Protein AF-0000000075642690 (afdb_homodimer)

Radius of gyration: 29.5 Å; Cα contacts (8 Å, |Δi|>4): 2219; chains: 2; bounding box: 66×82×66 Å

InterPro domains:
  IPR000994 Peptidase M24 [PF00557] (190-456)
  IPR001131 Peptidase M24B, X-Pro dipeptidase/aminopeptidase P, conserved site [PS00491] (362-374)
  IPR007865 Aminopeptidase P, N-terminal [PF05195] (18-132)
  IPR007865 Aminopeptidase P, N-terminal [SM01011] (13-151)
  IPR029149 Creatinase/Aminopeptidase P/Spt16, N-terminal [G3DSA:3.40.350.10] (2-181)
  IPR029149 Creatinase/Aminopeptidase P/Spt16, N-terminal [SSF53092] (13-183)
  IPR036005 Creatinase/aminopeptidase-like [G3DSA:3.90.230.10] (183-478)
  IPR036005 Creatinase/aminopeptidase-like [SSF55920] (184-476)
  IPR052433 Xaa-Pro dipeptidase-like [PTHR48480] (4-477)

Organism: Culex quinquefasciatus (NCBI:txid7176)

Solvent-accessible surface area (backbone atoms only — not comparable to full-atom values): 47580 Å² total; per-residue (Å²): 133,41,54,52,60,52,47,93,81,30,72,72,45,51,40,62,49,20,51,51,43,41,50,52,42,27,58,57,51,69,67,37,71,92,46,63,94,49,48,40,28,39,37,42,48,42,26,60,78,47,53,56,77,29,46,76,42,51,55,85,71,65,66,34,52,72,38,32,50,46,49,62,61,62,55,60,54,28,36,38,35,34,32,41,85,81,58,54,32,36,41,19,37,66,80,75,59,78,67,45,33,53,40,60,26,82,76,77,48,50,68,51,50,23,55,57,44,70,46,76,39,47,47,44,41,93,42,46,49,59,58,51,53,73,66,60,56,64,30,36,32,20,37,35,45,70,28,87,85,46,68,30,55,40,72,50,46,80,59,85,59,54,84,79,49,51,74,40,45,71,66,41,28,67,52,49,32,49,53,64,38,46,49,48,74,63,53,46,53,54,42,41,49,27,21,41,33,31,20,51,16,52,48,49,29,56,54,66,53,44,56,75,37,38,25,40,40,46,51,28,48,29,51,29,41,18,22,49,63,43,53,16,88,44,58,40,49,75,49,20,36,20,46,19,50,44,26,31,22,73,52,32,33,42,63,80,47,56,20,43,52,74,32,51,78,78,24,35,27,21,37,40,45,20,25,19,44,97,61,30,25,26,58,36,28,49,50,48,36,42,71,30,59,70,49,73,69,54,42,52,55,45,50,21,33,48,49,13,41,49,52,35,59,72,60,39,18,38,70,33,47,42,57,57,42,42,51,49,24,44,51,45,28,51,47,40,37,31,77,70,51,36,32,50,84,55,61,70,58,38,56,74,62,30,46,53,26,54,32,27,71,56,31,40,40,37,34,45,35,60,32,54,76,26,63,56,33,68,42,91,90,40,49,70,74,50,79,53,69,47,51,48,47,40,53,41,40,42,63,38,42,55,36,30,33,29,36,50,34,36,42,43,33,46,38,64,74,47,49,53,52,35,62,71,31,71,85,45,27,74,33,51,33,62,77,56,50,58,75,36,66,62,42,6,27,38,39,47,26,35,36,30,36,30,27,72,86,22,60,47,71,41,52,63,62,68,77,50,70,67,46,39,31,59,62,31,56,126,132,42,53,51,62,52,46,92,83,30,75,73,45,51,39,63,48,19,50,50,43,41,50,53,45,27,57,56,51,69,67,36,72,93,46,61,95,49,48,40,28,39,38,42,50,42,25,60,80,47,54,55,76,29,47,76,43,52,55,86,70,65,66,34,52,72,37,34,49,45,50,62,59,62,57,61,54,28,37,38,36,34,32,41,86,81,59,54,32,35,39,19,37,66,81,74,59,77,66,46,35,53,40,60,27,83,76,78,48,51,68,51,50,22,55,57,45,69,44,76,39,48,47,44,40,93,43,45,47,58,58,52,53,75,66,61,56,64,29,36,32,21,36,34,45,71,29,89,83,46,69,30,55,41,71,51,46,80,61,83,58,55,84,81,50,52,73,40,46,70,66,41,30,67,52,49,32,50,54,64,37,46,50,49,76,62,52,47,53,53,41,42,48,26,20,41,33,32,21,52,15,52,50,49,29,56,55,66,52,44,55,74,39,36,26,39,40,46,50,28,46,29,52,29,40,19,21,49,63,44,53,16,88,44,56,40,51,75,49,20,38,19,46,19,51,44,25,31,22,73,53,31,33,42,65,81,47,55,20,43,53,75,32,50,78,78,24,35,27,21,37,40,44,21,26,18,44,97,58,29,27,25,58,35,28,48,50,47,36,42,72,29,59,69,51,74,70,54,43,53,56,46,49,21,34,48,50,13,42,50,53,33,58,72,61,41,17,36,69,34,46,42,57,56,40,42,50,49,25,45,51,46,27,50,47,42,37,30,76,70,53,36,31,51,84,58,61,69,59,37,56,74,62,29,48,53,25,52,34,26,72,56,32,41,40,37,36,44,34,60,32,53,77,26,62,55,33,68,44,91,89,40,50,70,75,51,78,52,71,48,50,49,46,39,52,43,40,42,63,39,42,55,37,30,34,29,37,49,34,36,42,44,33,46,39,66,74,46,50,54,52,35,63,71,30,72,83,44,27,75,33,52,31,62,78,55,49,57,75,38,66,62,42,6,26,38,38,47,27,35,37,32,35,30,28,71,86,22,60,47,71,42,51,64,60,70,77,50,71,66,46,38,32,58,63,30,56,125

Foldseek 3Di:
DAWDDLDPQADTQDLVQLLVLLVQLLVLLCPDPVCVPFFEKEKEAKAAWAAPPPDPHTDDDDIDLLCCNNFLDPDHDKMKMATSVPRAIEIAAADDDPCCCVVPNDDADQVNSCVNRVGRGYHHQLCVLVVVVVVVGQEYEWEWDAFPVPRDIDDTDDDPNCVVHHYDHPRSHLSSQVSQQFADPSLVVVLLLQLVQQLVQLLQLLQPFAQFDQQVVSVVSSCCSCCVNHVQPDWQDQKQKDKWQSLQPPPACDPVHNSGDGHHQQIKIWIWTWTADSLFIDTWIDIAHRHLAHDPVRQLQLVLQLQLLVQLQFVFAFQDWQLVNQVSSLLSSLVSCVVVPFWDDDSVLCVVLLLSCLFFVATQKAFGTSHRRGGDQDDPVFDDQDPDRPSNRHSHRHRDHQRGKMKGKDKTFDDPVSVVVQCVDPSRVNTGDVVVSVVCNRRGMDMGMWIWGHYRNGIHTSNDHDRHSVRSSVSNPD/DAWDDLDPQADTQDLVQLLVLLVQLLVLLCPDPVCPPFFEKEKEAKAAWAAPPPDPHTDDDDIDLLCCNNFLDPDHDKMKMATSVPRAIEIAAADDDPCCCVVPNHDADQVNSCVNRVGDGYHHQLCVLVVVVVVVGQEYEWEWDAFPVPRDIDDTDDDPNCVVHHYDHPRSHLSSQVSQQFADPSQVVVLLLQLVQQLVQLLQLLQPFAQFDQQVVSVVSSCCSCCVNHVQPDWQDQKQKDKWQSLQVPRACDPVHNSGDGHHQQIKIWIWTWTADSLFIDTWIDIAGRHLAHDPVRQLQLVLQLQLLVQLQQVFAFQDWQLVNQVSSLLSSLVSCVVVPFWDDDSVLCVVLLLSCLFFVATQKAFGTSHRRGGDQDDPVFDDQDPDRPSNRHSHRHRDHARGKMKGKDKTFDDPVSVVVQCVDPSRVNTGDPVVSVVCNRRGMDMGMWIWGHYRNGIHTSNDHDRHSVRSSVSNPD

pLDDT: mean 97.57, std 2.31, range [71.88, 98.94]

Sequence (956 aa):
MACYQMGPNTHSIPMTLFRENRDRVMAELRKVPALEGKQALVVLQGGDNISLYDTDVDYVFRQESYFTYLFGVTEPGCYGTVDVTSGRATLYVPRLPAEYAVWMGPLLTPDDFKTKYEVDAVHYADEIDVKIGEENPSVLLTLCGPNSDSGLQAKPANFKGIEKFVVDSDILFPVIAECRVIKSPAEIEVLRYVARVSSDAHKQVMKKIRPGWHEYQGESEFLHHSYAVGGCRHVSYTCICGAGSNSAILHYGHAGSPNDRLIEDGDMCLFDMGANYGGYTSDITCSFPVNGKFSADQKLIYEAVLAARDAVCGSAKEGACWVEMHRLANRVMLEALKVGGLLQGEVEDMMAAGLNAIFQPHGLGHFLGLDVHDVGGYLAHCPERPAEPGVCRLRTARTLKAGMYLTIEPGCYFIAPLLEKAFADANLAKFLVREQIERFRNFGGVRIEDDVLITKTGIENFTLVPRTVDEIEAWMARMACYQMGPNTHSIPMTLFRENRDRVMAELRKVPALEGKQALVVLQGGDNISLYDTDVDYVFRQESYFTYLFGVTEPGCYGTVDVTSGRATLYVPRLPAEYAVWMGPLLTPDDFKTKYEVDAVHYADEIDVKIGEENPSVLLTLCGPNSDSGLQAKPANFKGIEKFVVDSDILFPVIAECRVIKSPAEIEVLRYVARVSSDAHKQVMKKIRPGWHEYQGESEFLHHSYAVGGCRHVSYTCICGAGSNSAILHYGHAGSPNDRLIEDGDMCLFDMGANYGGYTSDITCSFPVNGKFSADQKLIYEAVLAARDAVCGSAKEGACWVEMHRLANRVMLEALKVGGLLQGEVEDMMAAGLNAIFQPHGLGHFLGLDVHDVGGYLAHCPERPAEPGVCRLRTARTLKAGMYLTIEPGCYFIAPLLEKAFADANLAKFLVREQIERFRNFGGVRIEDDVLITKTGIENFTLVPRTVDEIEAWMAR

Structure (mmCIF, N/CA/C/O backbone):
data_AF-0000000075642690-model_v1
#
loop_
_entity.id
_entity.type
_entity.pdbx_description
1 polymer 'Xaa-Pro dipeptidase'
#
loop_
_atom_site.group_PDB
_atom_site.id
_atom_site.type_symbol
_atom_site.label_atom_id
_atom_site.label_alt_id
_atom_site.label_comp_id
_atom_site.label_asym_id
_atom_site.label_entity_id
_atom_site.label_seq_id
_atom_site.pdbx_PDB_ins_code
_atom_site.Cartn_x
_atom_site.Cartn_y
_atom_site.Cartn_z
_atom_site.occupancy
_atom_site.B_iso_or_equiv
_atom_site.auth_seq_id
_atom_site.auth_comp_id
_atom_site.auth_asym_id
_atom_site.auth_atom_id
_atom_site.pdbx_PDB_model_num
ATOM 1 N N . MET A 1 1 ? 30.781 6.75 -5.387 1 84.62 1 MET A N 1
ATOM 2 C CA . MET A 1 1 ? 29.969 6.922 -4.18 1 84.62 1 MET A CA 1
ATOM 3 C C . MET A 1 1 ? 28.609 6.258 -4.332 1 84.62 1 MET A C 1
ATOM 5 O O . MET A 1 1 ? 27.953 6.418 -5.363 1 84.62 1 MET A O 1
ATOM 9 N N . ALA A 1 2 ? 28.25 5.539 -3.258 1 93.62 2 ALA A N 1
ATOM 10 C CA . ALA A 1 2 ? 26.969 4.816 -3.291 1 93.62 2 ALA A CA 1
ATOM 11 C C . ALA A 1 2 ? 25.797 5.766 -3.111 1 93.62 2 ALA A C 1
ATOM 13 O O . ALA A 1 2 ? 25.922 6.805 -2.457 1 93.62 2 ALA A O 1
ATOM 14 N N . CYS A 1 3 ? 24.734 5.523 -3.797 1 96.38 3 CYS A N 1
ATOM 15 C CA . CYS A 1 3 ? 23.562 6.383 -3.697 1 96.38 3 CYS A CA 1
ATOM 16 C C . CYS A 1 3 ? 22.281 5.586 -3.9 1 96.38 3 CYS A C 1
ATOM 18 O O . CYS A 1 3 ? 22.312 4.453 -4.383 1 96.38 3 CYS A O 1
ATOM 20 N N . TYR A 1 4 ? 21.234 6.059 -3.4 1 96.25 4 TYR A N 1
ATOM 21 C CA . TYR A 1 4 ? 19.906 5.633 -3.811 1 96.25 4 TYR A CA 1
ATOM 22 C C . TYR A 1 4 ? 19.438 6.422 -5.027 1 96.25 4 TYR A C 1
ATOM 24 O O . TYR A 1 4 ? 19.531 7.648 -5.055 1 96.25 4 TYR A O 1
ATOM 32 N N . GLN A 1 5 ? 18.938 5.734 -5.988 1 96.75 5 GLN A N 1
ATOM 33 C CA . GLN A 1 5 ? 18.391 6.359 -7.188 1 96.75 5 GLN A CA 1
ATOM 34 C C . GLN A 1 5 ? 17.562 5.359 -7.996 1 96.75 5 GLN A C 1
ATOM 36 O O . GLN A 1 5 ? 17.953 4.203 -8.148 1 96.75 5 GLN A O 1
ATOM 41 N N . MET A 1 6 ? 16.406 5.738 -8.555 1 95.56 6 MET A N 1
ATOM 42 C CA . MET A 1 6 ? 15.531 4.852 -9.32 1 95.56 6 MET A CA 1
ATOM 43 C C . MET A 1 6 ? 15.93 4.832 -10.789 1 95.56 6 MET A C 1
ATOM 45 O O . MET A 1 6 ? 15.719 3.832 -11.484 1 95.56 6 MET A O 1
ATOM 49 N N . GLY A 1 7 ? 16.438 5.922 -11.32 1 92.94 7 GLY A N 1
ATOM 50 C CA . GLY A 1 7 ? 16.859 6.078 -12.703 1 92.94 7 GLY A CA 1
ATOM 51 C C . GLY A 1 7 ? 17.688 7.332 -12.93 1 92.94 7 GLY A C 1
ATOM 52 O O . GLY A 1 7 ? 17.797 8.18 -12.039 1 92.94 7 GLY A O 1
ATOM 53 N N . PRO A 1 8 ? 18.234 7.473 -14.086 1 88.56 8 PRO A N 1
ATOM 54 C CA . PRO A 1 8 ? 19.156 8.57 -14.328 1 88.56 8 PRO A CA 1
ATOM 55 C C . PRO A 1 8 ? 18.5 9.945 -14.258 1 88.56 8 PRO A C 1
ATOM 57 O O . PRO A 1 8 ? 19.156 10.945 -13.992 1 88.56 8 PRO A O 1
ATOM 60 N N . ASN A 1 9 ? 17.203 9.969 -14.43 1 92.12 9 ASN A N 1
ATOM 61 C CA . ASN A 1 9 ? 16.516 11.25 -14.422 1 92.12 9 ASN A CA 1
ATOM 62 C C . ASN A 1 9 ? 15.875 11.539 -13.07 1 92.12 9 ASN A C 1
ATOM 64 O O . ASN A 1 9 ? 15.156 12.523 -12.914 1 92.12 9 ASN A O 1
ATOM 68 N N . THR A 1 10 ? 16.078 10.734 -12.094 1 97.12 10 THR A N 1
ATOM 69 C CA . THR A 1 10 ? 15.578 10.969 -10.742 1 97.12 10 THR A CA 1
ATOM 70 C C . THR A 1 10 ? 16.703 11.445 -9.828 1 97.12 10 THR A C 1
ATOM 72 O O . THR A 1 10 ? 17.875 11.406 -10.211 1 97.12 10 THR A O 1
ATOM 75 N N . HIS A 1 11 ? 16.328 11.953 -8.703 1 98.06 11 HIS A N 1
ATOM 76 C CA . HIS A 1 11 ? 17.297 12.531 -7.781 1 98.06 11 HIS A CA 1
ATOM 77 C C . HIS A 1 11 ? 18.172 11.445 -7.164 1 98.06 11 HIS A C 1
ATOM 79 O O . HIS A 1 11 ? 17.672 10.398 -6.75 1 98.06 11 HIS A O 1
ATOM 85 N N . SER A 1 12 ? 19.484 11.688 -7.172 1 98.06 12 SER A N 1
ATOM 86 C CA . SER A 1 12 ? 20.422 10.797 -6.516 1 98.06 12 SER A CA 1
ATOM 87 C C . SER A 1 12 ? 20.625 11.18 -5.051 1 98.06 12 SER A C 1
ATOM 89 O O . SER A 1 12 ? 21.031 12.305 -4.75 1 98.06 12 SER A O 1
ATOM 91 N N . ILE A 1 13 ? 20.359 10.32 -4.129 1 98.5 13 ILE A N 1
ATOM 92 C CA . ILE A 1 13 ? 20.609 10.531 -2.707 1 98.5 13 ILE A CA 1
ATOM 93 C C . ILE A 1 13 ? 21.922 9.859 -2.307 1 98.5 13 ILE A C 1
ATOM 95 O O . ILE A 1 13 ? 21.969 8.633 -2.16 1 98.5 13 ILE A O 1
ATOM 99 N N . PRO A 1 14 ? 22.938 10.602 -2.102 1 98.31 14 PRO A N 1
ATOM 100 C CA . PRO A 1 14 ? 24.203 9.984 -1.726 1 98.31 14 PRO A CA 1
ATOM 101 C C . PRO A 1 14 ? 24.172 9.367 -0.33 1 98.31 14 PRO A C 1
ATOM 103 O O . PRO A 1 14 ? 23.547 9.922 0.579 1 98.31 14 PRO A O 1
ATOM 106 N N . MET A 1 15 ? 24.875 8.25 -0.11 1 98.44 15 MET A N 1
ATOM 107 C CA . MET A 1 15 ? 24.906 7.586 1.192 1 98.44 15 MET A CA 1
ATOM 108 C C . MET A 1 15 ? 25.578 8.469 2.236 1 98.44 15 MET A C 1
ATOM 110 O O . MET A 1 15 ? 25.391 8.266 3.438 1 98.44 15 MET A O 1
ATOM 114 N N . THR A 1 16 ? 26.344 9.484 1.804 1 98.25 16 THR A N 1
ATOM 115 C CA . THR A 1 16 ? 26.953 10.43 2.725 1 98.25 16 THR A CA 1
ATOM 116 C C . THR A 1 16 ? 25.891 11.188 3.52 1 98.25 16 THR A C 1
ATOM 118 O O . THR A 1 16 ? 26.156 11.641 4.633 1 98.25 16 THR A O 1
ATOM 121 N N . LEU A 1 17 ? 24.703 11.328 2.965 1 98.69 17 LEU A N 1
ATOM 122 C CA . LEU A 1 17 ? 23.609 11.945 3.705 1 98.69 17 LEU A CA 1
ATOM 123 C C . LEU A 1 17 ? 23.359 11.211 5.02 1 98.69 17 LEU A C 1
ATOM 125 O O . LEU A 1 17 ? 23.297 11.836 6.082 1 98.69 17 LEU A O 1
ATOM 129 N N . PHE A 1 18 ? 23.312 9.953 4.961 1 98.75 18 PHE A N 1
ATOM 130 C CA . PHE A 1 18 ? 23 9.148 6.133 1 98.75 18 PHE A CA 1
ATOM 131 C C . PHE A 1 18 ? 24.188 9.094 7.09 1 98.75 18 PHE A C 1
ATOM 133 O O . PHE A 1 18 ? 24 9.055 8.312 1 98.75 18 PHE A O 1
ATOM 140 N N . ARG A 1 19 ? 25.391 9.07 6.57 1 98.44 19 ARG A N 1
ATOM 141 C CA . ARG A 1 19 ? 26.594 9.18 7.406 1 98.44 19 ARG A CA 1
ATOM 142 C C . ARG A 1 19 ? 26.578 10.492 8.188 1 98.44 19 ARG A C 1
ATOM 144 O O . ARG A 1 19 ? 26.891 10.508 9.383 1 98.44 19 ARG A O 1
ATOM 151 N N . GLU A 1 20 ? 26.25 11.547 7.516 1 98.38 20 GLU A N 1
ATOM 152 C CA . GLU A 1 20 ? 26.188 12.852 8.172 1 98.38 20 GLU A CA 1
ATOM 153 C C . GLU A 1 20 ? 25.125 12.867 9.258 1 98.38 20 GLU A C 1
ATOM 155 O O . GLU A 1 20 ? 25.312 13.484 10.312 1 98.38 20 GLU A O 1
ATOM 160 N N . ASN A 1 21 ? 24.016 12.258 9 1 98.81 21 ASN A N 1
ATOM 161 C CA . ASN A 1 21 ? 22.984 12.133 10.023 1 98.81 21 ASN A CA 1
ATOM 162 C C . ASN A 1 21 ? 23.484 11.367 11.242 1 98.81 21 ASN A C 1
ATOM 164 O O . ASN A 1 21 ? 23.234 11.758 12.383 1 98.81 21 ASN A O 1
ATOM 168 N N . ARG A 1 22 ? 24.203 10.234 10.984 1 98.81 22 ARG A N 1
ATOM 169 C CA . ARG A 1 22 ? 24.797 9.492 12.086 1 98.81 22 ARG A CA 1
ATOM 170 C C . ARG A 1 22 ? 25.75 10.367 12.898 1 98.81 22 ARG A C 1
ATOM 172 O O . ARG A 1 22 ? 25.688 10.391 14.125 1 98.81 22 ARG A O 1
ATOM 179 N N . ASP A 1 23 ? 26.594 11.102 12.203 1 98.69 23 ASP A N 1
ATOM 180 C CA . ASP A 1 23 ? 27.562 11.969 12.859 1 98.69 23 ASP A CA 1
ATOM 181 C C . ASP A 1 23 ? 26.875 13 13.742 1 98.69 23 ASP A C 1
ATOM 183 O O . ASP A 1 23 ? 27.312 13.258 14.867 1 98.69 23 ASP A O 1
ATOM 187 N N . ARG A 1 24 ? 25.844 13.555 13.266 1 98.62 24 ARG A N 1
ATOM 188 C CA . ARG A 1 24 ? 25.094 14.57 14.008 1 98.62 24 ARG A CA 1
ATOM 189 C C . ARG A 1 24 ? 24.484 13.977 15.273 1 98.62 24 ARG A C 1
ATOM 191 O O . ARG A 1 24 ? 24.578 14.57 16.344 1 98.62 24 ARG A O 1
ATOM 198 N N . VAL A 1 25 ? 23.828 12.828 15.125 1 98.88 25 VAL A N 1
ATOM 199 C CA . VAL A 1 25 ? 23.188 12.188 16.266 1 98.88 25 VAL A CA 1
ATOM 200 C C . VAL A 1 25 ? 24.234 11.797 17.297 1 98.88 25 VAL A C 1
ATOM 202 O O . VAL A 1 25 ? 24.047 12.023 18.5 1 98.88 25 VAL A O 1
ATOM 205 N N . MET A 1 26 ? 25.375 11.227 16.859 1 98.81 26 MET A N 1
ATOM 206 C CA . MET A 1 26 ? 26.422 10.812 17.781 1 98.81 26 MET A CA 1
ATOM 207 C C . MET A 1 26 ? 27.031 12.016 18.5 1 98.81 26 MET A C 1
ATOM 209 O O . MET A 1 26 ? 27.359 11.945 19.688 1 98.81 26 MET A O 1
ATOM 213 N N . ALA A 1 27 ? 27.234 13.102 17.734 1 98.75 27 ALA A N 1
ATOM 214 C CA . ALA A 1 27 ? 27.766 14.312 18.344 1 98.75 27 ALA A CA 1
ATOM 215 C C . ALA A 1 27 ? 26.859 14.797 19.484 1 98.75 27 ALA A C 1
ATOM 217 O O . ALA A 1 27 ? 27.359 15.219 20.531 1 98.75 27 ALA A O 1
ATOM 218 N N . GLU A 1 28 ? 25.578 14.766 19.344 1 98.62 28 GLU A N 1
ATOM 219 C CA . GLU A 1 28 ? 24.641 15.18 20.375 1 98.62 28 GLU A CA 1
ATOM 220 C C . GLU A 1 28 ? 24.625 14.188 21.547 1 98.62 28 GLU A C 1
ATOM 222 O O . GLU A 1 28 ? 24.5 14.586 22.703 1 98.62 28 GLU A O 1
ATOM 227 N N . LEU A 1 29 ? 24.719 12.891 21.234 1 98.81 29 LEU A N 1
ATOM 228 C CA . LEU A 1 29 ? 24.734 11.875 22.281 1 98.81 29 LEU A CA 1
ATOM 229 C C . LEU A 1 29 ? 25.984 12.016 23.156 1 98.81 29 LEU A C 1
ATOM 231 O O . LEU A 1 29 ? 25.922 11.766 24.359 1 98.81 29 LEU A O 1
ATOM 235 N N . ARG A 1 30 ? 27.125 12.406 22.594 1 98.31 30 ARG A N 1
ATOM 236 C CA . ARG A 1 30 ? 28.359 12.57 23.328 1 98.31 30 ARG A CA 1
ATOM 237 C C . ARG A 1 30 ? 28.234 13.688 24.359 1 98.31 30 ARG A C 1
ATOM 239 O O . ARG A 1 30 ? 29 13.742 25.328 1 98.31 30 ARG A O 1
ATOM 246 N N . LYS A 1 31 ? 27.219 14.516 24.234 1 97.94 31 LYS A N 1
ATOM 247 C CA . LYS A 1 31 ? 27.016 15.625 25.156 1 97.94 31 LYS A CA 1
ATOM 248 C C . LYS A 1 31 ? 26.141 15.195 26.344 1 97.94 31 LYS A C 1
ATOM 250 O O . LYS A 1 31 ? 26.016 15.922 27.328 1 97.94 31 LYS A O 1
ATOM 255 N N . VAL A 1 32 ? 25.547 14.031 26.219 1 97.88 32 VAL A N 1
ATOM 256 C CA . VAL A 1 32 ? 24.656 13.555 27.281 1 97.88 32 VAL A CA 1
ATOM 257 C C . VAL A 1 32 ? 25.469 13.125 28.484 1 97.88 32 VAL A C 1
ATOM 259 O O . VAL A 1 32 ? 26.266 12.188 28.406 1 97.88 32 VAL A O 1
ATOM 262 N N . PRO A 1 33 ? 25.25 13.68 29.641 1 97.5 33 PRO A N 1
ATOM 263 C CA . PRO A 1 33 ? 26.062 13.391 30.828 1 97.5 33 PRO A CA 1
ATOM 264 C C . PRO A 1 33 ? 26 11.922 31.25 1 97.5 33 PRO A C 1
ATOM 266 O O . PRO A 1 33 ? 27.016 11.352 31.641 1 97.5 33 PRO A O 1
ATOM 269 N N . ALA A 1 34 ? 24.891 11.312 31.125 1 96.88 34 ALA A N 1
ATOM 270 C CA . ALA A 1 34 ? 24.703 9.93 31.562 1 96.88 34 ALA A CA 1
ATOM 271 C C . ALA A 1 34 ? 25.578 8.984 30.75 1 96.88 34 ALA A C 1
ATOM 273 O O . ALA A 1 34 ? 25.781 7.824 31.125 1 96.88 34 ALA A O 1
ATOM 274 N N . LEU A 1 35 ? 26.109 9.5 29.594 1 97.69 35 LEU A N 1
ATOM 275 C CA . LEU A 1 35 ? 26.891 8.633 28.719 1 97.69 35 LEU A CA 1
ATOM 276 C C . LEU A 1 35 ? 28.375 8.922 28.859 1 97.69 35 LEU A C 1
ATOM 278 O O . LEU A 1 35 ? 29.203 8.281 28.188 1 97.69 35 LEU A O 1
ATOM 282 N N . GLU A 1 36 ? 28.672 9.828 29.734 1 95.94 36 GLU A N 1
ATOM 283 C CA . GLU A 1 36 ? 30.094 10.156 29.938 1 95.94 36 GLU A CA 1
ATOM 284 C C . GLU A 1 36 ? 30.875 8.938 30.406 1 95.94 36 GLU A C 1
ATOM 286 O O . GLU A 1 36 ? 30.469 8.266 31.359 1 95.94 36 GLU A O 1
ATOM 291 N N . GLY A 1 37 ? 31.938 8.648 29.703 1 93.75 37 GLY A N 1
ATOM 292 C CA . GLY A 1 37 ? 32.812 7.559 30.094 1 93.75 37 GLY A CA 1
ATOM 293 C C . GLY A 1 37 ? 32.281 6.195 29.719 1 93.75 37 GLY A C 1
ATOM 294 O O . GLY A 1 37 ? 32.875 5.168 30.031 1 93.75 37 GLY A O 1
ATOM 295 N N . LYS A 1 38 ? 31.156 6.191 29.094 1 95.62 38 LYS A N 1
ATOM 296 C CA . LYS A 1 38 ? 30.531 4.922 28.734 1 95.62 38 LYS A CA 1
ATOM 297 C C . LYS A 1 38 ? 30.797 4.574 27.266 1 95.62 38 LYS A C 1
ATOM 299 O O . LYS A 1 38 ? 30.891 5.465 26.422 1 95.62 38 LYS A O 1
ATOM 304 N N . GLN A 1 39 ? 30.969 3.334 27.078 1 97.31 39 GLN A N 1
ATOM 305 C CA . GLN A 1 39 ? 30.969 2.814 25.703 1 97.31 39 GLN A CA 1
ATOM 306 C C . GLN A 1 39 ? 29.547 2.512 25.25 1 97.31 39 GLN A C 1
ATOM 308 O O . GLN A 1 39 ? 29.109 1.356 25.266 1 97.31 39 GLN A O 1
ATOM 313 N N . ALA A 1 40 ? 28.875 3.504 24.75 1 98.69 40 ALA A N 1
ATOM 314 C CA . ALA A 1 40 ? 27.469 3.387 24.375 1 98.69 40 ALA A CA 1
ATOM 315 C C . ALA A 1 40 ? 27.328 3.01 22.891 1 98.69 40 ALA A C 1
ATOM 317 O O . ALA A 1 40 ? 28.078 3.492 22.047 1 98.69 40 ALA A O 1
ATOM 318 N N . LEU A 1 41 ? 26.406 2.154 22.609 1 98.81 41 LEU A N 1
ATOM 319 C CA . LEU A 1 41 ? 26.109 1.695 21.266 1 98.81 41 LEU A CA 1
ATOM 320 C C . LEU A 1 41 ? 24.641 1.916 20.922 1 98.81 41 LEU A C 1
ATOM 322 O O . LEU A 1 41 ? 23.75 1.404 21.625 1 98.81 41 LEU A O 1
ATOM 326 N N . VAL A 1 42 ? 24.359 2.746 19.891 1 98.88 42 VAL A N 1
ATOM 327 C CA . VAL A 1 42 ? 22.984 2.867 19.375 1 98.88 42 VAL A CA 1
ATOM 328 C C . VAL A 1 42 ? 22.609 1.59 18.641 1 98.88 42 VAL A C 1
ATOM 330 O O . VAL A 1 42 ? 23.391 1.053 17.859 1 98.88 42 VAL A O 1
ATOM 333 N N . VAL A 1 43 ? 21.438 1.026 18.891 1 98.88 43 VAL A N 1
ATOM 334 C CA . VAL A 1 43 ? 20.906 -0.124 18.188 1 98.88 43 VAL A CA 1
ATOM 335 C C . VAL A 1 43 ? 19.516 0.207 17.641 1 98.88 43 VAL A C 1
ATOM 337 O O . VAL A 1 43 ? 18.594 0.495 18.422 1 98.88 43 VAL A O 1
ATOM 340 N N . LEU A 1 44 ? 19.344 0.214 16.344 1 98.88 44 LEU A N 1
ATOM 341 C CA . LEU A 1 44 ? 18.047 0.387 15.703 1 98.88 44 LEU A CA 1
ATOM 342 C C . LEU A 1 44 ? 17.641 -0.875 14.945 1 98.88 44 LEU A C 1
ATOM 344 O O . LEU A 1 44 ? 18.5 -1.596 14.43 1 98.88 44 LEU A O 1
ATOM 348 N N . GLN A 1 45 ? 16.391 -1.141 14.969 1 98.75 45 GLN A N 1
ATOM 349 C CA . GLN A 1 45 ? 15.789 -2.209 14.18 1 98.75 45 GLN A CA 1
ATOM 350 C C . GLN A 1 45 ? 14.969 -1.646 13.023 1 98.75 45 GLN A C 1
ATOM 352 O O . GLN A 1 45 ? 14.094 -0.796 13.227 1 98.75 45 GLN A O 1
ATOM 357 N N . GLY A 1 46 ? 15.266 -2.074 11.75 1 98.5 46 GLY A N 1
ATOM 358 C CA . GLY A 1 46 ? 14.477 -1.687 10.594 1 98.5 46 GLY A CA 1
ATOM 359 C C . GLY A 1 46 ? 13.125 -2.373 10.539 1 98.5 46 GLY A C 1
ATOM 360 O O . GLY A 1 46 ? 12.734 -3.072 11.477 1 98.5 46 GLY A O 1
ATOM 361 N N . GLY A 1 47 ? 12.406 -2.068 9.484 1 98.12 47 GLY A N 1
ATOM 362 C CA . GLY A 1 47 ? 11.094 -2.672 9.297 1 98.12 47 GLY A CA 1
ATOM 363 C C . GLY A 1 47 ? 11.156 -4.094 8.773 1 98.12 47 GLY A C 1
ATOM 364 O O . GLY A 1 47 ? 12.203 -4.531 8.281 1 98.12 47 GLY A O 1
ATOM 365 N N . ASP A 1 48 ? 10.023 -4.797 8.898 1 97.62 48 ASP A N 1
ATOM 366 C CA . ASP A 1 48 ? 9.828 -6.133 8.344 1 97.62 48 ASP A CA 1
ATOM 367 C C . ASP A 1 48 ? 8.688 -6.137 7.324 1 97.62 48 ASP A C 1
ATOM 369 O O . ASP A 1 48 ? 7.852 -5.23 7.316 1 97.62 48 ASP A O 1
ATOM 373 N N . ASN A 1 49 ? 8.719 -7.141 6.414 1 97.44 49 ASN A N 1
ATOM 374 C CA . ASN A 1 49 ? 7.559 -7.355 5.559 1 97.44 49 ASN A CA 1
ATOM 375 C C . ASN A 1 49 ? 6.301 -7.621 6.379 1 97.44 49 ASN A C 1
ATOM 377 O O . ASN A 1 49 ? 6.367 -8.242 7.445 1 97.44 49 ASN A O 1
ATOM 381 N N . ILE A 1 50 ? 5.168 -7.098 5.859 1 97.56 50 ILE A N 1
ATOM 382 C CA . ILE A 1 50 ? 3.861 -7.355 6.457 1 97.56 50 ILE A CA 1
ATOM 383 C C . ILE A 1 50 ? 2.971 -8.086 5.453 1 97.56 50 ILE A C 1
ATOM 385 O O . ILE A 1 50 ? 2.662 -7.555 4.383 1 97.56 50 ILE A O 1
ATOM 389 N N . SER A 1 51 ? 2.531 -9.273 5.781 1 97.56 51 SER A N 1
ATOM 390 C CA . SER A 1 51 ? 1.692 -10.078 4.895 1 97.56 51 SER A CA 1
ATOM 391 C C . SER A 1 51 ? 0.248 -9.586 4.91 1 97.56 51 SER A C 1
ATOM 393 O O . SER A 1 51 ? -0.238 -9.102 5.934 1 97.56 51 SER A O 1
ATOM 395 N N . LEU A 1 52 ? -0.417 -9.695 3.795 1 97.75 52 LEU A N 1
ATOM 396 C CA . LEU A 1 52 ? -1.865 -9.523 3.768 1 97.75 52 LEU A CA 1
ATOM 397 C C . LEU A 1 52 ? -2.566 -10.695 4.449 1 97.75 52 LEU A C 1
ATOM 399 O O . LEU A 1 52 ? -2.824 -11.719 3.814 1 97.75 52 LEU A O 1
ATOM 403 N N . TYR A 1 53 ? -2.785 -10.5 5.816 1 97.31 53 TYR A N 1
ATOM 404 C CA . TYR A 1 53 ? -3.432 -11.508 6.648 1 97.31 53 TYR A CA 1
ATOM 405 C C . TYR A 1 53 ? -2.703 -12.844 6.551 1 97.31 53 TYR A C 1
ATOM 407 O O . TYR A 1 53 ? -1.513 -12.938 6.859 1 97.31 53 TYR A O 1
ATOM 415 N N . ASP A 1 54 ? -3.379 -13.906 6.113 1 97.5 54 ASP A N 1
ATOM 416 C CA . ASP A 1 54 ? -2.766 -15.227 6.148 1 97.5 54 ASP A CA 1
ATOM 417 C C . ASP A 1 54 ? -2.189 -15.602 4.785 1 97.5 54 ASP A C 1
ATOM 419 O O . ASP A 1 54 ? -1.716 -16.719 4.594 1 97.5 54 ASP A O 1
ATOM 423 N N . THR A 1 55 ? -2.164 -14.719 3.826 1 97.38 55 THR A N 1
ATOM 424 C CA . THR A 1 55 ? -1.744 -15.039 2.469 1 97.38 55 THR A CA 1
ATOM 425 C C . THR A 1 55 ? -0.227 -14.953 2.336 1 97.38 55 THR A C 1
ATOM 427 O O . THR A 1 55 ? 0.47 -14.656 3.309 1 97.38 55 THR A O 1
ATOM 430 N N . ASP A 1 56 ? 0.318 -15.266 1.157 1 96.62 56 ASP A N 1
ATOM 431 C CA . ASP A 1 56 ? 1.746 -15.156 0.878 1 96.62 56 ASP A CA 1
ATOM 432 C C . ASP A 1 56 ? 2.059 -13.875 0.104 1 96.62 56 ASP A C 1
ATOM 434 O O . ASP A 1 56 ? 3.098 -13.781 -0.552 1 96.62 56 ASP A O 1
ATOM 438 N N . VAL A 1 57 ? 1.122 -12.945 0.038 1 97.06 57 VAL A N 1
ATOM 439 C CA . VAL A 1 57 ? 1.298 -11.617 -0.533 1 97.06 57 VAL A CA 1
ATOM 440 C C . VAL A 1 57 ? 1.562 -10.609 0.582 1 97.06 57 VAL A C 1
ATOM 442 O O . VAL A 1 57 ? 0.925 -10.656 1.636 1 97.06 57 VAL A O 1
ATOM 445 N N . ASP A 1 58 ? 2.5 -9.703 0.349 1 97.25 58 ASP A N 1
ATOM 446 C CA . ASP A 1 58 ? 2.832 -8.68 1.333 1 97.25 58 ASP A CA 1
ATOM 447 C C . ASP A 1 58 ? 2.42 -7.289 0.842 1 97.25 58 ASP A C 1
ATOM 449 O O . ASP A 1 58 ? 2.295 -7.066 -0.363 1 97.25 58 ASP A O 1
ATOM 453 N N . TYR A 1 59 ? 2.154 -6.359 1.796 1 97.44 59 TYR A N 1
ATOM 454 C CA . TYR A 1 59 ? 2.17 -4.941 1.452 1 97.44 59 TYR A CA 1
ATOM 455 C C . TYR A 1 59 ? 3.514 -4.539 0.858 1 97.44 59 TYR A C 1
ATOM 457 O O . TYR A 1 59 ? 4.547 -5.117 1.202 1 97.44 59 TYR A O 1
ATOM 465 N N . VAL A 1 60 ? 3.471 -3.574 -0.13 1 97.06 60 VAL A N 1
ATOM 466 C CA . VAL A 1 60 ? 4.746 -3.047 -0.602 1 97.06 60 VAL A CA 1
ATOM 467 C C . VAL A 1 60 ? 5.547 -2.5 0.577 1 97.06 60 VAL A C 1
ATOM 469 O O . VAL A 1 60 ? 5.047 -1.68 1.35 1 97.06 60 VAL A O 1
ATOM 472 N N . PHE A 1 61 ? 6.754 -2.918 0.763 1 98.06 61 PHE A N 1
ATOM 473 C CA . PHE A 1 61 ? 7.578 -2.662 1.94 1 98.06 61 PHE A CA 1
ATOM 474 C C . PHE A 1 61 ? 7.867 -1.173 2.086 1 98.06 61 PHE A C 1
ATOM 476 O O . PHE A 1 61 ? 8.148 -0.491 1.098 1 98.06 61 PHE A O 1
ATOM 483 N N . ARG A 1 62 ? 7.738 -0.705 3.258 1 97.5 62 ARG A N 1
ATOM 484 C CA . ARG A 1 62 ? 8.18 0.613 3.705 1 97.5 62 ARG A CA 1
ATOM 485 C C . ARG A 1 62 ? 9.156 0.497 4.867 1 97.5 62 ARG A C 1
ATOM 487 O O . ARG A 1 62 ? 8.883 -0.199 5.848 1 97.5 62 ARG A O 1
ATOM 494 N N . GLN A 1 63 ? 10.273 1.104 4.781 1 98.25 63 GLN A N 1
ATOM 495 C CA . GLN A 1 63 ? 11.266 1.034 5.848 1 98.25 63 GLN A CA 1
ATOM 496 C C . GLN A 1 63 ? 10.883 1.943 7.016 1 98.25 63 GLN A C 1
ATOM 498 O O . GLN A 1 63 ? 10.156 2.922 6.832 1 98.25 63 GLN A O 1
ATOM 503 N N . GLU A 1 64 ? 11.398 1.609 8.203 1 98.31 64 GLU A N 1
ATOM 504 C CA . GLU A 1 64 ? 11.203 2.408 9.406 1 98.31 64 GLU A CA 1
ATOM 505 C C . GLU A 1 64 ? 11.992 3.711 9.336 1 98.31 64 GLU A C 1
ATOM 507 O O . GLU A 1 64 ? 13.164 3.713 8.961 1 98.31 64 GLU A O 1
ATOM 512 N N . SER A 1 65 ? 11.367 4.824 9.672 1 98.5 65 SER A N 1
ATOM 513 C CA . SER A 1 65 ? 11.883 6.152 9.359 1 98.5 65 SER A CA 1
ATOM 514 C C . SER A 1 65 ? 13.172 6.438 10.117 1 98.5 65 SER A C 1
ATOM 516 O O . SER A 1 65 ? 14.086 7.066 9.578 1 98.5 65 SER A O 1
ATOM 518 N N . TYR A 1 66 ? 13.305 6.098 11.414 1 98.75 66 TYR A N 1
ATOM 519 C CA . TYR A 1 66 ? 14.539 6.336 12.156 1 98.75 66 TYR A CA 1
ATOM 520 C C . TYR A 1 66 ? 15.68 5.492 11.602 1 98.75 66 TYR A C 1
ATOM 522 O O . TYR A 1 66 ? 16.828 5.941 11.555 1 98.75 66 TYR A O 1
ATOM 530 N N . PHE A 1 67 ? 15.32 4.277 11.227 1 98.88 67 PHE A N 1
ATOM 531 C CA . PHE A 1 67 ? 16.312 3.412 10.594 1 98.88 67 PHE A CA 1
ATOM 532 C C . PHE A 1 67 ? 16.766 3.994 9.266 1 98.88 67 PHE A C 1
ATOM 534 O O . PHE A 1 67 ? 17.969 4.012 8.961 1 98.88 67 PHE A O 1
ATOM 541 N N . THR A 1 68 ? 15.844 4.461 8.453 1 98.81 68 THR A N 1
ATOM 542 C CA . THR A 1 68 ? 16.188 5.148 7.211 1 98.81 68 THR A CA 1
ATOM 543 C C . THR A 1 68 ? 17.094 6.348 7.488 1 98.81 68 THR A C 1
ATOM 545 O O . THR A 1 68 ? 18.078 6.57 6.777 1 98.81 68 THR A O 1
ATOM 548 N N . TYR A 1 69 ? 16.734 7.094 8.5 1 98.88 69 TYR A N 1
ATOM 549 C CA . TYR A 1 69 ? 17.469 8.312 8.836 1 98.88 69 TYR A CA 1
ATOM 550 C C . TYR A 1 69 ? 18.953 8.031 9.031 1 98.88 69 TYR A C 1
ATOM 552 O O . TYR A 1 69 ? 19.797 8.789 8.57 1 98.88 69 TYR A O 1
ATOM 560 N N . LEU A 1 70 ? 19.25 6.961 9.656 1 98.88 70 LEU A N 1
ATOM 561 C CA . LEU A 1 70 ? 20.641 6.703 10 1 98.88 70 LEU A CA 1
ATOM 562 C C . LEU A 1 70 ? 21.328 5.879 8.914 1 98.88 70 LEU A C 1
ATOM 564 O O . LEU A 1 70 ? 22.531 5.988 8.711 1 98.88 70 LEU A O 1
ATOM 568 N N . PHE A 1 71 ? 20.531 5.02 8.18 1 98.81 71 PHE A N 1
ATOM 569 C CA . PHE A 1 71 ? 21.25 4.012 7.418 1 98.81 71 PHE A CA 1
ATOM 570 C C . PHE A 1 71 ? 20.844 4.031 5.949 1 98.81 71 PHE A C 1
ATOM 572 O O . PHE A 1 71 ? 21.562 3.523 5.09 1 98.81 71 PHE A O 1
ATOM 579 N N . GLY A 1 72 ? 19.609 4.508 5.57 1 98.56 72 GLY A N 1
ATOM 580 C CA . GLY A 1 72 ? 19.141 4.594 4.195 1 98.56 72 GLY A CA 1
ATOM 581 C C . GLY A 1 72 ? 18.875 3.236 3.572 1 98.56 72 GLY A C 1
ATOM 582 O O . GLY A 1 72 ? 18.703 3.129 2.357 1 98.56 72 GLY A O 1
ATOM 583 N N . VAL A 1 73 ? 18.828 2.18 4.406 1 98.56 73 VAL A N 1
ATOM 584 C CA . VAL A 1 73 ? 18.688 0.803 3.943 1 98.56 73 VAL A CA 1
ATOM 585 C C . VAL A 1 73 ? 17.281 0.576 3.402 1 98.56 73 VAL A C 1
ATOM 587 O O . VAL A 1 73 ? 16.297 0.96 4.039 1 98.56 73 VAL A O 1
ATOM 590 N N . THR A 1 74 ? 17.172 -0.079 2.254 1 97.56 74 THR A N 1
ATOM 591 C CA . THR A 1 74 ? 15.875 -0.267 1.61 1 97.56 74 THR A CA 1
ATOM 592 C C . THR A 1 74 ? 15.344 -1.676 1.861 1 97.56 74 THR A C 1
ATOM 594 O O . THR A 1 74 ? 14.156 -1.945 1.657 1 97.56 74 THR A O 1
ATOM 597 N N . GLU A 1 75 ? 16.219 -2.646 2.283 1 97.69 75 GLU A N 1
ATOM 598 C CA . GLU A 1 75 ? 15.82 -4.035 2.496 1 97.69 75 GLU A CA 1
ATOM 599 C C . GLU A 1 75 ? 15.125 -4.207 3.842 1 97.69 75 GLU A C 1
ATOM 601 O O . GLU A 1 75 ? 15.484 -3.553 4.824 1 97.69 75 GLU A O 1
ATOM 606 N N . PRO A 1 76 ? 14.156 -5.094 3.959 1 98.06 76 PRO A N 1
ATOM 607 C CA . PRO A 1 76 ? 13.539 -5.426 5.242 1 98.06 76 PRO A CA 1
ATOM 608 C C . PRO A 1 76 ? 14.414 -6.332 6.105 1 98.06 76 PRO A C 1
ATOM 610 O O . PRO A 1 76 ? 15.344 -6.957 5.602 1 98.06 76 PRO A O 1
ATOM 613 N N . GLY A 1 77 ? 14.117 -6.383 7.402 1 98.06 77 GLY A N 1
ATOM 614 C CA . GLY A 1 77 ? 14.672 -7.383 8.305 1 98.06 77 GLY A CA 1
ATOM 615 C C . GLY A 1 77 ? 16.078 -7.051 8.758 1 98.06 77 GLY A C 1
ATOM 616 O O . GLY A 1 77 ? 16.844 -7.945 9.148 1 98.06 77 GLY A O 1
ATOM 617 N N . CYS A 1 78 ? 16.469 -5.781 8.688 1 98.75 78 CYS A N 1
ATOM 618 C CA . CYS A 1 78 ? 17.844 -5.395 9.031 1 98.75 78 CYS A CA 1
ATOM 619 C C . CYS A 1 78 ? 17.891 -4.73 10.398 1 98.75 78 CYS A C 1
ATOM 621 O O . CYS A 1 78 ? 16.875 -4.238 10.891 1 98.75 78 CYS A O 1
ATOM 623 N N . TYR A 1 79 ? 19.062 -4.758 11.039 1 98.88 79 TYR A N 1
ATOM 624 C CA . TYR A 1 79 ? 19.438 -3.973 12.211 1 98.88 79 TYR A CA 1
ATOM 625 C C . TYR A 1 79 ? 20.641 -3.096 11.922 1 98.88 79 TYR A C 1
ATOM 627 O O . TYR A 1 79 ? 21.359 -3.32 10.953 1 98.88 79 TYR A O 1
ATOM 635 N N . GLY A 1 80 ? 20.828 -2.117 12.656 1 98.88 80 GLY A N 1
ATOM 636 C CA . GLY A 1 80 ? 22.016 -1.269 12.57 1 98.88 80 GLY A CA 1
ATOM 637 C C . GLY A 1 80 ? 22.5 -0.79 13.922 1 98.88 80 GLY A C 1
ATOM 638 O O . GLY A 1 80 ? 21.703 -0.553 14.828 1 98.88 80 GLY A O 1
ATOM 639 N N . THR A 1 81 ? 23.797 -0.672 14.094 1 98.88 81 THR A N 1
ATOM 640 C CA . THR A 1 81 ? 24.391 -0.094 15.297 1 98.88 81 THR A CA 1
ATOM 641 C C . THR A 1 81 ? 25.359 1.029 14.93 1 98.88 81 THR A C 1
ATOM 643 O O . THR A 1 81 ? 25.953 1.026 13.844 1 98.88 81 THR A O 1
ATOM 646 N N . VAL A 1 82 ? 25.484 1.955 15.758 1 98.88 82 VAL A N 1
ATOM 647 C CA . VAL A 1 82 ? 26.469 3.025 15.648 1 98.88 82 VAL A CA 1
ATOM 648 C C . VAL A 1 82 ? 27.141 3.25 17 1 98.88 82 VAL A C 1
ATOM 650 O O . VAL A 1 82 ? 26.469 3.502 18 1 98.88 82 VAL A O 1
ATOM 653 N N . ASP A 1 83 ? 28.453 3.111 17.062 1 98.69 83 ASP A N 1
ATOM 654 C CA . ASP A 1 83 ? 29.219 3.418 18.266 1 98.69 83 ASP A CA 1
ATOM 655 C C . ASP A 1 83 ? 29.234 4.918 18.531 1 98.69 83 ASP A C 1
ATOM 657 O O . ASP A 1 83 ? 29.688 5.703 17.703 1 98.69 83 ASP A O 1
ATOM 661 N N . VAL A 1 84 ? 28.781 5.336 19.703 1 98.69 84 VAL A N 1
ATOM 662 C CA . VAL A 1 84 ? 28.594 6.75 20 1 98.69 84 VAL A CA 1
ATOM 663 C C . VAL A 1 84 ? 29.953 7.465 20 1 98.69 84 VAL A C 1
ATOM 665 O O . VAL A 1 84 ? 30.062 8.594 19.516 1 98.69 84 VAL A O 1
ATOM 668 N N . THR A 1 85 ? 31 6.867 20.469 1 97.5 85 THR A N 1
ATOM 669 C CA . THR A 1 85 ? 32.312 7.496 20.609 1 97.5 85 THR A CA 1
ATOM 670 C C . THR A 1 85 ? 33.031 7.578 19.266 1 97.5 85 THR A C 1
ATOM 672 O O . THR A 1 85 ? 33.406 8.664 18.828 1 97.5 85 THR A O 1
ATOM 675 N N . SER A 1 86 ? 33.125 6.492 18.531 1 97.38 86 SER A N 1
ATOM 676 C CA . SER A 1 86 ? 33.938 6.434 17.312 1 97.38 86 SER A CA 1
ATOM 677 C C . SER A 1 86 ? 33.094 6.801 16.094 1 97.38 86 SER A C 1
ATOM 679 O O . SER A 1 86 ? 33.656 7.18 15.047 1 97.38 86 SER A O 1
ATOM 681 N N . GLY A 1 87 ? 31.797 6.621 16.156 1 98.12 87 GLY A N 1
ATOM 682 C CA . GLY A 1 87 ? 30.938 6.82 14.992 1 98.12 87 GLY A CA 1
ATOM 683 C C . GLY A 1 87 ? 30.891 5.621 14.07 1 98.12 87 GLY A C 1
ATOM 684 O O . GLY A 1 87 ? 30.219 5.645 13.039 1 98.12 87 GLY A O 1
ATOM 685 N N . ARG A 1 88 ? 31.578 4.547 14.445 1 98.31 88 ARG A N 1
ATOM 686 C CA . ARG A 1 88 ? 31.609 3.359 13.594 1 98.31 88 ARG A CA 1
ATOM 687 C C . ARG A 1 88 ? 30.219 2.758 13.438 1 98.31 88 ARG A C 1
ATOM 689 O O . ARG A 1 88 ? 29.531 2.512 14.43 1 98.31 88 ARG A O 1
ATOM 696 N N . ALA A 1 89 ? 29.75 2.57 12.18 1 98.88 89 ALA A N 1
ATOM 697 C CA . ALA A 1 89 ? 28.422 2.061 11.859 1 98.88 89 ALA A CA 1
ATOM 698 C C . ALA A 1 89 ? 28.484 0.623 11.352 1 98.88 89 ALA A C 1
ATOM 700 O O . ALA A 1 89 ? 29.312 0.302 10.492 1 98.88 89 ALA A O 1
ATOM 701 N N . THR A 1 90 ? 27.641 -0.244 11.867 1 98.88 90 THR A N 1
ATOM 702 C CA . THR A 1 90 ? 27.562 -1.643 11.461 1 98.88 90 THR A CA 1
ATOM 703 C C . THR A 1 90 ? 26.125 -2.01 11.102 1 98.88 90 THR A C 1
ATOM 705 O O . THR A 1 90 ? 25.188 -1.648 11.812 1 98.88 90 THR A O 1
ATOM 708 N N . LEU A 1 91 ? 25.906 -2.715 9.961 1 98.88 91 LEU A N 1
ATOM 709 C CA . LEU A 1 91 ? 24.609 -3.26 9.57 1 98.88 91 LEU A CA 1
ATOM 710 C C . LEU A 1 91 ? 24.547 -4.758 9.852 1 98.88 91 LEU A C 1
ATOM 712 O O . LEU A 1 91 ? 25.562 -5.453 9.773 1 98.88 91 LEU A O 1
ATOM 716 N N . TYR A 1 92 ? 23.438 -5.195 10.25 1 98.88 92 TYR A N 1
ATOM 717 C CA . TYR A 1 92 ? 23.094 -6.609 10.367 1 98.88 92 TYR A CA 1
ATOM 718 C C . TYR A 1 92 ? 21.969 -6.988 9.414 1 98.88 92 TYR A C 1
ATOM 720 O O . TYR A 1 92 ? 20.828 -6.547 9.578 1 98.88 92 TYR A O 1
ATOM 728 N N . VAL A 1 93 ? 22.297 -7.832 8.438 1 98.69 93 VAL A N 1
ATOM 729 C CA . VAL A 1 93 ? 21.359 -8.148 7.363 1 98.69 93 VAL A CA 1
ATOM 730 C C . VAL A 1 93 ? 20.891 -9.602 7.492 1 98.69 93 VAL A C 1
ATOM 732 O O . VAL A 1 93 ? 21.594 -10.43 8.094 1 98.69 93 VAL A O 1
ATOM 735 N N . PRO A 1 94 ? 19.703 -9.938 6.988 1 97.81 94 PRO A N 1
ATOM 736 C CA . PRO A 1 94 ? 19.234 -11.32 7.09 1 97.81 94 PRO A CA 1
ATOM 737 C C . PRO A 1 94 ? 20.125 -12.305 6.332 1 97.81 94 PRO A C 1
ATOM 739 O O . PRO A 1 94 ? 20.625 -11.984 5.246 1 97.81 94 PRO A O 1
ATOM 742 N N . ARG A 1 95 ? 20.359 -13.43 6.988 1 97.25 95 ARG A N 1
ATOM 743 C CA . ARG A 1 95 ? 20.953 -14.555 6.27 1 97.25 95 ARG A CA 1
ATOM 744 C C . ARG A 1 95 ? 19.891 -15.297 5.461 1 97.25 95 ARG A C 1
ATOM 746 O O . ARG A 1 95 ? 19.016 -15.953 6.027 1 97.25 95 ARG A O 1
ATOM 753 N N . LEU A 1 96 ? 19.938 -15.203 4.152 1 96.12 96 LEU A N 1
ATOM 754 C CA . LEU A 1 96 ? 18.906 -15.773 3.287 1 96.12 96 LEU A CA 1
ATOM 755 C C . LEU A 1 96 ? 19.344 -17.141 2.752 1 96.12 96 LEU A C 1
ATOM 757 O O . LEU A 1 96 ? 20.531 -17.359 2.5 1 96.12 96 LEU A O 1
ATOM 761 N N . PRO A 1 97 ? 18.422 -18.031 2.576 1 95.19 97 PRO A N 1
ATOM 762 C CA . PRO A 1 97 ? 18.75 -19.344 2.027 1 95.19 97 PRO A CA 1
ATOM 763 C C . PRO A 1 97 ? 19.109 -19.297 0.544 1 95.19 97 PRO A C 1
ATOM 765 O O . PRO A 1 97 ? 18.75 -18.344 -0.151 1 95.19 97 PRO A O 1
ATOM 768 N N . ALA A 1 98 ? 19.781 -20.312 0.126 1 92.81 98 ALA A N 1
ATOM 769 C CA . ALA A 1 98 ? 20.25 -20.375 -1.255 1 92.81 98 ALA A CA 1
ATOM 770 C C . ALA A 1 98 ? 19.078 -20.281 -2.236 1 92.81 98 ALA A C 1
ATOM 772 O O . ALA A 1 98 ? 19.219 -19.688 -3.311 1 92.81 98 ALA A O 1
ATOM 773 N N . GLU A 1 99 ? 17.938 -20.828 -1.927 1 91.56 99 GLU A N 1
ATOM 774 C CA . GLU A 1 99 ? 16.781 -20.859 -2.809 1 91.56 99 GLU A CA 1
ATOM 775 C C . GLU A 1 99 ? 16.25 -19.453 -3.068 1 91.56 99 GLU A C 1
ATOM 777 O O . GLU A 1 99 ? 15.555 -19.219 -4.059 1 91.56 99 GLU A O 1
ATOM 782 N N . TYR A 1 100 ? 16.578 -18.578 -2.133 1 93.5 100 TYR A N 1
ATOM 783 C CA . TYR A 1 100 ? 16.156 -17.188 -2.277 1 93.5 100 TYR A CA 1
ATOM 784 C C . TYR A 1 100 ? 16.688 -16.594 -3.57 1 93.5 100 TYR A C 1
ATOM 786 O O . TYR A 1 100 ? 16.047 -15.734 -4.176 1 93.5 100 TYR A O 1
ATOM 794 N N . ALA A 1 101 ? 17.812 -17.062 -4.039 1 93.44 101 ALA A N 1
ATOM 795 C CA . ALA A 1 101 ? 18.438 -16.531 -5.246 1 93.44 101 ALA A CA 1
ATOM 796 C C . ALA A 1 101 ? 17.578 -16.797 -6.473 1 93.44 101 ALA A C 1
ATOM 798 O O . ALA A 1 101 ? 17.562 -15.984 -7.41 1 93.44 101 ALA A O 1
ATOM 799 N N . VAL A 1 102 ? 16.828 -17.875 -6.465 1 93 102 VAL A N 1
ATOM 800 C CA . VAL A 1 102 ? 15.961 -18.25 -7.574 1 93 102 VAL A CA 1
ATOM 801 C C . VAL A 1 102 ? 14.703 -17.375 -7.555 1 93 102 VAL A C 1
ATOM 803 O O . VAL A 1 102 ? 14.328 -16.797 -8.578 1 93 102 VAL A O 1
ATOM 806 N N . TRP A 1 103 ? 14.141 -17.203 -6.426 1 94.5 103 TRP A N 1
ATOM 807 C CA . TRP A 1 103 ? 12.82 -16.594 -6.289 1 94.5 103 TRP A CA 1
ATOM 808 C C . TRP A 1 103 ? 12.922 -15.078 -6.234 1 94.5 103 TRP A C 1
ATOM 810 O O . TRP A 1 103 ? 12.094 -14.367 -6.812 1 94.5 103 TRP A O 1
ATOM 820 N N . MET A 1 104 ? 13.984 -14.57 -5.582 1 95.44 104 MET A N 1
ATOM 821 C CA . MET A 1 104 ? 13.992 -13.148 -5.254 1 95.44 104 MET A CA 1
ATOM 822 C C . MET A 1 104 ? 15.18 -12.445 -5.906 1 95.44 104 MET A C 1
ATOM 824 O O . MET A 1 104 ? 15.312 -11.227 -5.812 1 95.44 104 MET A O 1
ATOM 828 N N . GLY A 1 105 ? 16.047 -13.203 -6.578 1 94.19 105 GLY A N 1
ATOM 829 C CA . GLY A 1 105 ? 17.203 -12.625 -7.266 1 94.19 105 GLY A CA 1
ATOM 830 C C . GLY A 1 105 ? 18.516 -12.898 -6.559 1 94.19 105 GLY A C 1
ATOM 831 O O . GLY A 1 105 ? 18.531 -13.531 -5.504 1 94.19 105 GLY A O 1
ATOM 832 N N . PRO A 1 106 ? 19.578 -12.461 -7.137 1 92.38 106 PRO A N 1
ATOM 833 C CA . PRO A 1 106 ? 20.906 -12.734 -6.582 1 92.38 106 PRO A CA 1
ATOM 834 C C . PRO A 1 106 ? 21.047 -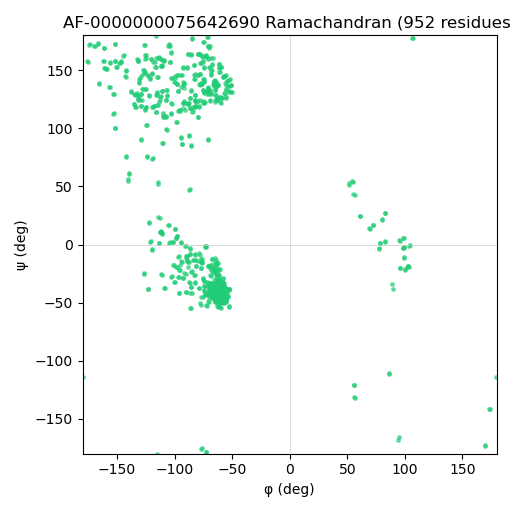12.297 -5.125 1 92.38 106 PRO A C 1
ATOM 836 O O . PRO A 1 106 ? 20.516 -11.25 -4.742 1 92.38 106 PRO A O 1
ATOM 839 N N . LEU A 1 107 ? 21.734 -13.117 -4.359 1 94.38 107 LEU A N 1
ATOM 840 C CA . LEU A 1 107 ? 21.953 -12.82 -2.947 1 94.38 107 LEU A CA 1
ATOM 841 C C . LEU A 1 107 ? 23.125 -11.859 -2.77 1 94.38 107 LEU A C 1
ATOM 843 O O . LEU A 1 107 ? 24.25 -12.148 -3.191 1 94.38 107 LEU A O 1
ATOM 847 N N . LEU A 1 108 ? 22.891 -10.828 -2.158 1 95.75 108 LEU A N 1
ATOM 848 C CA . LEU A 1 108 ? 23.953 -9.891 -1.812 1 95.75 108 LEU A CA 1
ATOM 849 C C . LEU A 1 108 ? 24.766 -10.406 -0.626 1 95.75 108 LEU A C 1
ATOM 851 O O . LEU A 1 108 ? 24.203 -10.977 0.312 1 95.75 108 LEU A O 1
ATOM 855 N N . THR A 1 109 ? 26.078 -10.266 -0.667 1 96.81 109 THR A N 1
ATOM 856 C CA . THR A 1 109 ? 26.969 -10.602 0.437 1 96.81 109 THR A CA 1
ATOM 857 C C . THR A 1 109 ? 27.094 -9.43 1.402 1 96.81 109 THR A C 1
ATOM 859 O O . THR A 1 109 ? 26.719 -8.305 1.078 1 96.81 109 THR A O 1
ATOM 862 N N . PRO A 1 110 ? 27.609 -9.734 2.611 1 98.06 110 PRO A N 1
ATOM 863 C CA . PRO A 1 110 ? 27.891 -8.617 3.516 1 98.06 110 PRO A CA 1
ATOM 864 C C . PRO A 1 110 ? 28.75 -7.539 2.869 1 98.06 110 PRO A C 1
ATOM 866 O O . PRO A 1 110 ? 28.531 -6.348 3.094 1 98.06 110 PRO A O 1
ATOM 869 N N . ASP A 1 111 ? 29.75 -7.926 2.059 1 98.25 111 ASP A N 1
ATOM 870 C CA . ASP A 1 111 ? 30.609 -6.957 1.371 1 98.25 111 ASP A CA 1
ATOM 871 C C . ASP A 1 111 ? 29.797 -6.129 0.375 1 98.25 111 ASP A C 1
ATOM 873 O O . ASP A 1 111 ? 30.047 -4.938 0.194 1 98.25 111 ASP A O 1
ATOM 877 N N . ASP A 1 112 ? 28.875 -6.785 -0.305 1 97.81 112 ASP A N 1
ATOM 878 C CA . ASP A 1 112 ? 27.984 -6.059 -1.205 1 97.81 112 ASP A CA 1
ATOM 879 C C . ASP A 1 112 ? 27.203 -4.984 -0.453 1 97.81 112 ASP A C 1
ATOM 881 O O . ASP A 1 112 ? 27.109 -3.844 -0.908 1 97.81 112 ASP A O 1
ATOM 885 N N . PHE A 1 113 ? 26.609 -5.348 0.694 1 98.38 113 PHE A N 1
ATOM 886 C CA . PHE A 1 113 ? 25.844 -4.406 1.501 1 98.38 113 PHE A CA 1
ATOM 887 C C . PHE A 1 113 ? 26.734 -3.285 2.021 1 98.38 113 PHE A C 1
ATOM 889 O O . PHE A 1 113 ? 26.312 -2.129 2.088 1 98.38 113 PHE A O 1
ATOM 896 N N . LYS A 1 114 ? 27.969 -3.68 2.494 1 98.5 114 LYS A N 1
ATOM 897 C CA . LYS A 1 114 ? 28.922 -2.684 2.977 1 98.5 114 LYS A CA 1
ATOM 898 C C . LYS A 1 114 ? 29.172 -1.607 1.924 1 98.5 114 LYS A C 1
ATOM 900 O O . LYS A 1 114 ? 29.156 -0.414 2.234 1 98.5 114 LYS A O 1
ATOM 905 N N . THR A 1 115 ? 29.328 -2.031 0.673 1 98.25 115 THR A N 1
ATOM 906 C CA . THR A 1 115 ? 29.562 -1.114 -0.436 1 98.25 115 THR A CA 1
ATOM 907 C C . THR A 1 115 ? 28.297 -0.328 -0.767 1 98.25 115 THR A C 1
ATOM 909 O O . THR A 1 115 ? 28.359 0.889 -0.954 1 98.25 115 THR A O 1
ATOM 912 N N . LYS A 1 116 ? 27.219 -0.945 -0.776 1 97.69 116 LYS A N 1
ATOM 913 C CA . LYS A 1 116 ? 25.922 -0.367 -1.152 1 97.69 116 LYS A CA 1
ATOM 914 C C . LYS A 1 116 ? 25.531 0.75 -0.194 1 97.69 116 LYS A C 1
ATOM 916 O O . LYS A 1 116 ? 24.969 1.764 -0.615 1 97.69 116 LYS A O 1
ATOM 921 N N . TYR A 1 117 ? 25.781 0.587 1.122 1 98.56 117 TYR A N 1
ATOM 922 C CA . TYR A 1 117 ? 25.266 1.527 2.111 1 98.56 117 TYR A CA 1
ATOM 923 C C . TYR A 1 117 ? 26.406 2.299 2.773 1 98.56 117 TYR A C 1
ATOM 925 O O . TYR A 1 117 ? 26.156 3.145 3.639 1 98.56 117 TYR A O 1
ATOM 933 N N . GLU A 1 118 ? 27.656 2.064 2.373 1 98.44 118 GLU A N 1
ATOM 934 C CA . GLU A 1 118 ? 28.844 2.771 2.848 1 98.44 118 GLU A CA 1
ATOM 935 C C . GLU A 1 118 ? 28.906 2.789 4.375 1 98.44 118 GLU A C 1
ATOM 937 O O . GLU A 1 118 ? 29.062 3.85 4.98 1 98.44 118 GLU A O 1
ATOM 942 N N . VAL A 1 119 ? 28.797 1.6 4.969 1 98.69 119 VAL A N 1
ATOM 943 C CA . VAL A 1 119 ? 28.969 1.44 6.41 1 98.69 119 VAL A CA 1
ATOM 944 C C . VAL A 1 119 ? 30.312 0.778 6.691 1 98.69 119 VAL A C 1
ATOM 946 O O . VAL A 1 119 ? 31.016 0.36 5.766 1 98.69 119 VAL A O 1
ATOM 949 N N . ASP A 1 120 ? 30.703 0.726 7.938 1 98.75 120 ASP A N 1
ATOM 950 C CA . ASP A 1 120 ? 32.031 0.271 8.297 1 98.75 120 ASP A CA 1
ATOM 951 C C . ASP A 1 120 ? 32.094 -1.254 8.344 1 98.75 120 ASP A C 1
ATOM 953 O O . ASP A 1 120 ? 33.156 -1.841 8.07 1 98.75 120 ASP A O 1
ATOM 957 N N . ALA A 1 121 ? 31.031 -1.891 8.719 1 98.75 121 ALA A N 1
ATOM 958 C CA . ALA A 1 121 ? 30.984 -3.348 8.797 1 98.75 121 ALA A CA 1
ATOM 959 C C . ALA A 1 121 ? 29.562 -3.859 8.539 1 98.75 121 ALA A C 1
ATOM 961 O O . ALA A 1 121 ? 28.594 -3.135 8.742 1 98.75 121 ALA A O 1
ATOM 962 N N . VAL A 1 122 ? 29.469 -5.086 8.039 1 98.88 122 VAL A N 1
ATOM 963 C CA . VAL A 1 122 ? 28.188 -5.777 7.852 1 98.88 122 VAL A CA 1
ATOM 964 C C . VAL A 1 122 ? 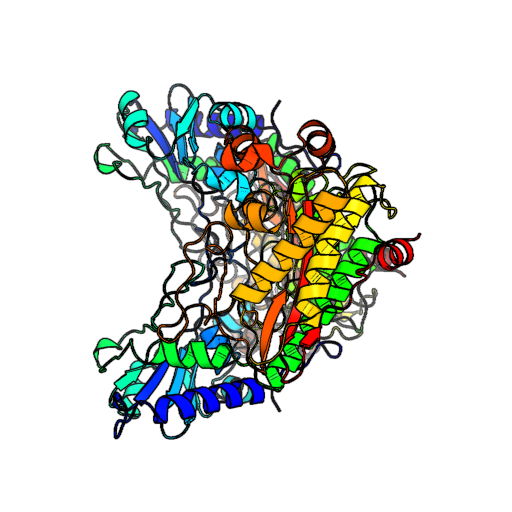28.312 -7.219 8.344 1 98.88 122 VAL A C 1
ATOM 966 O O . VAL A 1 122 ? 29.281 -7.906 8.039 1 98.88 122 VAL A O 1
ATOM 969 N N . HIS A 1 123 ? 27.375 -7.617 9.18 1 98.81 123 HIS A N 1
ATOM 970 C CA . HIS A 1 123 ? 27.25 -8.992 9.656 1 98.81 123 HIS A CA 1
ATOM 971 C C . HIS A 1 123 ? 25.828 -9.516 9.414 1 98.81 123 HIS A C 1
ATOM 973 O O . HIS A 1 123 ? 24.969 -8.789 8.906 1 98.81 123 HIS A O 1
ATOM 979 N N . TYR A 1 124 ? 25.641 -10.781 9.648 1 98.69 124 TYR A N 1
ATOM 980 C CA . TYR A 1 124 ? 24.297 -11.344 9.555 1 98.69 124 TYR A CA 1
ATOM 981 C C . TYR A 1 124 ? 23.516 -11.117 10.836 1 98.69 124 TYR A C 1
ATOM 983 O O . TYR A 1 124 ? 24.078 -11.18 11.938 1 98.69 124 TYR A O 1
ATOM 991 N N . ALA A 1 125 ? 22.25 -10.914 10.68 1 98.56 125 ALA A N 1
ATOM 992 C CA . ALA A 1 125 ? 21.359 -10.555 11.781 1 98.56 125 ALA A CA 1
ATOM 993 C C . ALA A 1 125 ? 21.328 -11.648 12.836 1 98.56 125 ALA A C 1
ATOM 995 O O . ALA A 1 125 ? 21.172 -11.367 14.031 1 98.56 125 ALA A O 1
ATOM 996 N N . ASP A 1 126 ? 21.484 -12.914 12.438 1 98.19 126 ASP A N 1
ATOM 997 C CA . ASP A 1 126 ? 21.422 -14.016 13.391 1 98.19 126 ASP A CA 1
ATOM 998 C C . ASP A 1 126 ? 22.672 -14.07 14.25 1 98.19 126 ASP A C 1
ATOM 1000 O O . ASP A 1 126 ? 22.766 -14.883 15.172 1 98.19 126 ASP A O 1
ATOM 1004 N N . GLU A 1 127 ? 23.656 -13.148 14.016 1 97.94 127 GLU A N 1
ATOM 1005 C CA . GLU A 1 127 ? 24.875 -13.055 14.797 1 97.94 127 GLU A CA 1
ATOM 1006 C C . GLU A 1 127 ? 24.922 -11.766 15.609 1 97.94 127 GLU A C 1
ATOM 1008 O O . GLU A 1 127 ? 25.969 -11.422 16.172 1 97.94 127 GLU A O 1
ATOM 1013 N N . ILE A 1 128 ? 23.891 -11.07 15.695 1 98.56 128 ILE A N 1
ATOM 1014 C CA . ILE A 1 128 ? 23.906 -9.703 16.203 1 98.56 128 ILE A CA 1
ATOM 1015 C C . ILE A 1 128 ? 24.344 -9.695 17.656 1 98.56 128 ILE A C 1
ATOM 1017 O O . ILE A 1 128 ? 25.141 -8.852 18.078 1 98.56 128 ILE A O 1
ATOM 1021 N N . ASP A 1 129 ? 23.828 -10.617 18.531 1 98.19 129 ASP A N 1
ATOM 1022 C CA . ASP A 1 129 ? 24.172 -10.633 19.953 1 98.19 129 ASP A CA 1
ATOM 1023 C C . ASP A 1 129 ? 25.656 -10.93 20.156 1 98.19 129 ASP A C 1
ATOM 1025 O O . ASP A 1 129 ? 26.297 -10.312 21 1 98.19 129 ASP A O 1
ATOM 1029 N N . VAL A 1 130 ? 26.203 -11.797 19.328 1 98.44 130 VAL A N 1
ATOM 1030 C CA . VAL A 1 130 ? 27.609 -12.172 19.422 1 98.44 130 VAL A CA 1
ATOM 1031 C C . VAL A 1 130 ? 28.484 -11 18.984 1 98.44 130 VAL A C 1
ATOM 1033 O O . VAL A 1 130 ? 29.453 -10.664 19.672 1 98.44 130 VAL A O 1
ATOM 1036 N N . LYS A 1 131 ? 28.156 -10.438 17.859 1 98.38 131 LYS A N 1
ATOM 1037 C CA . LYS A 1 131 ? 28.984 -9.367 17.297 1 98.38 131 LYS A CA 1
ATOM 1038 C C . LYS A 1 131 ? 28.953 -8.133 18.188 1 98.38 131 LYS A C 1
ATOM 1040 O O . LYS A 1 131 ? 29.969 -7.457 18.359 1 98.38 131 LYS A O 1
ATOM 1045 N N . ILE A 1 132 ? 27.766 -7.75 18.703 1 98.5 132 ILE A N 1
ATOM 1046 C CA . ILE A 1 132 ? 27.672 -6.652 19.656 1 98.5 132 ILE A CA 1
ATOM 1047 C C . ILE A 1 132 ? 28.5 -6.984 20.906 1 98.5 132 ILE A C 1
ATOM 1049 O O . ILE A 1 132 ? 29.188 -6.121 21.438 1 98.5 132 ILE A O 1
ATOM 1053 N N . GLY A 1 133 ? 28.406 -8.242 21.406 1 98.12 133 GLY A N 1
ATOM 1054 C CA . GLY A 1 133 ? 29.188 -8.688 22.562 1 98.12 133 GLY A CA 1
ATOM 1055 C C . GLY A 1 133 ? 30.672 -8.484 22.391 1 98.12 133 GLY A C 1
ATOM 1056 O O . GLY A 1 133 ? 31.375 -8.125 23.328 1 98.12 133 GLY A O 1
ATOM 1057 N N . GLU A 1 134 ? 31.125 -8.742 21.188 1 97.69 134 GLU A N 1
ATOM 1058 C CA . GLU A 1 134 ? 32.562 -8.57 20.891 1 97.69 134 GLU A CA 1
ATOM 1059 C C . GLU A 1 134 ? 33 -7.125 21.078 1 97.69 134 GLU A C 1
ATOM 1061 O O . GLU A 1 134 ? 34.156 -6.852 21.375 1 97.69 134 GLU A O 1
ATOM 1066 N N . GLU A 1 135 ? 32.062 -6.207 20.891 1 95.88 135 GLU A N 1
ATOM 1067 C CA . GLU A 1 135 ? 32.375 -4.789 21.062 1 95.88 135 GLU A CA 1
ATOM 1068 C C . GLU A 1 135 ? 32.344 -4.391 22.531 1 95.88 135 GLU A C 1
ATOM 1070 O O . GLU A 1 135 ? 32.844 -3.332 22.906 1 95.88 135 GLU A O 1
ATOM 1075 N N . ASN A 1 136 ? 31.734 -5.156 23.359 1 95.44 136 ASN A N 1
ATOM 1076 C CA . ASN A 1 136 ? 31.672 -5.008 24.812 1 95.44 136 ASN A CA 1
ATOM 1077 C C . ASN A 1 136 ? 31.141 -3.629 25.203 1 95.44 136 ASN A C 1
ATOM 1079 O O . ASN A 1 136 ? 31.797 -2.902 25.953 1 95.44 136 ASN A O 1
ATOM 1083 N N . PRO A 1 137 ? 30.016 -3.271 24.703 1 98 137 PRO A N 1
ATOM 1084 C CA . PRO A 1 137 ? 29.469 -1.97 25.094 1 98 137 PRO A CA 1
ATOM 1085 C C . PRO A 1 137 ? 29.047 -1.918 26.562 1 98 137 PRO A C 1
ATOM 1087 O O . PRO A 1 137 ? 28.641 -2.936 27.125 1 98 137 PRO A O 1
ATOM 1090 N N . SER A 1 138 ? 29.125 -0.718 27.172 1 98.25 138 SER A N 1
ATOM 1091 C CA . SER A 1 138 ? 28.609 -0.501 28.516 1 98.25 138 SER A CA 1
ATOM 1092 C C . SER A 1 138 ? 27.094 -0.433 28.531 1 98.25 138 SER A C 1
ATOM 1094 O O . SER A 1 138 ? 26.453 -0.778 29.531 1 98.25 138 SER A O 1
ATOM 1096 N N . VAL A 1 139 ? 26.516 0.059 27.453 1 98.69 139 VAL A N 1
ATOM 1097 C CA . VAL A 1 139 ? 25.078 0.253 27.391 1 98.69 139 VAL A CA 1
ATOM 1098 C C . VAL A 1 139 ? 24.625 0.27 25.938 1 98.69 139 VAL A C 1
ATOM 1100 O O . VAL A 1 139 ? 25.312 0.803 25.062 1 98.69 139 VAL A O 1
ATOM 1103 N N . LEU A 1 140 ? 23.547 -0.411 25.609 1 98.88 140 LEU A N 1
ATOM 1104 C CA . LEU A 1 140 ? 22.844 -0.287 24.344 1 98.88 140 LEU A CA 1
ATOM 1105 C C . LEU A 1 140 ? 21.75 0.77 24.422 1 98.88 140 LEU A C 1
ATOM 1107 O O . LEU A 1 140 ? 20.891 0.717 25.312 1 98.88 140 LEU A O 1
ATOM 1111 N N . LEU A 1 141 ? 21.828 1.781 23.547 1 98.88 141 LEU A N 1
ATOM 1112 C CA . LEU A 1 141 ? 20.781 2.777 23.438 1 98.88 141 LEU A CA 1
ATOM 1113 C C . LEU A 1 141 ? 19.75 2.365 22.391 1 98.88 141 LEU A C 1
ATOM 1115 O O . LEU A 1 141 ? 20.078 2.242 21.203 1 98.88 141 LEU A O 1
ATOM 1119 N N . THR A 1 142 ? 18.516 2.121 22.766 1 98.75 142 THR A N 1
ATOM 1120 C CA . THR A 1 142 ? 17.438 1.744 21.844 1 98.75 142 THR A CA 1
ATOM 1121 C C . THR A 1 142 ? 16.406 2.859 21.719 1 98.75 142 THR A C 1
ATOM 1123 O O . THR A 1 142 ? 16.359 3.756 22.578 1 98.75 142 THR A O 1
ATOM 1126 N N . LEU A 1 143 ? 15.695 2.807 20.656 1 98.19 143 LEU A N 1
ATOM 1127 C CA . LEU A 1 143 ? 14.68 3.809 20.344 1 98.19 143 LEU A CA 1
ATOM 1128 C C . LEU A 1 143 ? 13.375 3.51 21.062 1 98.19 143 LEU A C 1
ATOM 1130 O O . LEU A 1 143 ? 12.766 2.461 20.859 1 98.19 143 LEU A O 1
ATOM 1134 N N . CYS A 1 144 ? 12.922 4.398 21.906 1 97.44 144 CYS A N 1
ATOM 1135 C CA . CYS A 1 144 ? 11.633 4.285 22.578 1 97.44 144 CYS A CA 1
ATOM 1136 C C . CYS A 1 144 ? 11.086 5.66 22.953 1 97.44 144 CYS A C 1
ATOM 1138 O O . CYS A 1 144 ? 11.68 6.375 23.75 1 97.44 144 CYS A O 1
ATOM 1140 N N . GLY A 1 145 ? 10.047 6.094 22.375 1 96.81 145 GLY A N 1
ATOM 1141 C CA . GLY A 1 145 ? 9.406 7.367 22.656 1 96.81 145 GLY A CA 1
ATOM 1142 C C . GLY A 1 145 ? 8.109 7.562 21.891 1 96.81 145 GLY A C 1
ATOM 1143 O O . GLY A 1 145 ? 7.883 6.906 20.875 1 96.81 145 GLY A O 1
ATOM 1144 N N . PRO A 1 146 ? 7.246 8.383 22.344 1 96.19 146 PRO A N 1
ATOM 1145 C CA . PRO A 1 146 ? 5.926 8.57 21.75 1 96.19 146 PRO A CA 1
ATOM 1146 C C . PRO A 1 146 ? 5.961 9.43 20.484 1 96.19 146 PRO A C 1
ATOM 1148 O O . PRO A 1 146 ? 6.715 10.406 20.422 1 96.19 146 PRO A O 1
ATOM 1151 N N . ASN A 1 147 ? 5.227 9.008 19.484 1 96.75 147 ASN A N 1
ATOM 1152 C CA . ASN A 1 147 ? 4.84 9.906 18.406 1 96.75 147 ASN A CA 1
ATOM 1153 C C . ASN A 1 147 ? 3.674 10.805 18.828 1 96.75 147 ASN A C 1
ATOM 1155 O O . ASN A 1 147 ? 2.586 10.32 19.125 1 96.75 147 ASN A O 1
ATOM 1159 N N . SER A 1 148 ? 3.855 12.078 18.844 1 95.12 148 SER A N 1
ATOM 1160 C CA . SER A 1 148 ? 2.893 13.008 19.422 1 95.12 148 SER A CA 1
ATOM 1161 C C . SER A 1 148 ? 1.633 13.102 18.562 1 95.12 148 SER A C 1
ATOM 1163 O O . SER A 1 148 ? 0.606 13.617 19.016 1 95.12 148 SER A O 1
ATOM 1165 N N . ASP A 1 149 ? 1.691 12.703 17.359 1 94.88 149 ASP A N 1
ATOM 1166 C CA . ASP A 1 149 ? 0.541 12.797 16.469 1 94.88 149 ASP A CA 1
ATOM 1167 C C . ASP A 1 149 ? -0.319 11.539 16.547 1 94.88 149 ASP A C 1
ATOM 1169 O O . ASP A 1 149 ? -1.549 11.625 16.562 1 94.88 149 ASP A O 1
ATOM 1173 N N . SER A 1 150 ? 0.313 10.383 16.609 1 95.81 150 SER A N 1
ATOM 1174 C CA . SER A 1 150 ? -0.44 9.133 16.609 1 95.81 150 SER A CA 1
ATOM 1175 C C . SER A 1 150 ? -0.673 8.617 18.031 1 95.81 150 SER A C 1
ATOM 1177 O O . SER A 1 150 ? -1.563 7.797 18.25 1 95.81 150 SER A O 1
ATOM 1179 N N . GLY A 1 151 ? 0.145 9.047 18.953 1 96.12 151 GLY A N 1
ATOM 1180 C CA . GLY A 1 151 ? 0.119 8.492 20.297 1 96.12 151 GLY A CA 1
ATOM 1181 C C . GLY A 1 151 ? 0.794 7.141 20.406 1 96.12 151 GLY A C 1
ATOM 1182 O O . GLY A 1 151 ? 0.945 6.602 21.5 1 96.12 151 GLY A O 1
ATOM 1183 N N . LEU A 1 152 ? 1.256 6.594 19.281 1 97.31 152 LEU A N 1
ATOM 1184 C CA . LEU A 1 152 ? 1.958 5.312 19.281 1 97.31 152 LEU A CA 1
ATOM 1185 C C . LEU A 1 152 ? 3.412 5.492 19.703 1 97.31 152 LEU A C 1
ATOM 1187 O O . LEU A 1 152 ? 3.91 6.617 19.766 1 97.31 152 LEU A O 1
ATOM 1191 N N . GLN A 1 153 ? 4.031 4.367 20.047 1 96.81 153 GLN A N 1
ATOM 1192 C CA . GLN A 1 153 ? 5.41 4.387 20.516 1 96.81 153 GLN A CA 1
ATOM 1193 C C . GLN A 1 153 ? 6.367 3.842 19.469 1 96.81 153 GLN A C 1
ATOM 1195 O O . GLN A 1 153 ? 6.117 2.785 18.875 1 96.81 153 GLN A O 1
ATOM 1200 N N . ALA A 1 154 ? 7.438 4.652 19.188 1 96.62 154 ALA A N 1
ATOM 1201 C CA . ALA A 1 154 ? 8.516 4.059 18.391 1 96.62 154 ALA A CA 1
ATOM 1202 C C . ALA A 1 154 ? 9.039 2.789 19.047 1 96.62 154 ALA A C 1
ATOM 1204 O O . ALA A 1 154 ? 9.359 2.785 20.234 1 96.62 154 ALA A O 1
ATOM 1205 N N . LYS A 1 155 ? 9.211 1.794 18.359 1 93.38 155 LYS A N 1
ATOM 1206 C CA . LYS A 1 155 ? 9.492 0.474 18.906 1 93.38 155 LYS A CA 1
ATOM 1207 C C . LYS A 1 155 ? 10.992 0.284 19.141 1 93.38 155 LYS A C 1
ATOM 1209 O O . LYS A 1 155 ? 11.789 0.398 18.203 1 93.38 155 LYS A O 1
ATOM 1214 N N . PRO A 1 156 ? 11.359 -0.089 20.359 1 97.81 156 PRO A N 1
ATOM 1215 C CA . PRO A 1 156 ? 12.773 -0.387 20.594 1 97.81 156 PRO A CA 1
ATOM 1216 C C . PRO A 1 156 ? 13.258 -1.622 19.828 1 97.81 156 PRO A C 1
ATOM 1218 O O . PRO A 1 156 ? 12.508 -2.59 19.688 1 97.81 156 PRO A O 1
ATOM 1221 N N . ALA A 1 157 ? 14.492 -1.492 19.328 1 98.44 157 ALA A N 1
ATOM 1222 C CA . ALA A 1 157 ? 15.086 -2.676 18.719 1 98.44 157 ALA A CA 1
ATOM 1223 C C . ALA A 1 157 ? 15 -3.881 19.656 1 98.44 157 ALA A C 1
ATOM 1225 O O . ALA A 1 157 ? 15.164 -3.746 20.859 1 98.44 157 ALA A O 1
ATOM 1226 N N . ASN A 1 158 ? 14.672 -4.996 19.125 1 97.94 158 ASN A N 1
ATOM 1227 C CA . ASN A 1 158 ? 14.648 -6.258 19.859 1 97.94 158 ASN A CA 1
ATOM 1228 C C . ASN A 1 158 ? 15.242 -7.395 19.031 1 97.94 158 ASN A C 1
ATOM 1230 O O . ASN A 1 158 ? 15 -7.48 17.828 1 97.94 158 ASN A O 1
ATOM 1234 N N . PHE A 1 159 ? 16.078 -8.125 19.578 1 98.12 159 PHE A N 1
ATOM 1235 C CA . PHE A 1 159 ? 16.688 -9.297 18.969 1 98.12 159 PHE A CA 1
ATOM 1236 C C . PHE A 1 159 ? 16.969 -10.359 20.016 1 98.12 159 PHE A C 1
ATOM 1238 O O . PHE A 1 159 ? 17.047 -10.062 21.203 1 98.12 159 PHE A O 1
ATOM 1245 N N . LYS A 1 160 ? 17.078 -11.609 19.578 1 96.69 160 LYS A N 1
ATOM 1246 C CA . LYS A 1 160 ? 17.422 -12.703 20.5 1 96.69 160 LYS A CA 1
ATOM 1247 C C . LYS A 1 160 ? 18.781 -12.469 21.141 1 96.69 160 LYS A C 1
ATOM 1249 O O . LYS A 1 160 ? 19.781 -12.289 20.453 1 96.69 160 LYS A O 1
ATOM 1254 N N . GLY A 1 161 ? 18.844 -12.422 22.469 1 97.75 161 GLY A N 1
ATOM 1255 C CA . GLY A 1 161 ? 20.094 -12.234 23.188 1 97.75 161 GLY A CA 1
ATOM 1256 C C . GLY A 1 161 ? 20.266 -10.836 23.734 1 97.75 161 GLY A C 1
ATOM 1257 O O . GLY A 1 161 ? 21.25 -10.547 24.422 1 97.75 161 GLY A O 1
ATOM 1258 N N . ILE A 1 162 ? 19.328 -9.969 23.5 1 98.19 162 ILE A N 1
ATOM 1259 C CA . ILE A 1 162 ? 19.453 -8.578 23.922 1 98.19 162 ILE A CA 1
ATOM 1260 C C . ILE A 1 162 ? 19.531 -8.516 25.453 1 98.19 162 ILE A C 1
ATOM 1262 O O . ILE A 1 162 ? 20.094 -7.566 26.016 1 98.19 162 ILE A O 1
ATOM 1266 N N . GLU A 1 163 ? 18.953 -9.531 26.188 1 97.06 163 GLU A N 1
ATOM 1267 C CA . GLU A 1 163 ? 18.906 -9.555 27.656 1 97.06 163 GLU A CA 1
ATOM 1268 C C . GLU A 1 163 ? 20.312 -9.664 28.25 1 97.06 163 GLU A C 1
ATOM 1270 O O . GLU A 1 163 ? 20.5 -9.406 29.438 1 97.06 163 GLU A O 1
ATOM 1275 N N . LYS A 1 164 ? 21.297 -9.953 27.438 1 96.5 164 LYS A N 1
ATOM 1276 C CA . LYS A 1 164 ? 22.688 -10.07 27.875 1 96.5 164 LYS A CA 1
ATOM 1277 C C . LYS A 1 164 ? 23.312 -8.695 28.094 1 96.5 164 LYS A C 1
ATOM 1279 O O . LYS A 1 164 ? 24.359 -8.578 28.719 1 96.5 164 LYS A O 1
ATOM 1284 N N . PHE A 1 165 ? 22.656 -7.699 27.641 1 98.62 165 PHE A N 1
ATOM 1285 C CA . PHE A 1 165 ? 23.25 -6.367 27.625 1 98.62 165 PHE A CA 1
ATOM 1286 C C . PHE A 1 165 ? 22.469 -5.418 28.516 1 98.62 165 PHE A C 1
ATOM 1288 O O . PHE A 1 165 ? 21.297 -5.672 28.828 1 98.62 165 PHE A O 1
ATOM 1295 N N . VAL A 1 166 ? 23.156 -4.418 29.016 1 98.38 166 VAL A N 1
ATOM 1296 C CA . VAL A 1 166 ? 22.484 -3.301 29.656 1 98.38 166 VAL A CA 1
ATOM 1297 C C . VAL A 1 166 ? 21.844 -2.4 28.594 1 98.38 166 VAL A C 1
ATOM 1299 O O . VAL A 1 166 ? 22.531 -1.896 27.703 1 98.38 166 VAL A O 1
ATOM 1302 N N . VAL A 1 167 ? 20.531 -2.227 28.688 1 98.56 167 VAL A N 1
ATOM 1303 C CA . VAL A 1 167 ? 19.797 -1.481 27.656 1 98.56 167 VAL A CA 1
ATOM 1304 C C . VAL A 1 167 ? 19.203 -0.214 28.266 1 98.56 167 VAL A C 1
ATOM 1306 O O . VAL A 1 167 ? 18.672 -0.242 29.375 1 98.56 167 VAL A O 1
ATOM 1309 N N . ASP A 1 168 ? 19.391 0.895 27.641 1 98.5 168 ASP A N 1
ATOM 1310 C CA . ASP A 1 168 ? 18.734 2.158 27.953 1 98.5 168 ASP A CA 1
ATOM 1311 C C . ASP A 1 168 ? 17.812 2.586 26.828 1 98.5 168 ASP A C 1
ATOM 1313 O O . ASP A 1 168 ? 18.25 2.754 25.688 1 98.5 168 ASP A O 1
ATOM 1317 N N . SER A 1 169 ? 16.547 2.793 27.109 1 98 169 SER A N 1
ATOM 1318 C CA . SER A 1 169 ? 15.57 3.135 26.078 1 98 169 SER A CA 1
ATOM 1319 C C . SER A 1 169 ? 15.086 4.574 26.234 1 98 169 SER A C 1
ATOM 1321 O O . SER A 1 169 ? 14.133 4.988 25.578 1 98 169 SER A O 1
ATOM 1323 N N . ASP A 1 170 ? 15.734 5.379 27.125 1 97.38 170 ASP A N 1
ATOM 1324 C CA . ASP A 1 170 ? 15.219 6.707 27.453 1 97.38 170 ASP A CA 1
ATOM 1325 C C . ASP A 1 170 ? 16.016 7.797 26.734 1 97.38 170 ASP A C 1
ATOM 1327 O O . ASP A 1 170 ? 15.477 8.867 26.438 1 97.38 170 ASP A O 1
ATOM 1331 N N . ILE A 1 171 ? 17.234 7.52 26.453 1 98.25 171 ILE A N 1
ATOM 1332 C CA . ILE A 1 171 ? 18.156 8.578 26.078 1 98.25 171 ILE A CA 1
ATOM 1333 C C . ILE A 1 171 ? 18.047 8.867 24.578 1 98.25 171 ILE A C 1
ATOM 1335 O O . ILE A 1 171 ? 18.062 10.031 24.172 1 98.25 171 ILE A O 1
ATOM 1339 N N . LEU A 1 172 ? 17.938 7.855 23.75 1 98.75 172 LEU A N 1
ATOM 1340 C CA . LEU A 1 172 ? 18.156 7.977 22.312 1 98.75 172 LEU A CA 1
ATOM 1341 C C . LEU A 1 172 ? 17.031 8.773 21.656 1 98.75 172 LEU A C 1
ATOM 1343 O O . LEU A 1 172 ? 17.281 9.664 20.844 1 98.75 172 LEU A O 1
ATOM 1347 N N . PHE A 1 173 ? 15.766 8.539 22.016 1 98.38 173 PHE A N 1
ATOM 1348 C CA . PHE A 1 173 ? 14.602 9.039 21.297 1 98.38 173 PHE A CA 1
ATOM 1349 C C . PHE A 1 173 ? 14.594 10.562 21.266 1 98.38 173 PHE A C 1
ATOM 1351 O O . PHE A 1 173 ? 14.516 11.164 20.188 1 98.38 173 PHE A O 1
ATOM 1358 N N . PRO A 1 174 ? 14.68 11.297 22.391 1 97.88 174 PRO A N 1
ATOM 1359 C CA . PRO A 1 174 ? 14.617 12.758 22.312 1 97.88 174 PRO A CA 1
ATOM 1360 C C . PRO A 1 174 ? 15.773 13.344 21.5 1 97.88 174 PRO A C 1
ATOM 1362 O O . PRO A 1 174 ? 15.602 14.367 20.828 1 97.88 174 PRO A O 1
ATOM 1365 N N . VAL A 1 175 ? 16.953 12.68 21.5 1 98.62 175 VAL A N 1
ATOM 1366 C CA . VAL A 1 175 ? 18.125 13.195 20.812 1 98.62 175 VAL A CA 1
ATOM 1367 C C . VAL A 1 175 ? 17.938 13.039 19.312 1 98.62 175 VAL A C 1
ATOM 1369 O O . VAL A 1 175 ? 18.094 14.008 18.562 1 98.62 175 VAL A O 1
ATOM 1372 N N . ILE A 1 176 ? 17.609 11.844 18.891 1 98.75 176 ILE A N 1
ATOM 1373 C CA . ILE A 1 176 ? 17.516 11.578 17.469 1 98.75 176 ILE A CA 1
ATOM 1374 C C . ILE A 1 176 ? 16.297 12.312 16.891 1 98.75 176 ILE A C 1
ATOM 1376 O O . ILE A 1 176 ? 16.344 12.789 15.75 1 98.75 176 ILE A O 1
ATOM 1380 N N . ALA A 1 177 ? 15.18 12.438 17.578 1 98.38 177 ALA A N 1
ATOM 1381 C CA . ALA A 1 177 ? 14.016 13.195 17.141 1 98.38 177 ALA A CA 1
ATOM 1382 C C . ALA A 1 177 ? 14.367 14.664 16.906 1 98.38 177 ALA A C 1
ATOM 1384 O O . ALA A 1 177 ? 13.953 15.266 15.914 1 98.38 177 ALA A O 1
ATOM 1385 N N . GLU A 1 178 ? 15.117 15.227 17.844 1 98.19 178 GLU A N 1
ATOM 1386 C CA . GLU A 1 178 ? 15.516 16.625 17.703 1 98.19 178 GLU A CA 1
ATOM 1387 C C . GLU A 1 178 ? 16.406 16.812 16.484 1 98.19 178 GLU A C 1
ATOM 1389 O O . GLU A 1 178 ? 16.297 17.812 15.758 1 98.19 178 GLU A O 1
ATOM 1394 N N . CYS A 1 179 ? 17.312 15.859 16.266 1 98.62 179 CYS A N 1
ATOM 1395 C CA . CYS A 1 179 ? 18.188 15.938 15.109 1 98.62 179 CYS A CA 1
ATOM 1396 C C . CYS A 1 179 ? 17.391 15.914 13.812 1 98.62 179 CYS A C 1
ATOM 1398 O O . CYS A 1 179 ? 17.781 16.547 12.82 1 98.62 179 CYS A O 1
ATOM 1400 N N . ARG A 1 180 ? 16.25 15.242 13.797 1 98.62 180 ARG A N 1
ATOM 1401 C CA . ARG A 1 180 ? 15.406 15.133 12.602 1 98.62 180 ARG A CA 1
ATOM 1402 C C . ARG A 1 180 ? 14.625 16.422 12.367 1 98.62 180 ARG A C 1
ATOM 1404 O O . ARG A 1 180 ? 14.07 16.625 11.281 1 98.62 18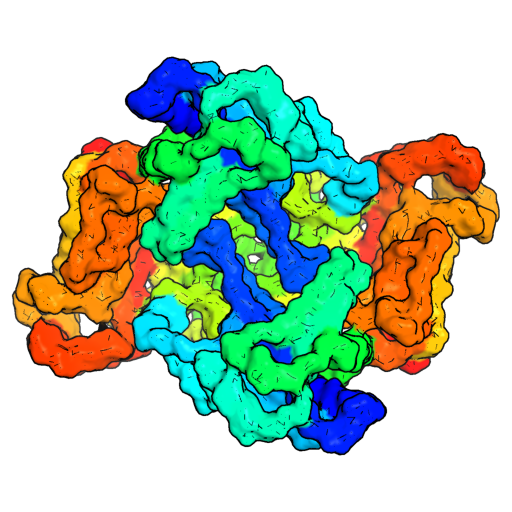0 ARG A O 1
ATOM 1411 N N . VAL A 1 181 ? 14.539 17.312 13.359 1 98.56 181 VAL A N 1
ATOM 1412 C CA . VAL A 1 181 ? 13.758 18.531 13.258 1 98.56 181 VAL A CA 1
ATOM 1413 C C . VAL A 1 181 ? 14.477 19.531 12.344 1 98.56 181 VAL A C 1
ATOM 1415 O O . VAL A 1 181 ? 13.844 20.203 11.523 1 98.56 181 VAL A O 1
ATOM 1418 N N . ILE A 1 182 ? 15.812 19.641 12.5 1 98.31 182 ILE A N 1
ATOM 1419 C CA . ILE A 1 182 ? 16.609 20.547 11.672 1 98.31 182 ILE A CA 1
ATOM 1420 C C . ILE A 1 182 ? 17.234 19.766 10.516 1 98.31 182 ILE A C 1
ATOM 1422 O O . ILE A 1 182 ? 18.094 18.906 10.727 1 98.31 182 ILE A O 1
ATOM 1426 N N . LYS A 1 183 ? 16.828 20.094 9.352 1 98.69 183 LYS A N 1
ATOM 1427 C CA . LYS A 1 183 ? 17.234 19.328 8.18 1 98.69 183 LYS A CA 1
ATOM 1428 C C . LYS A 1 183 ? 18.672 19.672 7.773 1 98.69 183 LYS A C 1
ATOM 1430 O O . LYS A 1 183 ? 19.062 20.844 7.82 1 98.69 183 LYS A O 1
ATOM 1435 N N . SER A 1 184 ? 19.438 18.703 7.41 1 97.81 184 SER A N 1
ATOM 1436 C CA . SER A 1 184 ? 20.766 18.922 6.82 1 97.81 184 SER A CA 1
ATOM 1437 C C . SER A 1 184 ? 20.641 19.422 5.383 1 97.81 184 SER A C 1
ATOM 1439 O O . SER A 1 184 ? 19.594 19.281 4.758 1 97.81 184 SER A O 1
ATOM 1441 N N . PRO A 1 185 ? 21.734 20.016 4.859 1 97.81 185 PRO A N 1
ATOM 1442 C CA . PRO A 1 185 ? 21.703 20.438 3.463 1 97.81 185 PRO A CA 1
ATOM 1443 C C . PRO A 1 185 ? 21.359 19.312 2.5 1 97.81 185 PRO A C 1
ATOM 1445 O O . PRO A 1 185 ? 20.609 19.516 1.543 1 97.81 185 PRO A O 1
ATOM 1448 N N . ALA A 1 186 ? 21.875 18.125 2.762 1 98 186 ALA A N 1
ATOM 1449 C CA . ALA A 1 186 ? 21.578 16.984 1.89 1 98 186 ALA A CA 1
ATOM 1450 C C . ALA A 1 186 ? 20.109 16.609 1.965 1 98 186 ALA A C 1
ATOM 1452 O O . ALA A 1 186 ? 19.5 16.266 0.949 1 98 186 ALA A O 1
ATOM 1453 N N . GLU A 1 187 ? 19.562 16.578 3.15 1 98.69 187 GLU A N 1
ATOM 1454 C CA . GLU A 1 187 ? 18.125 16.312 3.295 1 98.69 187 GLU A CA 1
ATOM 1455 C C . GLU A 1 187 ? 17.297 17.344 2.531 1 98.69 187 GLU A C 1
ATOM 1457 O O . GLU A 1 187 ? 16.312 17 1.882 1 98.69 187 GLU A O 1
ATOM 1462 N N . ILE A 1 188 ? 17.688 18.578 2.672 1 98.81 188 ILE A N 1
ATOM 1463 C CA . ILE A 1 188 ? 16.969 19.688 2.047 1 98.81 188 ILE A CA 1
ATOM 1464 C C . ILE A 1 188 ? 16.875 19.453 0.539 1 98.81 188 ILE A C 1
ATOM 1466 O O . ILE A 1 188 ? 15.836 19.703 -0.074 1 98.81 188 ILE A O 1
ATOM 1470 N N . GLU A 1 189 ? 17.906 18.953 -0.057 1 98.69 189 GLU A N 1
ATOM 1471 C CA . GLU A 1 189 ? 17.906 18.719 -1.498 1 98.69 189 GLU A CA 1
ATOM 1472 C C . GLU A 1 189 ? 16.922 17.609 -1.874 1 98.69 189 GLU A C 1
ATOM 1474 O O . GLU A 1 189 ? 16.281 17.672 -2.924 1 98.69 189 GLU A O 1
ATOM 1479 N N . VAL A 1 190 ? 16.875 16.547 -1.087 1 98.81 190 VAL A N 1
ATOM 1480 C CA . VAL A 1 190 ? 15.898 15.492 -1.343 1 98.81 190 VAL A CA 1
ATOM 1481 C C . VAL A 1 190 ? 14.484 16.047 -1.217 1 98.81 190 VAL A C 1
ATOM 1483 O O . VAL A 1 190 ? 13.617 15.766 -2.047 1 98.81 190 VAL A O 1
ATOM 1486 N N . LEU A 1 191 ? 14.258 16.828 -0.146 1 98.94 191 LEU A N 1
ATOM 1487 C CA . LEU A 1 191 ? 12.953 17.422 0.1 1 98.94 191 LEU A CA 1
ATOM 1488 C C . LEU A 1 191 ? 12.57 18.375 -1.028 1 98.94 191 LEU A C 1
ATOM 1490 O O . LEU A 1 191 ? 11.406 18.422 -1.443 1 98.94 191 LEU A O 1
ATOM 1494 N N . ARG A 1 192 ? 13.516 19.141 -1.515 1 98.81 192 ARG A N 1
ATOM 1495 C CA . ARG A 1 192 ? 13.289 20.016 -2.664 1 98.81 192 ARG A CA 1
ATOM 1496 C C . ARG A 1 192 ? 12.844 19.203 -3.881 1 98.81 192 ARG A C 1
ATOM 1498 O O . ARG A 1 192 ? 11.922 19.609 -4.59 1 98.81 192 ARG A O 1
ATOM 1505 N N . TYR A 1 193 ? 13.516 18.125 -4.105 1 98.81 193 TYR A N 1
ATOM 1506 C CA . TYR A 1 193 ? 13.211 17.266 -5.25 1 98.81 193 TYR A CA 1
ATOM 1507 C C . TYR A 1 193 ? 11.797 16.703 -5.148 1 98.81 193 TYR A C 1
ATOM 1509 O O . TYR A 1 193 ? 11.016 16.797 -6.098 1 98.81 193 TYR A O 1
ATOM 1517 N N . VAL A 1 194 ? 11.453 16.062 -4.023 1 98.88 194 VAL A N 1
ATOM 1518 C CA . VAL A 1 194 ? 10.172 15.391 -3.908 1 98.88 194 VAL A CA 1
ATOM 1519 C C . VAL A 1 194 ? 9.039 16.422 -3.947 1 98.88 194 VAL A C 1
ATOM 1521 O O . VAL A 1 194 ? 7.961 16.141 -4.48 1 98.88 194 VAL A O 1
ATOM 1524 N N . ALA A 1 195 ? 9.227 17.609 -3.396 1 98.88 195 ALA A N 1
ATOM 1525 C CA . ALA A 1 195 ? 8.242 18.688 -3.508 1 98.88 195 ALA A CA 1
ATOM 1526 C C . ALA A 1 195 ? 8.031 19.078 -4.965 1 98.88 195 ALA A C 1
ATOM 1528 O O . ALA A 1 195 ? 6.902 19.344 -5.387 1 98.88 195 ALA A O 1
ATOM 1529 N N . ARG A 1 196 ? 9.117 19.172 -5.688 1 98.81 196 ARG A N 1
ATOM 1530 C CA . ARG A 1 196 ? 9.016 19.516 -7.102 1 98.81 196 ARG A CA 1
ATOM 1531 C C . ARG A 1 196 ? 8.234 18.453 -7.863 1 98.81 196 ARG A C 1
ATOM 1533 O O . ARG A 1 196 ? 7.375 18.781 -8.688 1 98.81 196 ARG A O 1
ATOM 1540 N N . VAL A 1 197 ? 8.562 17.172 -7.645 1 98.81 197 VAL A N 1
ATOM 1541 C CA . VAL A 1 197 ? 7.848 16.078 -8.281 1 98.81 197 VAL A CA 1
ATOM 1542 C C . VAL A 1 197 ? 6.355 16.172 -7.965 1 98.81 197 VAL A C 1
ATOM 1544 O O . VAL A 1 197 ? 5.516 16.047 -8.859 1 98.81 197 VAL A O 1
ATOM 1547 N N . SER A 1 198 ? 6.016 16.375 -6.711 1 98.94 198 SER A N 1
ATOM 1548 C CA . SER A 1 198 ? 4.629 16.5 -6.277 1 98.94 198 SER A CA 1
ATOM 1549 C C . SER A 1 198 ? 3.949 17.703 -6.926 1 98.94 198 SER A C 1
ATOM 1551 O O . SER A 1 198 ? 2.791 17.625 -7.336 1 98.94 198 SER A O 1
ATOM 1553 N N . SER A 1 199 ? 4.668 18.797 -6.922 1 98.94 199 SER A N 1
ATOM 1554 C CA . SER A 1 199 ? 4.137 20 -7.566 1 98.94 199 SER A CA 1
ATOM 1555 C C . SER A 1 199 ? 3.773 19.719 -9.023 1 98.94 199 SER A C 1
ATOM 1557 O O . SER A 1 199 ? 2.676 20.062 -9.469 1 98.94 199 SER A O 1
ATOM 1559 N N . ASP A 1 200 ? 4.699 19.125 -9.711 1 98.88 200 ASP A N 1
ATOM 1560 C CA . ASP A 1 200 ? 4.473 18.812 -11.117 1 98.88 200 ASP A CA 1
ATOM 1561 C C . ASP A 1 200 ? 3.27 17.875 -11.281 1 98.88 200 ASP A C 1
ATOM 1563 O O . ASP A 1 200 ? 2.496 18.031 -12.234 1 98.88 200 ASP A O 1
ATOM 1567 N N . ALA A 1 201 ? 3.17 16.922 -10.422 1 98.94 201 ALA A N 1
ATOM 1568 C CA . ALA A 1 201 ? 2.047 15.992 -10.477 1 98.94 201 ALA A CA 1
ATOM 1569 C C . ALA A 1 201 ? 0.722 16.719 -10.25 1 98.94 201 ALA A C 1
ATOM 1571 O O . ALA A 1 201 ? -0.262 16.453 -10.945 1 98.94 201 ALA A O 1
ATOM 1572 N N . HIS A 1 202 ? 0.623 17.594 -9.258 1 98.94 202 HIS A N 1
ATOM 1573 C CA . HIS A 1 202 ? -0.575 18.391 -9.031 1 98.94 202 HIS A CA 1
ATOM 1574 C C . HIS A 1 202 ? -0.926 19.219 -10.266 1 98.94 202 HIS A C 1
ATOM 1576 O O . HIS A 1 202 ? -2.098 19.312 -10.641 1 98.94 202 HIS A O 1
ATOM 1582 N N . LYS A 1 203 ? 0.1 19.859 -10.82 1 98.81 203 LYS A N 1
ATOM 1583 C CA . LYS A 1 203 ? -0.118 20.656 -12.023 1 98.81 203 LYS A CA 1
ATOM 1584 C C . LYS A 1 203 ? -0.681 19.812 -13.156 1 98.81 203 LYS A C 1
ATOM 1586 O O . LYS A 1 203 ? -1.564 20.266 -13.891 1 98.81 203 LYS A O 1
ATOM 1591 N N . GLN A 1 204 ? -0.16 18.625 -13.281 1 98.56 204 GLN A N 1
ATOM 1592 C CA . GLN A 1 204 ? -0.662 17.719 -14.305 1 98.56 204 GLN A CA 1
ATOM 1593 C C . GLN A 1 204 ? -2.133 17.391 -14.07 1 98.56 204 GLN A C 1
ATOM 1595 O O . GLN A 1 204 ? -2.924 17.344 -15.016 1 98.56 204 GLN A O 1
ATOM 1600 N N . VAL A 1 205 ? -2.506 17.094 -12.867 1 98.81 205 VAL A N 1
ATOM 1601 C CA . VAL A 1 205 ? -3.895 16.812 -12.516 1 98.81 205 VAL A CA 1
ATOM 1602 C C . VAL A 1 205 ? -4.773 18 -12.898 1 98.81 205 VAL A C 1
ATOM 1604 O O . VAL A 1 205 ? -5.809 17.828 -13.547 1 98.81 205 VAL A O 1
ATOM 1607 N N . MET A 1 206 ? -4.359 19.188 -12.492 1 98.62 206 MET A N 1
ATOM 1608 C CA . MET A 1 206 ? -5.137 20.391 -12.766 1 98.62 206 MET A CA 1
ATOM 1609 C C . MET A 1 206 ? -5.336 20.594 -14.266 1 98.62 206 MET A C 1
ATOM 1611 O O . MET A 1 206 ? -6.379 21.062 -14.703 1 98.62 206 MET A O 1
ATOM 1615 N N . LYS A 1 207 ? -4.348 20.234 -15.016 1 97.94 207 LYS A N 1
ATOM 1616 C CA . LYS A 1 207 ? -4.398 20.406 -16.469 1 97.94 207 LYS A CA 1
ATOM 1617 C C . LYS A 1 207 ? -5.371 19.406 -17.109 1 97.94 207 LYS A C 1
ATOM 1619 O O . LYS A 1 207 ? -5.988 19.703 -18.125 1 97.94 207 LYS A O 1
ATOM 1624 N N . LYS A 1 208 ? -5.516 18.234 -16.578 1 97.69 208 LYS A N 1
ATOM 1625 C CA . LYS A 1 208 ? -6.227 17.156 -17.25 1 97.69 208 LYS A CA 1
ATOM 1626 C C . LYS A 1 208 ? -7.645 17.016 -16.703 1 97.69 208 LYS A C 1
ATOM 1628 O O . LYS A 1 208 ? -8.555 16.578 -17.406 1 97.69 208 LYS A O 1
ATOM 1633 N N . ILE A 1 209 ? -7.859 17.297 -15.484 1 98.12 209 ILE A N 1
ATOM 1634 C CA . ILE A 1 209 ? -9.117 17.016 -14.812 1 98.12 209 ILE A CA 1
ATOM 1635 C C . ILE A 1 209 ? -10.25 17.781 -15.492 1 98.12 209 ILE A C 1
ATOM 1637 O O . ILE A 1 209 ? -10.023 18.844 -16.078 1 98.12 209 ILE A O 1
ATOM 1641 N N . ARG A 1 210 ? -11.461 17.25 -15.422 1 97.88 210 ARG A N 1
ATOM 1642 C CA . ARG A 1 210 ? -12.648 17.859 -16.016 1 97.88 210 ARG A CA 1
ATOM 1643 C C . ARG A 1 210 ? -13.922 17.297 -15.398 1 97.88 210 ARG A C 1
ATOM 1645 O O . ARG A 1 210 ? -13.914 16.203 -14.836 1 97.88 210 ARG A O 1
ATOM 1652 N N . PRO A 1 211 ? -15.008 18.156 -15.562 1 98.06 211 PRO A N 1
ATOM 1653 C CA . PRO A 1 211 ? -16.281 17.578 -15.141 1 98.06 211 PRO A CA 1
ATOM 1654 C C . PRO A 1 211 ? -16.562 16.219 -15.789 1 98.06 211 PRO A C 1
ATOM 1656 O O . PRO A 1 211 ? -16.266 16.031 -16.969 1 98.06 211 PRO A O 1
ATOM 1659 N N . GLY A 1 212 ? -17.125 15.312 -15.055 1 97.62 212 GLY A N 1
ATOM 1660 C CA . GLY A 1 212 ? -17.422 13.984 -15.57 1 97.62 212 GLY A CA 1
ATOM 1661 C C . GLY A 1 212 ? -16.422 12.938 -15.102 1 97.62 212 GLY A C 1
ATOM 1662 O O . GLY A 1 212 ? -16.719 11.742 -15.117 1 97.62 212 GLY A O 1
ATOM 1663 N N . TRP A 1 213 ? -15.258 13.352 -14.648 1 97.75 213 TRP A N 1
ATOM 1664 C CA . TRP A 1 213 ? -14.312 12.438 -14.008 1 97.75 213 TRP A CA 1
ATOM 1665 C C . TRP A 1 213 ? -14.836 11.992 -12.648 1 97.75 213 TRP A C 1
ATOM 1667 O O . TRP A 1 213 ? -15.68 12.656 -12.047 1 97.75 213 TRP A O 1
ATOM 1677 N N . HIS A 1 214 ? -14.438 10.859 -12.258 1 98.19 214 HIS A N 1
ATOM 1678 C CA . HIS A 1 214 ? -14.492 10.531 -10.836 1 98.19 214 HIS A CA 1
ATOM 1679 C C . HIS A 1 214 ? -13.211 10.945 -10.125 1 98.19 214 HIS A C 1
ATOM 1681 O O . HIS A 1 214 ? -12.141 10.984 -10.742 1 98.19 214 HIS A O 1
ATOM 1687 N N . GLU A 1 215 ? -13.312 11.242 -8.812 1 98.69 215 GLU A N 1
ATOM 1688 C CA . GLU A 1 215 ? -12.211 11.75 -8.008 1 98.69 215 GLU A CA 1
ATOM 1689 C C . GLU A 1 215 ? -10.977 10.859 -8.133 1 98.69 215 GLU A C 1
ATOM 1691 O O . GLU A 1 215 ? -9.852 11.352 -8.227 1 98.69 215 GLU A O 1
ATOM 1696 N N . TYR A 1 216 ? -11.172 9.492 -8.195 1 98.5 216 TYR A N 1
ATOM 1697 C CA . TYR A 1 216 ? -10.062 8.555 -8.203 1 98.5 216 TYR A CA 1
ATOM 1698 C C . TYR A 1 216 ? -9.25 8.68 -9.484 1 98.5 216 TYR A C 1
ATOM 1700 O O . TYR A 1 216 ? -8.078 8.281 -9.523 1 98.5 216 TYR A O 1
ATOM 1708 N N . GLN A 1 217 ? -9.844 9.172 -10.547 1 98.62 217 GLN A N 1
ATOM 1709 C CA . GLN A 1 217 ? -9.094 9.367 -11.781 1 98.62 217 GLN A CA 1
ATOM 1710 C C . GLN A 1 217 ? -8.047 10.469 -11.625 1 98.62 217 GLN A C 1
ATOM 1712 O O . GLN A 1 217 ? -6.965 10.391 -12.211 1 98.62 217 GLN A O 1
ATOM 1717 N N . GLY A 1 218 ? -8.391 11.562 -10.828 1 98.75 218 GLY A N 1
ATOM 1718 C CA . GLY A 1 218 ? -7.379 12.547 -10.461 1 98.75 218 GLY A CA 1
ATOM 1719 C C . GLY A 1 218 ? -6.273 11.969 -9.594 1 98.75 218 GLY A C 1
ATOM 1720 O O . GLY A 1 218 ? -5.098 12.273 -9.797 1 98.75 218 GLY A O 1
ATOM 1721 N N . GLU A 1 219 ? -6.688 11.141 -8.602 1 98.81 219 GLU A N 1
ATOM 1722 C CA . GLU A 1 219 ? -5.707 10.445 -7.777 1 98.81 219 GLU A CA 1
ATOM 1723 C C . GLU A 1 219 ? -4.746 9.625 -8.633 1 98.81 219 GLU A C 1
ATOM 1725 O O . GLU A 1 219 ? -3.527 9.688 -8.445 1 98.81 219 GLU A O 1
ATOM 1730 N N . SER A 1 220 ? -5.273 8.852 -9.57 1 98.81 220 SER A N 1
ATOM 1731 C CA . SER A 1 220 ? -4.48 7.988 -10.438 1 98.81 220 SER A CA 1
ATOM 1732 C C . SER A 1 220 ? -3.48 8.797 -11.258 1 98.81 220 SER A C 1
ATOM 1734 O O . SER A 1 220 ? -2.336 8.383 -11.438 1 98.81 220 SER A O 1
ATOM 1736 N N . GLU A 1 221 ? -3.918 9.93 -11.797 1 98.81 221 GLU A N 1
ATOM 1737 C CA . GLU A 1 221 ? -3.041 10.805 -12.57 1 98.81 221 GLU A CA 1
ATOM 1738 C C . GLU A 1 221 ? -1.854 11.273 -11.734 1 98.81 221 GLU A C 1
ATOM 1740 O O . GLU A 1 221 ? -0.716 11.273 -12.211 1 98.81 221 GLU A O 1
ATOM 1745 N N . PHE A 1 222 ? -2.125 11.742 -10.555 1 98.94 222 PHE A N 1
ATOM 1746 C CA . PHE A 1 222 ? -1.072 12.18 -9.648 1 98.94 222 PHE A CA 1
ATOM 1747 C C . PHE A 1 222 ? -0.079 11.055 -9.383 1 98.94 222 PHE A C 1
ATOM 1749 O O . PHE A 1 222 ? 1.134 11.25 -9.469 1 98.94 222 PHE A O 1
ATOM 1756 N N . LEU A 1 223 ? -0.591 9.859 -9.039 1 98.88 223 LEU A N 1
ATOM 1757 C CA . LEU A 1 223 ? 0.247 8.703 -8.734 1 98.88 223 LEU A CA 1
ATOM 1758 C C . LEU A 1 223 ? 1.123 8.336 -9.93 1 98.88 223 LEU A C 1
ATOM 1760 O O . LEU A 1 223 ? 2.314 8.055 -9.766 1 98.88 223 LEU A O 1
ATOM 1764 N N . HIS A 1 224 ? 0.545 8.359 -11.062 1 98.81 224 HIS A N 1
ATOM 1765 C CA . HIS A 1 224 ? 1.253 7.98 -12.281 1 98.81 224 HIS A CA 1
ATOM 1766 C C . HIS A 1 224 ? 2.416 8.93 -12.555 1 98.81 224 HIS A C 1
ATOM 1768 O O . HIS A 1 224 ? 3.535 8.484 -12.812 1 98.81 224 HIS A O 1
ATOM 1774 N N . HIS A 1 225 ? 2.17 10.211 -12.469 1 98.75 225 HIS A N 1
ATOM 1775 C CA . HIS A 1 225 ? 3.221 11.188 -12.734 1 98.75 225 HIS A CA 1
ATOM 1776 C C . HIS A 1 225 ? 4.34 11.078 -11.703 1 98.75 225 HIS A C 1
ATOM 1778 O O . HIS A 1 225 ? 5.52 11.094 -12.055 1 98.75 225 HIS A O 1
ATOM 1784 N N . SER A 1 226 ? 3.973 11.023 -10.43 1 98.81 226 SER A N 1
ATOM 1785 C CA . SER A 1 226 ? 4.953 10.945 -9.352 1 98.81 226 SER A CA 1
ATOM 1786 C C . SER A 1 226 ? 5.871 9.742 -9.531 1 98.81 226 SER A C 1
ATOM 1788 O O . SER A 1 226 ? 7.07 9.82 -9.266 1 98.81 226 SER A O 1
ATOM 1790 N N . TYR A 1 227 ? 5.293 8.641 -10.016 1 98.62 227 TYR A N 1
ATOM 1791 C CA . TYR A 1 227 ? 6.047 7.395 -10.125 1 98.62 227 TYR A CA 1
ATOM 1792 C C . TYR A 1 227 ? 6.82 7.34 -11.438 1 98.62 227 TYR A C 1
ATOM 1794 O O . TYR A 1 227 ? 8.055 7.254 -11.438 1 98.62 227 TYR A O 1
ATOM 1802 N N . ALA A 1 228 ? 6.164 7.504 -12.555 1 98.38 228 ALA A N 1
ATOM 1803 C CA . ALA A 1 228 ? 6.762 7.344 -13.883 1 98.38 228 ALA A CA 1
ATOM 1804 C C . ALA A 1 228 ? 7.836 8.406 -14.125 1 98.38 228 ALA A C 1
ATOM 1806 O O . ALA A 1 228 ? 8.875 8.117 -14.719 1 98.38 228 ALA A O 1
ATOM 1807 N N . VAL A 1 229 ? 7.562 9.617 -13.664 1 98.06 229 VAL A N 1
ATOM 1808 C CA . VAL A 1 229 ? 8.477 10.727 -13.93 1 98.06 229 VAL A CA 1
ATOM 1809 C C . VAL A 1 229 ? 9.422 10.914 -12.742 1 98.06 229 VAL A C 1
ATOM 1811 O O . VAL A 1 229 ? 10.633 11.047 -12.922 1 98.06 229 VAL A O 1
ATOM 1814 N N . GLY A 1 230 ? 8.922 10.82 -11.539 1 98.38 230 GLY A N 1
ATOM 1815 C CA . GLY A 1 230 ? 9.68 11.203 -10.367 1 98.38 230 GLY A CA 1
ATOM 1816 C C . GLY A 1 230 ? 10.359 10.031 -9.68 1 98.38 230 GLY A C 1
ATOM 1817 O O . GLY A 1 230 ? 11.18 10.219 -8.789 1 98.38 230 GLY A O 1
ATOM 1818 N N . GLY A 1 231 ? 10 8.797 -10.094 1 98.25 231 GLY A N 1
ATOM 1819 C CA . GLY A 1 231 ? 10.555 7.617 -9.445 1 98.25 231 GLY A CA 1
ATOM 1820 C C . GLY A 1 231 ? 9.992 7.391 -8.055 1 98.25 231 GLY A C 1
ATOM 1821 O O . GLY A 1 231 ? 10.609 6.715 -7.23 1 98.25 231 GLY A O 1
ATOM 1822 N N . CYS A 1 232 ? 8.875 8.031 -7.738 1 98.56 232 CYS A N 1
ATOM 1823 C CA . CYS A 1 232 ? 8.25 7.895 -6.43 1 98.56 232 CYS A CA 1
ATOM 1824 C C . CYS A 1 232 ? 7.289 6.711 -6.402 1 98.56 232 CYS A C 1
ATOM 1826 O O . CYS A 1 232 ? 6.094 6.871 -6.664 1 98.56 232 CYS A O 1
ATOM 1828 N N . ARG A 1 233 ? 7.73 5.578 -5.992 1 97 233 ARG A N 1
ATOM 1829 C CA . ARG A 1 233 ? 6.93 4.359 -5.938 1 97 233 ARG A CA 1
ATOM 1830 C C . ARG A 1 233 ? 5.84 4.469 -4.879 1 97 233 ARG A C 1
ATOM 1832 O O . ARG A 1 233 ? 4.812 3.793 -4.965 1 97 233 ARG A O 1
ATOM 1839 N N . HIS A 1 234 ? 6.098 5.297 -3.863 1 97.62 234 HIS A N 1
ATOM 1840 C CA . HIS A 1 234 ? 5.184 5.5 -2.746 1 97.62 234 HIS A CA 1
ATOM 1841 C C . HIS A 1 234 ? 4.652 6.93 -2.721 1 97.62 234 HIS A C 1
ATOM 1843 O O . HIS A 1 234 ? 5.211 7.812 -3.375 1 97.62 234 HIS A O 1
ATOM 1849 N N . VAL A 1 235 ? 3.543 7.062 -2.01 1 98.19 235 VAL A N 1
ATOM 1850 C CA . VAL A 1 235 ? 3.062 8.383 -1.626 1 98.19 235 VAL A CA 1
ATOM 1851 C C . VAL A 1 235 ? 3.15 8.547 -0.11 1 98.19 235 VAL A C 1
ATOM 1853 O O . VAL A 1 235 ? 3.275 7.562 0.62 1 98.19 235 VAL A O 1
ATOM 1856 N N . SER A 1 236 ? 3.129 9.727 0.335 1 98.44 236 SER A N 1
ATOM 1857 C CA . SER A 1 236 ? 3.43 10.055 1.723 1 98.44 236 SER A CA 1
ATOM 1858 C C . SER A 1 236 ? 2.273 9.688 2.645 1 98.44 236 SER A C 1
ATOM 1860 O O . SER A 1 236 ? 2.477 9.438 3.834 1 98.44 236 SER A O 1
ATOM 1862 N N . TYR A 1 237 ? 1.109 9.695 2.223 1 98.19 237 TYR A N 1
ATOM 1863 C CA . TYR A 1 237 ? -0.147 9.398 2.902 1 98.19 237 TYR A CA 1
ATOM 1864 C C . TYR A 1 237 ? -1.254 9.102 1.897 1 98.19 237 TYR A C 1
ATOM 1866 O O . TYR A 1 237 ? -1.057 9.242 0.688 1 98.19 237 TYR A O 1
ATOM 1874 N N . THR A 1 238 ? -2.398 8.594 2.393 1 97.75 238 THR A N 1
ATOM 1875 C CA . THR A 1 238 ? -3.529 8.352 1.506 1 97.75 238 THR A CA 1
ATOM 1876 C C . THR A 1 238 ? -3.971 9.641 0.824 1 97.75 238 THR A C 1
ATOM 1878 O O . THR A 1 238 ? -4.238 10.641 1.491 1 97.75 238 THR A O 1
ATOM 1881 N N . CYS A 1 239 ? -4.047 9.625 -0.482 1 98.69 239 CYS A N 1
ATOM 1882 C CA . CYS A 1 239 ? -4.406 10.805 -1.254 1 98.69 239 CYS A CA 1
ATOM 1883 C C . CYS A 1 239 ? -5.836 11.242 -0.951 1 98.69 239 CYS A C 1
ATOM 1885 O O . CYS A 1 239 ? -6.734 10.406 -0.841 1 98.69 239 CYS A O 1
ATOM 1887 N N . ILE A 1 240 ? -6.004 12.461 -0.732 1 98.75 240 ILE A N 1
ATOM 1888 C CA . ILE A 1 240 ? -7.316 13.07 -0.546 1 98.75 240 ILE A CA 1
ATOM 1889 C C . ILE A 1 240 ? -7.723 13.82 -1.815 1 98.75 240 ILE A C 1
ATOM 1891 O O . ILE A 1 240 ? -7.086 14.805 -2.193 1 98.75 240 ILE A O 1
ATOM 1895 N N . CYS A 1 241 ? -8.703 13.352 -2.439 1 98.75 241 CYS A N 1
ATOM 1896 C CA . CYS A 1 241 ? -9.211 13.961 -3.668 1 98.75 241 CYS A CA 1
ATOM 1897 C C . CYS A 1 241 ? -10.688 14.297 -3.543 1 98.75 241 CYS A C 1
ATOM 1899 O O . CYS A 1 241 ? -11.531 13.664 -4.18 1 98.75 241 CYS A O 1
ATOM 1901 N N . GLY A 1 242 ? -10.922 15.352 -2.82 1 98.5 242 GLY A N 1
ATOM 1902 C CA . GLY A 1 242 ? -12.312 15.727 -2.578 1 98.5 242 GLY A CA 1
ATOM 1903 C C . GLY A 1 242 ? -12.852 16.703 -3.604 1 98.5 242 GLY A C 1
ATOM 1904 O O . GLY A 1 242 ? -12.148 17.641 -4.012 1 98.5 242 GLY A O 1
ATOM 1905 N N . ALA A 1 243 ? -14.047 16.531 -4.066 1 98.25 243 ALA A N 1
ATOM 1906 C CA . ALA A 1 243 ? -14.805 17.453 -4.895 1 98.25 243 ALA A CA 1
ATOM 1907 C C . ALA A 1 243 ? -16.141 17.812 -4.246 1 98.25 243 ALA A C 1
ATOM 1909 O O . ALA A 1 243 ? -16.781 16.953 -3.635 1 98.25 243 ALA A O 1
ATOM 1910 N N . GLY A 1 244 ? -16.562 19.031 -4.445 1 97.44 244 GLY A N 1
ATOM 1911 C CA . GLY A 1 244 ? -17.797 19.453 -3.801 1 97.44 244 GLY A CA 1
ATOM 1912 C C . GLY A 1 244 ? -17.781 19.266 -2.295 1 97.44 244 GLY A C 1
ATOM 1913 O O . GLY A 1 244 ? -16.828 19.672 -1.628 1 97.44 244 GLY A O 1
ATOM 1914 N N . SER A 1 245 ? -18.812 18.672 -1.753 1 96.44 245 SER A N 1
ATOM 1915 C CA . SER A 1 245 ? -18.969 18.547 -0.307 1 96.44 245 SER A CA 1
ATOM 1916 C C . SER A 1 245 ? -17.859 17.703 0.302 1 96.44 245 SER A C 1
ATOM 1918 O O . SER A 1 245 ? -17.516 17.875 1.475 1 96.44 245 SER A O 1
ATOM 1920 N N . ASN A 1 246 ? -17.234 16.812 -0.478 1 97.5 246 ASN A N 1
ATOM 1921 C CA . ASN A 1 246 ? -16.188 15.938 0.044 1 97.5 246 ASN A CA 1
ATOM 1922 C C . ASN A 1 246 ? -14.922 16.719 0.389 1 97.5 246 ASN A C 1
ATOM 1924 O O . ASN A 1 246 ? -14.07 16.234 1.138 1 97.5 246 ASN A O 1
ATOM 1928 N N . SER A 1 247 ? -14.797 17.922 -0.146 1 97.88 247 SER A N 1
ATOM 1929 C CA . SER A 1 247 ? -13.641 18.766 0.135 1 97.88 247 SER A CA 1
ATOM 1930 C C . SER A 1 247 ? -13.625 19.219 1.591 1 97.88 247 SER A C 1
ATOM 1932 O O . SER A 1 247 ? -12.609 19.719 2.084 1 97.88 247 SER A O 1
ATOM 1934 N N . ALA A 1 248 ? -14.75 19.016 2.268 1 97.19 248 ALA A N 1
ATOM 1935 C CA . ALA A 1 248 ? -14.836 19.391 3.676 1 97.19 248 ALA A CA 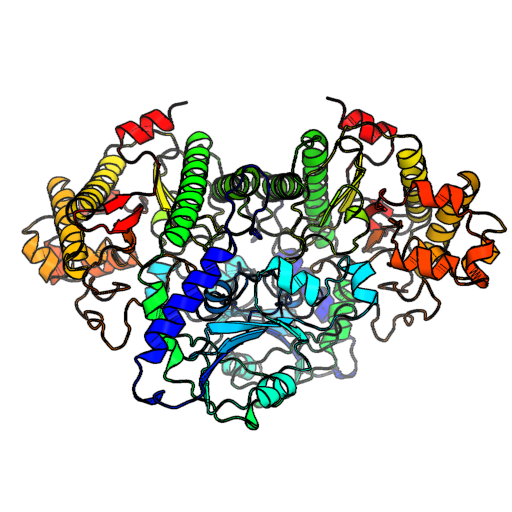1
ATOM 1936 C C . ALA A 1 248 ? -14.391 18.25 4.582 1 97.19 248 ALA A C 1
ATOM 1938 O O . ALA A 1 248 ? -14.234 18.438 5.793 1 97.19 248 ALA A O 1
ATOM 1939 N N . ILE A 1 249 ? -14.203 17.094 4.035 1 97.12 249 ILE A N 1
ATOM 1940 C CA . ILE A 1 249 ? -13.742 15.945 4.812 1 97.12 249 ILE A CA 1
ATOM 1941 C C . ILE A 1 249 ? -12.219 15.969 4.918 1 97.12 249 ILE A C 1
ATOM 1943 O O . ILE A 1 249 ? -11.516 15.773 3.924 1 97.12 249 ILE A O 1
ATOM 1947 N N . LEU A 1 250 ? -11.672 16.141 6.07 1 96.88 250 LEU A N 1
ATOM 1948 C CA . LEU A 1 250 ? -10.266 16.469 6.27 1 96.88 250 LEU A CA 1
ATOM 1949 C C . LEU A 1 250 ? -9.367 15.297 5.906 1 96.88 250 LEU A C 1
ATOM 1951 O O . LEU A 1 250 ? -8.273 15.484 5.367 1 96.88 250 LEU A O 1
ATOM 1955 N N . HIS A 1 251 ? -9.797 14.102 6.262 1 96.69 251 HIS A N 1
ATOM 1956 C CA . HIS A 1 251 ? -9.07 12.883 5.922 1 96.69 251 HIS A CA 1
ATOM 1957 C C . HIS A 1 251 ? -9.875 12.008 4.965 1 96.69 251 HIS A C 1
ATOM 1959 O O . HIS A 1 251 ? -10.055 10.82 5.215 1 96.69 251 HIS A O 1
ATOM 1965 N N . TYR A 1 252 ? -10.305 12.602 3.852 1 97.38 252 TYR A N 1
ATOM 1966 C CA . TYR A 1 252 ? -11.047 11.938 2.789 1 97.38 252 TYR A CA 1
ATOM 1967 C C . TYR A 1 252 ? -10.156 10.938 2.051 1 97.38 252 TYR A C 1
ATOM 1969 O O . TYR A 1 252 ? -8.938 10.953 2.201 1 97.38 252 TYR A O 1
ATOM 1977 N N . GLY A 1 253 ? -10.773 9.945 1.314 1 97.38 253 GLY A N 1
ATOM 1978 C CA . GLY A 1 253 ? -10.047 9.023 0.465 1 97.38 253 GLY A CA 1
ATOM 1979 C C . GLY A 1 253 ? -9.805 7.676 1.122 1 97.38 253 GLY A C 1
ATOM 1980 O O . GLY A 1 253 ? -9.234 6.773 0.506 1 97.38 253 GLY A O 1
ATOM 1981 N N . HIS A 1 254 ? -10.211 7.477 2.357 1 95.69 254 HIS A N 1
ATOM 1982 C CA . HIS A 1 254 ? -10.062 6.207 3.053 1 95.69 254 HIS A CA 1
ATOM 1983 C C . HIS A 1 254 ? -11.008 5.152 2.482 1 95.69 254 HIS A C 1
ATOM 1985 O O . HIS A 1 254 ? -11.758 5.43 1.545 1 95.69 254 HIS A O 1
ATOM 1991 N N . ALA A 1 255 ? -10.977 3.957 2.973 1 93.88 255 ALA A N 1
ATOM 1992 C CA . ALA A 1 255 ? -11.625 2.797 2.371 1 93.88 255 ALA A CA 1
ATOM 1993 C C . ALA A 1 255 ? -13.141 2.975 2.33 1 93.88 255 ALA A C 1
ATOM 1995 O O . ALA A 1 255 ? -13.805 2.486 1.413 1 93.88 255 ALA A O 1
ATOM 1996 N N . GLY A 1 256 ? -13.734 3.684 3.297 1 92.69 256 GLY A N 1
ATOM 1997 C CA . GLY A 1 256 ? -15.164 3.918 3.332 1 92.69 256 GLY A CA 1
ATOM 1998 C C . GLY A 1 256 ? -15.617 4.984 2.352 1 92.69 256 GLY A C 1
ATOM 1999 O O . GLY A 1 256 ? -16.812 5.082 2.043 1 92.69 256 GLY A O 1
ATOM 2000 N N . SER A 1 257 ? -14.695 5.836 1.906 1 94.94 257 SER A N 1
ATOM 2001 C CA . SER A 1 257 ? -14.906 6.887 0.916 1 94.94 257 SER A CA 1
ATOM 2002 C C . SER A 1 257 ? -13.695 7.031 -0.001 1 94.94 257 SER A C 1
ATOM 2004 O O . SER A 1 257 ? -12.961 8.016 0.082 1 94.94 257 SER A O 1
ATOM 2006 N N . PRO A 1 258 ? -13.57 6.156 -0.887 1 96.69 258 PRO A N 1
ATOM 2007 C CA . PRO A 1 258 ? -12.305 5.934 -1.592 1 96.69 258 PRO A CA 1
ATOM 2008 C C . PRO A 1 258 ? -12.148 6.832 -2.818 1 96.69 258 PRO A C 1
ATOM 2010 O O . PRO A 1 258 ? -11.758 6.355 -3.887 1 96.69 258 PRO A O 1
ATOM 2013 N N . ASN A 1 259 ? -12.422 8.172 -2.709 1 98.12 259 ASN A N 1
ATOM 2014 C CA . ASN A 1 259 ? -12.273 9.117 -3.809 1 98.12 259 ASN A CA 1
ATOM 2015 C C . ASN A 1 259 ? -13.094 8.695 -5.023 1 98.12 259 ASN A C 1
ATOM 2017 O O . ASN A 1 259 ? -12.617 8.766 -6.156 1 98.12 259 ASN A O 1
ATOM 2021 N N . ASP A 1 260 ? -14.312 8.258 -4.793 1 97 260 ASP A N 1
ATOM 2022 C CA . ASP A 1 260 ? -15.039 7.652 -5.906 1 97 260 ASP A CA 1
ATOM 2023 C C . ASP A 1 260 ? -16.219 8.531 -6.336 1 97 260 ASP A C 1
ATOM 2025 O O . ASP A 1 260 ? -17.031 8.117 -7.16 1 97 260 ASP A O 1
ATOM 2029 N N . ARG A 1 261 ? -16.281 9.742 -5.848 1 97.19 261 ARG A N 1
ATOM 2030 C CA . ARG A 1 261 ? -17.406 10.602 -6.203 1 97.19 261 ARG A CA 1
ATOM 2031 C C . ARG A 1 261 ? -17.266 11.117 -7.633 1 97.19 261 ARG A C 1
ATOM 2033 O O . ARG A 1 261 ? -16.172 11.469 -8.07 1 97.19 261 ARG A O 1
ATOM 2040 N N . LEU A 1 262 ? -18.391 11.172 -8.352 1 97.88 262 LEU A N 1
ATOM 2041 C CA . LEU A 1 262 ? -18.453 11.867 -9.633 1 97.88 262 LEU A CA 1
ATOM 2042 C C . LEU A 1 262 ? -18.234 13.367 -9.445 1 97.88 262 LEU A C 1
ATOM 2044 O O . LEU A 1 262 ? -18.844 13.984 -8.578 1 97.88 262 LEU A O 1
ATOM 2048 N N . ILE A 1 263 ? -17.328 13.93 -10.195 1 98.19 263 ILE A N 1
ATOM 2049 C CA . ILE A 1 263 ? -17.047 15.359 -10.133 1 98.19 263 ILE A CA 1
ATOM 2050 C C . ILE A 1 263 ? -18 16.109 -11.07 1 98.19 263 ILE A C 1
ATOM 2052 O O . ILE A 1 263 ? -17.938 15.93 -12.289 1 98.19 263 ILE A O 1
ATOM 2056 N N . GLU A 1 264 ? -18.797 16.938 -10.531 1 97.75 264 GLU A N 1
ATOM 2057 C CA . GLU A 1 264 ? -19.781 17.672 -11.328 1 97.75 264 GLU A CA 1
ATOM 2058 C C . GLU A 1 264 ? -19.203 19.031 -11.773 1 97.75 264 GLU A C 1
ATOM 2060 O O . GLU A 1 264 ? -18.344 19.594 -11.102 1 97.75 264 GLU A O 1
ATOM 2065 N N . ASP A 1 265 ? -19.75 19.484 -12.93 1 97.94 265 ASP A N 1
ATOM 2066 C CA . ASP A 1 265 ? -19.375 20.828 -13.367 1 97.94 265 ASP A CA 1
ATOM 2067 C C . ASP A 1 265 ? -19.703 21.875 -12.297 1 97.94 265 ASP A C 1
ATOM 2069 O O . ASP A 1 265 ? -20.812 21.875 -11.75 1 97.94 265 ASP A O 1
ATOM 2073 N N . GLY A 1 266 ? -18.734 22.719 -11.969 1 96.38 266 GLY A N 1
ATOM 2074 C CA . GLY A 1 266 ? -18.953 23.75 -10.961 1 96.38 266 GLY A CA 1
ATOM 2075 C C . GLY A 1 266 ? -18.406 23.375 -9.594 1 96.38 266 GLY A C 1
ATOM 2076 O O . GLY A 1 266 ? -18.297 24.219 -8.711 1 96.38 266 GLY A O 1
ATOM 2077 N N . ASP A 1 267 ? -18.016 22.094 -9.43 1 97.81 267 ASP A N 1
ATOM 2078 C CA . ASP A 1 267 ? -17.453 21.656 -8.156 1 97.81 267 ASP A CA 1
ATOM 2079 C C . ASP A 1 267 ? -16.125 22.359 -7.879 1 97.81 267 ASP A C 1
ATOM 2081 O O . ASP A 1 267 ? -15.328 22.594 -8.797 1 97.81 267 ASP A O 1
ATOM 2085 N N . MET A 1 268 ? -15.922 22.734 -6.621 1 97.94 268 MET A N 1
ATOM 2086 C CA . MET A 1 268 ? -14.586 23.031 -6.109 1 97.94 268 MET A CA 1
ATOM 2087 C C . MET A 1 268 ? -13.852 21.766 -5.719 1 97.94 268 MET A C 1
ATOM 2089 O O . MET A 1 268 ? -14.422 20.891 -5.059 1 97.94 268 MET A O 1
ATOM 2093 N N . CYS A 1 269 ? -12.672 21.609 -6.207 1 98.69 269 CYS A N 1
ATOM 2094 C CA . CYS A 1 269 ? -11.852 20.453 -5.852 1 98.69 269 CYS A CA 1
ATOM 2095 C C . CYS A 1 269 ? -10.82 20.828 -4.797 1 98.69 269 CYS A C 1
ATOM 2097 O O . CYS A 1 269 ? -10.297 21.938 -4.801 1 98.69 269 CYS A O 1
ATOM 2099 N N . LEU A 1 270 ? -10.578 20 -3.857 1 98.88 270 LEU A N 1
ATOM 2100 C CA . LEU A 1 270 ? -9.477 20.047 -2.898 1 98.88 270 LEU A CA 1
ATOM 2101 C C . LEU A 1 270 ? -8.68 18.75 -2.926 1 98.88 270 LEU A C 1
ATOM 2103 O O . LEU A 1 270 ? -9.148 17.719 -2.445 1 98.88 270 LEU A O 1
ATOM 2107 N N . PHE A 1 271 ? -7.535 18.781 -3.555 1 98.94 271 PHE A N 1
ATOM 2108 C CA . PHE A 1 271 ? -6.66 17.625 -3.68 1 98.94 271 PHE A CA 1
ATOM 2109 C C . PHE A 1 271 ? -5.426 17.766 -2.797 1 98.94 271 PHE A C 1
ATOM 2111 O O . PHE A 1 271 ? -4.637 18.703 -2.979 1 98.94 271 PHE A O 1
ATOM 2118 N N . ASP A 1 272 ? -5.34 16.984 -1.753 1 98.88 272 ASP A N 1
ATOM 2119 C CA . ASP A 1 272 ? -4.234 16.891 -0.804 1 98.88 272 ASP A CA 1
ATOM 2120 C C . ASP A 1 272 ? -3.439 15.602 -1.001 1 98.88 272 ASP A C 1
ATOM 2122 O O . ASP A 1 272 ? -3.863 14.531 -0.561 1 98.88 272 ASP A O 1
ATOM 2126 N N . MET A 1 273 ? -2.336 15.672 -1.691 1 98.88 273 MET A N 1
ATOM 2127 C CA . MET A 1 273 ? -1.527 14.531 -2.109 1 98.88 273 MET A CA 1
ATOM 2128 C C . MET A 1 273 ? -0.04 14.859 -2.035 1 98.88 273 MET A C 1
ATOM 2130 O O . MET A 1 273 ? 0.351 16.016 -2.193 1 98.88 273 MET A O 1
ATOM 2134 N N . GLY A 1 274 ? 0.759 13.906 -1.782 1 98.94 274 GLY A N 1
ATOM 2135 C CA . GLY A 1 274 ? 2.199 14.086 -1.703 1 98.94 274 GLY A CA 1
ATOM 2136 C C . GLY A 1 274 ? 2.98 12.836 -2.055 1 98.94 274 GLY A C 1
ATOM 2137 O O . GLY A 1 274 ? 2.732 11.766 -1.494 1 98.94 274 GLY A O 1
ATOM 2138 N N . ALA A 1 275 ? 3.967 12.984 -2.977 1 98.88 275 ALA A N 1
ATOM 2139 C CA . ALA A 1 275 ? 4.859 11.891 -3.361 1 98.88 275 ALA A CA 1
ATOM 2140 C C . ALA A 1 275 ? 5.859 11.578 -2.25 1 98.88 275 ALA A C 1
ATOM 2142 O O . ALA A 1 275 ? 6.004 12.359 -1.302 1 98.88 275 ALA A O 1
ATOM 2143 N N . ASN A 1 276 ? 6.473 10.492 -2.275 1 98.81 276 ASN A N 1
ATOM 2144 C CA . ASN A 1 276 ? 7.527 10.031 -1.381 1 98.81 276 ASN A CA 1
ATOM 2145 C C . ASN A 1 276 ? 8.734 9.516 -2.158 1 98.81 276 ASN A C 1
ATOM 2147 O O . ASN A 1 276 ? 8.586 8.68 -3.053 1 98.81 276 ASN A O 1
ATOM 2151 N N . TYR A 1 277 ? 9.891 10.039 -1.914 1 98.62 277 TYR A N 1
ATOM 2152 C CA . TYR A 1 277 ? 11.109 9.633 -2.602 1 98.62 277 TYR A CA 1
ATOM 2153 C C . TYR A 1 277 ? 12.219 9.312 -1.604 1 98.62 277 TYR A C 1
ATOM 2155 O O . TYR A 1 277 ? 12.625 10.172 -0.822 1 98.62 277 TYR A O 1
ATOM 2163 N N . GLY A 1 278 ? 12.68 8.062 -1.634 1 97.38 278 GLY A N 1
ATOM 2164 C CA . GLY A 1 278 ? 13.727 7.66 -0.712 1 97.38 278 GLY A CA 1
ATOM 2165 C C . GLY A 1 278 ? 13.328 7.789 0.745 1 97.38 278 GLY A C 1
ATOM 2166 O O . GLY A 1 278 ? 14.172 8.055 1.605 1 97.38 278 GLY A O 1
ATOM 2167 N N . GLY A 1 279 ? 12.086 7.746 1.016 1 98.19 279 GLY A N 1
ATOM 2168 C CA . GLY A 1 279 ? 11.57 7.879 2.369 1 98.19 279 GLY A CA 1
ATOM 2169 C C . GLY A 1 279 ? 11.141 9.297 2.707 1 98.19 279 GLY A C 1
ATOM 2170 O O . GLY A 1 279 ? 10.375 9.508 3.654 1 98.19 279 GLY A O 1
ATOM 2171 N N . TYR A 1 280 ? 11.602 10.266 2.02 1 98.81 280 TYR A N 1
ATOM 2172 C CA . TYR A 1 280 ? 11.281 11.664 2.299 1 98.81 280 TYR A CA 1
ATOM 2173 C C . TYR A 1 280 ? 9.945 12.055 1.679 1 98.81 280 TYR A C 1
ATOM 2175 O O . TYR A 1 280 ? 9.633 11.648 0.558 1 98.81 280 TYR A O 1
ATOM 2183 N N . THR A 1 281 ? 9.188 12.883 2.396 1 98.81 281 THR A N 1
ATOM 2184 C CA . THR A 1 281 ? 7.781 13.117 2.074 1 98.81 281 THR A CA 1
ATOM 2185 C C . THR A 1 281 ? 7.582 14.523 1.515 1 98.81 281 THR A C 1
ATOM 2187 O O . THR A 1 281 ? 8.453 15.383 1.664 1 98.81 281 THR A O 1
ATOM 2190 N N . SER A 1 282 ? 6.555 14.711 0.812 1 98.88 282 SER A N 1
ATOM 2191 C CA . SER A 1 282 ? 5.938 15.992 0.481 1 98.88 282 SER A CA 1
ATOM 2192 C C . SER A 1 282 ? 4.465 16.016 0.879 1 98.88 282 SER A C 1
ATOM 2194 O O . SER A 1 282 ? 3.875 14.969 1.157 1 98.88 282 SER A O 1
ATOM 2196 N N . ASP A 1 283 ? 3.924 17.125 1.009 1 98.88 283 ASP A N 1
ATOM 2197 C CA . ASP A 1 283 ? 2.531 17.344 1.397 1 98.88 283 ASP A CA 1
ATOM 2198 C C . ASP A 1 283 ? 1.989 18.641 0.824 1 98.88 283 ASP A C 1
ATOM 2200 O O . ASP A 1 283 ? 2.254 19.719 1.363 1 98.88 283 ASP A O 1
ATOM 2204 N N . ILE A 1 284 ? 1.25 18.531 -0.245 1 98.94 284 ILE A N 1
ATOM 2205 C CA . ILE A 1 284 ? 0.776 19.703 -0.963 1 98.94 284 ILE A CA 1
ATOM 2206 C C . ILE A 1 284 ? -0.732 19.609 -1.179 1 98.94 284 ILE A C 1
ATOM 2208 O O . ILE A 1 284 ? -1.245 18.547 -1.544 1 98.94 284 ILE A O 1
ATOM 2212 N N . THR A 1 285 ? -1.438 20.625 -0.842 1 98.94 285 THR A N 1
ATOM 2213 C CA . THR A 1 285 ? -2.863 20.703 -1.143 1 98.94 285 THR A CA 1
ATOM 2214 C C . THR A 1 285 ? -3.145 21.781 -2.18 1 98.94 285 THR A C 1
ATOM 2216 O O . THR A 1 285 ? -2.666 22.906 -2.049 1 98.94 285 THR A O 1
ATOM 2219 N N . CYS A 1 286 ? -3.816 21.453 -3.189 1 98.94 286 CYS A N 1
ATOM 2220 C CA . CYS A 1 286 ? -4.336 22.391 -4.188 1 98.94 286 CYS A CA 1
ATOM 2221 C C . CYS A 1 286 ? -5.859 22.391 -4.195 1 98.94 286 CYS A C 1
ATOM 2223 O O . CYS A 1 286 ? -6.484 21.328 -4.203 1 98.94 286 CYS A O 1
ATOM 2225 N N . SER A 1 287 ? -6.414 23.531 -4.113 1 98.88 287 SER A N 1
ATOM 2226 C CA . SER A 1 287 ? -7.844 23.734 -4.336 1 98.88 287 SER A CA 1
ATOM 2227 C C . SER A 1 287 ? -8.094 24.516 -5.625 1 98.88 287 SER A C 1
ATOM 2229 O O . SER A 1 287 ? -7.426 25.5 -5.898 1 98.88 287 SER A O 1
ATOM 2231 N N . PHE A 1 288 ? -8.992 24.062 -6.457 1 98.88 288 PHE A N 1
ATOM 2232 C CA . PHE A 1 288 ? -9.234 24.656 -7.766 1 98.88 288 PHE A CA 1
ATOM 2233 C C . PHE A 1 288 ? -10.617 24.281 -8.281 1 98.88 288 PHE A C 1
ATOM 2235 O O . PHE A 1 288 ? -11.172 23.25 -7.891 1 98.88 288 PHE A O 1
ATOM 2242 N N . PRO A 1 289 ? -11.227 25.172 -9.117 1 98.44 289 PRO A N 1
ATOM 2243 C CA . PRO A 1 289 ? -12.492 24.812 -9.758 1 98.44 289 PRO A CA 1
ATOM 2244 C C . PRO A 1 289 ? -12.305 23.766 -10.859 1 98.44 289 PRO A C 1
ATOM 2246 O O . PRO A 1 289 ? -11.469 23.938 -11.75 1 98.44 289 PRO A O 1
ATOM 2249 N N . VAL A 1 290 ? -13.094 22.734 -10.844 1 98.12 290 VAL A N 1
ATOM 2250 C CA . VAL A 1 290 ? -12.883 21.594 -11.727 1 98.12 290 VAL A CA 1
ATOM 2251 C C . VAL A 1 290 ? -12.891 22.047 -13.18 1 98.12 290 VAL A C 1
ATOM 2253 O O . VAL A 1 290 ? -12.195 21.484 -14.023 1 98.12 290 VAL A O 1
ATOM 2256 N N . ASN A 1 291 ? -13.742 23.062 -13.492 1 97.56 291 ASN A N 1
ATOM 2257 C CA . ASN A 1 291 ? -13.883 23.469 -14.891 1 97.56 291 ASN A CA 1
ATOM 2258 C C . ASN A 1 291 ? -12.883 24.578 -15.25 1 97.56 291 ASN A C 1
ATOM 2260 O O . ASN A 1 291 ? -12.93 25.109 -16.359 1 97.56 291 ASN A O 1
ATOM 2264 N N . GLY A 1 292 ? -12.039 25.078 -14.305 1 98.06 292 GLY A N 1
ATOM 2265 C CA . GLY A 1 292 ? -10.93 25.969 -14.609 1 98.06 292 GLY A CA 1
ATOM 2266 C C . GLY A 1 292 ? -11.266 27.438 -14.367 1 98.06 292 GLY A C 1
ATOM 2267 O O . GLY A 1 292 ? -10.406 28.297 -14.508 1 98.06 292 GLY A O 1
ATOM 2268 N N . LYS A 1 293 ? -12.5 27.703 -13.977 1 98.12 293 LYS A N 1
ATOM 2269 C CA . LYS A 1 293 ? -12.914 29.078 -13.711 1 98.12 293 LYS A CA 1
ATOM 2270 C C . LYS A 1 293 ? -13.633 29.188 -12.375 1 98.12 293 LYS A C 1
ATOM 2272 O O . LYS A 1 293 ? -14.648 28.516 -12.148 1 98.12 293 LYS A O 1
ATOM 2277 N N . PHE A 1 294 ? -13.164 30.078 -11.586 1 98.5 294 PHE A N 1
ATOM 2278 C CA . PHE A 1 294 ? -13.758 30.266 -10.273 1 98.5 294 PHE A CA 1
ATOM 2279 C C . PHE A 1 294 ? -15.094 31 -10.383 1 98.5 294 PHE A C 1
ATOM 2281 O O . PHE A 1 294 ? -15.211 31.984 -11.109 1 98.5 294 PHE A O 1
ATOM 2288 N N . SER A 1 295 ? -16.109 30.484 -9.703 1 97.94 295 SER A N 1
ATOM 2289 C CA . SER A 1 295 ? -17.281 31.328 -9.43 1 97.94 295 SER A CA 1
ATOM 2290 C C . SER A 1 295 ? -16.953 32.406 -8.398 1 97.94 295 SER A C 1
ATOM 2292 O O . SER A 1 295 ? -15.898 32.375 -7.762 1 97.94 295 SER A O 1
ATOM 2294 N N . ALA A 1 296 ? -17.859 33.344 -8.195 1 98 296 ALA A N 1
ATOM 2295 C CA . ALA A 1 296 ? -17.641 34.438 -7.223 1 98 296 ALA A CA 1
ATOM 2296 C C . ALA A 1 296 ? -17.5 33.875 -5.809 1 98 296 ALA A C 1
ATOM 2298 O O . ALA A 1 296 ? -16.641 34.312 -5.043 1 98 296 ALA A O 1
ATOM 2299 N N . ASP A 1 297 ? -18.359 32.906 -5.484 1 98 297 ASP A N 1
ATOM 2300 C CA . ASP A 1 297 ? -18.312 32.281 -4.16 1 98 297 ASP A CA 1
ATOM 2301 C C . ASP A 1 297 ? -17.031 31.484 -3.959 1 98 297 ASP A C 1
ATOM 2303 O O . ASP A 1 297 ? -16.406 31.562 -2.891 1 98 297 ASP A O 1
ATOM 2307 N N . GLN A 1 298 ? -16.688 30.719 -4.938 1 98.31 298 GLN A N 1
ATOM 2308 C CA . GLN A 1 298 ? -15.438 29.969 -4.867 1 98.31 298 GLN A CA 1
ATOM 2309 C C . GLN A 1 298 ? -14.234 30.891 -4.695 1 98.31 298 GLN A C 1
ATOM 2311 O O . GLN A 1 298 ? -13.352 30.625 -3.881 1 98.31 298 GLN A O 1
ATOM 2316 N N . LYS A 1 299 ? -14.211 31.938 -5.473 1 98.62 299 LYS A N 1
ATOM 2317 C CA . LYS A 1 299 ? -13.141 32.938 -5.414 1 98.62 299 LYS A CA 1
ATOM 2318 C C . LYS A 1 299 ? -13.055 33.562 -4.031 1 98.62 299 LYS A C 1
ATOM 2320 O O . LYS A 1 299 ? -11.961 33.75 -3.498 1 98.62 299 LYS A O 1
ATOM 2325 N N . LEU A 1 300 ? -14.18 33.938 -3.514 1 98.62 300 LEU A N 1
ATOM 2326 C CA . LEU A 1 300 ? -14.234 34.562 -2.195 1 98.62 300 LEU A CA 1
ATOM 2327 C C . LEU A 1 300 ? -13.516 33.688 -1.16 1 98.62 300 LEU A C 1
ATOM 2329 O O . LEU A 1 300 ? -12.633 34.188 -0.452 1 98.62 300 LEU A O 1
ATOM 2333 N N . ILE A 1 301 ? -13.867 32.438 -1.075 1 98.75 301 ILE A N 1
ATOM 2334 C CA . ILE A 1 301 ? -13.312 31.531 -0.068 1 98.75 301 ILE A CA 1
ATOM 2335 C C . ILE A 1 301 ? -11.844 31.234 -0.396 1 98.75 301 ILE A C 1
ATOM 2337 O O . ILE A 1 301 ? -10.992 31.234 0.495 1 98.75 301 ILE A O 1
ATOM 2341 N N . TYR A 1 302 ? -11.547 30.953 -1.67 1 98.88 302 TYR A N 1
ATOM 2342 C CA . TYR A 1 302 ? -10.172 30.688 -2.068 1 98.88 302 TYR A CA 1
ATOM 2343 C C . TYR A 1 302 ? -9.25 31.828 -1.683 1 98.88 302 TYR A C 1
ATOM 2345 O O . TYR A 1 302 ? -8.18 31.609 -1.109 1 98.88 302 TYR A O 1
ATOM 2353 N N . GLU A 1 303 ? -9.648 33.031 -1.971 1 98.88 303 GLU A N 1
ATOM 2354 C CA . GLU A 1 303 ? -8.812 34.188 -1.716 1 98.88 303 GLU A CA 1
ATOM 2355 C C . GLU A 1 303 ? -8.664 34.438 -0.219 1 98.88 303 GLU A C 1
ATOM 2357 O O . GLU A 1 303 ? -7.621 34.938 0.231 1 98.88 303 GLU A O 1
ATOM 2362 N N . ALA A 1 304 ? -9.719 34.156 0.569 1 98.88 304 ALA A N 1
ATOM 2363 C CA . ALA A 1 304 ? -9.586 34.25 2.02 1 98.88 304 ALA A CA 1
ATOM 2364 C C . ALA A 1 304 ? -8.477 33.344 2.529 1 98.88 304 ALA A C 1
ATOM 2366 O O . ALA A 1 304 ? -7.641 33.75 3.332 1 98.88 304 ALA A O 1
ATOM 2367 N N . VAL A 1 305 ? -8.445 32.062 2.049 1 98.94 305 VAL A N 1
ATOM 2368 C CA . VAL A 1 305 ? -7.438 31.094 2.463 1 98.94 305 VAL A CA 1
ATOM 2369 C C . VAL A 1 305 ? -6.07 31.5 1.921 1 98.94 305 VAL A C 1
ATOM 2371 O O . VAL A 1 305 ? -5.062 31.391 2.621 1 98.94 305 VAL A O 1
ATOM 2374 N N . LEU A 1 306 ? -6.039 31.938 0.666 1 98.94 306 LEU A N 1
ATOM 2375 C CA . LEU A 1 306 ? -4.789 32.375 0.063 1 98.94 306 LEU A CA 1
ATOM 2376 C C . LEU A 1 306 ? -4.191 33.531 0.853 1 98.94 306 LEU A C 1
ATOM 2378 O O . LEU A 1 306 ? -2.979 33.594 1.077 1 98.94 306 LEU A O 1
ATOM 2382 N N . ALA A 1 307 ? -5.008 34.531 1.262 1 98.88 307 ALA A N 1
ATOM 2383 C CA . ALA A 1 307 ? -4.535 35.656 2.051 1 98.88 307 ALA A CA 1
ATOM 2384 C C . ALA A 1 307 ? -3.91 35.188 3.363 1 98.88 307 ALA A C 1
ATOM 2386 O O . ALA A 1 307 ? -2.893 35.719 3.801 1 98.88 307 ALA A O 1
ATOM 2387 N N . ALA A 1 308 ? -4.578 34.25 4.004 1 98.88 308 ALA A N 1
ATOM 2388 C CA . ALA A 1 308 ? -4.035 33.688 5.234 1 98.88 308 ALA A CA 1
ATOM 2389 C C . ALA A 1 308 ? -2.676 33.031 4.984 1 98.88 308 ALA A C 1
ATOM 2391 O O . ALA A 1 308 ? -1.726 33.281 5.738 1 98.88 308 ALA A O 1
ATOM 2392 N N . ARG A 1 309 ? -2.6 32.188 3.969 1 98.88 309 ARG A N 1
ATOM 2393 C CA . ARG A 1 309 ? -1.347 31.547 3.596 1 98.88 309 ARG A CA 1
ATOM 2394 C C . ARG A 1 309 ? -0.254 32.562 3.332 1 98.88 309 ARG A C 1
ATOM 2396 O O . ARG A 1 309 ? 0.867 32.438 3.83 1 98.88 309 ARG A O 1
ATOM 2403 N N . ASP A 1 310 ? -0.562 33.594 2.553 1 98.88 310 ASP A N 1
ATOM 2404 C CA . ASP A 1 310 ? 0.403 34.625 2.199 1 98.88 310 ASP A CA 1
ATOM 2405 C C . ASP A 1 310 ? 0.888 35.375 3.439 1 98.88 310 ASP A C 1
ATOM 2407 O O . ASP A 1 310 ? 2.066 35.719 3.541 1 98.88 310 ASP A O 1
ATOM 2411 N N . ALA A 1 311 ? -0 35.688 4.328 1 98.88 311 ALA A N 1
ATOM 2412 C CA . ALA A 1 311 ? 0.368 36.375 5.559 1 98.88 311 ALA A CA 1
ATOM 2413 C C . ALA A 1 311 ? 1.394 35.562 6.355 1 98.88 311 ALA A C 1
ATOM 2415 O O . ALA A 1 311 ? 2.383 36.125 6.84 1 98.88 311 ALA A O 1
ATOM 2416 N N . VAL A 1 312 ? 1.15 34.281 6.496 1 98.94 312 VAL A N 1
ATOM 2417 C CA . VAL A 1 312 ? 2.059 33.438 7.254 1 98.94 312 VAL A CA 1
ATOM 2418 C C . VAL A 1 312 ? 3.387 33.312 6.512 1 98.94 312 VAL A C 1
ATOM 2420 O O . VAL A 1 312 ? 4.457 33.438 7.113 1 98.94 312 VAL A O 1
ATOM 2423 N N . CYS A 1 313 ? 3.326 33.062 5.203 1 98.75 313 CYS A N 1
ATOM 2424 C CA . CYS A 1 313 ? 4.543 32.938 4.41 1 98.75 313 CYS A CA 1
ATOM 2425 C C . CYS A 1 313 ? 5.383 34.219 4.504 1 98.75 313 CYS A C 1
ATOM 2427 O O . CYS A 1 313 ? 6.613 34.156 4.496 1 98.75 313 CYS A O 1
ATOM 2429 N N . GLY A 1 314 ? 4.73 35.312 4.574 1 98.69 314 GLY A N 1
ATOM 2430 C CA . GLY A 1 314 ? 5.422 36.594 4.645 1 98.69 314 GLY A CA 1
ATOM 2431 C C . GLY A 1 314 ? 6 36.906 6.016 1 98.69 314 GLY A C 1
ATOM 2432 O O . GLY A 1 314 ? 6.879 37.75 6.156 1 98.69 314 GLY A O 1
ATOM 2433 N N . SER A 1 315 ? 5.574 36.188 7.043 1 98.75 315 SER A N 1
ATOM 2434 C CA . SER A 1 315 ? 5.957 36.5 8.414 1 98.75 315 SER A CA 1
ATOM 2435 C C . SER A 1 315 ? 6.875 35.438 8.992 1 98.75 315 SER A C 1
ATOM 2437 O O . SER A 1 315 ? 7.621 35.688 9.938 1 98.75 315 SER A O 1
ATOM 2439 N N . ALA A 1 316 ? 6.793 34.219 8.492 1 98.75 316 ALA A N 1
ATOM 2440 C CA . ALA A 1 316 ? 7.543 33.094 9.039 1 98.75 316 ALA A CA 1
ATOM 2441 C C . ALA A 1 316 ? 9.039 33.25 8.781 1 98.75 316 ALA A C 1
ATOM 2443 O O . ALA A 1 316 ? 9.453 33.594 7.668 1 98.75 316 ALA A O 1
ATOM 2444 N N . LYS A 1 317 ? 9.789 33.125 9.719 1 98.75 317 LYS A N 1
ATOM 2445 C CA . LYS A 1 317 ? 11.25 33.156 9.75 1 98.75 317 LYS A CA 1
ATOM 2446 C C . LYS A 1 317 ? 11.789 32.688 11.086 1 98.75 317 LYS A C 1
ATOM 2448 O O . LYS A 1 317 ? 11.016 32.375 12 1 98.75 317 LYS A O 1
ATOM 2453 N N . GLU A 1 318 ? 13.102 32.5 11.148 1 98.75 318 GLU A N 1
ATOM 2454 C CA . GLU A 1 318 ? 13.688 32.156 12.445 1 98.75 318 GLU A CA 1
ATOM 2455 C C . GLU A 1 318 ? 13.227 33.125 13.531 1 98.75 318 GLU A C 1
ATOM 2457 O O . GLU A 1 318 ? 13.219 34.344 13.328 1 98.75 318 GLU A O 1
ATOM 2462 N N . GLY A 1 319 ? 12.781 32.562 14.641 1 98.69 319 GLY A N 1
ATOM 2463 C CA . GLY A 1 319 ? 12.367 33.375 15.773 1 98.69 319 GLY A CA 1
ATOM 2464 C C . GLY A 1 319 ? 10.859 33.531 15.859 1 98.69 319 GLY A C 1
ATOM 2465 O O . GLY A 1 319 ? 10.336 33.938 16.906 1 98.69 319 GLY A O 1
ATOM 2466 N N . ALA A 1 320 ? 10.172 33.344 14.797 1 98.62 320 ALA A N 1
ATOM 2467 C CA . ALA A 1 320 ? 8.719 33.469 14.797 1 98.62 320 ALA A CA 1
ATOM 2468 C C . ALA A 1 320 ? 8.062 32.406 15.648 1 98.62 320 ALA A C 1
ATOM 2470 O O . ALA A 1 320 ? 8.492 31.234 15.641 1 98.62 320 ALA A O 1
ATOM 2471 N N . CYS A 1 321 ? 7.098 32.75 16.391 1 98.12 321 CYS A N 1
ATOM 2472 C CA . CYS A 1 321 ? 6.301 31.828 17.188 1 98.12 321 CYS A CA 1
ATOM 2473 C C . CYS A 1 321 ? 5.223 31.156 16.344 1 98.12 321 CYS A C 1
ATOM 2475 O O . CYS A 1 321 ? 4.355 31.828 15.789 1 98.12 321 CYS A O 1
ATOM 2477 N N . TRP A 1 322 ? 5.223 29.828 16.297 1 98.5 322 TRP A N 1
ATOM 2478 C CA . TRP A 1 322 ? 4.301 29.109 15.43 1 98.5 322 TRP A CA 1
ATOM 2479 C C . TRP A 1 322 ? 2.854 29.344 15.859 1 98.5 322 TRP A C 1
ATOM 2481 O O . TRP A 1 322 ? 1.96 29.438 15.016 1 98.5 322 TRP A O 1
ATOM 2491 N N . VAL A 1 323 ? 2.564 29.422 17.156 1 98.12 323 VAL A N 1
ATOM 2492 C CA . VAL A 1 323 ? 1.229 29.688 17.672 1 98.12 323 VAL A CA 1
ATOM 2493 C C . VAL A 1 323 ? 0.723 31.031 17.156 1 98.12 323 VAL A C 1
ATOM 2495 O O . VAL A 1 323 ? -0.43 31.141 16.719 1 98.12 323 VAL A O 1
ATOM 2498 N N . GLU A 1 324 ? 1.614 32 17.172 1 97.94 324 GLU A N 1
ATOM 2499 C CA . GLU A 1 324 ? 1.235 33.312 16.672 1 97.94 324 GLU A CA 1
ATOM 2500 C C . GLU A 1 324 ? 1.023 33.312 15.164 1 97.94 324 GLU A C 1
ATOM 2502 O O . GLU A 1 324 ? 0.192 34.062 14.648 1 97.94 324 GLU A O 1
ATOM 2507 N N . MET A 1 325 ? 1.815 32.469 14.453 1 98.69 325 MET A N 1
ATOM 2508 C CA . MET A 1 325 ? 1.579 32.312 13.023 1 98.69 325 MET A CA 1
ATOM 2509 C C . MET A 1 325 ? 0.183 31.766 12.758 1 98.69 325 MET A C 1
ATOM 2511 O O . MET A 1 325 ? -0.485 32.156 11.805 1 98.69 325 MET A O 1
ATOM 2515 N N . HIS A 1 326 ? -0.254 30.797 13.57 1 98.44 326 HIS A N 1
ATOM 2516 C CA . HIS A 1 326 ? -1.602 30.25 13.461 1 98.44 326 HIS A CA 1
ATOM 2517 C C . HIS A 1 326 ? -2.654 31.328 13.703 1 98.44 326 HIS A C 1
ATOM 2519 O O . HIS A 1 326 ? -3.633 31.422 12.953 1 98.44 326 HIS A O 1
ATOM 2525 N N . ARG A 1 327 ? -2.463 32.156 14.727 1 97.81 327 ARG A N 1
ATOM 2526 C CA . ARG A 1 327 ? -3.393 33.25 15.031 1 97.81 327 ARG A CA 1
ATOM 2527 C C . ARG A 1 327 ? -3.434 34.281 13.898 1 97.81 327 ARG A C 1
ATOM 2529 O O . ARG A 1 327 ? -4.5 34.781 13.57 1 97.81 327 ARG A O 1
ATOM 2536 N N . LEU A 1 328 ? -2.248 34.5 13.367 1 98.62 328 LEU A N 1
ATOM 2537 C CA . LEU A 1 328 ? -2.168 35.406 12.242 1 98.62 328 LEU A CA 1
ATOM 2538 C C . LEU A 1 328 ? -3.01 34.906 11.07 1 98.62 328 LEU A C 1
ATOM 2540 O O . LEU A 1 328 ? -3.803 35.688 10.508 1 98.62 328 LEU A O 1
ATOM 2544 N N . ALA A 1 329 ? -2.85 33.656 10.703 1 98.69 329 ALA A N 1
ATOM 2545 C CA . ALA A 1 329 ? -3.619 33.062 9.609 1 98.69 329 ALA A CA 1
ATOM 2546 C C . ALA A 1 329 ? -5.117 33.156 9.883 1 98.69 329 ALA A C 1
ATOM 2548 O O . ALA A 1 329 ? -5.895 33.531 9 1 98.69 329 ALA A O 1
ATOM 2549 N N . ASN A 1 330 ? -5.531 32.844 11.07 1 98.06 330 ASN A N 1
ATOM 2550 C CA . ASN A 1 330 ? -6.938 32.844 11.453 1 98.06 330 ASN A CA 1
ATOM 2551 C C . ASN A 1 330 ? -7.516 34.281 11.398 1 98.06 330 ASN A C 1
ATOM 2553 O O . ASN A 1 330 ? -8.633 34.469 10.914 1 98.06 330 ASN A O 1
ATOM 2557 N N . ARG A 1 331 ? -6.742 35.219 11.914 1 98.25 331 ARG A N 1
ATOM 2558 C CA . ARG A 1 331 ? -7.184 36.625 11.898 1 98.25 331 ARG A CA 1
ATOM 2559 C C . ARG A 1 331 ? -7.426 37.094 10.469 1 98.25 331 ARG A C 1
ATOM 2561 O O . ARG A 1 331 ? -8.461 37.688 10.18 1 98.25 331 ARG A O 1
ATOM 2568 N N . VAL A 1 332 ? -6.477 36.812 9.617 1 98.75 332 VAL A N 1
ATOM 2569 C CA . VAL A 1 332 ? -6.559 37.25 8.227 1 98.75 332 VAL A CA 1
ATOM 2570 C C . VAL A 1 332 ? -7.754 36.594 7.551 1 98.75 332 VAL A C 1
ATOM 2572 O O . VAL A 1 332 ? -8.5 37.25 6.809 1 98.75 332 VAL A O 1
ATOM 2575 N N . MET A 1 333 ? -7.98 35.344 7.785 1 98.38 333 MET A N 1
ATOM 2576 C CA . MET A 1 333 ? -9.086 34.594 7.18 1 98.38 333 MET A CA 1
ATOM 2577 C C . MET A 1 333 ? -10.43 35.125 7.668 1 98.38 333 MET A C 1
ATOM 2579 O O . MET A 1 333 ? -11.352 35.312 6.875 1 98.38 333 MET A O 1
ATOM 2583 N N . LEU A 1 334 ? -10.586 35.344 8.984 1 98.38 334 LEU A N 1
ATOM 2584 C CA . LEU A 1 334 ? -11.828 35.844 9.555 1 98.38 334 LEU A CA 1
ATOM 2585 C C . LEU A 1 334 ? -12.148 37.25 9 1 98.38 334 LEU A C 1
ATOM 2587 O O . LEU A 1 334 ? -13.305 37.562 8.742 1 98.38 334 LEU A O 1
ATOM 2591 N N . GLU A 1 335 ? -11.125 38.062 8.883 1 98.75 335 GLU A N 1
ATOM 2592 C CA . GLU A 1 335 ? -11.32 39.375 8.289 1 98.75 335 GLU A CA 1
ATOM 2593 C C . GLU A 1 335 ? -11.859 39.281 6.863 1 98.75 335 GLU A C 1
ATOM 2595 O O . GLU A 1 335 ? -12.781 40 6.484 1 98.75 335 GLU A O 1
ATOM 2600 N N . ALA A 1 336 ? -11.25 38.406 6.094 1 98.62 336 ALA A N 1
ATOM 2601 C CA . ALA A 1 336 ? -11.688 38.188 4.711 1 98.62 336 ALA A CA 1
ATOM 2602 C C . ALA A 1 336 ? -13.133 37.719 4.656 1 98.62 336 ALA A C 1
ATOM 2604 O O . ALA A 1 336 ? -13.906 38.156 3.799 1 98.62 336 ALA A O 1
ATOM 2605 N N . LEU A 1 337 ? -13.516 36.812 5.512 1 98.69 337 LEU A N 1
ATOM 2606 C CA . LEU A 1 337 ? -14.875 36.281 5.547 1 98.69 337 LEU A CA 1
ATOM 2607 C C . LEU A 1 337 ? -15.867 37.344 5.973 1 98.69 337 LEU A C 1
ATOM 2609 O O . LEU A 1 337 ? -17.016 37.375 5.508 1 98.69 337 LEU A O 1
ATOM 2613 N N . LYS A 1 338 ? -15.414 38.219 6.863 1 98.69 338 LYS A N 1
ATOM 2614 C CA . LYS A 1 338 ? -16.234 39.344 7.262 1 98.69 338 LYS A CA 1
ATOM 2615 C C . LYS A 1 338 ? -16.469 40.281 6.09 1 98.69 338 LYS A C 1
ATOM 2617 O O . LYS A 1 338 ? -17.609 40.688 5.824 1 98.69 338 LYS A O 1
ATOM 2622 N N . VAL A 1 339 ? -15.422 40.656 5.398 1 98.56 339 VAL A N 1
ATOM 2623 C CA . VAL A 1 339 ? -15.516 41.531 4.234 1 98.56 339 VAL A CA 1
ATOM 2624 C C . VAL A 1 339 ? -16.422 40.906 3.188 1 98.56 339 VAL A C 1
ATOM 2626 O O . VAL A 1 339 ? -17.188 41.594 2.504 1 98.56 339 VAL A O 1
ATOM 2629 N N . GLY A 1 340 ? -16.391 39.594 3.109 1 98.12 340 GLY A N 1
ATOM 2630 C CA . GLY A 1 340 ? -17.203 38.875 2.152 1 98.12 340 GLY A CA 1
ATOM 2631 C C . GLY A 1 340 ? -18.656 38.719 2.58 1 98.12 340 GLY A C 1
ATOM 2632 O O . GLY A 1 340 ? -19.5 38.25 1.811 1 98.12 340 GLY A O 1
ATOM 2633 N N . GLY A 1 341 ? -18.984 39.094 3.768 1 98.44 341 GLY A N 1
ATOM 2634 C CA . GLY A 1 341 ? -20.375 39.156 4.215 1 98.44 341 GLY A CA 1
ATOM 2635 C C . GLY A 1 341 ? -20.828 37.906 4.945 1 98.44 341 GLY A C 1
ATOM 2636 O O . GLY A 1 341 ? -21.984 37.812 5.348 1 98.44 341 GLY A O 1
ATOM 2637 N N . LEU A 1 342 ? -19.969 36.969 5.18 1 98.56 342 LEU A N 1
ATOM 2638 C CA . LEU A 1 342 ? -20.344 35.719 5.859 1 98.56 342 LEU A CA 1
ATOM 2639 C C . LEU A 1 342 ? -20.344 35.906 7.375 1 98.56 342 LEU A C 1
ATOM 2641 O O . LEU A 1 342 ? -21.031 35.188 8.094 1 98.56 342 LEU A O 1
ATOM 2645 N N . LEU A 1 343 ? -19.547 36.844 7.84 1 98.75 343 LEU A N 1
ATOM 2646 C CA . LEU A 1 343 ? -19.391 37.125 9.266 1 98.75 343 LEU A CA 1
ATOM 2647 C C . LEU A 1 343 ? -19.672 38.562 9.578 1 98.75 343 LEU A C 1
ATOM 2649 O O . LEU A 1 343 ? -19.656 39.438 8.68 1 98.75 343 LEU A O 1
ATOM 2653 N N . GLN A 1 344 ? -19.906 38.844 10.836 1 98.75 344 GLN A N 1
ATOM 2654 C CA . GLN A 1 344 ? -20.109 40.188 11.336 1 98.75 344 GLN A CA 1
ATOM 2655 C C . GLN A 1 344 ? -19.5 40.344 12.734 1 98.75 344 GLN A C 1
ATOM 2657 O O . GLN A 1 344 ? -19.188 39.375 13.406 1 98.75 344 GLN A O 1
ATOM 2662 N N . GLY A 1 345 ? -19.312 41.625 13.125 1 98.31 345 GLY A N 1
ATOM 2663 C CA . GLY A 1 345 ? -18.703 41.906 14.414 1 98.31 345 GLY A CA 1
ATOM 2664 C C . GLY A 1 345 ? -17.203 42.125 14.32 1 98.31 345 GLY A C 1
ATOM 2665 O O . GLY A 1 345 ? -16.656 42.312 13.227 1 98.31 345 GLY A O 1
ATOM 2666 N N . GLU A 1 346 ? -16.5 42.094 15.5 1 98.25 346 GLU A N 1
ATOM 2667 C CA . GLU A 1 346 ? -15.078 42.375 15.555 1 98.25 346 GLU A CA 1
ATOM 2668 C C . GLU A 1 346 ? -14.258 41.094 15.492 1 98.25 346 GLU A C 1
ATOM 2670 O O . GLU A 1 346 ? -14.539 40.125 16.203 1 98.25 346 GLU A O 1
ATOM 2675 N N . VAL A 1 347 ? -13.234 41.125 14.703 1 98.12 347 VAL A N 1
ATOM 2676 C CA . VAL A 1 347 ? -12.422 39.938 14.445 1 98.12 347 VAL A CA 1
ATOM 2677 C C . VAL A 1 347 ? -11.766 39.5 15.75 1 98.12 347 VAL A C 1
ATOM 2679 O O . VAL A 1 347 ? -11.68 38.281 16.016 1 98.12 347 VAL A O 1
ATOM 2682 N N . GLU A 1 348 ? -11.305 40.406 16.547 1 96.94 348 GLU A N 1
ATOM 2683 C CA . GLU A 1 348 ? -10.664 40 17.797 1 96.94 348 GLU A CA 1
ATOM 2684 C C . GLU A 1 348 ? -11.641 39.281 18.719 1 96.94 348 GLU A C 1
ATOM 2686 O O . GLU A 1 348 ? -11.242 38.375 19.469 1 96.94 348 GLU A O 1
ATOM 2691 N N . ASP A 1 349 ? -12.891 39.719 18.703 1 97.5 349 ASP A N 1
ATOM 2692 C CA . ASP A 1 349 ? -13.914 39.031 19.484 1 97.5 349 ASP A CA 1
ATOM 2693 C C . ASP A 1 349 ? -14.172 37.625 18.938 1 97.5 349 ASP A C 1
ATOM 2695 O O . ASP A 1 349 ? -14.414 36.719 19.703 1 97.5 349 ASP A O 1
ATOM 2699 N N . MET A 1 350 ? -14.188 37.531 17.609 1 97.31 350 MET A N 1
ATOM 2700 C CA . MET A 1 350 ? -14.328 36.219 16.984 1 97.31 350 MET A CA 1
ATOM 2701 C C . MET A 1 350 ? -13.219 35.281 17.453 1 97.31 350 MET A C 1
ATOM 2703 O O . MET A 1 350 ? -13.477 34.125 17.797 1 97.31 350 MET A O 1
ATOM 2707 N N . MET A 1 351 ? -11.969 35.781 17.391 1 95.88 351 MET A N 1
ATOM 2708 C CA . MET A 1 351 ? -10.805 35 17.797 1 95.88 351 MET A CA 1
ATOM 2709 C C . MET A 1 351 ? -10.93 34.562 19.25 1 95.88 351 MET A C 1
ATOM 2711 O O . MET A 1 351 ? -10.664 33.406 19.562 1 95.88 351 MET A O 1
ATOM 2715 N N . ALA A 1 352 ? -11.336 35.469 20.109 1 94.56 352 ALA A N 1
ATOM 2716 C CA . ALA A 1 352 ? -11.484 35.188 21.531 1 94.56 352 ALA A CA 1
ATOM 2717 C C . ALA A 1 352 ? -12.539 34.094 21.766 1 94.56 352 ALA A C 1
ATOM 2719 O O . ALA A 1 352 ? -12.414 33.281 22.672 1 94.56 352 ALA A O 1
ATOM 2720 N N . ALA A 1 353 ? -13.547 34.125 20.938 1 95.31 353 ALA A N 1
ATOM 2721 C CA . ALA A 1 353 ? -14.648 33.188 21.078 1 95.31 353 ALA A CA 1
ATOM 2722 C C . ALA A 1 353 ? -14.281 31.828 20.453 1 95.31 353 ALA A C 1
ATOM 2724 O O . ALA A 1 353 ? -14.961 30.828 20.688 1 95.31 353 ALA A O 1
ATOM 2725 N N . GLY A 1 354 ? -13.211 31.766 19.672 1 94.81 354 GLY A N 1
ATOM 2726 C CA . GLY A 1 354 ? -12.773 30.531 19.047 1 94.81 354 GLY A CA 1
ATOM 2727 C C . GLY A 1 354 ? -13.531 30.219 17.766 1 94.81 354 GLY A C 1
ATOM 2728 O O . GLY A 1 354 ? -13.68 29.062 17.391 1 94.81 354 GLY A O 1
ATOM 2729 N N . LEU A 1 355 ? -14.039 31.281 17.094 1 96.38 355 LEU A N 1
ATOM 2730 C CA . LEU A 1 355 ? -14.867 31.094 15.906 1 96.38 355 LEU A CA 1
ATOM 2731 C C . LEU A 1 355 ? -14.07 30.453 14.773 1 96.38 355 LEU A C 1
ATOM 2733 O O . LEU A 1 355 ? -14.625 29.719 13.961 1 96.38 355 LEU A O 1
ATOM 2737 N N . ASN A 1 356 ? -12.781 30.781 14.734 1 93.75 356 ASN A N 1
ATOM 2738 C CA . ASN A 1 356 ? -11.953 30.281 13.648 1 93.75 356 ASN A CA 1
ATOM 2739 C C . ASN A 1 356 ? -11.977 28.766 13.562 1 93.75 356 ASN A C 1
ATOM 2741 O O . ASN A 1 356 ? -11.922 28.188 12.477 1 93.75 356 ASN A O 1
ATOM 2745 N N . ALA A 1 357 ? -12.094 28.047 14.656 1 95.44 357 ALA A N 1
ATOM 2746 C CA . ALA A 1 357 ? -12.047 26.594 14.727 1 95.44 357 ALA A CA 1
ATOM 2747 C C . ALA A 1 357 ? -13.25 25.969 14.023 1 95.44 357 ALA A C 1
ATOM 2749 O O . ALA A 1 357 ? -13.211 24.812 13.625 1 95.44 357 ALA A O 1
ATOM 2750 N N . ILE A 1 358 ? -14.297 26.75 13.844 1 96.44 358 ILE A N 1
ATOM 2751 C CA . ILE A 1 358 ? -15.492 26.266 13.156 1 96.44 358 ILE A CA 1
ATOM 2752 C C . ILE A 1 358 ? -15.195 26.109 11.664 1 96.44 358 ILE A C 1
ATOM 2754 O O . ILE A 1 358 ? -15.641 25.141 11.039 1 96.44 358 ILE A O 1
ATOM 2758 N N . PHE A 1 359 ? -14.367 27.031 11.133 1 97.25 359 PHE A N 1
ATOM 2759 C CA . PHE A 1 359 ? -14.078 27.031 9.703 1 97.25 359 PHE A CA 1
ATOM 2760 C C . PHE A 1 359 ? -12.766 26.297 9.422 1 97.25 359 PHE A C 1
ATOM 2762 O O . PHE A 1 359 ? -12.57 25.781 8.328 1 97.25 359 PHE A O 1
ATOM 2769 N N . GLN A 1 360 ? -11.867 26.281 10.328 1 97 360 GLN A N 1
ATOM 2770 C CA . GLN A 1 360 ? -10.609 25.547 10.227 1 97 360 GLN A CA 1
ATOM 2771 C C . GLN A 1 360 ? -10.383 24.688 11.461 1 97 360 GLN A C 1
ATOM 2773 O O . GLN A 1 360 ? -9.656 25.078 12.383 1 97 360 GLN A O 1
ATOM 2778 N N . PRO A 1 361 ? -10.82 23.516 11.422 1 95.69 361 PRO A N 1
ATOM 2779 C CA . PRO A 1 361 ? -10.742 22.672 12.625 1 95.69 361 PRO A CA 1
ATOM 2780 C C . PRO A 1 361 ? -9.375 22.031 12.805 1 95.69 361 PRO A C 1
ATOM 2782 O O . PRO A 1 361 ? -9.148 21.328 13.789 1 95.69 361 PRO A O 1
ATOM 2785 N N . HIS A 1 362 ? -8.5 22.109 11.867 1 96.06 362 HIS A N 1
ATOM 2786 C CA . HIS A 1 362 ? -7.152 21.562 11.977 1 96.06 362 HIS A CA 1
ATOM 2787 C C . HIS A 1 362 ? -6.129 22.656 12.219 1 96.06 362 HIS A C 1
ATOM 2789 O O . HIS A 1 362 ? -6.465 23.844 12.188 1 96.06 362 HIS A O 1
ATOM 2795 N N . GLY A 1 363 ? -4.891 22.328 12.516 1 97 363 GLY A N 1
ATOM 2796 C CA . GLY A 1 363 ? -3.818 23.281 12.766 1 97 363 GLY A CA 1
ATOM 2797 C C . GLY A 1 363 ? -3.275 23.922 11.508 1 97 363 GLY A C 1
ATOM 2798 O O . GLY A 1 363 ? -3.848 23.766 10.422 1 97 363 GLY A O 1
ATOM 2799 N N . LEU A 1 364 ? -2.229 24.719 11.664 1 98.38 364 LEU A N 1
ATOM 2800 C CA . LEU A 1 364 ? -1.691 25.516 10.57 1 98.38 364 LEU A CA 1
ATOM 2801 C C . LEU A 1 364 ? -0.7 24.703 9.734 1 98.38 364 LEU A C 1
ATOM 2803 O O . LEU A 1 364 ? -0.402 25.062 8.594 1 98.38 364 LEU A O 1
ATOM 2807 N N . GLY A 1 365 ? -0.152 23.672 10.391 1 98.19 365 GLY A N 1
ATOM 2808 C CA . GLY A 1 365 ? 0.829 22.859 9.695 1 98.19 365 GLY A CA 1
ATOM 2809 C C . GLY A 1 365 ? 1.549 21.891 10.609 1 98.19 365 GLY A C 1
ATOM 2810 O O . GLY A 1 365 ? 1.11 21.641 11.734 1 98.19 365 GLY A O 1
ATOM 2811 N N . HIS A 1 366 ? 2.541 21.234 10.062 1 98.56 366 HIS A N 1
ATOM 2812 C CA . HIS A 1 366 ? 3.311 20.203 10.758 1 98.56 366 HIS A CA 1
ATOM 2813 C C . HIS A 1 366 ? 4.699 20.047 10.148 1 98.56 366 HIS A C 1
ATOM 2815 O O . HIS A 1 366 ? 4.914 20.406 8.984 1 98.56 366 HIS A O 1
ATOM 2821 N N . PHE A 1 367 ? 5.629 19.516 10.984 1 98.69 367 PHE A N 1
ATOM 2822 C CA . PHE A 1 367 ? 6.941 19.172 10.453 1 98.69 367 PHE A CA 1
ATOM 2823 C C . PHE A 1 367 ? 6.828 18.125 9.359 1 98.69 367 PHE A C 1
ATOM 2825 O O . PHE A 1 367 ? 5.906 17.297 9.375 1 98.69 367 PHE A O 1
ATOM 2832 N N . LEU A 1 368 ? 7.707 18.219 8.477 1 98.44 368 LEU A N 1
ATOM 2833 C CA . LEU A 1 368 ? 7.797 17.312 7.34 1 98.44 368 LEU A CA 1
ATOM 2834 C C . LEU A 1 368 ? 9.219 16.781 7.176 1 98.44 368 LEU A C 1
ATOM 2836 O O . LEU A 1 368 ? 10.188 17.516 7.402 1 98.44 368 LEU A O 1
ATOM 2840 N N . GLY A 1 369 ? 9.406 15.586 6.816 1 98.5 369 GLY A N 1
ATOM 2841 C CA . GLY A 1 369 ? 10.68 14.914 6.586 1 98.5 369 GLY A CA 1
ATOM 2842 C C . GLY A 1 369 ? 10.523 13.477 6.152 1 98.5 369 GLY A C 1
ATOM 2843 O O . GLY A 1 369 ? 9.914 13.195 5.113 1 98.5 369 GLY A O 1
ATOM 2844 N N . LEU A 1 370 ? 10.953 12.555 6.988 1 98.69 370 LEU A N 1
ATOM 2845 C CA . LEU A 1 370 ? 10.836 11.133 6.672 1 98.69 370 LEU A CA 1
ATOM 2846 C C . LEU A 1 370 ? 9.453 10.602 7.035 1 98.69 370 LEU A C 1
ATOM 2848 O O . LEU A 1 370 ? 9.086 9.5 6.629 1 98.69 370 LEU A O 1
ATOM 2852 N N . ASP A 1 371 ? 8.727 11.352 7.773 1 98.44 371 ASP A N 1
ATOM 2853 C CA . ASP A 1 371 ? 7.293 11.164 7.992 1 98.44 371 ASP A CA 1
ATOM 2854 C C . ASP A 1 371 ? 6.5 12.375 7.52 1 98.44 371 ASP A C 1
ATOM 2856 O O . ASP A 1 371 ? 7 13.508 7.555 1 98.44 371 ASP A O 1
ATOM 2860 N N . VAL A 1 372 ? 5.277 12.156 7.027 1 98.31 372 VAL A N 1
ATOM 2861 C CA . VAL A 1 372 ? 4.48 13.305 6.594 1 98.31 372 VAL A CA 1
ATOM 2862 C C . VAL A 1 372 ? 4.207 14.219 7.781 1 98.31 372 VAL A C 1
ATOM 2864 O O . VAL A 1 372 ? 4.348 15.445 7.672 1 98.31 372 VAL A O 1
ATOM 2867 N N . HIS A 1 373 ? 3.723 13.633 8.836 1 98.19 373 HIS A N 1
ATOM 2868 C CA . HIS A 1 373 ? 3.764 14.32 10.125 1 98.19 373 HIS A CA 1
ATOM 2869 C C . HIS A 1 373 ? 5.008 13.938 10.914 1 98.19 373 HIS A C 1
ATOM 2871 O O . HIS A 1 373 ? 4.965 13.031 11.75 1 98.19 373 HIS A O 1
ATOM 2877 N N . ASP A 1 374 ? 6.035 14.672 10.617 1 98.06 374 ASP A N 1
ATOM 2878 C CA . ASP A 1 374 ? 7.359 14.297 11.102 1 98.06 374 ASP A CA 1
ATOM 2879 C C . ASP A 1 374 ? 7.504 14.594 12.594 1 98.06 374 ASP A C 1
ATOM 2881 O O . ASP A 1 374 ? 6.648 15.25 13.188 1 98.06 374 ASP A O 1
ATOM 2885 N N . VAL A 1 375 ? 8.555 14.25 13.258 1 96.94 375 VAL A N 1
ATOM 2886 C CA . VAL A 1 375 ? 8.75 14.156 14.703 1 96.94 375 VAL A CA 1
ATOM 2887 C C . VAL A 1 375 ? 9.219 15.508 15.25 1 96.94 375 VAL A C 1
ATOM 2889 O O . VAL A 1 375 ? 9.562 16.406 14.477 1 96.94 375 VAL A O 1
ATOM 2892 N N . GLY A 1 376 ? 9.117 15.648 16.562 1 97.31 376 GLY A N 1
ATOM 2893 C CA . GLY A 1 376 ? 9.789 16.734 17.266 1 97.31 376 GLY A CA 1
ATOM 2894 C C . GLY A 1 376 ? 8.875 17.906 17.562 1 97.31 376 GLY A C 1
ATOM 2895 O O . GLY A 1 376 ? 9.32 18.953 18.047 1 97.31 376 GLY A O 1
ATOM 2896 N N . GLY A 1 377 ? 7.562 17.766 17.266 1 97.69 377 GLY A N 1
ATOM 2897 C CA . GLY A 1 377 ? 6.641 18.859 17.516 1 97.69 377 GLY A CA 1
ATOM 2898 C C . GLY A 1 377 ? 6.465 19.156 18.984 1 97.69 377 GLY A C 1
ATOM 2899 O O . GLY A 1 377 ? 6.297 20.312 19.375 1 97.69 377 GLY A O 1
ATOM 2900 N N . TYR A 1 378 ? 6.512 18.156 19.828 1 97.62 378 TYR A N 1
ATOM 2901 C CA . TYR A 1 378 ? 6.25 18.312 21.25 1 97.62 378 TYR A CA 1
ATOM 2902 C C . TYR A 1 378 ? 7.199 17.469 22.078 1 97.62 378 TYR A C 1
ATOM 2904 O O . TYR A 1 378 ? 6.77 16.719 22.953 1 97.62 378 TYR A O 1
ATOM 2912 N N . LEU A 1 379 ? 8.508 17.625 21.891 1 96.62 379 LEU A N 1
ATOM 2913 C CA . LEU A 1 379 ? 9.492 17.016 22.797 1 96.62 379 LEU A CA 1
ATOM 2914 C C . LEU A 1 379 ? 9.461 17.688 24.156 1 96.62 379 LEU A C 1
ATOM 2916 O O . LEU A 1 379 ? 8.844 18.734 24.328 1 96.62 379 LEU A O 1
ATOM 2920 N N . ALA A 1 380 ? 10.133 17.141 25.109 1 94.94 380 ALA A N 1
ATOM 2921 C CA . ALA A 1 380 ? 10.047 17.562 26.516 1 94.94 380 ALA A CA 1
ATOM 2922 C C . ALA A 1 380 ? 10.461 19.031 26.656 1 94.94 380 ALA A C 1
ATOM 2924 O O . ALA A 1 380 ? 9.922 19.75 27.516 1 94.94 380 ALA A O 1
ATOM 2925 N N . HIS A 1 381 ? 11.375 19.453 25.875 1 95 381 HIS A N 1
ATOM 2926 C CA . HIS A 1 381 ? 11.898 20.812 26.016 1 95 381 HIS A CA 1
ATOM 2927 C C . HIS A 1 381 ? 11.062 21.812 25.234 1 95 381 HIS A C 1
ATOM 2929 O O . HIS A 1 381 ? 11.289 23.016 25.312 1 95 381 HIS A O 1
ATOM 2935 N N . CYS A 1 382 ? 10.125 21.359 24.438 1 96.62 382 CYS A N 1
ATOM 2936 C CA . CYS A 1 382 ? 9.289 22.203 23.594 1 96.62 382 CYS A CA 1
ATOM 2937 C C . CYS A 1 382 ? 8.109 22.766 24.375 1 96.62 382 CYS A C 1
ATOM 2939 O O . CYS A 1 382 ? 7.703 22.203 25.391 1 96.62 382 CYS A O 1
ATOM 2941 N N . PRO A 1 383 ? 7.598 23.938 23.891 1 96.94 383 PRO A N 1
ATOM 2942 C CA . PRO A 1 383 ? 6.359 24.406 24.531 1 96.94 383 PRO A CA 1
ATOM 2943 C C . PRO A 1 383 ? 5.242 23.375 24.469 1 96.94 383 PRO A C 1
ATOM 2945 O O . PRO A 1 383 ? 5.113 22.656 23.469 1 96.94 383 PRO A O 1
ATOM 2948 N N . GLU A 1 384 ? 4.48 23.359 25.484 1 96.12 384 GLU A N 1
ATOM 2949 C CA . GLU A 1 384 ? 3.35 22.438 25.516 1 96.12 384 GLU A CA 1
ATOM 2950 C C . GLU A 1 384 ? 2.291 22.812 24.484 1 96.12 384 GLU A C 1
ATOM 2952 O O . GLU A 1 384 ? 2.193 23.984 24.094 1 96.12 384 GLU A O 1
ATOM 2957 N N . ARG A 1 385 ? 1.531 21.875 24.078 1 96 385 ARG A N 1
ATOM 2958 C CA . ARG A 1 385 ? 0.414 22.156 23.188 1 96 385 ARG A CA 1
ATOM 2959 C C . ARG A 1 385 ? -0.61 23.062 23.844 1 96 385 ARG A C 1
ATOM 2961 O O . ARG A 1 385 ? -1.097 22.766 24.938 1 96 385 ARG A O 1
ATOM 2968 N N . PRO A 1 386 ? -0.888 24.172 23.172 1 95.5 386 PRO A N 1
ATOM 2969 C CA . PRO A 1 386 ? -1.91 25.047 23.75 1 95.5 386 PRO A CA 1
ATOM 2970 C C . PRO A 1 386 ? -3.26 24.359 23.906 1 95.5 386 PRO A C 1
ATOM 2972 O O . PRO A 1 386 ? -3.596 23.469 23.125 1 95.5 386 PRO A O 1
ATOM 2975 N N . ALA A 1 387 ? -4.109 24.797 24.906 1 93.38 387 ALA A N 1
ATOM 2976 C CA . ALA A 1 387 ? -5.402 24.188 25.188 1 93.38 387 ALA A CA 1
ATOM 2977 C C . ALA A 1 387 ? -6.535 24.969 24.531 1 93.38 387 ALA A C 1
ATOM 2979 O O . ALA A 1 387 ? -7.656 24.469 24.406 1 93.38 387 ALA A O 1
ATOM 2980 N N . GLU A 1 388 ? -6.281 26.203 24.188 1 89.56 388 GLU A N 1
ATOM 2981 C CA . GLU A 1 388 ? -7.293 27.078 23.625 1 89.56 388 GLU A CA 1
ATOM 2982 C C . GLU A 1 388 ? -7.926 26.469 22.375 1 89.56 388 GLU A C 1
ATOM 2984 O O . GLU A 1 388 ? -7.23 25.891 21.531 1 89.56 388 GLU A O 1
ATOM 2989 N N . PRO A 1 389 ? -9.305 26.641 22.297 1 82.31 389 PRO A N 1
ATOM 2990 C CA . PRO A 1 389 ? -9.977 26.109 21.109 1 82.31 389 PRO A CA 1
ATOM 2991 C C . PRO A 1 389 ? -9.352 26.625 19.812 1 82.31 389 PRO A C 1
ATOM 2993 O O . PRO A 1 389 ? -9.016 27.812 19.703 1 82.31 389 PRO A O 1
ATOM 2996 N N . GLY A 1 390 ? -9.18 25.734 18.906 1 81.62 390 GLY A N 1
ATOM 2997 C CA . GLY A 1 390 ? -8.602 26.078 17.609 1 81.62 390 GLY A CA 1
ATOM 2998 C C . GLY A 1 390 ? -7.09 25.969 17.594 1 81.62 390 GLY A C 1
ATOM 2999 O O . GLY A 1 390 ? -6.5 25.594 16.578 1 81.62 390 GLY A O 1
ATOM 3000 N N . VAL A 1 391 ? -6.461 26.375 18.703 1 92.75 391 VAL A N 1
ATOM 3001 C CA . VAL A 1 391 ? -5.004 26.359 18.781 1 92.75 391 VAL A CA 1
ATOM 3002 C C . VAL A 1 391 ? -4.523 25 19.281 1 92.75 391 VAL A C 1
ATOM 3004 O O . VAL A 1 391 ? -3.377 24.609 19.031 1 92.75 391 VAL A O 1
ATOM 3007 N N . CYS A 1 392 ? -5.438 24.266 19.906 1 93.94 392 CYS A N 1
ATOM 3008 C CA . CYS A 1 392 ? -5.117 22.984 20.516 1 93.94 392 CYS A CA 1
ATOM 3009 C C . CYS A 1 392 ? -4.895 21.906 19.453 1 93.94 392 CYS A C 1
ATOM 3011 O O . CYS A 1 392 ? -4.566 20.766 19.781 1 93.94 392 CYS A O 1
ATOM 3013 N N . ARG A 1 393 ? -5.047 22.234 18.203 1 93.88 393 ARG A N 1
ATOM 3014 C CA . ARG A 1 393 ? -4.871 21.266 17.125 1 93.88 393 ARG A CA 1
ATOM 3015 C C . ARG A 1 393 ? -3.504 21.438 16.453 1 93.88 393 ARG A C 1
ATOM 3017 O O . ARG A 1 393 ? -3.178 20.719 15.508 1 93.88 393 ARG A O 1
ATOM 3024 N N . LEU A 1 394 ? -2.721 22.375 16.969 1 97.81 394 LEU A N 1
ATOM 3025 C CA . LEU A 1 394 ? -1.384 22.594 16.438 1 97.81 394 LEU A CA 1
ATOM 3026 C C . LEU A 1 394 ? -0.51 21.359 16.656 1 97.81 394 LEU A C 1
ATOM 3028 O O . LEU A 1 394 ? -0.541 20.766 17.734 1 97.81 394 LEU A O 1
ATOM 3032 N N . ARG A 1 395 ? 0.277 21 15.641 1 97.62 395 ARG A N 1
ATOM 3033 C CA . ARG A 1 395 ? 1.144 19.828 15.742 1 97.62 395 ARG A CA 1
ATOM 3034 C C . ARG A 1 395 ? 2.547 20.219 16.188 1 97.62 395 ARG A C 1
ATOM 3036 O O . ARG A 1 395 ? 3.443 19.375 16.266 1 97.62 395 ARG A O 1
ATOM 3043 N N . THR A 1 396 ? 2.75 21.438 16.438 1 98.31 396 THR A N 1
ATOM 3044 C CA . THR A 1 396 ? 3.92 21.984 17.125 1 98.31 396 THR A CA 1
ATOM 3045 C C . THR A 1 396 ? 3.625 23.391 17.656 1 98.31 396 THR A C 1
ATOM 3047 O O . THR A 1 396 ? 2.748 24.094 17.141 1 98.31 396 THR A O 1
ATOM 3050 N N . ALA A 1 397 ? 4.25 23.797 18.688 1 98 397 ALA A N 1
ATOM 3051 C CA . ALA A 1 397 ? 4.16 25.141 19.25 1 98 397 ALA A CA 1
ATOM 3052 C C . ALA A 1 397 ? 5.535 25.797 19.312 1 98 397 ALA A C 1
ATOM 3054 O O . ALA A 1 397 ? 5.719 26.797 20.031 1 98 397 ALA A O 1
ATOM 3055 N N . ARG A 1 398 ? 6.426 25.266 18.562 1 98.19 398 ARG A N 1
ATOM 3056 C CA . ARG A 1 398 ? 7.824 25.672 18.656 1 98.19 398 ARG A CA 1
ATOM 3057 C C . ARG A 1 398 ? 8.047 27.047 18.031 1 98.19 398 ARG A C 1
ATOM 3059 O O . ARG A 1 398 ? 7.277 27.469 17.156 1 98.19 398 ARG A O 1
ATOM 3066 N N . THR A 1 399 ? 9.102 27.734 18.594 1 98.5 399 THR A N 1
ATOM 3067 C CA . THR A 1 399 ? 9.672 28.844 17.844 1 98.5 399 THR A CA 1
ATOM 3068 C C . THR A 1 399 ? 10.438 28.359 16.625 1 98.5 399 THR A C 1
ATOM 3070 O O . THR A 1 399 ? 11.25 27.438 16.719 1 98.5 399 THR A O 1
ATOM 3073 N N . LEU A 1 400 ? 10.125 28.938 15.492 1 98.69 400 LEU A N 1
ATOM 3074 C CA . LEU A 1 400 ? 10.727 28.5 14.242 1 98.69 400 LEU A CA 1
ATOM 3075 C C . LEU A 1 400 ? 12.227 28.75 14.234 1 98.69 400 LEU A C 1
ATOM 3077 O O . LEU A 1 400 ? 12.695 29.766 14.773 1 98.69 400 LEU A O 1
ATOM 3081 N N . LYS A 1 401 ? 12.945 27.875 13.703 1 98.69 401 LYS A N 1
ATOM 3082 C CA . LYS A 1 401 ? 14.391 27.969 13.516 1 98.69 401 LYS A CA 1
ATOM 3083 C C . LYS A 1 401 ? 14.789 27.672 12.078 1 98.69 401 LYS A C 1
ATOM 3085 O O . LYS A 1 401 ? 14.148 26.844 11.406 1 98.69 401 LYS A O 1
ATOM 3090 N N . ALA A 1 402 ? 15.867 28.422 11.617 1 98.75 402 ALA A N 1
ATOM 3091 C CA . ALA A 1 402 ? 16.406 28.094 10.297 1 98.75 402 ALA A CA 1
ATOM 3092 C C . ALA A 1 402 ? 16.734 26.609 10.188 1 98.75 402 ALA A C 1
ATOM 3094 O O . ALA A 1 402 ? 17.297 26.016 11.109 1 98.75 402 ALA A O 1
ATOM 3095 N N . GLY A 1 403 ? 16.281 25.984 9.086 1 98.62 403 GLY A N 1
ATOM 3096 C CA . GLY A 1 403 ? 16.516 24.578 8.867 1 98.62 403 GLY A CA 1
ATOM 3097 C C . GLY A 1 403 ? 15.289 23.719 9.148 1 98.62 403 GLY A C 1
ATOM 3098 O O . GLY A 1 403 ? 15.234 22.562 8.734 1 98.62 403 GLY A O 1
ATOM 3099 N N . MET A 1 404 ? 14.344 24.297 9.906 1 98.88 404 MET A N 1
ATOM 3100 C CA . MET A 1 404 ? 13.062 23.609 10.055 1 98.88 404 MET A CA 1
ATOM 3101 C C . MET A 1 404 ? 12.32 23.547 8.727 1 98.88 404 MET A C 1
ATOM 3103 O O . MET A 1 404 ? 12.383 24.484 7.93 1 98.88 404 MET A O 1
ATOM 3107 N N . TYR A 1 405 ? 11.758 22.453 8.391 1 98.88 405 TYR A N 1
ATOM 3108 C CA . TYR A 1 405 ? 10.93 22.203 7.219 1 98.88 405 TYR A CA 1
ATOM 3109 C C . TYR A 1 405 ? 9.531 21.781 7.621 1 98.88 405 TYR A C 1
ATOM 3111 O O . TYR A 1 405 ? 9.359 20.812 8.367 1 98.88 405 TYR A O 1
ATOM 3119 N N . LEU A 1 406 ? 8.508 22.547 7.254 1 98.62 406 LEU A N 1
ATOM 3120 C CA . LEU A 1 406 ? 7.145 22.234 7.68 1 98.62 406 LEU A CA 1
ATOM 3121 C C . LEU A 1 406 ? 6.129 22.75 6.66 1 98.62 406 LEU A C 1
ATOM 3123 O O . LEU A 1 406 ? 6.504 23.391 5.68 1 98.62 406 LEU A O 1
ATOM 3127 N N . THR A 1 407 ? 4.871 22.422 6.809 1 98.88 407 THR A N 1
ATOM 3128 C CA . THR A 1 407 ? 3.803 22.875 5.926 1 98.88 407 THR A CA 1
ATOM 3129 C C . THR A 1 407 ? 3.148 24.141 6.473 1 98.88 407 THR A C 1
ATOM 3131 O O . THR A 1 407 ? 3.104 24.344 7.688 1 98.88 407 THR A O 1
ATOM 3134 N N . ILE A 1 408 ? 2.738 25 5.676 1 98.88 408 ILE A N 1
ATOM 3135 C CA . ILE A 1 408 ? 1.777 26.062 5.941 1 98.88 408 ILE A CA 1
ATOM 3136 C C . ILE A 1 408 ? 0.468 25.766 5.215 1 98.88 408 ILE A C 1
ATOM 3138 O O . ILE A 1 408 ? 0.404 25.844 3.984 1 98.88 408 ILE A O 1
ATOM 3142 N N . GLU A 1 409 ? -0.575 25.422 6.004 1 98.75 409 GLU A N 1
ATOM 3143 C CA . GLU A 1 409 ? -1.737 24.844 5.332 1 98.75 409 GLU A CA 1
ATOM 3144 C C . GLU A 1 409 ? -3.037 25.375 5.93 1 98.75 409 GLU A C 1
ATOM 3146 O O . GLU A 1 409 ? -3.91 24.594 6.32 1 98.75 409 GLU A O 1
ATOM 3151 N N . PRO A 1 410 ? -3.271 26.703 5.863 1 98.75 410 PRO A N 1
ATOM 3152 C CA . PRO A 1 410 ? -4.602 27.172 6.266 1 98.75 410 PRO A CA 1
ATOM 3153 C C . PRO A 1 410 ? -5.719 26.594 5.402 1 98.75 410 PRO A C 1
ATOM 3155 O O . PRO A 1 410 ? -5.469 26.156 4.277 1 98.75 410 PRO A O 1
ATOM 3158 N N . GLY A 1 411 ? -6.895 26.547 5.98 1 98.5 411 GLY A N 1
ATOM 3159 C CA . GLY A 1 411 ? -8.078 26.078 5.273 1 98.5 411 GLY A CA 1
ATOM 3160 C C . GLY A 1 411 ? -9.367 26.688 5.793 1 98.5 411 GLY A C 1
ATOM 3161 O O . GLY A 1 411 ? -9.398 27.234 6.891 1 98.5 411 GLY A O 1
ATOM 3162 N N . CYS A 1 412 ? -10.352 26.688 5 1 98.62 412 CYS A N 1
ATOM 3163 C CA . CYS A 1 412 ? -11.703 27.125 5.32 1 98.62 412 CYS A CA 1
ATOM 3164 C C . CYS A 1 412 ? -12.734 26.109 4.828 1 98.62 412 CYS A C 1
ATOM 3166 O O . CYS A 1 412 ? -12.852 25.875 3.627 1 98.62 412 CYS A O 1
ATOM 3168 N N . TYR A 1 413 ? -13.453 25.578 5.762 1 98.12 413 TYR A N 1
ATOM 3169 C CA . TYR A 1 413 ? -14.383 24.5 5.441 1 98.12 413 TYR A CA 1
ATOM 3170 C C . TYR A 1 413 ? -15.789 24.828 5.91 1 98.12 413 TYR A C 1
ATOM 3172 O O . TYR A 1 413 ? -15.969 25.578 6.879 1 98.12 413 TYR A O 1
ATOM 3180 N N . PHE A 1 414 ? -16.688 24.344 5.203 1 97.94 414 PHE A N 1
ATOM 3181 C CA . PHE A 1 414 ? -18.094 24.406 5.602 1 97.94 414 PHE A CA 1
ATOM 3182 C C . PHE A 1 414 ? -18.609 23.016 5.961 1 97.94 414 PHE A C 1
ATOM 3184 O O . PHE A 1 414 ? -19.141 22.297 5.105 1 97.94 414 PHE A O 1
ATOM 3191 N N . ILE A 1 415 ? -18.406 22.688 7.203 1 97.06 415 ILE A N 1
ATOM 3192 C CA . ILE A 1 415 ? -18.734 21.359 7.727 1 97.06 415 ILE A CA 1
ATOM 3193 C C . ILE A 1 415 ? -20.031 21.438 8.523 1 97.06 415 ILE A C 1
ATOM 3195 O O . ILE A 1 415 ? -20.109 22.109 9.547 1 97.06 415 ILE A O 1
ATOM 3199 N N . ALA A 1 416 ? -20.984 20.688 8.148 1 94.5 416 ALA A N 1
ATOM 3200 C CA . ALA A 1 416 ? -22.359 20.812 8.648 1 94.5 416 ALA A CA 1
ATOM 3201 C C . ALA A 1 416 ? -22.406 20.625 10.164 1 94.5 416 ALA A C 1
ATOM 3203 O O . ALA A 1 416 ? -22.969 21.453 10.875 1 94.5 416 ALA A O 1
ATOM 3204 N N . PRO A 1 417 ? -21.797 19.609 10.727 1 94.31 417 PRO A N 1
ATOM 3205 C CA . PRO A 1 417 ? -21.891 19.422 12.18 1 94.31 417 PRO A CA 1
ATOM 3206 C C . PRO A 1 417 ? -21.266 20.578 12.953 1 94.31 417 PRO A C 1
ATOM 3208 O O . PRO A 1 417 ? -21.75 20.953 14.023 1 94.31 417 PRO A O 1
ATOM 3211 N N . LEU A 1 418 ? -20.203 21.141 12.484 1 95.75 418 LEU A N 1
ATOM 3212 C CA . LEU A 1 418 ? -19.547 22.25 13.156 1 95.75 418 LEU A CA 1
ATOM 3213 C C . LEU A 1 418 ? -20.375 23.531 13.016 1 95.75 418 LEU A C 1
ATOM 3215 O O . LEU A 1 418 ? -20.516 24.297 13.977 1 95.75 418 LEU A O 1
ATOM 3219 N N . LEU A 1 419 ? -20.906 23.766 11.828 1 96.69 419 LEU A N 1
ATOM 3220 C CA . LEU A 1 419 ? -21.703 24.953 11.586 1 96.69 419 LEU A CA 1
ATOM 3221 C C . LEU A 1 419 ? -22.984 24.922 12.422 1 96.69 419 LEU A C 1
ATOM 3223 O O . LEU A 1 419 ? -23.375 25.938 13 1 96.69 419 LEU A O 1
ATOM 3227 N N . GLU A 1 420 ? -23.609 23.766 12.438 1 96.06 420 GLU A N 1
ATOM 3228 C CA . GLU A 1 420 ? -24.828 23.641 13.234 1 96.06 420 GLU A CA 1
ATOM 3229 C C . GLU A 1 420 ? -24.547 23.906 14.711 1 96.06 420 GLU A C 1
ATOM 3231 O O . GLU A 1 420 ? -25.344 24.562 15.391 1 96.06 420 GLU A O 1
ATOM 3236 N N . LYS A 1 421 ? -23.484 23.344 15.203 1 95.56 421 LYS A N 1
ATOM 3237 C CA . LYS A 1 421 ? -23.062 23.594 16.578 1 95.56 421 LYS A CA 1
ATOM 3238 C C . LYS A 1 421 ? -22.828 25.078 16.812 1 95.56 421 LYS A C 1
ATOM 3240 O O . LYS A 1 421 ? -23.219 25.625 17.844 1 95.56 421 LYS A O 1
ATOM 3245 N N . ALA A 1 422 ? -22.219 25.766 15.906 1 97.19 422 ALA A N 1
ATOM 3246 C CA . ALA A 1 422 ? -21.891 27.188 16.031 1 97.19 422 ALA A CA 1
ATOM 3247 C C . ALA A 1 422 ? -23.172 28.031 15.992 1 97.19 422 ALA A C 1
ATOM 3249 O O . ALA A 1 422 ? -23.281 29 16.734 1 97.19 422 ALA A O 1
ATOM 3250 N N . PHE A 1 423 ? -24.141 27.672 15.133 1 97.75 423 PHE A N 1
ATOM 3251 C CA . PHE A 1 423 ? -25.391 28.391 15.039 1 97.75 423 PHE A CA 1
ATOM 3252 C C . PHE A 1 423 ? -26.172 28.281 16.344 1 97.75 423 PHE A C 1
ATOM 3254 O O . PHE A 1 423 ? -26.922 29.203 16.719 1 97.75 423 PHE A O 1
ATOM 3261 N N . ALA A 1 424 ? -25.953 27.203 17.031 1 97.88 424 ALA A N 1
ATOM 3262 C CA . ALA A 1 424 ? -26.719 26.938 18.25 1 97.88 424 ALA A CA 1
ATOM 3263 C C . ALA A 1 424 ? -26.016 27.547 19.469 1 97.88 424 ALA A C 1
ATOM 3265 O O . ALA A 1 424 ? -26.609 27.594 20.547 1 97.88 424 ALA A O 1
ATOM 3266 N N . ASP A 1 425 ? -24.828 27.938 19.406 1 97.56 425 ASP A N 1
ATOM 3267 C CA . ASP A 1 425 ? -24.062 28.547 20.484 1 97.56 425 ASP A CA 1
ATOM 3268 C C . ASP A 1 425 ? -24.109 30.078 20.391 1 97.56 425 ASP A C 1
ATOM 3270 O O . ASP A 1 425 ? -23.469 30.672 19.531 1 97.56 425 ASP A O 1
ATOM 3274 N N . ALA A 1 426 ? -24.688 30.672 21.328 1 97.44 426 ALA A N 1
ATOM 3275 C CA . ALA A 1 426 ? -24.906 32.125 21.297 1 97.44 426 ALA A CA 1
ATOM 3276 C C . ALA A 1 426 ? -23.578 32.875 21.234 1 97.44 426 ALA A C 1
ATOM 3278 O O . ALA A 1 426 ? -23.5 33.938 20.625 1 97.44 426 ALA A O 1
ATOM 3279 N N . ASN A 1 427 ? -22.578 32.312 21.828 1 96.56 427 ASN A N 1
ATOM 3280 C CA . ASN A 1 427 ? -21.266 32.938 21.859 1 96.56 427 ASN A CA 1
ATOM 3281 C C . ASN A 1 427 ? -20.641 32.969 20.469 1 96.56 427 ASN A C 1
ATOM 3283 O O . ASN A 1 427 ? -19.766 33.812 20.203 1 96.56 427 ASN A O 1
ATOM 3287 N N . LEU A 1 428 ? -21.078 32.125 19.594 1 97.94 428 LEU A N 1
ATOM 3288 C CA . LEU A 1 428 ? -20.531 32.062 18.234 1 97.94 428 LEU A CA 1
ATOM 3289 C C . LEU A 1 428 ? -21.531 32.594 17.219 1 97.94 428 LEU A C 1
ATOM 3291 O O . LEU A 1 428 ? -21.141 33.281 16.25 1 97.94 428 LEU A O 1
ATOM 3295 N N . ALA A 1 429 ? -22.766 32.344 17.406 1 98.25 429 ALA A N 1
ATOM 3296 C CA . ALA A 1 429 ? -23.844 32.625 16.469 1 98.25 429 ALA A CA 1
ATOM 3297 C C . ALA A 1 429 ? -23.906 34.125 16.156 1 98.25 429 ALA A C 1
ATOM 3299 O O . ALA A 1 429 ? -24.234 34.5 15.031 1 98.25 429 ALA A O 1
ATOM 3300 N N . LYS A 1 430 ? -23.578 34.906 17.109 1 98.31 430 LYS A N 1
ATOM 3301 C CA . LYS A 1 430 ? -23.688 36.375 16.969 1 98.31 430 LYS A CA 1
ATOM 3302 C C . LYS A 1 430 ? -22.75 36.875 15.875 1 98.31 430 LYS A C 1
ATOM 3304 O O . LYS A 1 430 ? -22.953 37.969 15.344 1 98.31 430 LYS A O 1
ATOM 3309 N N . PHE A 1 431 ? -21.734 36.094 15.539 1 98.69 431 PHE A N 1
ATOM 3310 C CA . PHE A 1 431 ? -20.75 36.531 14.539 1 98.69 431 PHE A CA 1
ATOM 3311 C C . PHE A 1 431 ? -21.141 36.031 13.156 1 98.69 431 PHE A C 1
ATOM 3313 O O . PHE A 1 431 ? -20.578 36.469 12.148 1 98.69 431 PHE A O 1
ATOM 3320 N N . LEU A 1 432 ? -22.062 35.062 13.078 1 98.69 432 LEU A N 1
ATOM 3321 C CA . LEU A 1 432 ? -22.344 34.344 11.844 1 98.69 432 LEU A CA 1
ATOM 3322 C C . LEU A 1 432 ? -23.547 34.938 11.117 1 98.69 432 LEU A C 1
ATOM 3324 O O . LEU A 1 432 ? -24.562 35.25 11.742 1 98.69 432 LEU A O 1
ATOM 3328 N N . VAL A 1 433 ? -23.438 35.188 9.836 1 98.62 433 VAL A N 1
ATOM 3329 C CA . VAL A 1 433 ? -24.562 35.562 8.992 1 98.62 433 VAL A CA 1
ATOM 3330 C C . VAL A 1 433 ? -25.125 34.312 8.312 1 98.62 433 VAL A C 1
ATOM 3332 O O . VAL A 1 433 ? -24.75 34 7.18 1 98.62 433 VAL A O 1
ATOM 3335 N N . ARG A 1 434 ? -26.047 33.75 8.898 1 97 434 ARG A N 1
ATOM 3336 C CA . ARG A 1 434 ? -26.531 32.406 8.555 1 97 434 ARG A CA 1
ATOM 3337 C C . ARG A 1 434 ? -26.969 32.344 7.094 1 97 434 ARG A C 1
ATOM 3339 O O . ARG A 1 434 ? -26.625 31.391 6.387 1 97 434 ARG A O 1
ATOM 3346 N N . GLU A 1 435 ? -27.703 33.312 6.617 1 96.94 435 GLU A N 1
ATOM 3347 C CA . GLU A 1 435 ? -28.234 33.312 5.254 1 96.94 435 GLU A CA 1
ATOM 3348 C C . GLU A 1 435 ? -27.094 33.25 4.23 1 96.94 435 GLU A C 1
ATOM 3350 O O . GLU A 1 435 ? -27.219 32.594 3.207 1 96.94 435 GLU A O 1
ATOM 3355 N N . GLN A 1 436 ? -26.047 33.938 4.5 1 97.94 436 GLN A N 1
ATOM 3356 C CA . GLN A 1 436 ? -24.906 33.969 3.598 1 97.94 436 GLN A CA 1
ATOM 3357 C C . GLN A 1 436 ? -24.125 32.656 3.672 1 97.94 436 GLN A C 1
ATOM 3359 O O . GLN A 1 436 ? -23.672 32.156 2.648 1 97.94 436 GLN A O 1
ATOM 3364 N N . ILE A 1 437 ? -23.969 32.125 4.879 1 98.12 437 ILE A N 1
ATOM 3365 C CA . ILE A 1 437 ? -23.203 30.906 5.098 1 98.12 437 ILE A CA 1
ATOM 3366 C C . ILE A 1 437 ? -23.922 29.734 4.449 1 98.12 437 ILE A C 1
ATOM 3368 O O . ILE A 1 437 ? -23.266 28.828 3.904 1 98.12 437 ILE A O 1
ATOM 3372 N N . GLU A 1 438 ? -25.203 29.719 4.418 1 95.88 438 GLU A N 1
ATOM 3373 C CA . GLU A 1 438 ? -26 28.625 3.879 1 95.88 438 GLU A CA 1
ATOM 3374 C C . GLU A 1 438 ? -25.797 28.469 2.377 1 95.88 438 GLU A C 1
ATOM 3376 O O . GLU A 1 438 ? -26 27.391 1.821 1 95.88 438 GLU A O 1
ATOM 3381 N N . ARG A 1 439 ? -25.328 29.531 1.712 1 94.38 439 ARG A N 1
ATOM 3382 C CA . ARG A 1 439 ? -24.969 29.453 0.297 1 94.38 439 ARG A CA 1
ATOM 3383 C C . ARG A 1 439 ? -23.859 28.438 0.061 1 94.38 439 ARG A C 1
ATOM 3385 O O . ARG A 1 439 ? -23.703 27.938 -1.053 1 94.38 439 ARG A O 1
ATOM 3392 N N . PHE A 1 440 ? -23.125 28.141 1.115 1 96.5 440 PHE A N 1
ATOM 3393 C CA . PHE A 1 440 ? -21.922 27.328 0.971 1 96.5 440 PHE A CA 1
ATOM 3394 C C . PHE A 1 440 ? -22.156 25.906 1.5 1 96.5 440 PHE A C 1
ATOM 3396 O O . PHE A 1 440 ? -21.219 25.156 1.733 1 96.5 440 PHE A O 1
ATOM 3403 N N . ARG A 1 441 ? -23.375 25.469 1.684 1 90.06 441 ARG A N 1
ATOM 3404 C CA . ARG A 1 441 ? -23.734 24.172 2.246 1 90.06 441 ARG A CA 1
ATOM 3405 C C . ARG A 1 441 ? -23.125 23.047 1.435 1 90.06 441 ARG A C 1
ATOM 3407 O O . ARG A 1 441 ? -22.797 21.984 1.981 1 90.06 441 ARG A O 1
ATOM 3414 N N . ASN A 1 442 ? -23 23.062 0.175 1 89.62 442 ASN A N 1
ATOM 3415 C CA . ASN A 1 442 ? -22.438 22.016 -0.661 1 89.62 442 ASN A CA 1
ATOM 3416 C C . ASN A 1 442 ? -21.125 22.438 -1.316 1 89.62 442 ASN A C 1
ATOM 3418 O O . ASN A 1 442 ? -20.734 21.906 -2.352 1 89.62 442 ASN A O 1
ATOM 3422 N N . PHE A 1 443 ? -20.547 23.406 -0.638 1 95.75 443 PHE A N 1
ATOM 3423 C CA . PHE A 1 443 ? -19.312 23.984 -1.178 1 95.75 443 PHE A CA 1
ATOM 3424 C C . PHE A 1 443 ? -18.125 23.078 -0.894 1 95.75 443 PHE A C 1
ATOM 3426 O O . PHE A 1 443 ? -17.234 22.922 -1.74 1 95.75 443 PHE A O 1
ATOM 3433 N N . GLY A 1 444 ? -18.109 22.469 0.252 1 97.06 444 GLY A N 1
ATOM 3434 C CA . GLY A 1 444 ? -16.953 21.75 0.743 1 97.06 444 GLY A CA 1
ATOM 3435 C C . GLY A 1 444 ? -15.969 22.656 1.481 1 97.06 444 GLY A C 1
ATOM 3436 O O . GLY A 1 444 ? -16.312 23.25 2.502 1 97.06 444 GLY A O 1
ATOM 3437 N N . GLY A 1 445 ? -14.82 22.844 0.873 1 98.19 445 GLY A N 1
ATOM 3438 C CA . GLY A 1 445 ? -13.805 23.672 1.503 1 98.19 445 GLY A CA 1
ATOM 3439 C C . GLY A 1 445 ? -12.602 23.922 0.61 1 98.19 445 GLY A C 1
ATOM 3440 O O . GLY A 1 445 ? -12.57 23.469 -0.535 1 98.19 445 GLY A O 1
ATOM 3441 N N . VAL A 1 446 ? -11.766 24.781 1.087 1 98.81 446 VAL A N 1
ATOM 3442 C CA . VAL A 1 446 ? -10.492 25.125 0.455 1 98.81 446 VAL A CA 1
ATOM 3443 C C . VAL A 1 446 ? -9.352 24.938 1.449 1 98.81 446 VAL A C 1
ATOM 3445 O O . VAL A 1 446 ? -9.492 25.25 2.633 1 98.81 446 VAL A O 1
ATOM 3448 N N . ARG A 1 447 ? -8.344 24.344 1.052 1 98.81 447 ARG A N 1
ATOM 3449 C CA . ARG A 1 447 ? -7.062 24.266 1.745 1 98.81 447 ARG A CA 1
ATOM 3450 C C . ARG A 1 447 ? -5.906 24.562 0.795 1 98.81 447 ARG A C 1
ATOM 3452 O O . ARG A 1 447 ? -5.906 24.109 -0.35 1 98.81 447 ARG A O 1
ATOM 3459 N N . ILE A 1 448 ? -5.094 25.375 1.156 1 98.94 448 ILE A N 1
ATOM 3460 C CA . ILE A 1 448 ? -3.85 25.656 0.45 1 98.94 448 ILE A CA 1
ATOM 3461 C C . ILE A 1 448 ? -2.66 25.266 1.323 1 98.94 448 ILE A C 1
ATOM 3463 O O . ILE A 1 448 ? -2.523 25.75 2.451 1 98.94 448 ILE A O 1
ATOM 3467 N N . GLU A 1 449 ? -1.875 24.359 0.819 1 98.88 449 GLU A N 1
ATOM 3468 C CA . GLU A 1 449 ? -0.792 23.828 1.641 1 98.88 449 GLU A CA 1
ATOM 3469 C C . GLU A 1 449 ? 0.529 23.812 0.875 1 98.88 449 GLU A C 1
ATOM 3471 O O . GLU A 1 449 ? 0.628 23.219 -0.196 1 98.88 449 GLU A O 1
ATOM 3476 N N . ASP A 1 450 ? 1.524 24.438 1.441 1 98.88 450 ASP A N 1
ATOM 3477 C CA . ASP A 1 450 ? 2.867 24.516 0.876 1 98.88 450 ASP A CA 1
ATOM 3478 C C . ASP A 1 450 ? 3.9 23.922 1.831 1 98.88 450 ASP A C 1
ATOM 3480 O O . ASP A 1 450 ? 3.744 24 3.051 1 98.88 450 ASP A O 1
ATOM 3484 N N . ASP A 1 451 ? 4.852 23.266 1.231 1 98.94 451 ASP A N 1
ATOM 3485 C CA . ASP A 1 451 ? 6.027 22.812 1.963 1 98.94 451 ASP A CA 1
ATOM 3486 C C . ASP A 1 451 ? 7.105 23.891 2.006 1 98.94 451 ASP A C 1
ATOM 3488 O O . ASP A 1 451 ? 7.652 24.266 0.968 1 98.94 451 ASP A O 1
ATOM 3492 N N . VAL A 1 452 ? 7.535 24.328 3.234 1 98.94 452 VAL A N 1
ATOM 3493 C CA . VAL A 1 452 ? 8.422 25.484 3.293 1 98.94 452 VAL A CA 1
ATOM 3494 C C . VAL A 1 452 ? 9.617 25.172 4.188 1 98.94 452 VAL A C 1
ATOM 3496 O O . VAL A 1 452 ? 9.477 24.5 5.211 1 98.94 452 VAL A O 1
ATOM 3499 N N . LEU A 1 453 ? 10.766 25.609 3.783 1 98.94 453 LEU A N 1
ATOM 3500 C CA . LEU A 1 453 ? 11.977 25.641 4.594 1 98.94 453 LEU A CA 1
ATOM 3501 C C . LEU A 1 453 ? 12.133 26.984 5.301 1 98.94 453 LEU A C 1
ATOM 3503 O O . LEU A 1 453 ? 12.125 28.031 4.656 1 98.94 453 LEU A O 1
ATOM 3507 N N . ILE A 1 454 ? 12.211 26.984 6.609 1 98.94 454 ILE A N 1
ATOM 3508 C CA . ILE A 1 454 ? 12.43 28.203 7.375 1 98.94 454 ILE A CA 1
ATOM 3509 C C . ILE A 1 454 ? 13.891 28.641 7.238 1 98.94 454 ILE A C 1
ATOM 3511 O O . ILE A 1 454 ? 14.805 27.828 7.34 1 98.94 454 ILE A O 1
ATOM 3515 N N . THR A 1 455 ? 14.086 29.859 6.938 1 98.75 455 THR A N 1
ATOM 3516 C CA . THR A 1 455 ? 15.414 30.453 6.898 1 98.75 455 THR A CA 1
ATOM 3517 C C . THR A 1 455 ? 15.555 31.547 7.965 1 98.75 455 THR A C 1
ATOM 3519 O O . THR A 1 455 ? 14.617 31.797 8.719 1 98.75 455 THR A O 1
ATOM 3522 N N . LYS A 1 456 ? 16.719 32.156 8.047 1 98.56 456 LYS A N 1
ATOM 3523 C CA . LYS A 1 456 ? 16.984 33.188 9.047 1 98.56 456 LYS A CA 1
ATOM 3524 C C . LYS A 1 456 ? 16.078 34.406 8.836 1 98.56 456 LYS A C 1
ATOM 3526 O O . LYS A 1 456 ? 15.656 35.062 9.797 1 98.56 456 LYS A O 1
ATOM 3531 N N . THR A 1 457 ? 15.758 34.688 7.582 1 98.5 457 THR A N 1
ATOM 3532 C CA . THR A 1 457 ? 15.094 35.969 7.301 1 98.5 457 THR A CA 1
ATOM 3533 C C . THR A 1 457 ? 13.742 35.75 6.633 1 98.5 457 THR A C 1
ATOM 3535 O O . THR A 1 457 ? 13.078 36.688 6.223 1 98.5 457 THR A O 1
ATOM 3538 N N . GLY A 1 458 ? 13.367 34.562 6.465 1 98.69 458 GLY A N 1
ATOM 3539 C CA . GLY A 1 458 ? 12.109 34.25 5.816 1 98.69 458 GLY A CA 1
ATOM 3540 C C . GLY A 1 458 ? 11.922 32.75 5.586 1 98.69 458 GLY A C 1
ATOM 3541 O O . GLY A 1 458 ? 12.219 31.953 6.461 1 98.69 458 GLY A O 1
ATOM 3542 N N . ILE A 1 459 ? 11.367 32.469 4.457 1 98.75 459 ILE A N 1
ATOM 3543 C CA . ILE A 1 459 ?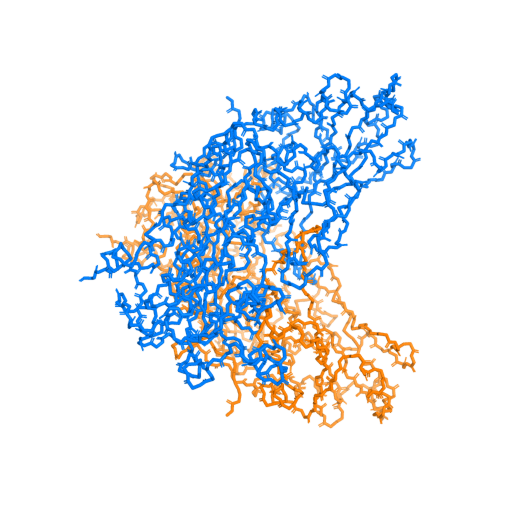 11.148 31.078 4.098 1 98.75 459 ILE A CA 1
ATOM 3544 C C . ILE A 1 459 ? 11.633 30.828 2.67 1 98.75 459 ILE A C 1
ATOM 3546 O O . ILE A 1 459 ? 11.859 31.766 1.911 1 98.75 459 ILE A O 1
ATOM 3550 N N . GLU A 1 460 ? 11.922 29.609 2.334 1 98.81 460 GLU A N 1
ATOM 3551 C CA . GLU A 1 460 ? 11.969 29.109 0.966 1 98.81 460 GLU A CA 1
ATOM 3552 C C . GLU A 1 460 ? 10.812 28.156 0.69 1 98.81 460 GLU A C 1
ATOM 3554 O O . GLU A 1 460 ? 10.711 27.094 1.326 1 98.81 460 GLU A O 1
ATOM 3559 N N . ASN A 1 461 ? 9.93 28.562 -0.165 1 98.88 461 ASN A N 1
ATOM 3560 C CA . ASN A 1 461 ? 8.797 27.719 -0.53 1 98.88 461 ASN A CA 1
ATOM 3561 C C . ASN A 1 461 ? 9.18 26.703 -1.592 1 98.88 461 ASN A C 1
ATOM 3563 O O . ASN A 1 461 ? 9.586 27.062 -2.697 1 98.88 461 ASN A O 1
ATOM 3567 N N . PHE A 1 462 ? 9.07 25.406 -1.266 1 98.88 462 PHE A N 1
ATOM 3568 C CA . PHE A 1 462 ? 9.469 24.344 -2.18 1 98.88 462 PHE A CA 1
ATOM 3569 C C . PHE A 1 462 ? 8.32 23.969 -3.109 1 98.88 462 PHE A C 1
ATOM 3571 O O . PHE A 1 462 ? 8.531 23.281 -4.105 1 98.88 462 PHE A O 1
ATOM 3578 N N . THR A 1 463 ? 7.121 24.375 -2.785 1 98.81 463 THR A N 1
ATOM 3579 C CA . THR A 1 463 ? 5.945 24.062 -3.59 1 98.81 463 THR A CA 1
ATOM 3580 C C . THR A 1 463 ? 5.871 24.969 -4.816 1 98.81 463 THR A C 1
ATOM 3582 O O . THR A 1 463 ? 5.871 26.188 -4.695 1 98.81 463 THR A O 1
ATOM 3585 N N . LEU A 1 464 ? 5.805 24.375 -5.957 1 98.62 464 LEU A N 1
ATOM 3586 C CA . LEU A 1 464 ? 5.793 25.094 -7.227 1 98.62 464 LEU A CA 1
ATOM 3587 C C . LEU A 1 464 ? 4.512 24.812 -8 1 98.62 464 LEU A C 1
ATOM 3589 O O . LEU A 1 464 ? 4.543 24.156 -9.039 1 98.62 464 LEU A O 1
ATOM 3593 N N . VAL A 1 465 ? 3.428 25.344 -7.59 1 98.88 465 VAL A N 1
ATOM 3594 C CA . VAL A 1 465 ? 2.125 25.203 -8.234 1 98.88 465 VAL A CA 1
ATOM 3595 C C . VAL A 1 465 ? 1.474 26.578 -8.383 1 98.88 465 VAL A C 1
ATOM 3597 O O . VAL A 1 465 ? 1.836 27.516 -7.676 1 98.88 465 VAL A O 1
ATOM 3600 N N . PRO A 1 466 ? 0.501 26.75 -9.305 1 98.69 466 PRO A N 1
ATOM 3601 C CA . PRO A 1 466 ? -0.245 28 -9.328 1 98.69 466 PRO A CA 1
ATOM 3602 C C . PRO A 1 466 ? -1.023 28.25 -8.039 1 98.69 466 PRO A C 1
ATOM 3604 O O . PRO A 1 466 ? -1.646 27.344 -7.504 1 98.69 466 PRO A O 1
ATOM 3607 N N . ARG A 1 467 ? -0.992 29.484 -7.539 1 98.75 467 ARG A N 1
ATOM 3608 C CA . ARG A 1 467 ? -1.659 29.75 -6.27 1 98.75 467 ARG A CA 1
ATOM 3609 C C . ARG A 1 467 ? -2.701 30.859 -6.418 1 98.75 467 ARG A C 1
ATOM 3611 O O . ARG A 1 467 ? -3.781 30.781 -5.828 1 98.75 467 ARG A O 1
ATOM 3618 N N . THR A 1 468 ? -2.422 31.859 -7.188 1 98.81 468 THR A N 1
ATOM 3619 C CA . THR A 1 468 ? -3.439 32.906 -7.324 1 98.81 468 THR A CA 1
ATOM 3620 C C . THR A 1 468 ? -4.574 32.438 -8.227 1 98.81 468 THR A C 1
ATOM 3622 O O . THR A 1 468 ? -4.391 31.516 -9.039 1 98.81 468 THR A O 1
ATOM 3625 N N . VAL A 1 469 ? -5.715 33.062 -8.062 1 98.75 469 VAL A N 1
ATOM 3626 C CA . VAL A 1 469 ? -6.863 32.75 -8.914 1 98.75 469 VAL A CA 1
ATOM 3627 C C . VAL A 1 469 ? -6.469 32.875 -10.383 1 98.75 469 VAL A C 1
ATOM 3629 O O . VAL A 1 469 ? -6.738 31.984 -11.18 1 98.75 469 VAL A O 1
ATOM 3632 N N . ASP A 1 470 ? -5.766 33.969 -10.711 1 98.56 470 ASP A N 1
ATOM 3633 C CA . ASP A 1 470 ? -5.363 34.219 -12.086 1 98.56 470 ASP A CA 1
ATOM 3634 C C . ASP A 1 470 ? -4.422 33.125 -12.586 1 98.56 470 ASP A C 1
ATOM 3636 O O . ASP A 1 470 ? -4.555 32.656 -13.719 1 98.56 470 ASP A O 1
ATOM 3640 N N . GLU A 1 471 ? -3.477 32.75 -11.797 1 98.69 471 GLU A N 1
ATOM 3641 C CA . GLU A 1 471 ? -2.516 31.719 -12.18 1 98.69 471 GLU A CA 1
ATOM 3642 C C . GLU A 1 471 ? -3.207 30.375 -12.398 1 98.69 471 GLU A C 1
ATOM 3644 O O . GLU A 1 471 ? -2.879 29.641 -13.336 1 98.69 471 GLU A O 1
ATOM 3649 N N . ILE A 1 472 ? -4.105 30.031 -11.516 1 98.88 472 ILE A N 1
ATOM 3650 C CA . ILE A 1 472 ? -4.809 28.766 -11.602 1 98.88 472 ILE A CA 1
ATOM 3651 C C . ILE A 1 472 ? -5.664 28.734 -12.859 1 98.88 472 ILE A C 1
ATOM 3653 O O . ILE A 1 472 ? -5.625 27.766 -13.625 1 98.88 472 ILE A O 1
ATOM 3657 N N . GLU A 1 473 ? -6.445 29.812 -13.086 1 98.69 473 GLU A N 1
ATOM 3658 C CA . GLU A 1 473 ? -7.285 29.875 -14.281 1 98.69 473 GLU A CA 1
ATOM 3659 C C . GLU A 1 473 ? -6.441 29.828 -15.547 1 98.69 473 GLU A C 1
ATOM 3661 O O . GLU A 1 473 ? -6.816 29.156 -16.516 1 98.69 473 GLU A O 1
ATOM 3666 N N . ALA A 1 474 ? -5.32 30.5 -15.523 1 98.62 474 ALA A N 1
ATOM 3667 C CA . ALA A 1 474 ? -4.43 30.484 -16.672 1 98.62 474 ALA A CA 1
ATOM 3668 C C . ALA A 1 474 ? -3.863 29.094 -16.922 1 98.62 474 ALA A C 1
ATOM 3670 O O . ALA A 1 474 ? -3.785 28.641 -18.062 1 98.62 474 ALA A O 1
ATOM 3671 N N . TRP A 1 475 ? -3.434 28.406 -15.875 1 98.5 475 TRP A N 1
ATOM 3672 C CA . TRP A 1 475 ? -2.842 27.078 -16 1 98.5 475 TRP A CA 1
ATOM 3673 C C . TRP A 1 475 ? -3.865 26.078 -16.516 1 98.5 475 TRP A C 1
ATOM 3675 O O . TRP A 1 475 ? -3.533 25.203 -17.312 1 98.5 475 TRP A O 1
ATOM 3685 N N . MET A 1 476 ? -5.086 26.219 -16.031 1 98.12 476 MET A N 1
ATOM 3686 C CA . MET A 1 476 ? -6.109 25.234 -16.344 1 98.12 476 MET A CA 1
ATOM 3687 C C . MET A 1 476 ? -6.812 25.578 -17.656 1 98.12 476 MET A C 1
ATOM 3689 O O . MET A 1 476 ? -7.691 24.828 -18.109 1 98.12 476 MET A O 1
ATOM 3693 N N . ALA A 1 477 ? -6.391 26.719 -18.172 1 92.81 477 ALA A N 1
ATOM 3694 C CA . ALA A 1 477 ? -7.043 27.125 -19.406 1 92.81 477 ALA A CA 1
ATOM 3695 C C . ALA A 1 477 ? -6.742 26.141 -20.531 1 92.81 477 ALA A C 1
ATOM 3697 O O . ALA A 1 477 ? -5.613 25.672 -20.672 1 92.81 477 ALA A O 1
ATOM 3698 N N . ARG A 1 478 ? -7.809 25.656 -21.078 1 72 478 ARG A N 1
ATOM 3699 C CA . ARG A 1 478 ? -7.754 24.641 -22.125 1 72 478 ARG A CA 1
ATOM 3700 C C . ARG A 1 478 ? -7.797 25.281 -23.5 1 72 478 ARG A C 1
ATOM 3702 O O . ARG A 1 478 ? -8.492 26.266 -23.719 1 72 478 ARG A O 1
ATOM 3709 N N . MET B 1 1 ? -31.078 -2.09 -5.633 1 85 1 MET B N 1
ATOM 3710 C CA . MET B 1 1 ? -30.172 -3.086 -5.078 1 85 1 MET B CA 1
ATOM 3711 C C . MET B 1 1 ? -28.797 -2.477 -4.805 1 85 1 MET B C 1
ATOM 3713 O O . MET B 1 1 ? -28.266 -1.745 -5.641 1 85 1 MET B O 1
ATOM 3717 N N . ALA B 1 2 ? -28.297 -2.824 -3.6 1 93.69 2 ALA B N 1
ATOM 3718 C CA . ALA B 1 2 ? -27 -2.273 -3.193 1 93.69 2 ALA B CA 1
ATOM 3719 C C . ALA B 1 2 ? -25.859 -2.953 -3.939 1 93.69 2 ALA B C 1
ATOM 3721 O O . ALA B 1 2 ? -25.969 -4.121 -4.316 1 93.69 2 ALA B O 1
ATOM 3722 N N . CYS B 1 3 ? -24.859 -2.213 -4.301 1 96.44 3 CYS B N 1
ATOM 3723 C CA . CYS B 1 3 ? -23.719 -2.775 -5.023 1 96.44 3 CYS B CA 1
ATOM 3724 C C . CYS B 1 3 ? -22.438 -2.045 -4.668 1 96.44 3 CYS B C 1
ATOM 3726 O O . CYS B 1 3 ? -22.469 -0.961 -4.082 1 96.44 3 CYS B O 1
ATOM 3728 N N . TYR B 1 4 ? -21.375 -2.676 -4.824 1 96.25 4 TYR B N 1
ATOM 3729 C CA . TYR B 1 4 ? -20.078 -2.021 -4.887 1 96.25 4 TYR B CA 1
ATOM 3730 C C . TYR B 1 4 ? -19.766 -1.565 -6.309 1 96.25 4 TYR B C 1
ATOM 3732 O O . TYR B 1 4 ? -19.922 -2.334 -7.262 1 96.25 4 TYR B O 1
ATOM 3740 N N . GLN B 1 5 ? -19.344 -0.368 -6.445 1 96.75 5 GLN B N 1
ATOM 3741 C CA . GLN B 1 5 ? -18.953 0.186 -7.738 1 96.75 5 GLN B CA 1
ATOM 3742 C C . GLN B 1 5 ? -18.172 1.486 -7.562 1 96.75 5 GLN B C 1
ATOM 3744 O O . GLN B 1 5 ? -18.516 2.322 -6.73 1 96.75 5 GLN B O 1
ATOM 3749 N N . MET B 1 6 ? -17.078 1.728 -8.32 1 95.56 6 MET B N 1
ATOM 3750 C CA . MET B 1 6 ? -16.25 2.924 -8.203 1 95.56 6 MET B CA 1
ATOM 3751 C C . MET B 1 6 ? -16.812 4.055 -9.062 1 95.56 6 MET B C 1
ATOM 3753 O O . MET B 1 6 ? -16.625 5.23 -8.742 1 95.56 6 MET B O 1
ATOM 3757 N N . GLY B 1 7 ? -17.406 3.744 -10.18 1 92.94 7 GLY B N 1
ATOM 3758 C CA . GLY B 1 7 ? -18 4.688 -11.125 1 92.94 7 GLY B CA 1
ATOM 3759 C C . GLY B 1 7 ? -18.891 4.023 -12.148 1 92.94 7 GLY B C 1
ATOM 3760 O O . GLY B 1 7 ? -18.953 2.795 -12.234 1 92.94 7 GLY B O 1
ATOM 3761 N N . PRO B 1 8 ? -19.562 4.805 -12.93 1 88.88 8 PRO B N 1
ATOM 3762 C CA . PRO B 1 8 ? -20.562 4.25 -13.844 1 88.88 8 PRO B CA 1
ATOM 3763 C C . PRO B 1 8 ? -19.953 3.354 -14.914 1 88.88 8 PRO B C 1
ATOM 3765 O O . PRO B 1 8 ? -20.625 2.475 -15.453 1 88.88 8 PRO B O 1
ATOM 3768 N N . ASN B 1 9 ? -18.688 3.533 -15.18 1 92.19 9 ASN B N 1
ATOM 3769 C CA . ASN B 1 9 ? -18.062 2.748 -16.234 1 92.19 9 ASN B CA 1
ATOM 3770 C C . ASN B 1 9 ? -17.297 1.559 -15.664 1 92.19 9 ASN B C 1
ATOM 3772 O O . ASN B 1 9 ? -16.609 0.848 -16.406 1 92.19 9 ASN B O 1
ATOM 3776 N N . THR B 1 10 ? -17.359 1.312 -14.414 1 97.06 10 THR B N 1
ATOM 3777 C CA . THR B 1 10 ? -16.734 0.146 -13.789 1 97.06 10 THR B CA 1
ATOM 3778 C C . THR B 1 10 ? -17.781 -0.917 -13.469 1 97.06 10 THR B C 1
ATOM 3780 O O . THR B 1 10 ? -18.984 -0.659 -13.562 1 97.06 10 THR B O 1
ATOM 3783 N N . HIS B 1 11 ? -17.312 -2.084 -13.203 1 98.06 11 HIS B N 1
ATOM 3784 C CA . HIS B 1 11 ? -18.219 -3.207 -12.969 1 98.06 11 HIS B CA 1
ATOM 3785 C C . HIS B 1 11 ? -18.969 -3.045 -11.656 1 98.06 11 HIS B C 1
ATOM 3787 O O . HIS B 1 11 ? -18.375 -2.682 -10.633 1 98.06 11 HIS B O 1
ATOM 3793 N N . SER B 1 12 ? -20.281 -3.258 -11.719 1 98.06 12 SER B N 1
ATOM 3794 C CA . SER B 1 12 ? -21.109 -3.244 -10.516 1 98.06 12 SER B CA 1
ATOM 3795 C C . SER B 1 12 ? -21.172 -4.629 -9.875 1 98.06 12 SER B C 1
ATOM 3797 O O . SER B 1 12 ? -21.594 -5.594 -10.508 1 98.06 12 SER B O 1
ATOM 3799 N N . ILE B 1 13 ? -20.781 -4.781 -8.664 1 98.5 13 ILE B N 1
ATOM 3800 C CA . ILE B 1 13 ? -20.891 -6.023 -7.906 1 98.5 13 ILE B CA 1
ATOM 3801 C C . ILE B 1 13 ? -22.125 -5.969 -7 1 98.5 13 ILE B C 1
ATOM 3803 O O . ILE B 1 13 ? -22.094 -5.316 -5.953 1 98.5 13 ILE B O 1
ATOM 3807 N N . PRO B 1 14 ? -23.141 -6.645 -7.34 1 98.31 14 PRO B N 1
ATOM 3808 C CA . PRO B 1 14 ? -24.344 -6.602 -6.492 1 98.31 14 PRO B CA 1
ATOM 3809 C C . PRO B 1 14 ? -24.125 -7.289 -5.145 1 98.31 14 PRO B C 1
ATOM 3811 O O . PRO B 1 14 ? -23.438 -8.312 -5.07 1 98.31 14 PRO B O 1
ATOM 3814 N N . MET B 1 15 ? -24.766 -6.789 -4.074 1 98.44 15 MET B N 1
ATOM 3815 C CA . MET B 1 15 ? -24.609 -7.379 -2.744 1 98.44 15 MET B CA 1
ATOM 3816 C C . MET B 1 15 ? -25.219 -8.781 -2.703 1 98.44 15 MET B C 1
ATOM 3818 O O . MET B 1 15 ? -24.906 -9.57 -1.812 1 98.44 15 MET B O 1
ATOM 3822 N N . THR B 1 16 ? -26.062 -9.125 -3.678 1 98.25 16 THR B N 1
ATOM 3823 C CA . THR B 1 16 ? -26.625 -10.469 -3.766 1 98.25 16 THR B CA 1
ATOM 3824 C C . THR B 1 16 ? -25.516 -11.508 -3.965 1 98.25 16 THR B C 1
ATOM 3826 O O . THR B 1 16 ? -25.688 -12.672 -3.592 1 98.25 16 THR B O 1
ATOM 3829 N N . LEU B 1 17 ? -24.391 -11.117 -4.543 1 98.69 17 LEU B N 1
ATOM 3830 C CA . LEU B 1 17 ? -23.266 -12.023 -4.668 1 98.69 17 LEU B CA 1
ATOM 3831 C C . LEU B 1 17 ? -22.844 -12.562 -3.303 1 98.69 17 LEU B C 1
ATOM 3833 O O . LEU B 1 17 ? -22.688 -13.773 -3.131 1 98.69 17 LEU B O 1
ATOM 3837 N N . PHE B 1 18 ? -22.734 -11.711 -2.373 1 98.75 18 PHE B N 1
ATOM 3838 C CA . PHE B 1 18 ? -22.266 -12.094 -1.048 1 98.75 18 PHE B CA 1
ATOM 3839 C C . PHE B 1 18 ? -23.344 -12.859 -0.284 1 98.75 18 PHE B C 1
ATOM 3841 O O . PHE B 1 18 ? -23.031 -13.766 0.489 1 98.75 18 PHE B O 1
ATOM 3848 N N . ARG B 1 19 ? -24.594 -12.492 -0.474 1 98.44 19 ARG B N 1
ATOM 3849 C CA . ARG B 1 19 ? -25.703 -13.273 0.09 1 98.44 19 ARG B CA 1
ATOM 3850 C C . ARG B 1 19 ? -25.688 -14.703 -0.427 1 98.44 19 ARG B C 1
ATOM 3852 O O . ARG B 1 19 ? -25.859 -15.648 0.343 1 98.44 19 ARG B O 1
ATOM 3859 N N . GLU B 1 20 ? -25.484 -14.836 -1.7 1 98.38 20 GLU B N 1
ATOM 3860 C CA . GLU B 1 20 ? -25.422 -16.156 -2.303 1 98.38 20 GLU B CA 1
ATOM 3861 C C . GLU B 1 20 ? -24.234 -16.969 -1.75 1 98.38 20 GLU B C 1
ATOM 3863 O O . GLU B 1 20 ? -24.344 -18.172 -1.542 1 98.38 20 GLU B O 1
ATOM 3868 N N . ASN B 1 21 ? -23.141 -16.328 -1.554 1 98.81 21 ASN B N 1
ATOM 3869 C CA . ASN B 1 21 ? -22 -16.984 -0.928 1 98.81 21 ASN B CA 1
ATOM 3870 C C . ASN B 1 21 ? -22.328 -17.469 0.482 1 98.81 21 ASN B C 1
ATOM 3872 O O . ASN B 1 21 ? -21.969 -18.578 0.863 1 98.81 21 ASN B O 1
ATOM 3876 N N . ARG B 1 22 ? -23 -16.578 1.264 1 98.81 22 ARG B N 1
ATOM 3877 C CA . ARG B 1 22 ? -23.438 -16.984 2.594 1 98.81 22 ARG B CA 1
ATOM 3878 C C . ARG B 1 22 ? -24.344 -18.219 2.52 1 98.81 22 ARG B C 1
ATOM 3880 O O . ARG B 1 22 ? -24.156 -19.188 3.266 1 98.81 22 ARG B O 1
ATOM 3887 N N . ASP B 1 23 ? -25.297 -18.188 1.614 1 98.69 23 ASP B N 1
ATOM 3888 C CA . ASP B 1 23 ? -26.234 -19.297 1.465 1 98.69 23 ASP B CA 1
ATOM 3889 C C . ASP B 1 23 ? -25.516 -20.594 1.144 1 98.69 23 ASP B C 1
ATOM 3891 O O . ASP B 1 23 ? -25.844 -21.641 1.692 1 98.69 23 ASP B O 1
ATOM 3895 N N . ARG B 1 24 ? -24.562 -20.531 0.302 1 98.56 24 ARG B N 1
ATOM 3896 C CA . ARG B 1 24 ? -23.797 -21.703 -0.096 1 98.56 24 ARG B CA 1
ATOM 3897 C C . ARG B 1 24 ? -23.031 -22.281 1.087 1 98.56 24 ARG B C 1
ATOM 3899 O O . ARG B 1 24 ? -23.047 -23.484 1.314 1 98.56 24 ARG B O 1
ATOM 3906 N N . VAL B 1 25 ? -22.328 -21.406 1.817 1 98.88 25 VAL B N 1
ATOM 3907 C CA . VAL B 1 25 ? -21.531 -21.859 2.957 1 98.88 25 VAL B CA 1
ATOM 3908 C C . VAL B 1 25 ? -22.453 -22.453 4.02 1 98.88 25 VAL B C 1
ATOM 3910 O O . VAL B 1 25 ? -22.156 -23.516 4.578 1 98.88 25 VAL B O 1
ATOM 3913 N N . MET B 1 26 ? -23.609 -21.797 4.312 1 98.81 26 MET B N 1
ATOM 3914 C CA . MET B 1 26 ? -24.531 -22.312 5.324 1 98.81 26 MET B CA 1
ATOM 3915 C C . MET B 1 26 ? -25.109 -23.656 4.902 1 98.81 26 MET B C 1
ATOM 3917 O O . MET B 1 26 ? -25.312 -24.531 5.734 1 98.81 26 MET B O 1
ATOM 3921 N N . ALA B 1 27 ? -25.438 -23.766 3.609 1 98.69 27 ALA B N 1
ATOM 3922 C CA . ALA B 1 27 ? -25.969 -25.031 3.107 1 98.69 27 ALA B CA 1
ATOM 3923 C C . ALA B 1 27 ? -24.984 -26.172 3.355 1 98.69 27 ALA B C 1
ATOM 3925 O O . ALA B 1 27 ? -25.375 -27.266 3.736 1 98.69 27 ALA B O 1
ATOM 3926 N N . GLU B 1 28 ? -23.719 -25.969 3.148 1 98.62 28 GLU B N 1
ATOM 3927 C CA . GLU B 1 28 ? -22.703 -26.984 3.377 1 98.62 28 GLU B CA 1
ATOM 3928 C C . GLU B 1 28 ? -22.516 -27.266 4.867 1 98.62 28 GLU B C 1
ATOM 3930 O O . GLU B 1 28 ? -22.281 -28.406 5.27 1 98.62 28 GLU B O 1
ATOM 3935 N N . LEU B 1 29 ? -22.578 -26.203 5.691 1 98.81 29 LEU B N 1
ATOM 3936 C CA . LEU B 1 29 ? -22.422 -26.375 7.133 1 98.81 29 LEU B CA 1
ATOM 3937 C C . LEU B 1 29 ? -23.578 -27.203 7.699 1 98.81 29 LEU B C 1
ATOM 3939 O O . LEU B 1 29 ? -23.391 -27.969 8.648 1 98.81 29 LEU B O 1
ATOM 3943 N N . ARG B 1 30 ? -24.797 -27.062 7.164 1 98.31 30 ARG B N 1
ATOM 3944 C CA . ARG B 1 30 ? -25.969 -27.812 7.629 1 98.31 30 ARG B CA 1
ATOM 3945 C C . ARG B 1 30 ? -25.781 -29.312 7.402 1 98.31 30 ARG B C 1
ATOM 3947 O O . ARG B 1 30 ? -26.453 -30.125 8.039 1 98.31 30 ARG B O 1
ATOM 3954 N N . LYS B 1 31 ? -24.828 -29.672 6.551 1 97.94 31 LYS B N 1
ATOM 3955 C CA . LYS B 1 31 ? -24.578 -31.078 6.258 1 97.94 31 LYS B CA 1
ATOM 3956 C C . LYS B 1 31 ? -23.562 -31.672 7.238 1 97.94 31 LYS B C 1
ATOM 3958 O O . LYS B 1 31 ? -23.375 -32.906 7.277 1 97.94 31 LYS B O 1
ATOM 3963 N N . VAL B 1 32 ? -22.938 -30.844 8.016 1 97.81 32 VAL B N 1
ATOM 3964 C CA . VAL B 1 32 ? -21.906 -31.312 8.945 1 97.81 32 VAL B CA 1
ATOM 3965 C C . VAL B 1 32 ? -22.578 -32 10.125 1 97.81 32 VAL B C 1
ATOM 3967 O O . VAL B 1 32 ? -23.328 -31.406 10.883 1 97.81 32 VAL B O 1
ATOM 3970 N N . PRO B 1 33 ? -22.25 -33.219 10.391 1 97.44 33 PRO B N 1
ATOM 3971 C CA . PRO B 1 33 ? -22.922 -34 11.438 1 97.44 33 PRO B CA 1
ATOM 3972 C C . PRO B 1 33 ? -22.75 -33.406 12.828 1 97.44 33 PRO B C 1
ATOM 3974 O O . PRO B 1 33 ? -23.688 -33.375 13.625 1 97.44 33 PRO B O 1
ATOM 3977 N N . ALA B 1 34 ? -21.609 -32.875 13.109 1 96.81 34 ALA B N 1
ATOM 3978 C CA . ALA B 1 34 ? -21.312 -32.312 14.43 1 96.81 34 ALA B CA 1
ATOM 3979 C C . ALA B 1 34 ? -22.234 -31.141 14.742 1 96.81 34 ALA B C 1
ATOM 3981 O O . ALA B 1 34 ? -22.328 -30.719 15.898 1 96.81 34 ALA B O 1
ATOM 3982 N N . LEU B 1 35 ? -22.906 -30.609 13.695 1 97.62 35 LEU B N 1
ATOM 3983 C CA . LEU B 1 35 ? -23.719 -29.422 13.891 1 97.62 35 LEU B CA 1
ATOM 3984 C C . LEU B 1 35 ? -25.203 -29.781 13.906 1 97.62 35 LEU B C 1
ATOM 3986 O O . LEU B 1 35 ? -26.062 -28.906 14.062 1 97.62 35 LEU B O 1
ATOM 3990 N N . GLU B 1 36 ? -25.453 -31.047 13.773 1 95.88 36 GLU B N 1
ATOM 3991 C CA . GLU B 1 36 ? -26.844 -31.469 13.789 1 95.88 36 GLU B CA 1
ATOM 3992 C C . GLU B 1 36 ? -27.531 -31.109 15.109 1 95.88 36 GLU B C 1
ATOM 3994 O O . GLU B 1 36 ? -27 -31.406 16.188 1 95.88 36 GLU B O 1
ATOM 3999 N N . GLY B 1 37 ? -28.641 -30.438 15 1 93.69 37 GLY B N 1
ATOM 4000 C CA . GLY B 1 37 ? -29.438 -30.094 16.172 1 93.69 37 GLY B CA 1
ATOM 4001 C C . GLY B 1 37 ? -28.859 -28.906 16.938 1 93.69 37 GLY B C 1
ATOM 4002 O O . GLY B 1 37 ? -29.391 -28.531 17.984 1 93.69 37 GLY B O 1
ATOM 4003 N N . LYS B 1 38 ? -27.812 -28.375 16.453 1 95.5 38 LYS B N 1
ATOM 4004 C CA . LYS B 1 38 ? -27.188 -27.266 17.156 1 95.5 38 LYS B CA 1
ATOM 4005 C C . LYS B 1 38 ? -27.578 -25.922 16.531 1 95.5 38 LYS B C 1
ATOM 4007 O O . LYS B 1 38 ? -27.797 -25.828 15.32 1 95.5 38 LYS B O 1
ATOM 4012 N N . GLN B 1 39 ? -27.703 -24.984 17.391 1 97.25 39 GLN B N 1
ATOM 4013 C CA . GLN B 1 39 ? -27.812 -23.609 16.938 1 97.25 39 GLN B CA 1
ATOM 4014 C C . GLN B 1 39 ? -26.438 -22.984 16.734 1 97.25 39 GLN B C 1
ATOM 4016 O O . GLN B 1 39 ? -25.953 -22.25 17.594 1 97.25 39 GLN B O 1
ATOM 4021 N N . ALA B 1 40 ? -25.875 -23.203 15.586 1 98.69 40 ALA B N 1
ATOM 4022 C CA . ALA B 1 40 ? -24.516 -22.766 15.289 1 98.69 40 ALA B CA 1
ATOM 4023 C C . ALA B 1 40 ? -24.5 -21.391 14.648 1 98.69 40 ALA B C 1
ATOM 4025 O O . ALA B 1 40 ? -25.359 -21.078 13.82 1 98.69 40 ALA B O 1
ATOM 4026 N N . LEU B 1 41 ? -23.578 -20.578 15.031 1 98.81 41 LEU B N 1
ATOM 4027 C CA . LEU B 1 41 ? -23.406 -19.234 14.508 1 98.81 41 LEU B CA 1
ATOM 4028 C C . LEU B 1 41 ? -21.984 -19.031 13.969 1 98.81 41 LEU B C 1
ATOM 4030 O O . LEU B 1 41 ? -21.016 -19.203 14.711 1 98.81 41 LEU B O 1
ATOM 4034 N N . VAL B 1 42 ? -21.844 -18.75 12.656 1 98.88 42 VAL B N 1
ATOM 4035 C CA . VAL B 1 42 ? -20.562 -18.359 12.094 1 98.88 42 VAL B CA 1
ATOM 4036 C C . VAL B 1 42 ? -20.188 -16.969 12.578 1 98.88 42 VAL B C 1
ATOM 4038 O O . VAL B 1 42 ? -21.016 -16.062 12.578 1 98.88 42 VAL B O 1
ATOM 4041 N N . VAL B 1 43 ? -18.969 -16.75 13.055 1 98.88 43 VAL B N 1
ATOM 4042 C CA . VAL B 1 43 ? -18.453 -15.445 13.438 1 98.88 43 VAL B CA 1
ATOM 4043 C C . VAL B 1 43 ? -17.141 -15.164 12.695 1 98.88 43 VAL B C 1
ATOM 4045 O O . VAL B 1 43 ? -16.172 -15.898 12.852 1 98.88 43 VAL B O 1
ATOM 4048 N N . LEU B 1 44 ? -17.109 -14.156 11.867 1 98.81 44 LEU B N 1
ATOM 4049 C CA . LEU B 1 44 ? -15.906 -13.703 11.188 1 98.81 44 LEU B CA 1
ATOM 4050 C C . LEU B 1 44 ? -15.531 -12.297 11.641 1 98.81 44 LEU B C 1
ATOM 4052 O O . LEU B 1 44 ? -16.406 -11.484 11.969 1 98.81 44 LEU B O 1
ATOM 4056 N N . GLN B 1 45 ? -14.266 -12.086 11.727 1 98.75 45 GLN B N 1
ATOM 4057 C CA . GLN B 1 45 ? -13.695 -10.773 12 1 98.75 45 GLN B CA 1
ATOM 4058 C C . GLN B 1 45 ? -13.031 -10.195 10.75 1 98.75 45 GLN B C 1
ATOM 4060 O O . GLN B 1 45 ? -12.188 -10.844 10.133 1 98.75 45 GLN B O 1
ATOM 4065 N N . GLY B 1 46 ? -13.445 -8.961 10.32 1 98.5 46 GLY B N 1
ATOM 4066 C CA . GLY B 1 46 ? -12.797 -8.266 9.219 1 98.5 46 GLY B CA 1
ATOM 4067 C C . GLY B 1 46 ? -11.43 -7.723 9.578 1 98.5 46 GLY B C 1
ATOM 4068 O O . GLY B 1 46 ? -10.914 -7.988 10.664 1 98.5 46 GLY B O 1
ATOM 4069 N N . GLY B 1 47 ? -10.836 -7.059 8.602 1 98.12 47 GLY B N 1
ATOM 4070 C CA . GLY B 1 47 ? -9.523 -6.473 8.82 1 98.12 47 GLY B CA 1
ATOM 4071 C C . GLY B 1 47 ? -9.57 -5.168 9.586 1 98.12 47 GLY B C 1
ATOM 4072 O O . GLY B 1 47 ? -10.633 -4.559 9.719 1 98.12 47 GLY B O 1
ATOM 4073 N N . ASP B 1 48 ? -8.398 -4.766 10.102 1 97.56 48 ASP B N 1
ATOM 4074 C CA . ASP B 1 48 ? -8.188 -3.48 10.758 1 97.56 48 ASP B CA 1
ATOM 4075 C C . ASP B 1 48 ? -7.168 -2.637 10 1 97.56 48 ASP B C 1
ATOM 4077 O O . ASP B 1 48 ? -6.383 -3.166 9.211 1 97.56 48 ASP B O 1
ATOM 4081 N N . ASN B 1 49 ? -7.246 -1.3 10.203 1 97.44 49 ASN B N 1
ATOM 4082 C CA . ASN B 1 49 ? -6.172 -0.447 9.711 1 97.44 49 ASN B CA 1
ATOM 4083 C C . ASN B 1 49 ? -4.824 -0.847 10.297 1 97.44 49 ASN B C 1
ATOM 4085 O O . ASN B 1 49 ? -4.746 -1.276 11.453 1 97.44 49 ASN B O 1
ATOM 4089 N N . ILE B 1 50 ? -3.779 -0.723 9.461 1 97.56 50 ILE B N 1
ATOM 4090 C CA . ILE B 1 50 ? -2.406 -0.958 9.891 1 97.56 50 ILE B CA 1
ATOM 4091 C C . ILE B 1 50 ? -1.59 0.323 9.742 1 97.56 50 ILE B C 1
ATOM 4093 O O . ILE B 1 50 ? -1.419 0.831 8.633 1 97.56 50 ILE B O 1
ATOM 4097 N N . SER B 1 51 ? -1.059 0.845 10.82 1 97.62 51 SER B N 1
ATOM 4098 C CA . SER B 1 51 ? -0.282 2.08 10.805 1 97.62 51 SER B CA 1
ATOM 4099 C C . SER B 1 51 ? 1.131 1.837 10.281 1 97.62 51 SER B C 1
ATOM 4101 O O . SER B 1 51 ? 1.702 0.766 10.5 1 97.62 51 SER B O 1
ATOM 4103 N N . LEU B 1 52 ? 1.681 2.793 9.602 1 97.75 52 LEU B N 1
ATOM 4104 C CA . LEU B 1 52 ? 3.107 2.779 9.297 1 97.75 52 LEU B CA 1
ATOM 4105 C C . LEU B 1 52 ? 3.934 3.035 10.555 1 97.75 52 LEU B C 1
ATOM 4107 O O . LEU B 1 52 ? 4.176 4.188 10.922 1 97.75 52 LEU B O 1
ATOM 4111 N N . TYR B 1 53 ? 4.285 1.887 11.25 1 97.31 53 TYR B N 1
ATOM 4112 C CA . TYR B 1 53 ? 5.062 1.917 12.484 1 97.31 53 TYR B CA 1
ATOM 4113 C C . TYR B 1 53 ? 4.398 2.807 13.531 1 97.31 53 TYR B C 1
ATOM 4115 O O . TYR B 1 53 ? 3.25 2.57 13.914 1 97.31 53 TYR B O 1
ATOM 4123 N N . ASP B 1 54 ? 5.086 3.842 14.008 1 97.56 54 ASP B N 1
ATOM 4124 C CA . ASP B 1 54 ? 4.547 4.629 15.117 1 97.56 54 ASP B CA 1
ATOM 4125 C C . ASP B 1 54 ? 3.85 5.887 14.602 1 97.56 54 ASP B C 1
ATOM 4127 O O . ASP B 1 54 ? 3.416 6.727 15.391 1 97.56 54 ASP B O 1
ATOM 4131 N N . THR B 1 55 ? 3.682 6.055 13.312 1 97.44 55 THR B N 1
ATOM 4132 C CA . THR B 1 55 ? 3.137 7.289 12.75 1 97.44 55 THR B CA 1
ATOM 4133 C C . THR B 1 55 ? 1.611 7.258 12.758 1 97.44 55 THR B C 1
ATOM 4135 O O . THR B 1 55 ? 1.007 6.281 13.211 1 97.44 55 THR B O 1
ATOM 4138 N N . ASP B 1 56 ? 0.97 8.336 12.328 1 96.62 56 ASP B N 1
ATOM 4139 C CA . ASP B 1 56 ? -0.484 8.406 12.219 1 96.62 56 ASP B CA 1
ATOM 4140 C C . ASP B 1 56 ? -0.938 8.172 10.781 1 96.62 56 ASP B C 1
ATOM 4142 O O . ASP B 1 56 ? -2.047 8.555 10.398 1 96.62 56 ASP B O 1
ATOM 4146 N N . VAL B 1 57 ? -0.069 7.684 9.914 1 97.06 57 VAL B N 1
ATOM 4147 C CA . VAL B 1 57 ? -0.373 7.273 8.555 1 97.06 57 VAL B CA 1
ATOM 4148 C C . VAL B 1 57 ? -0.572 5.758 8.5 1 97.06 57 VAL B C 1
ATOM 4150 O O . VAL B 1 57 ? 0.173 5.008 9.133 1 97.06 57 VAL B O 1
ATOM 4153 N N . ASP B 1 58 ? -1.575 5.32 7.762 1 97.31 58 ASP B N 1
ATOM 4154 C CA . ASP B 1 58 ? -1.854 3.895 7.617 1 97.31 58 ASP B CA 1
ATOM 4155 C C . ASP B 1 58 ? -1.567 3.424 6.191 1 97.31 58 ASP B C 1
ATOM 4157 O O . ASP B 1 58 ? -1.583 4.223 5.254 1 97.31 58 ASP B O 1
ATOM 4161 N N . TYR B 1 59 ? -1.253 2.107 6.039 1 97.44 59 TYR B N 1
ATOM 4162 C CA . TYR B 1 59 ? -1.371 1.481 4.73 1 97.44 59 TYR B CA 1
ATOM 4163 C C . TYR B 1 59 ? -2.787 1.619 4.184 1 97.44 59 TYR B C 1
ATOM 4165 O O . TYR B 1 59 ? -3.752 1.672 4.953 1 97.44 59 TYR B O 1
ATOM 4173 N N . VAL B 1 60 ? -2.889 1.78 2.803 1 97.12 60 VAL B N 1
ATOM 4174 C CA . VAL B 1 60 ? -4.23 1.744 2.23 1 97.12 60 VAL B CA 1
ATOM 4175 C C . VAL B 1 60 ? -4.926 0.445 2.627 1 97.12 60 VAL B C 1
ATOM 4177 O O . VAL B 1 60 ? -4.387 -0.645 2.424 1 97.12 60 VAL B O 1
ATOM 4180 N N . PHE B 1 61 ? -6.086 0.504 3.201 1 98 61 PHE B N 1
ATOM 4181 C CA . PHE B 1 61 ? -6.785 -0.611 3.828 1 98 61 PHE B CA 1
ATOM 4182 C C . PHE B 1 61 ? -7.133 -1.679 2.799 1 98 61 PHE B C 1
ATOM 4184 O O . PHE B 1 61 ? -7.555 -1.361 1.686 1 98 61 PHE B O 1
ATOM 4191 N N . ARG B 1 62 ? -6.918 -2.875 3.156 1 97.44 62 ARG B N 1
ATOM 4192 C CA . ARG B 1 62 ? -7.375 -4.078 2.467 1 97.44 62 ARG B CA 1
ATOM 4193 C C . ARG B 1 62 ? -8.219 -4.949 3.391 1 97.44 62 ARG B C 1
ATOM 4195 O O . ARG B 1 62 ? -7.82 -5.238 4.52 1 97.44 62 ARG B O 1
ATOM 4202 N N . GLN B 1 63 ? -9.359 -5.332 2.98 1 98.19 63 GLN B N 1
ATOM 4203 C CA . GLN B 1 63 ? -10.227 -6.16 3.807 1 98.19 63 GLN B CA 1
ATOM 4204 C C . GLN B 1 63 ? -9.773 -7.617 3.795 1 98.19 63 GLN B C 1
ATOM 4206 O O . GLN B 1 63 ? -9.125 -8.062 2.848 1 98.19 63 GLN B O 1
ATOM 4211 N N . GLU B 1 64 ? -10.141 -8.344 4.855 1 98.31 64 GLU B N 1
ATOM 4212 C CA . GLU B 1 64 ? -9.867 -9.773 4.973 1 98.31 64 GLU B CA 1
ATOM 4213 C C . GLU B 1 64 ? -10.727 -10.586 4 1 98.31 64 GLU B C 1
ATOM 4215 O O . GLU B 1 64 ? -11.93 -10.344 3.883 1 98.31 64 GLU B O 1
ATOM 4220 N N . SER B 1 65 ? -10.125 -11.516 3.287 1 98.5 65 SER B N 1
ATOM 4221 C CA . SER B 1 65 ? -10.734 -12.141 2.117 1 98.5 65 SER B CA 1
ATOM 4222 C C . SER B 1 65 ? -11.953 -12.969 2.506 1 98.5 65 SER B C 1
ATOM 4224 O O . SER B 1 65 ? -12.953 -12.992 1.781 1 98.5 65 SER B O 1
ATOM 4226 N N . TYR B 1 66 ? -11.922 -13.773 3.594 1 98.75 66 TYR B N 1
ATOM 4227 C CA . TYR B 1 66 ? -13.086 -14.555 4 1 98.75 66 TYR B CA 1
ATOM 4228 C C . TYR B 1 66 ? -14.234 -13.648 4.426 1 98.75 66 TYR B C 1
ATOM 4230 O O . TYR B 1 66 ? -15.398 -13.953 4.172 1 98.75 66 TYR B O 1
ATOM 4238 N N . PHE B 1 67 ? -13.859 -12.57 5.102 1 98.88 67 PHE B N 1
ATOM 4239 C CA . PHE B 1 67 ? -14.859 -11.586 5.477 1 98.88 67 PHE B CA 1
ATOM 4240 C C . PHE B 1 67 ? -15.484 -10.945 4.238 1 98.88 67 PHE B C 1
ATOM 4242 O O . PHE B 1 67 ? -16.703 -10.789 4.164 1 98.88 67 PHE B O 1
ATOM 4249 N N . THR B 1 68 ? -14.68 -10.57 3.275 1 98.81 68 THR B N 1
ATOM 4250 C CA . THR B 1 68 ? -15.188 -10.055 2.006 1 98.81 68 THR B CA 1
ATOM 4251 C C . THR B 1 68 ? -16.109 -11.07 1.342 1 98.81 68 THR B C 1
ATOM 4253 O O . THR B 1 68 ? -17.172 -10.711 0.83 1 98.81 68 THR B O 1
ATOM 4256 N N . TYR B 1 69 ? -15.695 -12.312 1.36 1 98.88 69 TYR B N 1
ATOM 4257 C CA . TYR B 1 69 ? -16.438 -13.375 0.7 1 98.88 69 TYR B CA 1
ATOM 4258 C C . TYR B 1 69 ? -17.875 -13.422 1.195 1 98.88 69 TYR B C 1
ATOM 4260 O O . TYR B 1 69 ? -18.812 -13.594 0.403 1 98.88 69 TYR B O 1
ATOM 4268 N N . LEU B 1 70 ? -18.062 -13.25 2.443 1 98.88 70 LEU B N 1
ATOM 4269 C CA . LEU B 1 70 ? -19.406 -13.414 2.998 1 98.88 70 LEU B CA 1
ATOM 4270 C C . LEU B 1 70 ? -20.141 -12.086 3.029 1 98.88 70 LEU B C 1
ATOM 4272 O O . LEU B 1 70 ? -21.375 -12.062 2.945 1 98.88 70 LEU B O 1
ATOM 4276 N N . PHE B 1 71 ? -19.391 -10.938 3.156 1 98.81 71 PHE B N 1
ATOM 4277 C CA . PHE B 1 71 ? -20.141 -9.742 3.537 1 98.81 71 PHE B CA 1
ATOM 4278 C C . PHE B 1 71 ? -19.875 -8.609 2.559 1 98.81 71 PHE B C 1
ATOM 4280 O O . PHE B 1 71 ? -20.656 -7.652 2.488 1 98.81 71 PHE B O 1
ATOM 4287 N N . GLY B 1 72 ? -18.734 -8.555 1.823 1 98.56 72 GLY B N 1
ATOM 4288 C CA . GLY B 1 72 ? -18.406 -7.523 0.851 1 98.56 72 GLY B CA 1
ATOM 4289 C C . GLY B 1 72 ? -18.141 -6.168 1.482 1 98.56 72 GLY B C 1
ATOM 4290 O O . GLY B 1 72 ? -18.094 -5.152 0.787 1 98.56 72 GLY B O 1
ATOM 4291 N N . VAL B 1 73 ? -17.953 -6.141 2.818 1 98.56 73 VAL B N 1
ATOM 4292 C CA . VAL B 1 73 ? -17.797 -4.906 3.578 1 98.56 73 VAL B CA 1
ATOM 4293 C C . VAL B 1 73 ? -16.453 -4.277 3.271 1 98.56 73 VAL B C 1
ATOM 4295 O O . VAL B 1 73 ? -15.422 -4.965 3.271 1 98.56 73 VAL B O 1
ATOM 4298 N N . THR B 1 74 ? -16.422 -2.975 3.035 1 97.5 74 THR B N 1
ATOM 4299 C CA . THR B 1 74 ? -15.195 -2.295 2.643 1 97.5 74 THR B CA 1
ATOM 4300 C C . THR B 1 74 ? -14.57 -1.573 3.834 1 97.5 74 THR B C 1
ATOM 4302 O O . THR B 1 74 ? -13.398 -1.187 3.791 1 97.5 74 THR B O 1
ATOM 4305 N N . GLU B 1 75 ? -15.352 -1.319 4.941 1 97.69 75 GLU B N 1
ATOM 4306 C CA . GLU B 1 75 ? -14.867 -0.585 6.105 1 97.69 75 GLU B CA 1
ATOM 4307 C C . GLU B 1 75 ? -14.023 -1.481 7.012 1 97.69 75 GLU B C 1
ATOM 4309 O O . GLU B 1 75 ? -14.312 -2.67 7.16 1 97.69 75 GLU B O 1
ATOM 4314 N N . PRO B 1 76 ? -13.008 -0.963 7.668 1 98.06 76 PRO B N 1
ATOM 4315 C CA . PRO B 1 76 ? -12.234 -1.714 8.664 1 98.06 76 PRO B CA 1
ATOM 4316 C C . PRO B 1 76 ? -12.969 -1.848 9.992 1 98.06 76 PRO B C 1
ATOM 4318 O O . PRO B 1 76 ? -13.922 -1.105 10.258 1 98.06 76 PRO B O 1
ATOM 4321 N N . GLY B 1 77 ? -12.539 -2.799 10.812 1 98.06 77 GLY B N 1
ATOM 4322 C CA . GLY B 1 77 ? -12.945 -2.887 12.203 1 98.06 77 GLY B CA 1
ATOM 4323 C C . GLY B 1 77 ? -14.312 -3.5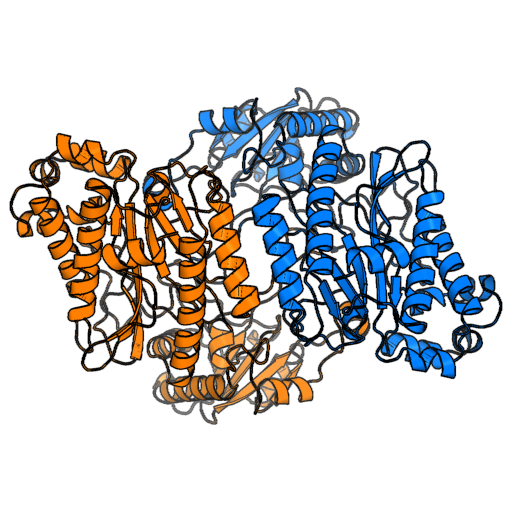2 12.383 1 98.06 77 GLY B C 1
ATOM 4324 O O . GLY B 1 77 ? -14.984 -3.293 13.398 1 98.06 77 GLY B O 1
ATOM 4325 N N . CYS B 1 78 ? -14.781 -4.289 11.406 1 98.69 78 CYS B N 1
ATOM 4326 C CA . CYS B 1 78 ? -16.109 -4.871 11.461 1 98.69 78 CYS B CA 1
ATOM 4327 C C . CYS B 1 78 ? -16.047 -6.352 11.805 1 98.69 78 CYS B C 1
ATOM 4329 O O . CYS B 1 78 ? -15.016 -6.992 11.617 1 98.69 78 CYS B O 1
ATOM 4331 N N . TYR B 1 79 ? -17.156 -6.883 12.352 1 98.88 79 TYR B N 1
ATOM 4332 C CA . TYR B 1 79 ? -17.438 -8.305 12.516 1 98.88 79 TYR B CA 1
ATOM 4333 C C . TYR B 1 79 ? -18.719 -8.703 11.789 1 98.88 79 TYR B C 1
ATOM 4335 O O . TYR B 1 79 ? -19.516 -7.844 11.43 1 98.88 79 TYR B O 1
ATOM 4343 N N . GLY B 1 80 ? -18.875 -9.898 11.508 1 98.88 80 GLY B N 1
ATOM 4344 C CA . GLY B 1 80 ? -20.094 -10.43 10.922 1 98.88 80 GLY B CA 1
ATOM 4345 C C . GLY B 1 80 ? -20.453 -11.805 11.453 1 98.88 80 GLY B C 1
ATOM 4346 O O . GLY B 1 80 ? -19.578 -12.617 11.75 1 98.88 80 GLY B O 1
ATOM 4347 N N . THR B 1 81 ? -21.75 -12.07 11.602 1 98.88 81 THR B N 1
ATOM 4348 C CA . THR B 1 81 ? -22.234 -13.398 11.969 1 98.88 81 THR B CA 1
ATOM 4349 C C . THR B 1 81 ? -23.297 -13.875 10.977 1 98.88 81 THR B C 1
ATOM 4351 O O . THR B 1 81 ? -23.984 -13.062 10.359 1 98.88 81 THR B O 1
ATOM 4354 N N . VAL B 1 82 ? -23.375 -15.102 10.797 1 98.88 82 VAL B N 1
ATOM 4355 C CA . VAL B 1 82 ? -24.406 -15.742 10 1 98.88 82 VAL B CA 1
ATOM 4356 C C . VAL B 1 82 ? -24.953 -16.969 10.742 1 98.88 82 VAL B C 1
ATOM 4358 O O . VAL B 1 82 ? -24.188 -17.859 11.102 1 98.88 82 VAL B O 1
ATOM 4361 N N . ASP B 1 83 ? -26.234 -16.984 11.023 1 98.69 83 ASP B N 1
ATOM 4362 C CA . ASP B 1 83 ? -26.875 -18.156 11.625 1 98.69 83 ASP B CA 1
ATOM 4363 C C . ASP B 1 83 ? -26.938 -19.312 10.633 1 98.69 83 ASP B C 1
ATOM 4365 O O . ASP B 1 83 ? -27.516 -19.188 9.555 1 98.69 83 ASP B O 1
ATOM 4369 N N . VAL B 1 84 ? -26.406 -20.453 11.008 1 98.69 84 VAL B N 1
ATOM 4370 C CA . VAL B 1 84 ? -26.25 -21.578 10.086 1 98.69 84 VAL B CA 1
ATOM 4371 C C . VAL B 1 84 ? -27.625 -22.094 9.664 1 98.69 84 VAL B C 1
ATOM 4373 O O . VAL B 1 84 ? -27.844 -22.438 8.5 1 98.69 84 VAL B O 1
ATOM 4376 N N . THR B 1 85 ? -28.578 -22.125 10.531 1 97.44 85 THR B N 1
ATOM 4377 C CA . THR B 1 85 ? -29.906 -22.703 10.273 1 97.44 85 THR B CA 1
ATOM 4378 C C . THR B 1 85 ? -30.75 -21.75 9.438 1 97.44 85 THR B C 1
ATOM 4380 O O . THR B 1 85 ? -31.234 -22.125 8.367 1 97.44 85 THR B O 1
ATOM 4383 N N . SER B 1 86 ? -30.891 -20.5 9.828 1 97.38 86 SER B N 1
ATOM 4384 C CA . SER B 1 86 ? -31.812 -19.562 9.195 1 97.38 86 SER B CA 1
ATOM 4385 C C . SER B 1 86 ? -31.141 -18.812 8.062 1 97.38 86 SER B C 1
ATOM 4387 O O . SER B 1 86 ? -31.812 -18.266 7.18 1 97.38 86 SER B O 1
ATOM 4389 N N . GLY B 1 87 ? -29.828 -18.672 8.102 1 98.12 87 GLY B N 1
ATOM 4390 C CA . GLY B 1 87 ? -29.109 -17.875 7.133 1 98.12 87 GLY B CA 1
ATOM 4391 C C . GLY B 1 87 ? -29.109 -16.391 7.477 1 98.12 87 GLY B C 1
ATOM 4392 O O . GLY B 1 87 ? -28.531 -15.578 6.742 1 98.12 87 GLY B O 1
ATOM 4393 N N . ARG B 1 88 ? -29.688 -16.031 8.609 1 98.31 88 ARG B N 1
ATOM 4394 C CA . ARG B 1 88 ? -29.75 -14.625 9 1 98.31 88 ARG B CA 1
ATOM 4395 C C . ARG B 1 88 ? -28.344 -14.055 9.219 1 98.31 88 ARG B C 1
ATOM 4397 O O . ARG B 1 88 ? -27.547 -14.625 9.961 1 98.31 88 ARG B O 1
ATOM 4404 N N . ALA B 1 89 ? -28.016 -12.938 8.531 1 98.88 89 ALA B N 1
ATOM 4405 C CA . ALA B 1 89 ? -26.703 -12.305 8.586 1 98.88 89 ALA B CA 1
ATOM 4406 C C . ALA B 1 89 ? -26.75 -11.008 9.383 1 98.88 89 ALA B C 1
ATOM 4408 O O . ALA B 1 89 ? -27.641 -10.18 9.18 1 98.88 89 ALA B O 1
ATOM 4409 N N . THR B 1 90 ? -25.812 -10.812 10.281 1 98.88 90 THR B N 1
ATOM 4410 C CA . THR B 1 90 ? -25.703 -9.609 11.102 1 98.88 90 THR B CA 1
ATOM 4411 C C . THR B 1 90 ? -24.297 -9.023 11.008 1 98.88 90 THR B C 1
ATOM 4413 O O . THR B 1 90 ? -23.297 -9.758 11.078 1 98.88 90 THR B O 1
ATOM 4416 N N . LEU B 1 91 ? -24.172 -7.684 10.82 1 98.88 91 LEU B N 1
ATOM 4417 C CA . LEU B 1 91 ? -22.891 -6.977 10.859 1 98.88 91 LEU B CA 1
ATOM 4418 C C . LEU B 1 91 ? -22.734 -6.238 12.188 1 98.88 91 LEU B C 1
ATOM 4420 O O . LEU B 1 91 ? -23.703 -5.785 12.773 1 98.88 91 LEU B O 1
ATOM 4424 N N . TYR B 1 92 ? -21.547 -6.219 12.656 1 98.88 92 TYR B N 1
ATOM 4425 C CA . TYR B 1 92 ? -21.141 -5.402 13.789 1 98.88 92 TYR B CA 1
ATOM 4426 C C . TYR B 1 92 ? -20.094 -4.367 13.367 1 98.88 92 TYR B C 1
ATOM 4428 O O . TYR B 1 92 ? -18.969 -4.715 13.008 1 98.88 92 TYR B O 1
ATOM 4436 N N . VAL B 1 93 ? -20.484 -3.098 13.438 1 98.69 93 VAL B N 1
ATOM 4437 C CA . VAL B 1 93 ? -19.656 -2.021 12.906 1 98.69 93 VAL B CA 1
ATOM 4438 C C . VAL B 1 93 ? -19.109 -1.18 14.062 1 98.69 93 VAL B C 1
ATOM 4440 O O . VAL B 1 93 ? -19.688 -1.151 15.148 1 98.69 93 VAL B O 1
ATOM 4443 N N . PRO B 1 94 ? -17.969 -0.51 13.891 1 97.81 94 PRO B N 1
ATOM 4444 C CA . PRO B 1 94 ? -17.422 0.312 14.969 1 97.81 94 PRO B CA 1
ATOM 4445 C C . PRO B 1 94 ? -18.328 1.47 15.359 1 97.81 94 PRO B C 1
ATOM 4447 O O . PRO B 1 94 ? -18.953 2.084 14.484 1 97.81 94 PRO B O 1
ATOM 4450 N N . ARG B 1 95 ? -18.438 1.661 16.656 1 97.25 95 ARG B N 1
ATOM 4451 C CA . ARG B 1 95 ? -19.031 2.896 17.141 1 97.25 95 ARG B CA 1
ATOM 4452 C C . ARG B 1 95 ? -18.031 4.047 17.109 1 97.25 95 ARG B C 1
ATOM 4454 O O . ARG B 1 95 ? -17.078 4.07 17.891 1 97.25 95 ARG B O 1
ATOM 4461 N N . LEU B 1 96 ? -18.219 4.988 16.219 1 96.12 96 LEU B N 1
ATOM 4462 C CA . LEU B 1 96 ? -17.266 6.074 16.016 1 96.12 96 LEU B CA 1
ATOM 4463 C C . LEU B 1 96 ? -17.688 7.324 16.766 1 96.12 96 LEU B C 1
ATOM 4465 O O . LEU B 1 96 ? -18.875 7.598 16.906 1 96.12 96 LEU B O 1
ATOM 4469 N N . PRO B 1 97 ? -16.734 8.086 17.266 1 95.19 97 PRO B N 1
ATOM 4470 C CA . PRO B 1 97 ? -17.062 9.328 17.969 1 95.19 97 PRO B CA 1
ATOM 4471 C C . PRO B 1 97 ? -17.578 10.422 17.031 1 95.19 97 PRO B C 1
ATOM 4473 O O . PRO B 1 97 ? -17.328 10.375 15.828 1 95.19 97 PRO B O 1
ATOM 4476 N N . ALA B 1 98 ? -18.234 11.344 17.625 1 92.88 98 ALA B N 1
ATOM 4477 C CA . ALA B 1 98 ? -18.859 12.422 16.859 1 92.88 98 ALA B CA 1
ATOM 4478 C C . ALA B 1 98 ? -17.812 13.188 16.062 1 92.88 98 ALA B C 1
ATOM 4480 O O . ALA B 1 98 ? -18.078 13.633 14.938 1 92.88 98 ALA B O 1
ATOM 4481 N N . GLU B 1 99 ? -16.609 13.367 16.562 1 91.62 99 GLU B N 1
ATOM 4482 C CA . GLU B 1 99 ? -15.555 14.125 15.906 1 91.62 99 GLU B CA 1
ATOM 4483 C C . GLU B 1 99 ? -15.117 13.469 14.602 1 91.62 99 GLU B C 1
ATOM 4485 O O . GLU B 1 99 ? -14.547 14.125 13.727 1 91.62 99 GLU B O 1
ATOM 4490 N N . TYR B 1 100 ? -15.375 12.18 14.547 1 93.56 100 TYR B N 1
ATOM 4491 C CA . TYR B 1 100 ? -15.031 11.43 13.344 1 93.56 100 TYR B CA 1
ATOM 4492 C C . TYR B 1 100 ? -15.734 12.016 12.117 1 93.56 100 TYR B C 1
ATOM 4494 O O . TYR B 1 100 ? -15.195 11.961 11.008 1 93.56 100 TYR B O 1
ATOM 4502 N N . ALA B 1 101 ? -16.875 12.609 12.305 1 93.5 101 ALA B N 1
ATOM 4503 C CA . ALA B 1 101 ? -17.656 13.18 11.211 1 93.5 101 ALA B CA 1
ATOM 4504 C C . ALA B 1 101 ? -16.906 14.328 10.539 1 93.5 101 ALA B C 1
ATOM 4506 O O . ALA B 1 101 ? -17.031 14.547 9.336 1 93.5 101 ALA B O 1
ATOM 4507 N N . VAL B 1 102 ? -16.125 15.047 11.312 1 93.19 102 VAL B N 1
ATOM 4508 C CA . VAL B 1 102 ? -15.352 16.188 10.812 1 93.19 102 VAL B CA 1
ATOM 4509 C C . VAL B 1 102 ? -14.148 15.688 10.016 1 93.19 102 VAL B C 1
ATOM 4511 O O . VAL B 1 102 ? -13.906 16.125 8.891 1 93.19 102 VAL B O 1
ATOM 4514 N N . TRP B 1 103 ? -13.469 14.727 10.531 1 94.62 103 TRP B N 1
ATOM 4515 C CA . TRP B 1 103 ? -12.172 14.305 10.008 1 94.62 103 TRP B CA 1
ATOM 4516 C C . TRP B 1 103 ? -12.352 13.297 8.875 1 94.62 103 TRP B C 1
ATOM 4518 O O . TRP B 1 103 ? -11.625 13.344 7.879 1 94.62 103 TRP B O 1
ATOM 4528 N N . MET B 1 104 ? -13.359 12.422 9 1 95.5 104 MET B N 1
ATOM 4529 C CA . MET B 1 104 ? -13.414 11.266 8.109 1 95.5 104 MET B CA 1
ATOM 4530 C C . MET B 1 104 ? -14.688 11.273 7.277 1 95.5 104 MET B C 1
ATOM 4532 O O . MET B 1 104 ? -14.875 10.422 6.406 1 95.5 104 MET B O 1
ATOM 4536 N N . GLY B 1 105 ? -15.586 12.227 7.523 1 94.25 105 GLY B N 1
ATOM 4537 C CA . GLY B 1 105 ? -16.828 12.336 6.77 1 94.25 105 GLY B CA 1
ATOM 4538 C C . GLY B 1 105 ? -18.047 11.891 7.559 1 94.25 105 GLY B C 1
ATOM 4539 O O . GLY B 1 105 ? -17.922 11.477 8.711 1 94.25 105 GLY B O 1
ATOM 4540 N N . PRO B 1 106 ? -19.188 12.008 6.98 1 92.38 106 PRO B N 1
ATOM 4541 C CA . PRO B 1 106 ? -20.438 11.68 7.676 1 92.38 106 PRO B CA 1
ATOM 4542 C C . PRO B 1 106 ? -20.438 10.266 8.258 1 92.38 106 PRO B C 1
ATOM 4544 O O . PRO B 1 106 ? -19.922 9.336 7.629 1 92.38 106 PRO B O 1
ATOM 4547 N N . LEU B 1 107 ? -21 10.156 9.438 1 94.44 107 LEU B N 1
ATOM 4548 C CA . LEU B 1 107 ? -21.078 8.867 10.117 1 94.44 107 LEU B CA 1
ATOM 4549 C C . LEU B 1 107 ? -22.266 8.055 9.609 1 94.44 107 LEU B C 1
ATOM 4551 O O . LEU B 1 107 ? -23.406 8.516 9.688 1 94.44 107 LEU B O 1
ATOM 4555 N N . LEU B 1 108 ? -22.016 6.941 9.172 1 95.75 108 LEU B N 1
ATOM 4556 C CA . LEU B 1 108 ? -23.094 6.027 8.781 1 95.75 108 LEU B CA 1
ATOM 4557 C C . LEU B 1 108 ? -23.75 5.402 10.008 1 95.75 108 LEU B C 1
ATOM 4559 O O . LEU B 1 108 ? -23.062 5.062 10.977 1 95.75 108 LEU B O 1
ATOM 4563 N N . THR B 1 109 ? -25.062 5.293 10.008 1 96.81 109 THR B N 1
ATOM 4564 C CA . THR B 1 109 ? -25.828 4.613 11.055 1 96.81 109 THR B CA 1
ATOM 4565 C C . THR B 1 109 ? -25.922 3.117 10.766 1 96.81 109 THR B C 1
ATOM 4567 O O . THR B 1 109 ? -25.625 2.674 9.656 1 96.81 109 THR B O 1
ATOM 4570 N N . PRO B 1 110 ? -26.281 2.354 11.812 1 98.06 110 PRO B N 1
ATOM 4571 C CA . PRO B 1 110 ? -26.516 0.935 11.547 1 98.06 110 PRO B CA 1
ATOM 4572 C C . PRO B 1 110 ? -27.5 0.709 10.406 1 98.06 110 PRO B C 1
ATOM 4574 O O . PRO B 1 110 ? -27.312 -0.207 9.602 1 98.06 110 PRO B O 1
ATOM 4577 N N . ASP B 1 111 ? -28.562 1.535 10.297 1 98.25 111 ASP B N 1
ATOM 4578 C CA . ASP B 1 111 ? -29.516 1.411 9.203 1 98.25 111 ASP B CA 1
ATOM 4579 C C . ASP B 1 111 ? -28.859 1.695 7.855 1 98.25 111 ASP B C 1
ATOM 4581 O O . ASP B 1 111 ? -29.188 1.067 6.852 1 98.25 111 ASP B O 1
ATOM 4585 N N . ASP B 1 112 ? -27.984 2.678 7.84 1 97.81 112 ASP B N 1
ATOM 4586 C CA . ASP B 1 112 ? -27.234 2.957 6.621 1 97.81 112 ASP B CA 1
ATOM 4587 C C . ASP B 1 112 ? -26.422 1.733 6.184 1 97.81 112 ASP B C 1
ATOM 4589 O O . ASP B 1 112 ? -26.438 1.366 5.008 1 97.81 112 ASP B O 1
ATOM 4593 N N . PHE B 1 113 ? -25.703 1.105 7.121 1 98.38 113 PHE B N 1
ATOM 4594 C CA . PHE B 1 113 ? -24.906 -0.076 6.82 1 98.38 113 PHE B CA 1
ATOM 4595 C C . PHE B 1 113 ? -25.797 -1.231 6.371 1 98.38 113 PHE B C 1
ATOM 4597 O O . PHE B 1 113 ? -25.422 -1.99 5.473 1 98.38 113 PHE B O 1
ATOM 4604 N N . LYS B 1 114 ? -26.938 -1.415 7.098 1 98.5 114 LYS B N 1
ATOM 4605 C CA . LYS B 1 114 ? -27.891 -2.463 6.73 1 98.5 114 LYS B CA 1
ATOM 4606 C C . LYS B 1 114 ? -28.297 -2.344 5.266 1 98.5 114 LYS B C 1
ATOM 4608 O O . LYS B 1 114 ? -28.312 -3.338 4.539 1 98.5 114 LYS B O 1
ATOM 4613 N N . THR B 1 115 ? -28.578 -1.112 4.832 1 98.25 115 THR B N 1
ATOM 4614 C CA . THR B 1 115 ? -28.984 -0.85 3.453 1 98.25 115 THR B CA 1
ATOM 4615 C C . THR B 1 115 ? -27.797 -1.032 2.506 1 98.25 115 THR B C 1
ATOM 4617 O O . THR B 1 115 ? -27.922 -1.661 1.453 1 98.25 115 THR B O 1
ATOM 4620 N N . LYS B 1 116 ? -26.688 -0.58 2.863 1 97.75 116 LYS B N 1
ATOM 4621 C CA . LYS B 1 116 ? -25.469 -0.594 2.045 1 97.75 116 LYS B CA 1
ATOM 4622 C C . LYS B 1 116 ? -25.031 -2.021 1.738 1 97.75 116 LYS B C 1
ATOM 4624 O O . LYS B 1 116 ? -24.578 -2.312 0.633 1 97.75 116 LYS B O 1
ATOM 4629 N N . TYR B 1 117 ? -25.141 -2.947 2.719 1 98.56 117 TYR B N 1
ATOM 4630 C CA . TYR B 1 117 ? -24.578 -4.281 2.557 1 98.56 117 TYR B CA 1
ATOM 4631 C C . TYR B 1 117 ? -25.672 -5.336 2.494 1 98.56 117 TYR B C 1
ATOM 4633 O O . TYR B 1 117 ? -25.391 -6.527 2.359 1 98.56 117 TYR B O 1
ATOM 4641 N N . GLU B 1 118 ? -26.953 -4.941 2.561 1 98.44 118 GLU B N 1
ATOM 4642 C CA . GLU B 1 118 ? -28.109 -5.812 2.439 1 98.44 118 GLU B CA 1
ATOM 4643 C C . GLU B 1 118 ? -28.016 -7.004 3.387 1 98.44 118 GLU B C 1
ATOM 4645 O O . GLU B 1 118 ? -28.172 -8.156 2.969 1 98.44 118 GLU B O 1
ATOM 4650 N N . VAL B 1 119 ? -27.766 -6.703 4.664 1 98.75 119 VAL B N 1
ATOM 4651 C CA . VAL B 1 119 ? -27.797 -7.723 5.707 1 98.75 119 VAL B CA 1
ATOM 4652 C C . VAL B 1 119 ? -29.078 -7.586 6.535 1 98.75 119 VAL B C 1
ATOM 4654 O O . VAL B 1 119 ? -29.844 -6.645 6.348 1 98.75 119 VAL B O 1
ATOM 4657 N N . ASP B 1 120 ? -29.312 -8.547 7.391 1 98.75 120 ASP B N 1
ATOM 4658 C CA . ASP B 1 120 ? -30.594 -8.602 8.109 1 98.75 120 ASP B CA 1
ATOM 4659 C C . ASP B 1 120 ? -30.578 -7.672 9.32 1 98.75 120 ASP B C 1
ATOM 4661 O O . ASP B 1 120 ? -31.609 -7.141 9.711 1 98.75 120 ASP B O 1
ATOM 4665 N N . ALA B 1 121 ? -29.438 -7.504 9.938 1 98.75 121 ALA B N 1
ATOM 4666 C CA . ALA B 1 121 ? -29.297 -6.637 11.109 1 98.75 121 ALA B CA 1
ATOM 4667 C C . ALA B 1 121 ? -27.891 -6.047 11.195 1 98.75 121 ALA B C 1
ATOM 4669 O O . ALA B 1 121 ? -26.938 -6.617 10.664 1 98.75 121 ALA B O 1
ATOM 4670 N N . VAL B 1 122 ? -27.781 -4.887 11.812 1 98.88 122 VAL B N 1
ATOM 4671 C CA . VAL B 1 122 ? -26.516 -4.238 12.094 1 98.88 122 VAL B CA 1
ATOM 4672 C C . VAL B 1 122 ? -26.5 -3.721 13.531 1 98.88 122 VAL B C 1
ATOM 4674 O O . VAL B 1 122 ? -27.469 -3.102 13.984 1 98.88 122 VAL B O 1
ATOM 4677 N N . HIS B 1 123 ? -25.469 -4.066 14.266 1 98.81 123 HIS B N 1
ATOM 4678 C CA . HIS B 1 123 ? -25.203 -3.557 15.609 1 98.81 123 HIS B CA 1
ATOM 4679 C C . HIS B 1 123 ? -23.812 -2.967 15.719 1 98.81 123 HIS B C 1
ATOM 4681 O O . HIS B 1 123 ? -23.047 -2.994 14.75 1 98.81 123 HIS B O 1
ATOM 4687 N N . TYR B 1 124 ? -23.547 -2.342 16.828 1 98.69 124 TYR B N 1
ATOM 4688 C CA . TYR B 1 124 ? -22.188 -1.836 17.062 1 98.69 124 TYR B CA 1
ATOM 4689 C C . TYR B 1 124 ? -21.281 -2.934 17.594 1 98.69 124 TYR B C 1
ATOM 4691 O O . TYR B 1 124 ? -21.719 -3.766 18.406 1 98.69 124 TYR B O 1
ATOM 4699 N N . ALA B 1 125 ? -20.047 -2.867 17.219 1 98.56 125 ALA B N 1
ATOM 4700 C CA . ALA B 1 125 ? -19.062 -3.9 17.531 1 98.56 125 ALA B CA 1
ATOM 4701 C C . ALA B 1 125 ? -18.859 -4.02 19.031 1 98.56 125 ALA B C 1
ATOM 4703 O O . ALA B 1 125 ? -18.594 -5.109 19.547 1 98.56 125 ALA B O 1
ATOM 4704 N N . ASP B 1 126 ? -18.984 -2.91 19.766 1 98.19 126 ASP B N 1
ATOM 4705 C CA . ASP B 1 126 ? -18.766 -2.945 21.219 1 98.19 126 ASP B CA 1
ATOM 4706 C C . ASP B 1 126 ? -19.906 -3.639 21.938 1 98.19 126 ASP B C 1
ATOM 4708 O O . ASP B 1 126 ? -19.859 -3.846 23.156 1 98.19 126 ASP B O 1
ATOM 4712 N N . GLU B 1 127 ? -20.969 -4.094 21.172 1 97.94 127 GLU B N 1
ATOM 4713 C CA . GLU B 1 127 ? -22.109 -4.816 21.734 1 97.94 127 GLU B CA 1
ATOM 4714 C C . GLU B 1 127 ? -22.125 -6.262 21.25 1 97.94 127 GLU B C 1
ATOM 4716 O O . GLU B 1 127 ? -23.125 -6.973 21.438 1 97.94 127 GLU B O 1
ATOM 4721 N N . ILE B 1 128 ? -21.141 -6.723 20.656 1 98.56 128 ILE B N 1
ATOM 4722 C CA . ILE B 1 128 ? -21.172 -7.973 19.906 1 98.56 128 ILE B CA 1
ATOM 4723 C C . ILE B 1 128 ? -21.438 -9.133 20.859 1 98.56 128 ILE B C 1
ATOM 4725 O O . ILE B 1 128 ? -22.234 -10.031 20.562 1 98.56 128 ILE B O 1
ATOM 4729 N N . ASP B 1 129 ? -20.797 -9.203 22.062 1 98.25 129 ASP B N 1
ATOM 4730 C CA . ASP B 1 129 ? -20.984 -10.305 23 1 98.25 129 ASP B CA 1
ATOM 4731 C C . ASP B 1 129 ? -22.422 -10.352 23.516 1 98.25 129 ASP B C 1
ATOM 4733 O O . ASP B 1 129 ? -23.016 -11.43 23.625 1 98.25 129 ASP B O 1
ATOM 4737 N N . VAL B 1 130 ? -23 -9.18 23.719 1 98.5 130 VAL B N 1
ATOM 4738 C CA . VAL B 1 130 ? -24.375 -9.086 24.219 1 98.5 130 VAL B CA 1
ATOM 4739 C C . VAL B 1 130 ? -25.344 -9.539 23.141 1 98.5 130 VAL B C 1
ATOM 4741 O O . VAL B 1 130 ? -26.266 -10.328 23.406 1 98.5 130 VAL B O 1
ATOM 4744 N N . LYS B 1 131 ? -25.172 -9.008 21.953 1 98.44 131 LYS B N 1
ATOM 4745 C CA . LYS B 1 131 ? -26.109 -9.289 20.875 1 98.44 131 LYS B CA 1
ATOM 4746 C C . LYS B 1 131 ? -26.047 -10.758 20.469 1 98.44 131 LYS B C 1
ATOM 4748 O O . LYS B 1 131 ? -27.078 -11.375 20.156 1 98.44 131 LYS B O 1
ATOM 4753 N N . ILE B 1 132 ? -24.844 -11.336 20.375 1 98.5 132 ILE B N 1
ATOM 4754 C CA . ILE B 1 132 ? -24.703 -12.766 20.109 1 98.5 132 ILE B CA 1
ATOM 4755 C C . ILE B 1 132 ? -25.375 -13.562 21.234 1 98.5 132 ILE B C 1
ATOM 4757 O O . ILE B 1 132 ? -26.047 -14.555 20.969 1 98.5 132 ILE B O 1
ATOM 4761 N N . GLY B 1 133 ? -25.172 -13.148 22.516 1 98.19 133 GLY B N 1
ATOM 4762 C CA . GLY B 1 133 ? -25.797 -13.797 23.656 1 98.19 133 GLY B CA 1
ATOM 4763 C C . GLY B 1 133 ? -27.312 -13.859 23.547 1 98.19 133 GLY B C 1
ATOM 4764 O O . GLY B 1 133 ? -27.922 -14.859 23.938 1 98.19 133 GLY B O 1
ATOM 4765 N N . GLU B 1 134 ? -27.875 -12.805 23.047 1 97.69 134 GLU B N 1
ATOM 4766 C CA . GLU B 1 134 ? -29.312 -12.75 22.875 1 97.69 134 GLU B CA 1
ATOM 4767 C C . GLU B 1 134 ? -29.812 -13.82 21.906 1 97.69 134 GLU B C 1
ATOM 4769 O O . GLU B 1 134 ? -30.953 -14.289 22.016 1 97.69 134 GLU B O 1
ATOM 4774 N N . GLU B 1 135 ? -28.969 -14.219 21 1 95.94 135 GLU B N 1
ATOM 4775 C CA . GLU B 1 135 ? -29.312 -15.266 20.031 1 95.94 135 GLU B CA 1
ATOM 4776 C C . GLU B 1 135 ? -29.156 -16.656 20.641 1 95.94 135 GLU B C 1
ATOM 4778 O O . GLU B 1 135 ? -29.672 -17.641 20.109 1 95.94 135 GLU B O 1
ATOM 4783 N N . ASN B 1 136 ? -28.438 -16.766 21.703 1 95.5 136 ASN B N 1
ATOM 4784 C CA . ASN B 1 136 ? -28.234 -17.984 22.484 1 95.5 136 ASN B CA 1
ATOM 4785 C C . ASN B 1 136 ? -27.734 -19.141 21.609 1 95.5 136 ASN B C 1
ATOM 4787 O O . ASN B 1 136 ? -28.344 -20.203 21.578 1 95.5 136 ASN B O 1
ATOM 4791 N N . PRO B 1 137 ? -26.688 -18.922 20.922 1 98 137 PRO B N 1
ATOM 4792 C CA . PRO B 1 137 ? -26.156 -20.016 20.094 1 98 137 PRO B CA 1
ATOM 4793 C C . PRO B 1 137 ? -25.578 -21.156 20.922 1 98 137 PRO B C 1
ATOM 4795 O O . PRO B 1 137 ? -25.062 -20.922 22.016 1 98 137 PRO B O 1
ATOM 4798 N N . SER B 1 138 ? -25.656 -22.406 20.391 1 98.25 138 SER B N 1
ATOM 4799 C CA . SER B 1 138 ? -25.016 -23.547 21.016 1 98.25 138 SER B CA 1
ATOM 4800 C C . SER B 1 138 ? -23.5 -23.531 20.812 1 98.25 138 SER B C 1
ATOM 4802 O O . SER B 1 138 ? -22.75 -24.047 21.625 1 98.25 138 SER B O 1
ATOM 4804 N N . VAL B 1 139 ? -23.094 -23 19.703 1 98.69 139 VAL B N 1
ATOM 4805 C CA . VAL B 1 139 ? -21.672 -23 19.359 1 98.69 139 VAL B CA 1
ATOM 4806 C C . VAL B 1 139 ? -21.375 -21.859 18.375 1 98.69 139 VAL B C 1
ATOM 4808 O O . VAL B 1 139 ? -22.172 -21.562 17.5 1 98.69 139 VAL B O 1
ATOM 4811 N N . LEU B 1 140 ? -20.297 -21.125 18.594 1 98.88 140 LEU B N 1
ATOM 4812 C CA . LEU B 1 140 ? -19.75 -20.188 17.625 1 98.88 140 LEU B CA 1
ATOM 4813 C C . LEU B 1 140 ? -18.703 -20.875 16.75 1 98.88 140 LEU B C 1
ATOM 4815 O O . LEU B 1 140 ? -17.766 -21.484 17.266 1 98.88 140 LEU B O 1
ATOM 4819 N N . LEU B 1 141 ? -18.922 -20.828 15.43 1 98.88 141 LEU B N 1
ATOM 4820 C CA . LEU B 1 141 ? -17.922 -21.328 14.484 1 98.88 141 LEU B CA 1
ATOM 4821 C C . LEU B 1 141 ? -17 -20.203 14.031 1 98.88 141 LEU B C 1
ATOM 4823 O O . LEU B 1 141 ? -17.438 -19.219 13.43 1 98.88 141 LEU B O 1
ATOM 4827 N N . THR B 1 142 ? -15.719 -20.281 14.32 1 98.75 142 THR B N 1
ATOM 4828 C CA . THR B 1 142 ? -14.742 -19.281 13.922 1 98.75 142 THR B CA 1
ATOM 4829 C C . THR B 1 142 ? -13.773 -19.844 12.883 1 98.75 142 THR B C 1
ATOM 4831 O O . THR B 1 142 ? -13.688 -21.062 12.711 1 98.75 142 THR B O 1
ATOM 4834 N N . LEU B 1 143 ? -13.164 -18.953 12.188 1 98.19 143 LEU B N 1
ATOM 4835 C CA . LEU B 1 143 ? -12.242 -19.297 11.102 1 98.19 143 LEU B CA 1
ATOM 4836 C C . LEU B 1 143 ? -10.852 -19.594 11.648 1 98.19 143 LEU B C 1
ATOM 4838 O O . LEU B 1 143 ? -10.211 -18.734 12.242 1 98.19 143 LEU B O 1
ATOM 4842 N N . CYS B 1 144 ? -10.367 -20.781 11.453 1 97.44 144 CYS B N 1
ATOM 4843 C CA . CYS B 1 144 ? -9.016 -21.172 11.828 1 97.44 144 CYS B CA 1
ATOM 4844 C C . CYS B 1 144 ? -8.492 -22.297 10.938 1 97.44 144 CYS B C 1
ATOM 4846 O O . CYS B 1 144 ? -9.039 -23.391 10.945 1 97.44 144 CYS B O 1
ATOM 4848 N N . GLY B 1 145 ? -7.531 -22.078 10.148 1 96.75 145 GLY B N 1
ATOM 4849 C CA . GLY B 1 145 ? -6.922 -23.062 9.273 1 96.75 145 GLY B CA 1
ATOM 4850 C C . GLY B 1 145 ? -5.73 -22.531 8.508 1 96.75 145 GLY B C 1
ATOM 4851 O O . GLY B 1 145 ? -5.57 -21.312 8.367 1 96.75 145 GLY B O 1
ATOM 4852 N N . PRO B 1 146 ? -4.871 -23.359 8.062 1 96.12 146 PRO B N 1
ATOM 4853 C CA . PRO B 1 146 ? -3.629 -22.938 7.406 1 96.12 146 PRO B CA 1
ATOM 4854 C C . PRO B 1 146 ? -3.844 -22.516 5.957 1 96.12 146 PRO B C 1
ATOM 4856 O O . PRO B 1 146 ? -4.652 -23.125 5.246 1 96.12 146 PRO B O 1
ATOM 4859 N N . ASN B 1 147 ? -3.193 -21.438 5.574 1 96.69 147 ASN B N 1
ATOM 4860 C CA . ASN B 1 147 ? -2.969 -21.156 4.164 1 96.69 147 ASN B CA 1
ATOM 4861 C C . ASN B 1 147 ? -1.815 -21.984 3.602 1 96.69 147 ASN B C 1
ATOM 4863 O O . ASN B 1 147 ? -0.677 -21.859 4.059 1 96.69 147 ASN B O 1
ATOM 4867 N N . SER B 1 148 ? -2.049 -22.797 2.648 1 95.06 148 SER B N 1
ATOM 4868 C CA . SER B 1 148 ? -1.081 -23.797 2.189 1 95.06 148 SER B CA 1
ATOM 4869 C C . SER B 1 148 ? 0.076 -23.125 1.448 1 95.06 148 SER B C 1
ATOM 4871 O O . SER B 1 148 ? 1.115 -23.75 1.224 1 95.06 148 SER B O 1
ATOM 4873 N N . ASP B 1 149 ? -0.093 -21.953 1.01 1 94.81 149 ASP B N 1
ATOM 4874 C CA . ASP B 1 149 ? 0.953 -21.266 0.256 1 94.81 149 ASP B CA 1
ATOM 4875 C C . ASP B 1 149 ? 1.878 -20.484 1.188 1 94.81 149 ASP B C 1
ATOM 4877 O O . ASP B 1 149 ? 3.098 -20.5 1.009 1 94.81 149 ASP B O 1
ATOM 4881 N N . SER B 1 150 ? 1.314 -19.828 2.188 1 95.75 150 SER B N 1
ATOM 4882 C CA . SER B 1 150 ? 2.123 -19 3.07 1 95.75 150 SER B CA 1
ATOM 4883 C C . SER B 1 150 ? 2.529 -19.766 4.328 1 95.75 150 SER B C 1
ATOM 4885 O O . SER B 1 150 ? 3.482 -19.375 5.012 1 95.75 150 SER B O 1
ATOM 4887 N N . GLY B 1 151 ? 1.786 -20.797 4.668 1 96.12 151 GLY B N 1
ATOM 4888 C CA . GLY B 1 151 ? 1.979 -21.484 5.934 1 96.12 151 GLY B CA 1
ATOM 4889 C C . GLY B 1 151 ? 1.39 -20.734 7.117 1 96.12 151 GLY B C 1
ATOM 4890 O O . GLY B 1 151 ? 1.385 -21.25 8.242 1 96.12 151 GLY B O 1
ATOM 4891 N N . LEU B 1 152 ? 0.841 -19.547 6.883 1 97.31 152 LEU B N 1
ATOM 4892 C CA . LEU B 1 152 ? 0.207 -18.766 7.941 1 97.31 152 LEU B CA 1
ATOM 4893 C C . LEU B 1 152 ? -1.202 -19.281 8.227 1 97.31 152 LEU B C 1
ATOM 4895 O O . LEU B 1 152 ? -1.748 -20.062 7.449 1 97.31 152 LEU B O 1
ATOM 4899 N N . GLN B 1 153 ? -1.724 -18.859 9.375 1 96.75 153 GLN B N 1
ATOM 4900 C CA . GLN B 1 153 ? -3.041 -19.312 9.812 1 96.75 153 GLN B CA 1
ATOM 4901 C C . GLN B 1 153 ? -4.078 -18.203 9.672 1 96.75 153 GLN B C 1
ATOM 4903 O O . GLN B 1 153 ? -3.846 -17.062 10.094 1 96.75 153 GLN B O 1
ATOM 4908 N N . ALA B 1 154 ? -5.215 -18.547 8.977 1 96.5 154 ALA B N 1
ATOM 4909 C CA . ALA B 1 154 ? -6.34 -17.625 9.047 1 96.5 154 ALA B CA 1
ATOM 4910 C C . ALA B 1 154 ? -6.738 -17.359 10.492 1 96.5 154 ALA B C 1
ATOM 4912 O O . ALA B 1 154 ? -6.93 -18.297 11.273 1 96.5 154 ALA B O 1
ATOM 4913 N N . LYS B 1 155 ? -6.926 -16.203 10.852 1 93 155 LYS B N 1
ATOM 4914 C CA . LYS B 1 155 ? -7.09 -15.812 12.25 1 93 155 LYS B CA 1
ATOM 4915 C C . LYS B 1 155 ? -8.547 -15.938 12.688 1 93 155 LYS B C 1
ATOM 4917 O O . LYS B 1 155 ? -9.43 -15.32 12.102 1 93 155 LYS B O 1
ATOM 4922 N N . PRO B 1 156 ? -8.773 -16.672 13.773 1 97.75 156 PRO B N 1
ATOM 4923 C CA . PRO B 1 156 ? -10.133 -16.734 14.305 1 97.75 156 PRO B CA 1
ATOM 4924 C C . PRO B 1 156 ? -10.625 -15.398 14.836 1 97.75 156 PRO B C 1
ATOM 4926 O O . PRO B 1 156 ? -9.844 -14.633 15.414 1 97.75 156 PRO B O 1
ATOM 4929 N N . ALA B 1 157 ? -11.914 -15.141 14.547 1 98.44 157 ALA B N 1
ATOM 4930 C CA . ALA B 1 157 ? -12.508 -13.945 15.141 1 98.44 157 ALA B CA 1
ATOM 4931 C C . ALA B 1 157 ? -12.266 -13.898 16.641 1 98.44 157 ALA B C 1
ATOM 4933 O O . ALA B 1 157 ? -12.312 -14.922 17.328 1 98.44 157 ALA B O 1
ATOM 4934 N N . ASN B 1 158 ? -11.938 -12.766 17.141 1 97.94 158 ASN B N 1
ATOM 4935 C CA . ASN B 1 158 ? -11.773 -12.531 18.562 1 97.94 158 ASN B CA 1
ATOM 4936 C C . ASN B 1 158 ? -12.383 -11.195 18.984 1 97.94 158 ASN B C 1
ATOM 4938 O O . ASN B 1 158 ? -12.258 -10.195 18.266 1 97.94 158 ASN B O 1
ATOM 4942 N N . PHE B 1 159 ? -13.125 -11.203 19.969 1 98.06 159 PHE B N 1
ATOM 4943 C CA . PHE B 1 159 ? -13.734 -10.016 20.562 1 98.06 159 PHE B CA 1
ATOM 4944 C C . PHE B 1 159 ? -13.859 -10.164 22.078 1 98.06 159 PHE B C 1
ATOM 4946 O O . PHE B 1 159 ? -13.828 -11.281 22.594 1 98.06 159 PHE B O 1
ATOM 4953 N N . LYS B 1 160 ? -13.953 -9.047 22.781 1 96.81 160 LYS B N 1
ATOM 4954 C CA . LYS B 1 160 ? -14.141 -9.078 24.234 1 96.81 160 LYS B CA 1
ATOM 4955 C C . LYS B 1 160 ? -15.43 -9.805 24.609 1 96.81 160 LYS B C 1
ATOM 4957 O O . LYS B 1 160 ? -16.516 -9.438 24.141 1 96.81 160 LYS B O 1
ATOM 4962 N N . GLY B 1 161 ? -15.352 -10.859 25.391 1 97.75 161 GLY B N 1
ATOM 4963 C CA . GLY B 1 161 ? -16.531 -11.594 25.828 1 97.75 161 GLY B CA 1
ATOM 4964 C C . GLY B 1 161 ? -16.719 -12.914 25.109 1 97.75 161 GLY B C 1
ATOM 4965 O O . GLY B 1 161 ? -17.625 -13.68 25.422 1 97.75 161 GLY B O 1
ATOM 4966 N N . ILE B 1 162 ? -15.844 -13.227 24.203 1 98.19 162 ILE B N 1
ATOM 4967 C CA . ILE B 1 162 ? -15.992 -14.445 23.406 1 98.19 162 ILE B CA 1
ATOM 4968 C C . ILE B 1 162 ? -15.906 -15.664 24.312 1 98.19 162 ILE B C 1
ATOM 4970 O O . ILE B 1 162 ? -16.453 -16.719 24 1 98.19 162 ILE B O 1
ATOM 4974 N N . GLU B 1 163 ? -15.203 -15.562 25.5 1 97.06 163 GLU B N 1
ATOM 4975 C CA . GLU B 1 163 ? -15 -16.672 26.438 1 97.06 163 GLU B CA 1
ATOM 4976 C C . GLU B 1 163 ? -16.312 -17.141 27.031 1 97.06 163 GLU B C 1
ATOM 4978 O O . GLU B 1 163 ? -16.406 -18.234 27.609 1 97.06 163 GLU B O 1
ATOM 4983 N N . LYS B 1 164 ? -17.391 -16.375 26.875 1 96.5 164 LYS B N 1
ATOM 4984 C CA . LYS B 1 164 ? -18.703 -16.703 27.391 1 96.5 164 LYS B CA 1
ATOM 4985 C C . LYS B 1 164 ? -19.375 -17.781 26.516 1 96.5 164 LYS B C 1
ATOM 4987 O O . LYS B 1 164 ? -20.359 -18.391 26.938 1 96.5 164 LYS B O 1
ATOM 4992 N N . PHE B 1 165 ? -18.828 -18.016 25.406 1 98.62 165 PHE B N 1
ATOM 4993 C CA . PHE B 1 165 ? -19.484 -18.891 24.422 1 98.62 165 PHE B CA 1
ATOM 4994 C C . PHE B 1 165 ? -18.656 -20.141 24.172 1 98.62 165 PHE B C 1
ATOM 4996 O O . PHE B 1 165 ? -17.453 -20.156 24.438 1 98.62 165 PHE B O 1
ATOM 5003 N N . VAL B 1 166 ? -19.344 -21.188 23.797 1 98.38 166 VAL B N 1
ATOM 5004 C CA . VAL B 1 166 ? -18.656 -22.359 23.25 1 98.38 166 VAL B CA 1
ATOM 5005 C C . VAL B 1 166 ? -18.188 -22.078 21.828 1 98.38 166 VAL B C 1
ATOM 5007 O O . VAL B 1 166 ? -19 -21.75 20.953 1 98.38 166 VAL B O 1
ATOM 5010 N N . VAL B 1 167 ? -16.891 -22.188 21.594 1 98.56 167 VAL B N 1
ATOM 5011 C CA . VAL B 1 167 ? -16.312 -21.844 20.312 1 98.56 167 VAL B CA 1
ATOM 5012 C C . VAL B 1 167 ? -15.719 -23.078 19.641 1 98.56 167 VAL B C 1
ATOM 5014 O O . VAL B 1 167 ? -15.07 -23.891 20.312 1 98.56 167 VAL B O 1
ATOM 5017 N N . ASP B 1 168 ? -16.031 -23.328 18.422 1 98.5 168 ASP B N 1
ATOM 5018 C CA . ASP B 1 168 ? -15.398 -24.328 17.578 1 98.5 168 ASP B CA 1
ATOM 5019 C C . ASP B 1 168 ? -14.617 -23.672 16.438 1 98.5 168 ASP B C 1
ATOM 5021 O O . ASP B 1 168 ? -15.18 -22.938 15.641 1 98.5 168 ASP B O 1
ATOM 5025 N N . SER B 1 169 ? -13.352 -23.969 16.328 1 98 169 SER B N 1
ATOM 5026 C CA . SER B 1 169 ? -12.5 -23.344 15.32 1 98 169 SER B CA 1
ATOM 5027 C C . SER B 1 169 ? -12.078 -24.344 14.258 1 98 169 SER B C 1
ATOM 5029 O O . SER B 1 169 ? -11.211 -24.047 13.43 1 98 169 SER B O 1
ATOM 5031 N N . ASP B 1 170 ? -12.664 -25.562 14.258 1 97.31 170 ASP B N 1
ATOM 5032 C CA . ASP B 1 170 ? -12.18 -26.641 13.383 1 97.31 170 ASP B CA 1
ATOM 5033 C C . ASP B 1 170 ? -13.094 -26.812 12.172 1 97.31 170 ASP B C 1
ATOM 5035 O O . ASP B 1 170 ? -12.648 -27.25 11.109 1 97.31 170 ASP B O 1
ATOM 5039 N N . ILE B 1 171 ? -14.32 -26.469 12.328 1 98.25 171 ILE B N 1
ATOM 5040 C CA . ILE B 1 171 ? -15.336 -26.906 11.375 1 98.25 171 ILE B CA 1
ATOM 5041 C C . ILE B 1 171 ? -15.398 -25.922 10.203 1 98.25 171 ILE B C 1
ATOM 5043 O O . ILE B 1 171 ? -15.492 -26.344 9.047 1 98.25 171 ILE B O 1
ATOM 5047 N N . LEU B 1 172 ? -15.32 -24.641 10.453 1 98.75 172 LEU B N 1
ATOM 5048 C CA . LEU B 1 172 ? -15.695 -23.609 9.484 1 98.75 172 LEU B CA 1
ATOM 5049 C C . LEU B 1 172 ? -14.68 -23.562 8.344 1 98.75 172 LEU B C 1
ATOM 5051 O O . LEU B 1 172 ? -15.062 -23.5 7.172 1 98.75 172 LEU B O 1
ATOM 5055 N N . PHE B 1 173 ? -13.375 -23.609 8.617 1 98.38 173 PHE B N 1
ATOM 5056 C CA . PHE B 1 173 ? -12.32 -23.312 7.66 1 98.38 173 PHE B CA 1
ATOM 5057 C C . PHE B 1 173 ? -12.391 -24.25 6.461 1 98.38 173 PHE B C 1
ATOM 5059 O O . PHE B 1 173 ? -12.453 -23.797 5.316 1 98.38 173 PHE B O 1
ATOM 5066 N N . PRO B 1 174 ? -12.391 -25.594 6.613 1 97.88 174 PRO B N 1
ATOM 5067 C CA . PRO B 1 174 ? -12.422 -26.453 5.426 1 97.88 174 PRO B CA 1
ATOM 5068 C C . PRO B 1 174 ? -13.68 -26.25 4.582 1 97.88 174 PRO B C 1
ATOM 5070 O O . PRO B 1 174 ? -13.633 -26.375 3.355 1 97.88 174 PRO B O 1
ATOM 5073 N N . VAL B 1 175 ? -14.812 -25.906 5.227 1 98.56 175 VAL B N 1
ATOM 5074 C CA . VAL B 1 175 ? -16.078 -25.75 4.52 1 98.56 175 VAL B CA 1
ATOM 5075 C C . VAL B 1 175 ? -16.047 -24.484 3.668 1 98.56 175 VAL B C 1
ATOM 5077 O O . VAL B 1 175 ? -16.328 -24.531 2.467 1 98.56 175 VAL B O 1
ATOM 5080 N N . ILE B 1 176 ? -15.711 -23.391 4.297 1 98.75 176 ILE B N 1
ATOM 5081 C CA . ILE B 1 176 ? -15.742 -22.109 3.598 1 98.75 176 ILE B CA 1
ATOM 5082 C C . ILE B 1 176 ? -14.641 -22.062 2.543 1 98.75 176 ILE B C 1
ATOM 5084 O O . ILE B 1 176 ? -14.828 -21.5 1.464 1 98.75 176 ILE B O 1
ATOM 5088 N N . ALA B 1 177 ? -13.461 -22.625 2.766 1 98.38 177 ALA B N 1
ATOM 5089 C CA . ALA B 1 177 ? -12.383 -22.703 1.778 1 98.38 177 ALA B CA 1
ATOM 5090 C C . ALA B 1 177 ? -12.828 -23.484 0.54 1 98.38 177 ALA B C 1
ATOM 5092 O O . ALA B 1 177 ? -12.555 -23.062 -0.589 1 98.38 177 ALA B O 1
ATOM 5093 N N . GLU B 1 178 ? -13.5 -24.594 0.766 1 98.19 178 GLU B N 1
ATOM 5094 C CA . GLU B 1 178 ? -13.984 -25.375 -0.361 1 98.19 178 GLU B CA 1
ATOM 5095 C C . GLU B 1 178 ? -15.016 -24.609 -1.18 1 98.19 178 GLU B C 1
ATOM 5097 O O . GLU B 1 178 ? -15.016 -24.672 -2.41 1 98.19 178 GLU B O 1
ATOM 5102 N N . CYS B 1 179 ? -15.867 -23.891 -0.49 1 98.62 179 CYS B N 1
ATOM 5103 C CA . CYS B 1 179 ? -16.875 -23.094 -1.184 1 98.62 179 CYS B CA 1
ATOM 5104 C C . CYS B 1 179 ? -16.203 -22.031 -2.062 1 98.62 179 CYS B C 1
ATOM 5106 O O . CYS B 1 179 ? -16.734 -21.688 -3.121 1 98.62 179 CYS B O 1
ATOM 5108 N N . ARG B 1 180 ? -15.047 -21.531 -1.669 1 98.56 180 ARG B N 1
ATOM 5109 C CA . ARG B 1 180 ? -14.336 -20.5 -2.42 1 98.56 180 ARG B CA 1
ATOM 5110 C C . ARG B 1 180 ? -13.648 -21.094 -3.645 1 98.56 180 ARG B C 1
ATOM 5112 O O . ARG B 1 180 ? -13.219 -20.359 -4.539 1 98.56 180 ARG B O 1
ATOM 5119 N N . VAL B 1 181 ? -13.508 -22.422 -3.717 1 98.56 181 VAL B N 1
ATOM 5120 C CA . VAL B 1 181 ? -12.805 -23.078 -4.812 1 98.56 181 VAL B CA 1
ATOM 5121 C C . VAL B 1 181 ? -13.656 -23.031 -6.078 1 98.56 181 VAL B C 1
ATOM 5123 O O . VAL B 1 181 ? -13.148 -22.797 -7.172 1 98.56 181 VAL B O 1
ATOM 5126 N N . ILE B 1 182 ? -14.977 -23.312 -5.934 1 98.31 182 ILE B N 1
ATOM 5127 C CA . ILE B 1 182 ? -15.898 -23.266 -7.066 1 98.31 182 ILE B CA 1
ATOM 5128 C C . ILE B 1 182 ? -16.594 -21.906 -7.121 1 98.31 182 ILE B C 1
ATOM 5130 O O . ILE B 1 182 ? -17.375 -21.578 -6.234 1 98.31 182 ILE B O 1
ATOM 5134 N N . LYS B 1 183 ? -16.328 -21.203 -8.148 1 98.69 183 LYS B N 1
ATOM 5135 C CA . LYS B 1 183 ? -16.828 -19.828 -8.25 1 98.69 183 LYS B CA 1
ATOM 5136 C C . LYS B 1 183 ? -18.297 -19.812 -8.625 1 98.69 183 LYS B C 1
ATOM 5138 O O . LYS B 1 183 ? -18.75 -20.594 -9.461 1 98.69 183 LYS B O 1
ATOM 5143 N N . SER B 1 184 ? -19.062 -18.953 -8.008 1 97.81 184 SER B N 1
ATOM 5144 C CA . SER B 1 184 ? -20.438 -18.703 -8.406 1 97.81 184 SER B CA 1
ATOM 5145 C C . SER B 1 184 ? -20.5 -17.906 -9.711 1 97.81 184 SER B C 1
ATOM 5147 O O . SER B 1 184 ? -19.516 -17.266 -10.102 1 97.81 184 SER B O 1
ATOM 5149 N N . PRO B 1 185 ? -21.672 -17.922 -10.367 1 97.75 185 PRO B N 1
ATOM 5150 C CA . PRO B 1 185 ? -21.812 -17.125 -11.586 1 97.75 185 PRO B CA 1
ATOM 5151 C C . PRO B 1 185 ? -21.5 -15.641 -11.352 1 97.75 185 PRO B C 1
ATOM 5153 O O . PRO B 1 185 ? -20.875 -15 -12.188 1 97.75 185 PRO B O 1
ATOM 5156 N N . ALA B 1 186 ? -21.938 -15.117 -10.219 1 98 186 ALA B N 1
ATOM 5157 C CA . ALA B 1 186 ? -21.688 -13.711 -9.914 1 98 186 ALA B CA 1
ATOM 5158 C C . ALA B 1 186 ? -20.203 -13.453 -9.719 1 98 186 ALA B C 1
ATOM 5160 O O . ALA B 1 186 ? -19.688 -12.422 -10.156 1 98 186 ALA B O 1
ATOM 5161 N N . GLU B 1 187 ? -19.516 -14.32 -9.016 1 98.69 187 GLU B N 1
ATOM 5162 C CA . GLU B 1 187 ? -18.078 -14.203 -8.883 1 98.69 187 GLU B CA 1
ATOM 5163 C C . GLU B 1 187 ? -17.391 -14.219 -10.242 1 98.69 187 GLU B C 1
ATOM 5165 O O . GLU B 1 187 ? -16.453 -13.445 -10.484 1 98.69 187 GLU B O 1
ATOM 5170 N N . ILE B 1 188 ? -17.797 -15.125 -11.062 1 98.81 188 ILE B N 1
ATOM 5171 C CA . ILE B 1 188 ? -17.203 -15.305 -12.383 1 98.81 188 ILE B CA 1
ATOM 5172 C C . ILE B 1 188 ? -17.266 -13.992 -13.164 1 98.81 188 ILE B C 1
ATOM 5174 O O . ILE B 1 188 ? -16.312 -13.625 -13.852 1 98.81 188 ILE B O 1
ATOM 5178 N N . GLU B 1 189 ? -18.328 -13.258 -13.031 1 98.69 189 GLU B N 1
ATOM 5179 C CA . GLU B 1 189 ? -18.469 -12 -13.758 1 98.69 189 GLU B CA 1
ATOM 5180 C C . GLU B 1 189 ? -17.484 -10.961 -13.234 1 98.69 189 GLU B C 1
ATOM 5182 O O . GLU B 1 189 ? -16.953 -10.156 -14.008 1 98.69 189 GLU B O 1
ATOM 5187 N N . VAL B 1 190 ? -17.281 -10.898 -11.938 1 98.81 190 VAL B N 1
ATOM 5188 C CA . VAL B 1 190 ? -16.297 -9.984 -11.383 1 98.81 190 VAL B CA 1
ATOM 5189 C C . VAL B 1 190 ? -14.906 -10.367 -11.883 1 98.81 190 VAL B C 1
ATOM 5191 O O . VAL B 1 190 ? -14.117 -9.5 -12.273 1 98.81 190 VAL B O 1
ATOM 5194 N N . LEU B 1 191 ? -14.609 -11.664 -11.836 1 98.94 191 LEU B N 1
ATOM 5195 C CA . LEU B 1 191 ? -13.32 -12.164 -12.273 1 98.94 191 LEU B CA 1
ATOM 5196 C C . LEU B 1 191 ? -13.102 -11.875 -13.758 1 98.94 191 LEU B C 1
ATOM 5198 O O . LEU B 1 191 ? -11.992 -11.523 -14.172 1 98.94 191 LEU B O 1
ATOM 5202 N N . ARG B 1 192 ? -14.133 -12.039 -14.547 1 98.81 192 ARG B N 1
ATOM 5203 C CA . ARG B 1 192 ? -14.062 -11.695 -15.961 1 98.81 192 ARG B CA 1
ATOM 5204 C C . ARG B 1 192 ? -13.711 -10.219 -16.156 1 98.81 192 ARG B C 1
ATOM 5206 O O . ARG B 1 192 ? -12.883 -9.875 -17 1 98.81 192 ARG B O 1
ATOM 5213 N N . TYR B 1 193 ? 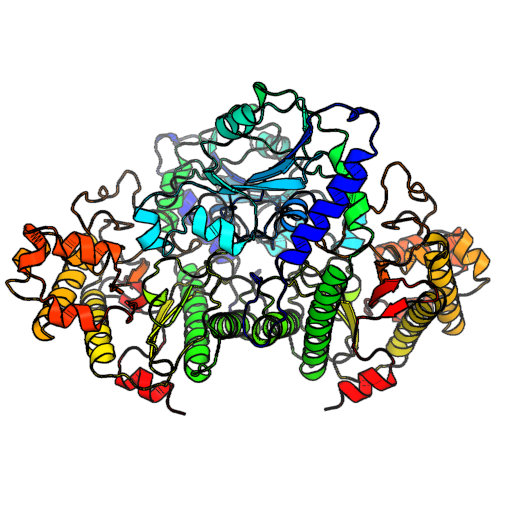-14.344 -9.398 -15.383 1 98.81 193 TYR B N 1
ATOM 5214 C CA . TYR B 1 193 ? -14.117 -7.957 -15.477 1 98.81 193 TYR B CA 1
ATOM 5215 C C . TYR B 1 193 ? -12.672 -7.613 -15.125 1 98.81 193 TYR B C 1
ATOM 5217 O O . TYR B 1 193 ? -12 -6.895 -15.875 1 98.81 193 TYR B O 1
ATOM 5225 N N . VAL B 1 194 ? -12.195 -8.062 -13.969 1 98.88 194 VAL B N 1
ATOM 5226 C CA . VAL B 1 194 ? -10.867 -7.656 -13.508 1 98.88 194 VAL B CA 1
ATOM 5227 C C . VAL B 1 194 ? -9.797 -8.219 -14.438 1 98.88 194 VAL B C 1
ATOM 5229 O O . VAL B 1 194 ? -8.773 -7.582 -14.68 1 98.88 194 VAL B O 1
ATOM 5232 N N . ALA B 1 195 ? -9.984 -9.414 -15 1 98.88 195 ALA B N 1
ATOM 5233 C CA . ALA B 1 195 ? -9.07 -9.953 -16 1 98.88 195 ALA B CA 1
ATOM 5234 C C . ALA B 1 195 ? -9.031 -9.078 -17.25 1 98.88 195 ALA B C 1
ATOM 5236 O O . ALA B 1 195 ? -7.969 -8.859 -17.844 1 98.88 195 ALA B O 1
ATOM 5237 N N . ARG B 1 196 ? -10.195 -8.633 -17.656 1 98.81 196 ARG B N 1
ATOM 5238 C CA . ARG B 1 196 ? -10.258 -7.746 -18.812 1 98.81 196 ARG B CA 1
ATOM 5239 C C . ARG B 1 196 ? -9.508 -6.445 -18.547 1 98.81 196 ARG B C 1
ATOM 5241 O O . ARG B 1 196 ? -8.758 -5.973 -19.406 1 98.81 196 ARG B O 1
ATOM 5248 N N . VAL B 1 197 ? -9.75 -5.824 -17.391 1 98.81 197 VAL B N 1
ATOM 5249 C CA . VAL B 1 197 ? -9.047 -4.598 -17.016 1 98.81 197 VAL B CA 1
ATOM 5250 C C . VAL B 1 197 ? -7.543 -4.832 -17.047 1 98.81 197 VAL B C 1
ATOM 5252 O O . VAL B 1 197 ? -6.793 -4.02 -17.594 1 98.81 197 VAL B O 1
ATOM 5255 N N . SER B 1 198 ? -7.086 -5.914 -16.469 1 98.94 198 SER B N 1
ATOM 5256 C CA . SER B 1 198 ? -5.668 -6.254 -16.422 1 98.94 198 SER B CA 1
ATOM 5257 C C . SER B 1 198 ? -5.121 -6.48 -17.828 1 98.94 198 SER B C 1
ATOM 5259 O O . SER B 1 198 ? -4.008 -6.051 -18.156 1 98.94 198 SER B O 1
ATOM 5261 N N . SER B 1 199 ? -5.887 -7.215 -18.609 1 98.94 199 SER B N 1
ATOM 5262 C CA . SER B 1 199 ? -5.488 -7.445 -19.984 1 98.94 199 SER B CA 1
ATOM 5263 C C . SER B 1 199 ? -5.27 -6.133 -20.734 1 98.94 199 SER B C 1
ATOM 5265 O O . SER B 1 199 ? -4.242 -5.949 -21.391 1 98.94 199 SER B O 1
ATOM 5267 N N . ASP B 1 200 ? -6.227 -5.266 -20.594 1 98.88 200 ASP B N 1
ATOM 5268 C CA . ASP B 1 200 ? -6.133 -3.965 -21.25 1 98.88 200 ASP B CA 1
ATOM 5269 C C . ASP B 1 200 ? -4.91 -3.189 -20.766 1 98.88 200 ASP B C 1
ATOM 5271 O O . ASP B 1 200 ? -4.25 -2.51 -21.562 1 98.88 200 ASP B O 1
ATOM 5275 N N . ALA B 1 201 ? -4.676 -3.248 -19.5 1 98.94 201 ALA B N 1
ATOM 5276 C CA . ALA B 1 201 ? -3.52 -2.555 -18.938 1 98.94 201 ALA B CA 1
ATOM 5277 C C . ALA B 1 201 ? -2.215 -3.121 -19.484 1 98.94 201 ALA B C 1
ATOM 5279 O O . ALA B 1 201 ? -1.297 -2.369 -19.828 1 98.94 201 ALA B O 1
ATOM 5280 N N . HIS B 1 202 ? -2.057 -4.441 -19.562 1 98.94 202 HIS B N 1
ATOM 5281 C CA . HIS B 1 202 ? -0.883 -5.062 -20.156 1 98.94 202 HIS B CA 1
ATOM 5282 C C . HIS B 1 202 ? -0.704 -4.609 -21.609 1 98.94 202 HIS B C 1
ATOM 5284 O O . HIS B 1 202 ? 0.415 -4.32 -22.031 1 98.94 202 HIS B O 1
ATOM 5290 N N . LYS B 1 203 ? -1.814 -4.637 -22.344 1 98.81 203 LYS B N 1
ATOM 5291 C CA . LYS B 1 203 ? -1.765 -4.211 -23.734 1 98.81 203 LYS B CA 1
ATOM 5292 C C . LYS B 1 203 ? -1.283 -2.77 -23.859 1 98.81 203 LYS B C 1
ATOM 5294 O O . LYS B 1 203 ? -0.502 -2.443 -24.75 1 98.81 203 LYS B O 1
ATOM 5299 N N . GLN B 1 204 ? -1.757 -1.943 -22.969 1 98.56 204 GLN B N 1
ATOM 5300 C CA . GLN B 1 204 ? -1.32 -0.551 -22.953 1 98.56 204 GLN B CA 1
ATOM 5301 C C . GLN B 1 204 ? 0.181 -0.448 -22.688 1 98.56 204 GLN B C 1
ATOM 5303 O O . GLN B 1 204 ? 0.871 0.346 -23.328 1 98.56 204 GLN B O 1
ATOM 5308 N N . VAL B 1 205 ? 0.694 -1.169 -21.75 1 98.81 205 VAL B N 1
ATOM 5309 C CA . VAL B 1 205 ? 2.123 -1.189 -21.453 1 98.81 205 VAL B CA 1
ATOM 5310 C C . VAL B 1 205 ? 2.9 -1.598 -22.703 1 98.81 205 VAL B C 1
ATOM 5312 O O . VAL B 1 205 ? 3.871 -0.937 -23.094 1 98.81 205 VAL B O 1
ATOM 5315 N N . MET B 1 206 ? 2.479 -2.695 -23.328 1 98.69 206 MET B N 1
ATOM 5316 C CA . MET B 1 206 ? 3.164 -3.205 -24.516 1 98.69 206 MET B CA 1
ATOM 5317 C C . MET B 1 206 ? 3.193 -2.154 -25.625 1 98.69 206 MET B C 1
ATOM 5319 O O . MET B 1 206 ? 4.164 -2.068 -26.375 1 98.69 206 MET B O 1
ATOM 5323 N N . LYS B 1 207 ? 2.148 -1.403 -25.719 1 97.94 207 LYS B N 1
ATOM 5324 C CA . LYS B 1 207 ? 2.037 -0.387 -26.766 1 97.94 207 LYS B CA 1
ATOM 5325 C C . LYS B 1 207 ? 2.982 0.78 -26.5 1 97.94 207 LYS B C 1
ATOM 5327 O O . LYS B 1 207 ? 3.475 1.413 -27.422 1 97.94 207 LYS B O 1
ATOM 5332 N N . LYS B 1 208 ? 3.234 1.124 -25.266 1 97.69 208 LYS B N 1
ATOM 5333 C CA . LYS B 1 208 ? 3.926 2.361 -24.922 1 97.69 208 LYS B CA 1
ATOM 5334 C C . LYS B 1 208 ? 5.398 2.102 -24.625 1 97.69 208 LYS B C 1
ATOM 5336 O O . LYS B 1 208 ? 6.246 2.973 -24.828 1 97.69 208 LYS B O 1
ATOM 5341 N N . ILE B 1 209 ? 5.723 0.996 -24.109 1 98.12 209 ILE B N 1
ATOM 5342 C CA . ILE B 1 209 ? 7.062 0.713 -23.594 1 98.12 209 ILE B CA 1
ATOM 5343 C C . ILE B 1 209 ? 8.078 0.809 -24.734 1 98.12 209 ILE B C 1
ATOM 5345 O O . ILE B 1 209 ? 7.738 0.581 -25.891 1 98.12 209 ILE B O 1
ATOM 5349 N N . ARG B 1 210 ? 9.312 1.139 -24.406 1 97.88 210 ARG B N 1
ATOM 5350 C CA . ARG B 1 210 ? 10.391 1.269 -25.375 1 97.88 210 ARG B CA 1
ATOM 5351 C C . ARG B 1 210 ? 11.75 1.218 -24.688 1 97.88 210 ARG B C 1
ATOM 5353 O O . ARG B 1 210 ? 11.859 1.474 -23.484 1 97.88 210 ARG B O 1
ATOM 5360 N N . PRO B 1 211 ? 12.773 0.856 -25.562 1 98.06 211 PRO B N 1
ATOM 5361 C CA . PRO B 1 211 ? 14.117 0.959 -24.984 1 98.06 211 PRO B CA 1
ATOM 5362 C C . PRO B 1 211 ? 14.391 2.328 -24.359 1 98.06 211 PRO B C 1
ATOM 5364 O O . PRO B 1 211 ? 13.977 3.352 -24.922 1 98.06 211 PRO B O 1
ATOM 5367 N N . GLY B 1 212 ? 15.086 2.367 -23.266 1 97.62 212 GLY B N 1
ATOM 5368 C CA . GLY B 1 212 ? 15.375 3.617 -22.594 1 97.62 212 GLY B CA 1
ATOM 5369 C C . GLY B 1 212 ? 14.492 3.867 -21.391 1 97.62 212 GLY B C 1
ATOM 5370 O O . GLY B 1 212 ? 14.836 4.652 -20.5 1 97.62 212 GLY B O 1
ATOM 5371 N N . TRP B 1 213 ? 13.352 3.197 -21.297 1 97.75 213 TRP B N 1
ATOM 5372 C CA . TRP B 1 213 ? 12.531 3.23 -20.094 1 97.75 213 TRP B CA 1
ATOM 5373 C C . TRP B 1 213 ? 13.211 2.492 -18.953 1 97.75 213 TRP B C 1
ATOM 5375 O O . TRP B 1 213 ? 14.086 1.647 -19.188 1 97.75 213 TRP B O 1
ATOM 5385 N N . HIS B 1 214 ? 12.922 2.879 -17.797 1 98.19 214 HIS B N 1
ATOM 5386 C CA . HIS B 1 214 ? 13.141 1.994 -16.656 1 98.19 214 HIS B CA 1
ATOM 5387 C C . HIS B 1 214 ? 11.922 1.121 -16.391 1 98.19 214 HIS B C 1
ATOM 5389 O O . HIS B 1 214 ? 10.789 1.517 -16.703 1 98.19 214 HIS B O 1
ATOM 5395 N N . GLU B 1 215 ? 12.148 -0.077 -15.805 1 98.75 215 GLU B N 1
ATOM 5396 C CA . GLU B 1 215 ? 11.109 -1.076 -15.586 1 98.75 215 GLU B CA 1
ATOM 5397 C C . GLU B 1 215 ? 9.914 -0.476 -14.844 1 98.75 215 GLU B C 1
ATOM 5399 O O . GLU B 1 215 ? 8.758 -0.775 -15.172 1 98.75 215 GLU B O 1
ATOM 5404 N N . TYR B 1 216 ? 10.172 0.438 -13.852 1 98.5 216 TYR B N 1
ATOM 5405 C CA . TYR B 1 216 ? 9.109 0.983 -13.008 1 98.5 216 TYR B CA 1
ATOM 5406 C C . TYR B 1 216 ? 8.164 1.854 -13.828 1 98.5 216 TYR B C 1
ATOM 5408 O O . TYR B 1 216 ? 7.02 2.084 -13.422 1 98.5 216 TYR B O 1
ATOM 5416 N N . GLN B 1 217 ? 8.617 2.391 -14.938 1 98.62 217 GLN B N 1
ATOM 5417 C CA . GLN B 1 217 ? 7.734 3.191 -15.781 1 98.62 217 GLN B CA 1
ATOM 5418 C C . GLN B 1 217 ? 6.66 2.324 -16.438 1 98.62 217 GLN B C 1
ATOM 5420 O O . GLN B 1 217 ? 5.527 2.771 -16.625 1 98.62 217 GLN B O 1
ATOM 5425 N N . GLY B 1 218 ? 7.027 1.027 -16.812 1 98.75 218 GLY B N 1
ATOM 5426 C CA . GLY B 1 218 ? 6.012 0.078 -17.25 1 98.75 218 GLY B CA 1
ATOM 5427 C C . GLY B 1 218 ? 5.035 -0.282 -16.141 1 98.75 218 GLY B C 1
ATOM 5428 O O . GLY B 1 218 ? 3.828 -0.373 -16.375 1 98.75 218 GLY B O 1
ATOM 5429 N N . GLU B 1 219 ? 5.586 -0.51 -14.922 1 98.81 219 GLU B N 1
ATOM 5430 C CA . GLU B 1 219 ? 4.734 -0.757 -13.766 1 98.81 219 GLU B CA 1
ATOM 5431 C C . GLU B 1 219 ? 3.732 0.376 -13.562 1 98.81 219 GLU B C 1
ATOM 5433 O O . GLU B 1 219 ? 2.539 0.13 -13.375 1 98.81 219 GLU B O 1
ATOM 5438 N N . SER B 1 220 ? 4.199 1.619 -13.609 1 98.81 220 SER B N 1
ATOM 5439 C CA . SER B 1 220 ? 3.363 2.795 -13.398 1 98.81 220 SER B CA 1
ATOM 5440 C C . SER B 1 220 ? 2.248 2.871 -14.438 1 98.81 220 SER B C 1
ATOM 5442 O O . SER B 1 220 ? 1.111 3.221 -14.109 1 98.81 220 SER B O 1
ATOM 5444 N N . GLU B 1 221 ? 2.572 2.59 -15.688 1 98.81 221 GLU B N 1
ATOM 5445 C CA . GLU B 1 221 ? 1.577 2.598 -16.766 1 98.81 221 GLU B CA 1
ATOM 5446 C C . GLU B 1 221 ? 0.461 1.595 -16.484 1 98.81 221 GLU B C 1
ATOM 5448 O O . GLU B 1 221 ? -0.719 1.906 -16.656 1 98.81 221 GLU B O 1
ATOM 5453 N N . PHE B 1 222 ? 0.832 0.4 -16.125 1 98.94 222 PHE B N 1
ATOM 5454 C CA . PHE B 1 222 ? -0.143 -0.63 -15.789 1 98.94 222 PHE B CA 1
ATOM 5455 C C . PHE B 1 222 ? -1.048 -0.168 -14.648 1 98.94 222 PHE B C 1
ATOM 5457 O O . PHE B 1 222 ? -2.271 -0.288 -14.734 1 98.94 222 PHE B O 1
ATOM 5464 N N . LEU B 1 223 ? -0.445 0.348 -13.562 1 98.88 223 LEU B N 1
ATOM 5465 C CA . LEU B 1 223 ? -1.19 0.802 -12.398 1 98.88 223 LEU B CA 1
ATOM 5466 C C . LEU B 1 223 ? -2.166 1.912 -12.773 1 98.88 223 LEU B C 1
ATOM 5468 O O . LEU B 1 223 ? -3.32 1.903 -12.336 1 98.88 223 LEU B O 1
ATOM 5472 N N . HIS B 1 224 ? -1.72 2.805 -13.555 1 98.81 224 HIS B N 1
ATOM 5473 C CA . HIS B 1 224 ? -2.531 3.947 -13.961 1 98.81 224 HIS B CA 1
ATOM 5474 C C . HIS B 1 224 ? -3.762 3.502 -14.742 1 98.81 224 HIS B C 1
ATOM 5476 O O . HIS B 1 224 ? -4.879 3.932 -14.445 1 98.81 224 HIS B O 1
ATOM 5482 N N . HIS B 1 225 ? -3.566 2.629 -15.703 1 98.75 225 HIS B N 1
ATOM 5483 C CA . HIS B 1 225 ? -4.688 2.162 -16.516 1 98.75 225 HIS B CA 1
ATOM 5484 C C . HIS B 1 225 ? -5.684 1.377 -15.664 1 98.75 225 HIS B C 1
ATOM 5486 O O . HIS B 1 225 ? -6.895 1.585 -15.773 1 98.75 225 HIS B O 1
ATOM 5492 N N . SER B 1 226 ? -5.184 0.454 -14.867 1 98.81 226 SER B N 1
ATOM 5493 C CA . SER B 1 226 ? -6.039 -0.374 -14.023 1 98.81 226 SER B CA 1
ATOM 5494 C C . SER B 1 226 ? -6.91 0.482 -13.109 1 98.81 226 SER B C 1
ATOM 5496 O O . SER B 1 226 ? -8.078 0.161 -12.875 1 98.81 226 SER B O 1
ATOM 5498 N N . TYR B 1 227 ? -6.336 1.581 -12.633 1 98.62 227 TYR B N 1
ATOM 5499 C CA . TYR B 1 227 ? -7.035 2.42 -11.656 1 98.62 227 TYR B CA 1
ATOM 5500 C C . TYR B 1 227 ? -7.934 3.43 -12.359 1 98.62 227 TYR B C 1
ATOM 5502 O O . TYR B 1 227 ? -9.156 3.42 -12.172 1 98.62 227 TYR B O 1
ATOM 5510 N N . ALA B 1 228 ? -7.406 4.223 -13.258 1 98.38 228 ALA B N 1
ATOM 5511 C CA . ALA B 1 228 ? -8.133 5.312 -13.898 1 98.38 228 ALA B CA 1
ATOM 5512 C C . ALA B 1 228 ? -9.273 4.777 -14.758 1 98.38 228 ALA B C 1
ATOM 5514 O O . ALA B 1 228 ? -10.359 5.367 -14.805 1 98.38 228 ALA B O 1
ATOM 5515 N N . VAL B 1 229 ? -9.016 3.658 -15.43 1 98.06 229 VAL B N 1
ATOM 5516 C CA . VAL B 1 229 ? -10.008 3.119 -16.359 1 98.06 229 VAL B CA 1
ATOM 5517 C C . VAL B 1 229 ? -10.828 2.035 -15.656 1 98.06 229 VAL B C 1
ATOM 5519 O O . VAL B 1 229 ? -12.055 2.025 -15.75 1 98.06 229 VAL B O 1
ATOM 5522 N N . GLY B 1 230 ? -10.195 1.189 -14.891 1 98.38 230 GLY B N 1
ATOM 5523 C CA . GLY B 1 230 ? -10.844 0.001 -14.375 1 98.38 230 GLY B CA 1
ATOM 5524 C C . GLY B 1 230 ? -11.383 0.185 -12.969 1 98.38 230 GLY B C 1
ATOM 5525 O O . GLY B 1 230 ? -12.125 -0.665 -12.461 1 98.38 230 GLY B O 1
ATOM 5526 N N . GLY B 1 231 ? -11.023 1.308 -12.312 1 98.19 231 GLY B N 1
ATOM 5527 C CA . GLY B 1 231 ? -11.445 1.526 -10.938 1 98.19 231 GLY B CA 1
ATOM 5528 C C . GLY B 1 231 ? -10.727 0.629 -9.945 1 98.19 231 GLY B C 1
ATOM 5529 O O . GLY B 1 231 ? -11.219 0.404 -8.836 1 98.19 231 GLY B O 1
ATOM 5530 N N . CYS B 1 232 ? -9.617 0.031 -10.359 1 98.56 232 CYS B N 1
ATOM 5531 C CA . CYS B 1 232 ? -8.859 -0.861 -9.5 1 98.56 232 CYS B CA 1
ATOM 5532 C C . CYS B 1 232 ? -7.844 -0.081 -8.664 1 98.56 232 CYS B C 1
ATOM 5534 O O . CYS B 1 232 ? -6.691 0.079 -9.078 1 98.56 232 CYS B O 1
ATOM 5536 N N . ARG B 1 233 ? -8.18 0.284 -7.484 1 96.94 233 ARG B N 1
ATOM 5537 C CA . ARG B 1 233 ? -7.328 1.056 -6.59 1 96.94 233 ARG B CA 1
ATOM 5538 C C . ARG B 1 233 ? -6.137 0.227 -6.117 1 96.94 233 ARG B C 1
ATOM 5540 O O . ARG B 1 233 ? -5.102 0.778 -5.738 1 96.94 233 ARG B O 1
ATOM 5547 N N . HIS B 1 234 ? -6.316 -1.09 -6.105 1 97.62 234 HIS B N 1
ATOM 5548 C CA . HIS B 1 234 ? -5.301 -2.033 -5.66 1 97.62 234 HIS B CA 1
ATOM 5549 C C . HIS B 1 234 ? -4.844 -2.936 -6.801 1 97.62 234 HIS B C 1
ATOM 5551 O O . HIS B 1 234 ? -5.516 -3.021 -7.836 1 97.62 234 HIS B O 1
ATOM 5557 N N . VAL B 1 235 ? -3.678 -3.514 -6.582 1 98.19 235 VAL B N 1
ATOM 5558 C CA . VAL B 1 235 ? -3.232 -4.625 -7.414 1 98.19 235 VAL B CA 1
ATOM 5559 C C . VAL B 1 235 ? -3.17 -5.902 -6.578 1 98.19 235 VAL B C 1
ATOM 5561 O O . VAL B 1 235 ? -3.17 -5.848 -5.348 1 98.19 235 VAL B O 1
ATOM 5564 N N . SER B 1 236 ? -3.152 -6.992 -7.211 1 98.5 236 SER B N 1
ATOM 5565 C CA . SER B 1 236 ? -3.324 -8.289 -6.57 1 98.5 236 SER B CA 1
ATOM 5566 C C . SER B 1 236 ? -2.061 -8.711 -5.824 1 98.5 236 SER B C 1
ATOM 5568 O O . SER B 1 236 ? -2.127 -9.492 -4.871 1 98.5 236 SER B O 1
ATOM 5570 N N . TYR B 1 237 ? -0.942 -8.336 -6.215 1 98.19 237 TYR B N 1
ATOM 5571 C CA . TYR B 1 237 ? 0.391 -8.609 -5.695 1 98.19 237 TYR B CA 1
ATOM 5572 C C . TYR B 1 237 ? 1.401 -7.594 -6.207 1 98.19 237 TYR B C 1
ATOM 5574 O O . TYR B 1 237 ? 1.073 -6.75 -7.047 1 98.19 237 TYR B O 1
ATOM 5582 N N . THR B 1 238 ? 2.609 -7.594 -5.625 1 97.75 238 THR B N 1
ATOM 5583 C CA . THR B 1 238 ? 3.654 -6.699 -6.109 1 97.75 238 THR B CA 1
ATOM 5584 C C . THR B 1 238 ? 3.957 -6.969 -7.578 1 97.75 238 THR B C 1
ATOM 5586 O O . THR B 1 238 ? 4.246 -8.102 -7.965 1 97.75 238 THR B O 1
ATOM 5589 N N . CYS B 1 239 ? 3.895 -5.945 -8.391 1 98.69 239 CYS B N 1
ATOM 5590 C CA . CYS B 1 239 ? 4.113 -6.082 -9.828 1 98.69 239 CYS B CA 1
ATOM 5591 C C . CYS B 1 239 ? 5.543 -6.52 -10.117 1 98.69 239 CYS B C 1
ATOM 5593 O O . CYS B 1 239 ? 6.488 -6.031 -9.5 1 98.69 239 CYS B O 1
ATOM 5595 N N . ILE B 1 240 ? 5.672 -7.461 -10.945 1 98.75 240 ILE B N 1
ATOM 5596 C CA . ILE B 1 240 ? 6.965 -7.93 -11.438 1 98.75 240 ILE B CA 1
ATOM 5597 C C . ILE B 1 240 ? 7.199 -7.402 -12.852 1 98.75 240 ILE B C 1
ATOM 5599 O O . ILE B 1 240 ? 6.48 -7.766 -13.781 1 98.75 240 ILE B O 1
ATOM 5603 N N . CYS B 1 241 ? 8.125 -6.566 -12.977 1 98.75 241 CYS B N 1
ATOM 5604 C CA . CYS B 1 241 ? 8.469 -5.98 -14.266 1 98.75 241 CYS B CA 1
ATOM 5605 C C . CYS B 1 241 ? 9.938 -6.219 -14.594 1 98.75 241 CYS B C 1
ATOM 5607 O O . CYS B 1 241 ? 10.742 -5.285 -14.578 1 98.75 241 CYS B O 1
ATOM 5609 N N . GLY B 1 242 ? 10.195 -7.438 -14.992 1 98.5 242 GLY B N 1
ATOM 5610 C CA . GLY B 1 242 ? 11.578 -7.789 -15.273 1 98.5 242 GLY B CA 1
ATOM 5611 C C . GLY B 1 242 ? 11.961 -7.594 -16.734 1 98.5 242 GLY B C 1
ATOM 5612 O O . GLY B 1 242 ? 11.172 -7.902 -17.625 1 98.5 242 GLY B O 1
ATOM 5613 N N . ALA B 1 243 ? 13.109 -7.055 -17 1 98.25 243 ALA B N 1
ATOM 5614 C CA . ALA B 1 243 ? 13.727 -6.969 -18.328 1 98.25 243 ALA B CA 1
ATOM 5615 C C . ALA B 1 243 ? 15.109 -7.621 -18.328 1 98.25 243 ALA B C 1
ATOM 5617 O O . ALA B 1 243 ? 15.852 -7.52 -17.344 1 98.25 243 ALA B O 1
ATOM 5618 N N . GLY B 1 244 ? 15.453 -8.227 -19.438 1 97.44 244 GLY B N 1
ATOM 5619 C CA . GLY B 1 244 ? 16.734 -8.922 -19.484 1 97.44 244 GLY B CA 1
ATOM 5620 C C . GLY B 1 244 ? 16.875 -9.977 -18.406 1 97.44 244 GLY B C 1
ATOM 5621 O O . GLY B 1 244 ? 15.977 -10.797 -18.203 1 97.44 244 GLY B O 1
ATOM 5622 N N . SER B 1 245 ? 17.969 -9.969 -17.719 1 96.38 245 SER B N 1
ATOM 5623 C CA . SER B 1 245 ? 18.281 -11.008 -16.734 1 96.38 245 SER B CA 1
ATOM 5624 C C . SER B 1 245 ? 17.281 -11 -15.586 1 96.38 245 SER B C 1
ATOM 5626 O O . SER B 1 245 ? 17.062 -12.031 -14.945 1 96.38 245 SER B O 1
ATOM 5628 N N . ASN B 1 246 ? 16.625 -9.859 -15.32 1 97.5 246 ASN B N 1
ATOM 5629 C CA . ASN B 1 246 ? 15.68 -9.758 -14.203 1 97.5 246 ASN B CA 1
ATOM 5630 C C . ASN B 1 246 ? 14.422 -10.586 -14.461 1 97.5 246 ASN B C 1
ATOM 5632 O O . ASN B 1 246 ? 13.68 -10.898 -13.531 1 97.5 246 ASN B O 1
ATOM 5636 N N . SER B 1 247 ? 14.188 -10.938 -15.711 1 97.88 247 SER B N 1
ATOM 5637 C CA . SER B 1 247 ? 13.023 -11.742 -16.062 1 97.88 247 SER B CA 1
ATOM 5638 C C . SER B 1 247 ? 13.133 -13.156 -15.508 1 97.88 247 SER B C 1
ATOM 5640 O O . SER B 1 247 ? 12.156 -13.898 -15.477 1 97.88 247 SER B O 1
ATOM 5642 N N . ALA B 1 248 ? 14.336 -13.492 -15.039 1 97.19 248 ALA B N 1
ATOM 5643 C CA . ALA B 1 248 ? 14.547 -14.82 -14.469 1 97.19 248 ALA B CA 1
ATOM 5644 C C . ALA B 1 248 ? 14.258 -14.82 -12.969 1 97.19 248 ALA B C 1
ATOM 5646 O O . ALA B 1 248 ? 14.234 -15.875 -12.336 1 97.19 248 ALA B O 1
ATOM 5647 N N . ILE B 1 249 ? 14.078 -13.672 -12.391 1 97.19 249 ILE B N 1
ATOM 5648 C CA . ILE B 1 249 ? 13.758 -13.57 -10.969 1 97.19 249 ILE B CA 1
ATOM 5649 C C . ILE B 1 249 ? 12.25 -13.742 -10.766 1 97.19 249 ILE B C 1
ATOM 5651 O O . ILE B 1 249 ? 11.469 -12.875 -11.148 1 97.19 249 ILE B O 1
ATOM 5655 N N . LEU B 1 250 ? 11.82 -14.766 -10.117 1 96.81 250 LEU B N 1
ATOM 5656 C CA . LEU B 1 250 ? 10.43 -15.195 -10.109 1 96.81 250 LEU B CA 1
ATOM 5657 C C . LEU B 1 250 ? 9.555 -14.211 -9.336 1 96.81 250 LEU B C 1
ATOM 5659 O O . LEU B 1 250 ? 8.406 -13.977 -9.695 1 96.81 250 LEU B O 1
ATOM 5663 N N . HIS B 1 251 ? 10.07 -13.703 -8.234 1 96.75 251 HIS B N 1
ATOM 5664 C CA . HIS B 1 251 ? 9.367 -12.711 -7.43 1 96.75 251 HIS B CA 1
ATOM 5665 C C . HIS B 1 251 ? 10.109 -11.375 -7.441 1 96.75 251 HIS B C 1
ATOM 5667 O O . HIS B 1 251 ? 10.359 -10.797 -6.383 1 96.75 251 HIS B O 1
ATOM 5673 N N . TYR B 1 252 ? 10.422 -10.891 -8.633 1 97.38 252 TYR B N 1
ATOM 5674 C CA . TYR B 1 252 ? 11.078 -9.609 -8.859 1 97.38 252 TYR B CA 1
ATOM 5675 C C . TYR B 1 252 ? 10.172 -8.453 -8.469 1 97.38 252 TYR B C 1
ATOM 5677 O O . TYR B 1 252 ? 8.969 -8.633 -8.281 1 97.38 252 TYR B O 1
ATOM 5685 N N . GLY B 1 253 ? 10.75 -7.223 -8.227 1 97.38 253 GLY B N 1
ATOM 5686 C CA . GLY B 1 253 ? 9.984 -6.016 -7.969 1 97.38 253 GLY B CA 1
ATOM 5687 C C . GLY B 1 253 ? 9.875 -5.68 -6.492 1 97.38 253 GLY B C 1
ATOM 5688 O O . GLY B 1 253 ? 9.289 -4.66 -6.125 1 97.38 253 GLY B O 1
ATOM 5689 N N . HIS B 1 254 ? 10.422 -6.484 -5.605 1 95.62 254 HIS B N 1
ATOM 5690 C CA . HIS B 1 254 ? 10.406 -6.223 -4.172 1 95.62 254 HIS B CA 1
ATOM 5691 C C . HIS B 1 254 ? 11.344 -5.07 -3.814 1 95.62 254 HIS B C 1
ATOM 5693 O O . HIS B 1 254 ? 11.977 -4.48 -4.691 1 95.62 254 HIS B O 1
ATOM 5699 N N . ALA B 1 255 ? 11.414 -4.703 -2.578 1 93.94 255 ALA B N 1
ATOM 5700 C CA . ALA B 1 255 ? 12.062 -3.471 -2.125 1 93.94 255 ALA B CA 1
ATOM 5701 C C . ALA B 1 255 ? 13.547 -3.482 -2.445 1 93.94 255 ALA B C 1
ATOM 5703 O O . ALA B 1 255 ? 14.141 -2.434 -2.715 1 93.94 255 ALA B O 1
ATOM 5704 N N . GLY B 1 256 ? 14.203 -4.652 -2.451 1 92.75 256 GLY B N 1
ATOM 5705 C CA . GLY B 1 256 ? 15.617 -4.762 -2.756 1 92.75 256 GLY B CA 1
ATOM 5706 C C . GLY B 1 256 ? 15.922 -4.656 -4.238 1 92.75 256 GLY B C 1
ATOM 5707 O O . GLY B 1 256 ? 17.062 -4.422 -4.633 1 92.75 256 GLY B O 1
ATOM 5708 N N . SER B 1 257 ? 14.914 -4.891 -5.082 1 94.94 257 SER B N 1
ATOM 5709 C CA . SER B 1 257 ? 14.969 -4.781 -6.535 1 94.94 257 SER B CA 1
ATOM 5710 C C . SER B 1 257 ? 13.672 -4.219 -7.102 1 94.94 257 SER B C 1
ATOM 5712 O O . SER B 1 257 ? 12.906 -4.941 -7.746 1 94.94 257 SER B O 1
ATOM 5714 N N . PRO B 1 258 ? 13.492 -2.992 -6.953 1 96.75 258 PRO B N 1
ATOM 5715 C CA . PRO B 1 258 ? 12.172 -2.367 -7.086 1 96.75 258 PRO B CA 1
ATOM 5716 C C . PRO B 1 258 ? 11.844 -1.986 -8.531 1 96.75 258 PRO B C 1
ATOM 5718 O O . PRO B 1 258 ? 11.375 -0.875 -8.789 1 96.75 258 PRO B O 1
ATOM 5721 N N . ASN B 1 259 ? 12.047 -2.902 -9.531 1 98.12 259 ASN B N 1
ATOM 5722 C CA . ASN B 1 259 ? 11.742 -2.654 -10.938 1 98.12 259 ASN B CA 1
ATOM 5723 C C . ASN B 1 259 ? 12.445 -1.404 -11.453 1 98.12 259 ASN B C 1
ATOM 5725 O O . ASN B 1 259 ? 11.844 -0.591 -12.156 1 98.12 259 ASN B O 1
ATOM 5729 N N . ASP B 1 260 ? 13.703 -1.254 -11.102 1 97.06 260 ASP B N 1
ATOM 5730 C CA . ASP B 1 260 ? 14.336 0.025 -11.406 1 97.06 260 ASP B CA 1
ATOM 5731 C C . ASP B 1 260 ? 15.414 -0.136 -12.477 1 97.06 260 ASP B C 1
ATOM 5733 O O . ASP B 1 260 ? 16.156 0.804 -12.766 1 97.06 260 ASP B O 1
ATOM 5737 N N . ARG B 1 261 ? 15.484 -1.272 -13.117 1 97.25 261 ARG B N 1
ATOM 5738 C CA . ARG B 1 261 ? 16.516 -1.481 -14.125 1 97.25 261 ARG B CA 1
ATOM 5739 C C . ARG B 1 261 ? 16.203 -0.716 -15.406 1 97.25 261 ARG B C 1
ATOM 5741 O O . ARG B 1 261 ? 15.055 -0.655 -15.828 1 97.25 261 ARG B O 1
ATOM 5748 N N . LEU B 1 262 ? 17.25 -0.138 -16 1 97.88 262 LEU B N 1
ATOM 5749 C CA . LEU B 1 262 ? 17.141 0.412 -17.359 1 97.88 262 LEU B CA 1
ATOM 5750 C C . LEU B 1 262 ? 16.859 -0.69 -18.375 1 97.88 262 LEU B C 1
ATOM 5752 O O . LEU B 1 262 ? 17.531 -1.725 -18.375 1 97.88 262 LEU B O 1
ATOM 5756 N N . ILE B 1 263 ? 15.844 -0.506 -19.188 1 98.19 263 ILE B N 1
ATOM 5757 C CA . ILE B 1 263 ? 15.508 -1.475 -20.219 1 98.19 263 ILE B CA 1
ATOM 5758 C C . ILE B 1 263 ? 16.312 -1.172 -21.484 1 98.19 263 ILE B C 1
ATOM 5760 O O . ILE B 1 263 ? 16.125 -0.121 -22.109 1 98.19 263 ILE B O 1
ATOM 5764 N N . GLU B 1 264 ? 17.125 -2.072 -21.875 1 97.75 264 GLU B N 1
ATOM 5765 C CA . GLU B 1 264 ? 17.984 -1.883 -23.047 1 97.75 264 GLU B CA 1
ATOM 5766 C C . GLU B 1 264 ? 17.312 -2.42 -24.297 1 97.75 264 GLU B C 1
ATOM 5768 O O . GLU B 1 264 ? 16.5 -3.344 -24.234 1 97.75 264 GLU B O 1
ATOM 5773 N N . ASP B 1 265 ? 17.688 -1.794 -25.453 1 97.94 265 ASP B N 1
ATOM 5774 C CA . ASP B 1 265 ? 17.219 -2.328 -26.719 1 97.94 265 ASP B CA 1
ATOM 5775 C C . ASP B 1 265 ? 17.609 -3.795 -26.891 1 97.94 265 ASP B C 1
ATOM 5777 O O . ASP B 1 265 ? 18.75 -4.164 -26.656 1 97.94 265 ASP B O 1
ATOM 5781 N N . GLY B 1 266 ? 16.625 -4.629 -27.234 1 96.38 266 GLY B N 1
ATOM 5782 C CA . GLY B 1 266 ? 16.891 -6.047 -27.422 1 96.38 266 GLY B CA 1
ATOM 5783 C C . GLY B 1 266 ? 16.516 -6.887 -26.219 1 96.38 266 GLY B C 1
ATOM 5784 O O . GLY B 1 266 ? 16.453 -8.117 -26.312 1 96.38 266 GLY B O 1
ATOM 5785 N N . ASP B 1 267 ? 16.219 -6.234 -25.078 1 97.81 267 ASP B N 1
ATOM 5786 C CA . ASP B 1 267 ? 15.805 -6.969 -23.891 1 97.81 267 ASP B CA 1
ATOM 5787 C C . ASP B 1 267 ? 14.477 -7.691 -24.109 1 97.81 267 ASP B C 1
ATOM 5789 O O . ASP B 1 267 ? 13.586 -7.168 -24.781 1 97.81 267 ASP B O 1
ATOM 5793 N N . MET B 1 268 ? 14.391 -8.898 -23.594 1 97.88 268 MET B N 1
ATOM 5794 C CA . MET B 1 268 ? 13.102 -9.555 -23.375 1 97.88 268 MET B CA 1
ATOM 5795 C C . MET B 1 268 ? 12.477 -9.086 -22.062 1 97.88 268 MET B C 1
ATOM 5797 O O . MET B 1 268 ? 13.156 -9.016 -21.031 1 97.88 268 MET B O 1
ATOM 5801 N N . CYS B 1 269 ? 11.266 -8.664 -22.125 1 98.69 269 CYS B N 1
ATOM 5802 C CA . CYS B 1 269 ? 10.547 -8.258 -20.922 1 98.69 269 CYS B CA 1
ATOM 5803 C C . CYS B 1 269 ? 9.609 -9.359 -20.438 1 98.69 269 CYS B C 1
ATOM 5805 O O . CYS B 1 269 ? 9.023 -10.078 -21.25 1 98.69 269 CYS B O 1
ATOM 5807 N N . LEU B 1 270 ? 9.508 -9.586 -19.203 1 98.88 270 LEU B N 1
ATOM 5808 C CA . LEU B 1 270 ? 8.516 -10.406 -18.516 1 98.88 270 LEU B CA 1
ATOM 5809 C C . LEU B 1 270 ? 7.781 -9.602 -17.453 1 98.88 270 LEU B C 1
ATOM 5811 O O . LEU B 1 270 ? 8.352 -9.297 -16.391 1 98.88 270 LEU B O 1
ATOM 5815 N N . PHE B 1 271 ? 6.578 -9.195 -17.75 1 98.94 271 PHE B N 1
ATOM 5816 C CA . PHE B 1 271 ? 5.754 -8.406 -16.844 1 98.94 271 PHE B CA 1
ATOM 5817 C C . PHE B 1 271 ? 4.613 -9.242 -16.281 1 98.94 271 PHE B C 1
ATOM 5819 O O . PHE B 1 271 ? 3.762 -9.727 -17.031 1 98.94 271 PHE B O 1
ATOM 5826 N N . ASP B 1 272 ? 4.684 -9.547 -15.008 1 98.88 272 ASP B N 1
ATOM 5827 C CA . ASP B 1 272 ? 3.686 -10.281 -14.234 1 98.88 272 ASP B CA 1
ATOM 5828 C C . ASP B 1 272 ? 2.936 -9.352 -13.281 1 98.88 272 ASP B C 1
ATOM 5830 O O . ASP B 1 272 ? 3.453 -8.992 -12.219 1 98.88 272 ASP B O 1
ATOM 5834 N N . MET B 1 273 ? 1.768 -8.938 -13.68 1 98.81 273 MET B N 1
ATOM 5835 C CA . MET B 1 273 ? 0.98 -7.934 -12.977 1 98.81 273 MET B CA 1
ATOM 5836 C C . MET B 1 273 ? -0.506 -8.273 -13.023 1 98.81 273 MET B C 1
ATOM 5838 O O . MET B 1 273 ? -0.975 -8.891 -13.984 1 98.81 273 MET B O 1
ATOM 5842 N N . GLY B 1 274 ? -1.233 -7.875 -12.023 1 98.94 274 GLY B N 1
ATOM 5843 C CA . GLY B 1 274 ? -2.664 -8.125 -11.961 1 98.94 274 GLY B CA 1
ATOM 5844 C C . GLY B 1 274 ? -3.41 -7.094 -11.133 1 98.94 274 GLY B C 1
ATOM 5845 O O . GLY B 1 274 ? -3.051 -6.836 -9.984 1 98.94 274 GLY B O 1
ATOM 5846 N N . ALA B 1 275 ? -4.496 -6.527 -11.711 1 98.88 275 ALA B N 1
ATOM 5847 C CA . ALA B 1 275 ? -5.367 -5.586 -11.016 1 98.88 275 ALA B CA 1
ATOM 5848 C C . ALA B 1 275 ? -6.23 -6.297 -9.977 1 98.88 275 ALA B C 1
ATOM 5850 O O . ALA B 1 275 ? -6.309 -7.527 -9.969 1 98.88 275 ALA B O 1
ATOM 5851 N N . ASN B 1 276 ? -6.773 -5.625 -9.078 1 98.81 276 ASN B N 1
ATOM 5852 C CA . ASN B 1 276 ? -7.707 -6.078 -8.055 1 98.81 276 ASN B CA 1
ATOM 5853 C C . ASN B 1 276 ? -8.961 -5.207 -8.016 1 98.81 276 ASN B C 1
ATOM 5855 O O . ASN B 1 276 ? -8.867 -3.98 -7.934 1 98.81 276 ASN B O 1
ATOM 5859 N N . TYR B 1 277 ? -10.117 -5.789 -8.148 1 98.62 277 TYR B N 1
ATOM 5860 C CA . TYR B 1 277 ? -11.375 -5.059 -8.141 1 98.62 277 TYR B CA 1
ATOM 5861 C C . TYR B 1 277 ? -12.359 -5.68 -7.148 1 98.62 277 TYR B C 1
ATOM 5863 O O . TYR B 1 277 ? -12.727 -6.852 -7.281 1 98.62 277 TYR B O 1
ATOM 5871 N N . GLY B 1 278 ? -12.75 -4.883 -6.164 1 97.31 278 GLY B N 1
ATOM 5872 C CA . GLY B 1 278 ? -13.68 -5.391 -5.168 1 97.31 278 GLY B CA 1
ATOM 5873 C C . GLY B 1 278 ? -13.133 -6.578 -4.395 1 97.31 278 GLY B C 1
ATOM 5874 O O . GLY B 1 278 ? -13.891 -7.457 -3.977 1 97.31 278 GLY B O 1
ATOM 5875 N N . GLY B 1 279 ? -11.875 -6.699 -4.32 1 98.12 279 GLY B N 1
ATOM 5876 C CA . GLY B 1 279 ? -11.227 -7.805 -3.627 1 98.12 279 GLY B CA 1
ATOM 5877 C C . GLY B 1 279 ? -10.836 -8.938 -4.555 1 98.12 279 GLY B C 1
ATOM 5878 O O . GLY B 1 279 ? -9.992 -9.766 -4.207 1 98.12 279 GLY B O 1
ATOM 5879 N N . TYR B 1 280 ? -11.406 -9.047 -5.684 1 98.81 280 TYR B N 1
ATOM 5880 C CA . TYR B 1 280 ? -11.133 -10.133 -6.617 1 98.81 280 TYR B CA 1
ATOM 5881 C C . TYR B 1 280 ? -9.891 -9.836 -7.449 1 98.81 280 TYR B C 1
ATOM 5883 O O . TYR B 1 280 ? -9.68 -8.695 -7.871 1 98.81 280 TYR B O 1
ATOM 5891 N N . THR B 1 281 ? -9.109 -10.875 -7.719 1 98.81 281 THR B N 1
ATOM 5892 C CA . THR B 1 281 ? -7.758 -10.703 -8.25 1 98.81 281 THR B CA 1
ATOM 5893 C C . THR B 1 281 ? -7.688 -11.156 -9.703 1 98.81 281 THR B C 1
ATOM 5895 O O . THR B 1 281 ? -8.578 -11.859 -10.188 1 98.81 281 THR B O 1
ATOM 5898 N N . SER B 1 282 ? -6.738 -10.688 -10.398 1 98.88 282 SER B N 1
ATOM 5899 C CA . SER B 1 282 ? -6.223 -11.211 -11.656 1 98.88 282 SER B CA 1
ATOM 5900 C C . SER B 1 282 ? -4.723 -11.461 -11.578 1 98.88 282 SER B C 1
ATOM 5902 O O . SER B 1 282 ? -4.055 -10.992 -10.656 1 98.88 282 SER B O 1
ATOM 5904 N N . ASP B 1 283 ? -4.23 -12.25 -12.422 1 98.88 283 ASP B N 1
ATOM 5905 C CA . ASP B 1 283 ? -2.818 -12.609 -12.484 1 98.88 283 ASP B CA 1
ATOM 5906 C C . ASP B 1 283 ? -2.406 -12.969 -13.914 1 98.88 283 ASP B C 1
ATOM 5908 O O . ASP B 1 283 ? -2.662 -14.078 -14.383 1 98.88 283 ASP B O 1
ATOM 5912 N N . ILE B 1 284 ? -1.778 -12.023 -14.562 1 98.94 284 ILE B N 1
ATOM 5913 C CA . ILE B 1 284 ? -1.44 -12.188 -15.977 1 98.94 284 ILE B CA 1
ATOM 5914 C C . ILE B 1 284 ? 0.04 -11.875 -16.188 1 98.94 284 ILE B C 1
ATOM 5916 O O . ILE B 1 284 ? 0.561 -10.898 -15.648 1 98.94 284 ILE B O 1
ATOM 5920 N N . THR B 1 285 ? 0.722 -12.75 -16.844 1 98.94 285 THR B N 1
ATOM 5921 C CA . THR B 1 285 ? 2.104 -12.492 -17.234 1 98.94 285 THR B CA 1
ATOM 5922 C C . THR B 1 285 ? 2.223 -12.367 -18.75 1 98.94 285 THR B C 1
ATOM 5924 O O . THR B 1 285 ? 1.711 -13.211 -19.5 1 98.94 285 THR B O 1
ATOM 5927 N N . CYS B 1 286 ? 2.789 -11.336 -19.203 1 98.94 286 CYS B N 1
ATOM 5928 C CA . CYS B 1 286 ? 3.152 -11.133 -20.594 1 98.94 286 CYS B CA 1
ATOM 5929 C C . CYS B 1 286 ? 4.664 -11.047 -20.766 1 98.94 286 CYS B C 1
ATOM 5931 O O . CYS B 1 286 ? 5.336 -10.336 -20.016 1 98.94 286 CYS B O 1
ATOM 5933 N N . SER B 1 287 ? 5.172 -11.812 -21.656 1 98.88 287 SER B N 1
ATOM 5934 C CA . SER B 1 287 ? 6.555 -11.695 -22.094 1 98.88 287 SER B CA 1
ATOM 5935 C C . SER B 1 287 ? 6.637 -11.18 -23.531 1 98.88 287 SER B C 1
ATOM 5937 O O . SER B 1 287 ? 5.891 -11.625 -24.406 1 98.88 287 SER B O 1
ATOM 5939 N N . PHE B 1 288 ? 7.461 -10.203 -23.797 1 98.88 288 PHE B N 1
ATOM 5940 C CA . PHE B 1 288 ? 7.539 -9.562 -25.109 1 98.88 288 PHE B CA 1
ATOM 5941 C C . PHE B 1 288 ? 8.875 -8.852 -25.281 1 98.88 288 PHE B C 1
ATOM 5943 O O . PHE B 1 288 ? 9.523 -8.477 -24.297 1 98.88 288 PHE B O 1
ATOM 5950 N N . PRO B 1 289 ? 9.352 -8.75 -26.562 1 98.44 289 PRO B N 1
ATOM 5951 C CA . PRO B 1 289 ? 10.555 -7.953 -26.797 1 98.44 289 PRO B CA 1
ATOM 5952 C C . PRO B 1 289 ? 10.312 -6.453 -26.672 1 98.44 289 PRO B C 1
ATOM 5954 O O . PRO B 1 289 ? 9.375 -5.918 -27.266 1 98.44 289 PRO B O 1
ATOM 5957 N N . VAL B 1 290 ? 11.148 -5.785 -25.953 1 98.06 290 VAL B N 1
ATOM 5958 C CA . VAL B 1 290 ? 10.898 -4.391 -25.594 1 98.06 290 VAL B CA 1
ATOM 5959 C C . VAL B 1 290 ? 10.734 -3.553 -26.859 1 98.06 290 VAL B C 1
ATOM 5961 O O . VAL B 1 290 ? 9.984 -2.574 -26.875 1 98.06 290 VAL B O 1
ATOM 5964 N N . ASN B 1 291 ? 11.492 -3.906 -27.922 1 97.5 291 ASN B N 1
ATOM 5965 C CA . ASN B 1 291 ? 11.461 -3.078 -29.125 1 97.5 291 ASN B CA 1
ATOM 5966 C C . ASN B 1 291 ? 10.383 -3.541 -30.109 1 97.5 291 ASN B C 1
ATOM 5968 O O . ASN B 1 291 ? 10.281 -3.023 -31.219 1 97.5 291 ASN B O 1
ATOM 5972 N N . GLY B 1 292 ? 9.617 -4.633 -29.812 1 98.06 292 GLY B N 1
ATOM 5973 C CA . GLY B 1 292 ? 8.445 -5.023 -30.578 1 98.06 292 GLY B CA 1
ATOM 5974 C C . GLY B 1 292 ? 8.727 -6.117 -31.594 1 98.06 292 GLY B C 1
ATOM 5975 O O . GLY B 1 292 ? 7.812 -6.602 -32.281 1 98.06 292 GLY B O 1
ATOM 5976 N N . LYS B 1 293 ? 9.992 -6.527 -31.688 1 98.12 293 LYS B N 1
ATOM 5977 C CA . LYS B 1 293 ? 10.359 -7.586 -32.625 1 98.12 293 LYS B CA 1
ATOM 5978 C C . LYS B 1 293 ? 11.203 -8.656 -31.938 1 98.12 293 LYS B C 1
ATOM 5980 O O . LYS B 1 293 ? 12.266 -8.352 -31.391 1 98.12 293 LYS B O 1
ATOM 5985 N N . PHE B 1 294 ? 10.766 -9.852 -32.094 1 98.5 294 PHE B N 1
ATOM 5986 C CA . PHE B 1 294 ? 11.492 -10.953 -31.484 1 98.5 294 PHE B CA 1
ATOM 5987 C C . PHE B 1 294 ? 12.773 -11.266 -32.25 1 98.5 294 PHE B C 1
ATOM 5989 O O . PHE B 1 294 ? 12.766 -11.312 -33.469 1 98.5 294 PHE B O 1
ATOM 5996 N N . SER B 1 295 ? 13.883 -11.422 -31.547 1 97.88 295 SER B N 1
ATOM 5997 C CA . SER B 1 295 ? 15.031 -12.102 -32.125 1 97.88 295 SER B CA 1
ATOM 5998 C C . SER B 1 295 ? 14.766 -13.594 -32.281 1 97.88 295 SER B C 1
ATOM 6000 O O . SER B 1 295 ? 13.781 -14.117 -31.75 1 97.88 295 SER B O 1
ATOM 6002 N N . ALA B 1 296 ? 15.625 -14.312 -33 1 97.94 296 ALA B N 1
ATOM 6003 C CA . ALA B 1 296 ? 15.461 -15.75 -33.188 1 97.94 296 ALA B CA 1
ATOM 6004 C C . ALA B 1 296 ? 15.492 -16.5 -31.859 1 97.94 296 ALA B C 1
ATOM 6006 O O . ALA B 1 296 ? 14.695 -17.406 -31.625 1 97.94 296 ALA B O 1
ATOM 6007 N N . ASP B 1 297 ? 16.422 -16.094 -30.984 1 98 297 ASP B N 1
ATOM 6008 C CA . ASP B 1 297 ? 16.547 -16.734 -29.672 1 98 297 ASP B CA 1
ATOM 6009 C C . ASP B 1 297 ? 15.328 -16.453 -28.812 1 98 297 ASP B C 1
ATOM 6011 O O . ASP B 1 297 ? 14.82 -17.344 -28.125 1 98 297 ASP B O 1
ATOM 6015 N N . GLN B 1 298 ? 14.922 -15.219 -28.797 1 98.31 298 GLN B N 1
ATOM 6016 C CA . GLN B 1 298 ? 13.727 -14.859 -28.031 1 98.31 298 GLN B CA 1
ATOM 6017 C C . GLN B 1 298 ? 12.516 -15.641 -28.531 1 98.31 298 GLN B C 1
ATOM 6019 O O . GLN B 1 298 ? 11.727 -16.156 -27.719 1 98.31 298 GLN B O 1
ATOM 6024 N N . LYS B 1 299 ? 12.367 -15.703 -29.812 1 98.62 299 LYS B N 1
ATOM 6025 C CA . LYS B 1 299 ? 11.258 -16.422 -30.438 1 98.62 299 LYS B CA 1
ATOM 6026 C C . LYS B 1 299 ? 11.281 -17.906 -30.047 1 98.62 299 LYS B C 1
ATOM 6028 O O . LYS B 1 299 ? 10.242 -18.484 -29.75 1 98.62 299 LYS B O 1
ATOM 6033 N N . LEU B 1 300 ? 12.43 -18.469 -30.125 1 98.56 300 LEU B N 1
ATOM 6034 C CA . LEU B 1 300 ? 12.594 -19.875 -29.797 1 98.56 300 LEU B CA 1
ATOM 6035 C C . LEU B 1 300 ? 12.023 -20.172 -28.406 1 98.56 300 LEU B C 1
ATOM 6037 O O . LEU B 1 300 ? 11.203 -21.078 -28.25 1 98.56 300 LEU B O 1
ATOM 6041 N N . ILE B 1 301 ? 12.461 -19.422 -27.406 1 98.75 301 ILE B N 1
ATOM 6042 C CA . ILE B 1 301 ? 12.047 -19.672 -26.031 1 98.75 301 ILE B CA 1
ATOM 6043 C C . ILE B 1 301 ? 10.578 -19.297 -25.844 1 98.75 301 ILE B C 1
ATOM 6045 O O . ILE B 1 301 ? 9.82 -20.031 -25.203 1 98.75 301 ILE B O 1
ATOM 6049 N N . TYR B 1 302 ? 10.156 -18.156 -26.406 1 98.88 302 TYR B N 1
ATOM 6050 C CA . TYR B 1 302 ? 8.766 -17.75 -26.297 1 98.88 302 TYR B CA 1
ATOM 6051 C C . TYR B 1 302 ? 7.832 -18.812 -26.844 1 98.88 302 TYR B C 1
ATOM 6053 O O . TYR B 1 302 ? 6.836 -19.172 -26.203 1 98.88 302 TYR B O 1
ATOM 6061 N N . GLU B 1 303 ? 8.141 -19.328 -28 1 98.88 303 GLU B N 1
ATOM 6062 C CA . GLU B 1 303 ? 7.281 -20.312 -28.656 1 98.88 303 GLU B CA 1
ATOM 6063 C C . GLU B 1 303 ? 7.273 -21.625 -27.891 1 98.88 303 GLU B C 1
ATOM 6065 O O . GLU B 1 303 ? 6.266 -22.344 -27.875 1 98.88 303 GLU B O 1
ATOM 6070 N N . ALA B 1 304 ? 8.43 -22 -27.281 1 98.88 304 ALA B N 1
ATOM 6071 C CA . ALA B 1 304 ? 8.445 -23.188 -26.422 1 98.88 304 ALA B CA 1
ATOM 6072 C C . ALA B 1 304 ? 7.438 -23.062 -25.297 1 98.88 304 ALA B C 1
ATOM 6074 O O . ALA B 1 304 ? 6.668 -23.984 -25.031 1 98.88 304 ALA B O 1
ATOM 6075 N N . VAL B 1 305 ? 7.41 -21.891 -24.609 1 98.94 305 VAL B N 1
ATOM 6076 C CA . VAL B 1 305 ? 6.504 -21.641 -23.5 1 98.94 305 VAL B CA 1
ATOM 6077 C C . VAL B 1 305 ? 5.066 -21.547 -24 1 98.94 305 VAL B C 1
ATOM 6079 O O . VAL B 1 305 ? 4.145 -22.078 -23.375 1 98.94 305 VAL B O 1
ATOM 6082 N N . LEU B 1 306 ? 4.887 -20.859 -25.125 1 98.94 306 LEU B N 1
ATOM 6083 C CA . LEU B 1 306 ? 3.562 -20.734 -25.719 1 98.94 306 LEU B CA 1
ATOM 6084 C C . LEU B 1 306 ? 2.992 -22.109 -26.062 1 98.94 306 LEU B C 1
ATOM 6086 O O . LEU B 1 306 ? 1.809 -22.359 -25.828 1 98.94 306 LEU B O 1
ATOM 6090 N N . ALA B 1 307 ? 3.803 -23 -26.656 1 98.88 307 ALA B N 1
ATOM 6091 C CA . ALA B 1 307 ? 3.357 -24.359 -26.984 1 98.88 307 ALA B CA 1
ATOM 6092 C C . ALA B 1 307 ? 2.895 -25.109 -25.734 1 98.88 307 ALA B C 1
ATOM 6094 O O . ALA B 1 307 ? 1.902 -25.828 -25.781 1 98.88 307 ALA B O 1
ATOM 6095 N N . ALA B 1 308 ? 3.67 -24.984 -24.688 1 98.88 308 ALA B N 1
ATOM 6096 C CA . ALA B 1 308 ? 3.289 -25.594 -23.422 1 98.88 308 ALA B CA 1
ATOM 6097 C C . ALA B 1 308 ? 1.944 -25.062 -22.938 1 98.88 308 ALA B C 1
ATOM 6099 O O . ALA B 1 308 ? 1.066 -25.828 -22.547 1 98.88 308 ALA B O 1
ATOM 6100 N N . ARG B 1 309 ? 1.806 -23.734 -22.906 1 98.81 309 ARG B N 1
ATOM 6101 C CA . ARG B 1 309 ? 0.555 -23.094 -22.5 1 98.81 309 ARG B CA 1
ATOM 6102 C C . ARG B 1 309 ? -0.61 -23.594 -23.359 1 98.81 309 ARG B C 1
ATOM 6104 O O . ARG B 1 309 ? -1.664 -23.953 -22.812 1 98.81 309 ARG B O 1
ATOM 6111 N N . ASP B 1 310 ? -0.437 -23.641 -24.656 1 98.88 310 ASP B N 1
ATOM 6112 C CA . ASP B 1 310 ? -1.486 -24.062 -25.578 1 98.88 310 ASP B CA 1
ATOM 6113 C C . ASP B 1 310 ? -1.875 -25.516 -25.328 1 98.88 310 ASP B C 1
ATOM 6115 O O . ASP B 1 310 ? -3.053 -25.875 -25.406 1 98.88 310 ASP B O 1
ATOM 6119 N N . ALA B 1 311 ? -0.912 -26.359 -25.094 1 98.88 311 ALA B N 1
ATOM 6120 C CA . ALA B 1 311 ? -1.184 -27.766 -24.828 1 98.88 311 ALA B CA 1
ATOM 6121 C C . ALA B 1 311 ? -2.078 -27.922 -23.609 1 98.88 311 ALA B C 1
ATOM 6123 O O . ALA B 1 311 ? -3.037 -28.703 -23.625 1 98.88 311 ALA B O 1
ATOM 6124 N N . VAL B 1 312 ? -1.764 -27.219 -22.547 1 98.94 312 VAL B N 1
ATOM 6125 C CA . VAL B 1 312 ? -2.545 -27.312 -21.328 1 98.94 312 VAL B CA 1
ATOM 6126 C C . VAL B 1 312 ? -3.934 -26.719 -21.547 1 98.94 312 VAL B C 1
ATOM 6128 O O . VAL B 1 312 ? -4.941 -27.312 -21.156 1 98.94 312 VAL B O 1
ATOM 6131 N N . CYS B 1 313 ? -3.996 -25.547 -22.172 1 98.75 313 CYS B N 1
ATOM 6132 C CA . CYS B 1 313 ? -5.281 -24.922 -22.453 1 98.75 313 CYS B CA 1
ATOM 6133 C C . CYS B 1 313 ? -6.172 -25.828 -23.281 1 98.75 313 CYS B C 1
ATOM 6135 O O . CYS B 1 313 ? -7.391 -25.844 -23.109 1 98.75 313 CYS B O 1
ATOM 6137 N N . GLY B 1 314 ? -5.574 -26.578 -24.188 1 98.69 314 GLY B N 1
ATOM 6138 C CA . GLY B 1 314 ? -6.316 -27.469 -25.062 1 98.69 314 GLY B CA 1
ATOM 6139 C C . GLY B 1 314 ? -6.762 -28.734 -24.359 1 98.69 314 GLY B C 1
ATOM 6140 O O . GLY B 1 314 ? -7.656 -29.438 -24.844 1 98.69 314 GLY B O 1
ATOM 6141 N N . SER B 1 315 ? -6.195 -29.062 -23.203 1 98.75 315 SER B N 1
ATOM 6142 C CA . SER B 1 315 ? -6.449 -30.344 -22.547 1 98.75 315 SER B CA 1
ATOM 6143 C C . SER B 1 315 ? -7.242 -30.141 -21.266 1 98.75 315 SER B C 1
ATOM 6145 O O . SER B 1 315 ? -7.895 -31.078 -20.781 1 98.75 315 SER B O 1
ATOM 6147 N N . ALA B 1 316 ? -7.156 -28.984 -20.656 1 98.75 316 ALA B N 1
ATOM 6148 C CA . ALA B 1 316 ? -7.785 -28.719 -19.359 1 98.75 316 ALA B CA 1
ATOM 6149 C C . ALA B 1 316 ? -9.305 -28.703 -19.484 1 98.75 316 ALA B C 1
ATOM 6151 O O . ALA B 1 316 ? -9.852 -28.062 -20.391 1 98.75 316 ALA B O 1
ATOM 6152 N N . LYS B 1 317 ? -9.945 -29.359 -18.719 1 98.75 317 LYS B N 1
ATOM 6153 C CA . LYS B 1 317 ? -11.398 -29.5 -18.594 1 98.75 317 LYS B CA 1
ATOM 6154 C C . LYS B 1 317 ? -11.766 -30.25 -17.312 1 98.75 317 LYS B C 1
ATOM 6156 O O . LYS B 1 317 ? -10.891 -30.734 -16.594 1 98.75 317 LYS B O 1
ATOM 6161 N N . GLU B 1 318 ? -13.062 -30.266 -17 1 98.75 318 GLU B N 1
ATOM 6162 C CA . GLU B 1 318 ? -13.492 -31.078 -15.875 1 98.75 318 GLU B CA 1
ATOM 6163 C C . GLU B 1 318 ? -12.969 -32.5 -15.992 1 98.75 318 GLU B C 1
ATOM 6165 O O . GLU B 1 318 ? -13.047 -33.125 -17.047 1 98.75 318 GLU B O 1
ATOM 6170 N N . GLY B 1 319 ? -12.391 -32.969 -14.898 1 98.69 319 GLY B N 1
ATOM 6171 C CA . GLY B 1 319 ? -11.898 -34.344 -14.859 1 98.69 319 GLY B CA 1
ATOM 6172 C C . GLY B 1 319 ? -10.398 -34.438 -15.086 1 98.69 319 GLY B C 1
ATOM 6173 O O . GLY B 1 319 ? -9.789 -35.469 -14.773 1 98.69 319 GLY B O 1
ATOM 6174 N N . ALA B 1 320 ? -9.812 -33.469 -15.664 1 98.62 320 ALA B N 1
ATOM 6175 C CA . ALA B 1 320 ? -8.375 -33.469 -15.93 1 98.62 320 ALA B CA 1
ATOM 6176 C C . ALA B 1 320 ? -7.582 -33.406 -14.625 1 98.62 320 ALA B C 1
ATOM 6178 O O . ALA B 1 320 ? -7.961 -32.688 -13.695 1 98.62 320 ALA B O 1
ATOM 6179 N N . CYS B 1 321 ? -6.562 -34.156 -14.539 1 98.06 321 CYS B N 1
ATOM 6180 C CA . CYS B 1 321 ? -5.645 -34.156 -13.406 1 98.06 321 CYS B CA 1
ATOM 6181 C C . CYS B 1 321 ? -4.633 -33.031 -13.539 1 98.06 321 CYS B C 1
ATOM 6183 O O . CYS B 1 321 ? -3.861 -32.969 -14.5 1 98.06 321 CYS B O 1
ATOM 6185 N N . TRP B 1 322 ? -4.559 -32.156 -12.539 1 98.5 322 TRP B N 1
ATOM 6186 C CA . TRP B 1 322 ? -3.697 -30.969 -12.617 1 98.5 322 TRP B CA 1
ATOM 6187 C C . TRP B 1 322 ? -2.229 -31.375 -12.68 1 98.5 322 TRP B C 1
ATOM 6189 O O . TRP B 1 322 ? -1.434 -30.75 -13.383 1 98.5 322 TRP B O 1
ATOM 6199 N N . VAL B 1 323 ? -1.809 -32.406 -11.961 1 98.12 323 VAL B N 1
ATOM 6200 C CA . VAL B 1 323 ? -0.439 -32.906 -11.977 1 98.12 323 VAL B CA 1
ATOM 6201 C C . VAL B 1 323 ? -0.057 -33.344 -13.391 1 98.12 323 VAL B C 1
ATOM 6203 O O . VAL B 1 323 ? 1.037 -33.031 -13.867 1 98.12 323 VAL B O 1
ATOM 6206 N N . GLU B 1 324 ? -0.993 -34 -14.031 1 97.88 324 GLU B N 1
ATOM 6207 C CA . GLU B 1 324 ? -0.734 -34.438 -15.406 1 97.88 324 GLU B CA 1
ATOM 6208 C C . GLU B 1 324 ? -0.681 -33.281 -16.359 1 97.88 324 GLU B C 1
ATOM 6210 O O . GLU B 1 324 ? 0.052 -33.281 -17.359 1 97.88 324 GLU B O 1
ATOM 6215 N N . MET B 1 325 ? -1.499 -32.219 -16.078 1 98.69 325 MET B N 1
ATOM 6216 C CA . MET B 1 325 ? -1.407 -31 -16.891 1 98.69 325 MET B CA 1
ATOM 6217 C C . MET B 1 325 ? -0.022 -30.375 -16.766 1 98.69 325 MET B C 1
ATOM 6219 O O . MET B 1 325 ? 0.523 -29.875 -17.75 1 98.69 325 MET B O 1
ATOM 6223 N N . HIS B 1 326 ? 0.544 -30.391 -15.57 1 98.44 326 HIS B N 1
ATOM 6224 C CA . HIS B 1 326 ? 1.898 -29.891 -15.352 1 98.44 326 HIS B CA 1
ATOM 6225 C C . HIS B 1 326 ? 2.916 -30.703 -16.141 1 98.44 326 HIS B C 1
ATOM 6227 O O . HIS B 1 326 ? 3.809 -30.125 -16.781 1 98.44 326 HIS B O 1
ATOM 6233 N N . ARG B 1 327 ? 2.793 -32.031 -16.125 1 97.75 327 ARG B N 1
ATOM 6234 C CA . ARG B 1 327 ? 3.695 -32.906 -16.859 1 97.75 327 ARG B CA 1
ATOM 6235 C C . ARG B 1 327 ? 3.568 -32.656 -18.375 1 97.75 327 ARG B C 1
ATOM 6237 O O . ARG B 1 327 ? 4.566 -32.688 -19.094 1 97.75 327 ARG B O 1
ATOM 6244 N N . LEU B 1 328 ? 2.324 -32.469 -18.75 1 98.62 328 LEU B N 1
ATOM 6245 C CA . LEU B 1 328 ? 2.08 -32.188 -20.172 1 98.62 328 LEU B CA 1
ATOM 6246 C C . LEU B 1 328 ? 2.82 -30.922 -20.609 1 98.62 328 LEU B C 1
ATOM 6248 O O . LEU B 1 328 ? 3.512 -30.922 -21.625 1 98.62 328 LEU B O 1
ATOM 6252 N N . ALA B 1 329 ? 2.68 -29.844 -19.844 1 98.69 329 ALA B N 1
ATOM 6253 C CA . ALA B 1 329 ? 3.361 -28.594 -20.141 1 98.69 329 ALA B CA 1
ATOM 6254 C C . ALA B 1 329 ? 4.871 -28.781 -20.203 1 98.69 329 ALA B C 1
ATOM 6256 O O . ALA B 1 329 ? 5.531 -28.297 -21.125 1 98.69 329 ALA B O 1
ATOM 6257 N N . ASN B 1 330 ? 5.426 -29.484 -19.25 1 98 330 ASN B N 1
ATOM 6258 C CA . ASN B 1 330 ? 6.863 -29.719 -19.172 1 98 330 ASN B CA 1
ATOM 6259 C C . ASN B 1 330 ? 7.363 -30.531 -20.359 1 98 330 ASN B C 1
ATOM 6261 O O . ASN B 1 330 ? 8.414 -30.25 -20.922 1 98 330 ASN B O 1
ATOM 6265 N N . ARG B 1 331 ? 6.598 -31.578 -20.703 1 98.19 331 ARG B N 1
ATOM 6266 C CA . ARG B 1 331 ? 6.961 -32.438 -21.828 1 98.19 331 ARG B CA 1
ATOM 6267 C C . ARG B 1 331 ? 7.031 -31.625 -23.125 1 98.19 331 ARG B C 1
ATOM 6269 O O . ARG B 1 331 ? 8 -31.734 -23.875 1 98.19 331 ARG B O 1
ATOM 6276 N N . VAL B 1 332 ? 6.02 -30.844 -23.344 1 98.75 332 VAL B N 1
ATOM 6277 C CA . VAL B 1 332 ? 5.938 -30.047 -24.547 1 98.75 332 VAL B CA 1
ATOM 6278 C C . VAL B 1 332 ? 7.086 -29.031 -24.594 1 98.75 332 VAL B C 1
ATOM 6280 O O . VAL B 1 332 ? 7.711 -28.828 -25.625 1 98.75 332 VAL B O 1
ATOM 6283 N N . MET B 1 333 ? 7.391 -28.406 -23.5 1 98.38 333 MET B N 1
ATOM 6284 C CA . MET B 1 333 ? 8.461 -27.422 -23.422 1 98.38 333 MET B CA 1
ATOM 6285 C C . MET B 1 333 ? 9.82 -28.062 -23.672 1 98.38 333 MET B C 1
ATOM 6287 O O . MET B 1 333 ? 10.641 -27.531 -24.406 1 98.38 333 MET B O 1
ATOM 6291 N N . LEU B 1 334 ? 10.102 -29.203 -23.031 1 98.38 334 LEU B N 1
ATOM 6292 C CA . LEU B 1 334 ? 11.367 -29.906 -23.203 1 98.38 334 LEU B CA 1
ATOM 6293 C C . LEU B 1 334 ? 11.555 -30.344 -24.641 1 98.38 334 LEU B C 1
ATOM 6295 O O . LEU B 1 334 ? 12.664 -30.281 -25.188 1 98.38 334 LEU B O 1
ATOM 6299 N N . GLU B 1 335 ? 10.484 -30.828 -25.25 1 98.75 335 GLU B N 1
ATOM 6300 C CA . GLU B 1 335 ? 10.555 -31.188 -26.656 1 98.75 335 GLU B CA 1
ATOM 6301 C C . GLU B 1 335 ? 10.945 -29.984 -27.516 1 98.75 335 GLU B C 1
ATOM 6303 O O . GLU B 1 335 ? 11.781 -30.109 -28.422 1 98.75 335 GLU B O 1
ATOM 6308 N N . ALA B 1 336 ? 10.305 -28.875 -27.266 1 98.62 336 ALA B N 1
ATOM 6309 C CA . ALA B 1 336 ? 10.602 -27.656 -28.031 1 98.62 336 ALA B CA 1
ATOM 6310 C C . ALA B 1 336 ? 12.055 -27.234 -27.828 1 98.62 336 ALA B C 1
ATOM 6312 O O . ALA B 1 336 ? 12.711 -26.797 -28.781 1 98.62 336 ALA B O 1
ATOM 6313 N N . LEU B 1 337 ? 12.57 -27.297 -26.625 1 98.69 337 LEU B N 1
ATOM 6314 C CA . LEU B 1 337 ? 13.953 -26.938 -26.344 1 98.69 337 LEU B CA 1
ATOM 6315 C C . LEU B 1 337 ? 14.922 -27.891 -27.016 1 98.69 337 LEU B C 1
ATOM 6317 O O . LEU B 1 337 ? 16 -27.484 -27.438 1 98.69 337 LEU B O 1
ATOM 6321 N N . LYS B 1 338 ? 14.523 -29.141 -27.062 1 98.69 338 LYS B N 1
ATOM 6322 C CA . LYS B 1 338 ? 15.328 -30.141 -27.781 1 98.69 338 LYS B CA 1
ATOM 6323 C C . LYS B 1 338 ? 15.391 -29.812 -29.266 1 98.69 338 LYS B C 1
ATOM 6325 O O . LYS B 1 338 ? 16.469 -29.812 -29.859 1 98.69 338 LYS B O 1
ATOM 6330 N N . VAL B 1 339 ? 14.25 -29.547 -29.875 1 98.56 339 VAL B N 1
ATOM 6331 C CA . VAL B 1 339 ? 14.18 -29.203 -31.297 1 98.56 339 VAL B CA 1
ATOM 6332 C C . VAL B 1 339 ? 15.008 -27.953 -31.562 1 98.56 339 VAL B C 1
ATOM 6334 O O . VAL B 1 339 ? 15.648 -27.828 -32.594 1 98.56 339 VAL B O 1
ATOM 6337 N N . GLY B 1 340 ? 15.023 -27.078 -30.594 1 98.12 340 GLY B N 1
ATOM 6338 C CA . GLY B 1 340 ? 15.773 -25.828 -30.719 1 98.12 340 GLY B CA 1
ATOM 6339 C C . GLY B 1 340 ? 17.266 -26.016 -30.5 1 98.12 340 GLY B C 1
ATOM 6340 O O . GLY B 1 340 ? 18.047 -25.078 -30.719 1 98.12 340 GLY B O 1
ATOM 6341 N N . GLY B 1 341 ? 17.703 -27.141 -30.078 1 98.44 341 GLY B N 1
ATOM 6342 C CA . GLY B 1 341 ? 19.109 -27.453 -29.984 1 98.44 341 GLY B CA 1
ATOM 6343 C C . GLY B 1 341 ? 19.703 -27.219 -28.609 1 98.44 341 GLY B C 1
ATOM 6344 O O . GLY B 1 341 ? 20.906 -27.406 -28.406 1 98.44 341 GLY B O 1
ATOM 6345 N N . LEU B 1 342 ? 18.938 -26.828 -27.625 1 98.56 342 LEU B N 1
ATOM 6346 C CA . LEU B 1 342 ? 19.438 -26.547 -26.297 1 98.56 342 LEU B CA 1
ATOM 6347 C C . LEU B 1 342 ? 19.594 -27.844 -25.484 1 98.56 342 LEU B C 1
ATOM 6349 O O . LEU B 1 342 ? 20.375 -27.906 -24.547 1 98.56 342 LEU B O 1
ATOM 6353 N N . LEU B 1 343 ? 18.812 -28.828 -25.844 1 98.75 343 LEU B N 1
ATOM 6354 C CA . LEU B 1 343 ? 18.797 -30.109 -25.141 1 98.75 343 LEU B CA 1
ATOM 6355 C C . LEU B 1 343 ? 19.031 -31.266 -26.094 1 98.75 343 LEU B C 1
ATOM 6357 O O . LEU B 1 343 ? 18.859 -31.109 -27.312 1 98.75 343 LEU B O 1
ATOM 6361 N N . GLN B 1 344 ? 19.375 -32.406 -25.531 1 98.69 344 GLN B N 1
ATOM 6362 C CA . GLN B 1 344 ? 19.562 -33.625 -26.281 1 98.69 344 GLN B CA 1
ATOM 6363 C C . GLN B 1 344 ? 19.109 -34.844 -25.484 1 98.69 344 GLN B C 1
ATOM 6365 O O . GLN B 1 344 ? 18.922 -34.75 -24.266 1 98.69 344 GLN B O 1
ATOM 6370 N N . GLY B 1 345 ? 18.891 -35.938 -26.188 1 98.31 345 GLY B N 1
ATOM 6371 C CA . GLY B 1 345 ? 18.391 -37.156 -25.531 1 98.31 345 GLY B CA 1
ATOM 6372 C C . GLY B 1 345 ? 16.875 -37.281 -25.594 1 98.31 345 GLY B C 1
ATOM 6373 O O . GLY B 1 345 ? 16.219 -36.594 -26.359 1 98.31 345 GLY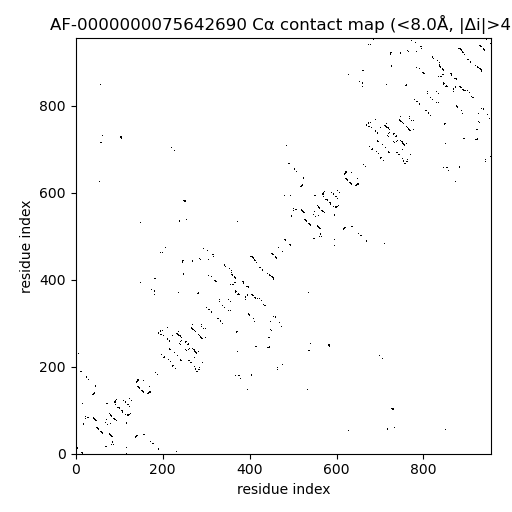 B O 1
ATOM 6374 N N . GLU B 1 346 ? 16.328 -38.25 -24.781 1 98.19 346 GLU B N 1
ATOM 6375 C CA . GLU B 1 346 ? 14.891 -38.531 -24.812 1 98.19 346 GLU B CA 1
ATOM 6376 C C . GLU B 1 346 ? 14.133 -37.719 -23.781 1 98.19 346 GLU B C 1
ATOM 6378 O O . GLU B 1 346 ? 14.547 -37.625 -22.609 1 98.19 346 GLU B O 1
ATOM 6383 N N . VAL B 1 347 ? 13.031 -37.156 -24.188 1 98.06 347 VAL B N 1
ATOM 6384 C CA . VAL B 1 347 ? 12.258 -36.25 -23.344 1 98.06 347 VAL B CA 1
ATOM 6385 C C . VAL B 1 347 ? 11.773 -37 -22.109 1 98.06 347 VAL B C 1
ATOM 6387 O O . VAL B 1 347 ? 11.766 -36.438 -21 1 98.06 347 VAL B O 1
ATOM 6390 N N . GLU B 1 348 ? 11.344 -38.219 -22.25 1 96.88 348 GLU B N 1
ATOM 6391 C CA . GLU B 1 348 ? 10.859 -38.969 -21.109 1 96.88 348 GLU B CA 1
ATOM 6392 C C . GLU B 1 348 ? 11.969 -39.188 -20.078 1 96.88 348 GLU B C 1
ATOM 6394 O O . GLU B 1 348 ? 11.703 -39.219 -18.875 1 96.88 348 GLU B O 1
ATOM 6399 N N . ASP B 1 349 ? 13.18 -39.375 -20.547 1 97.44 349 ASP B N 1
ATOM 6400 C CA . ASP B 1 349 ? 14.312 -39.5 -19.641 1 97.44 349 ASP B CA 1
ATOM 6401 C C . ASP B 1 349 ? 14.586 -38.156 -18.922 1 97.44 349 ASP B C 1
ATOM 6403 O O . ASP B 1 349 ? 14.953 -38.156 -17.75 1 97.44 349 ASP B O 1
ATOM 6407 N N . MET B 1 350 ? 14.477 -37.062 -19.672 1 97.25 350 MET B N 1
ATOM 6408 C CA . MET B 1 350 ? 14.609 -35.75 -19.062 1 97.25 350 MET B CA 1
ATOM 6409 C C . MET B 1 350 ? 13.609 -35.562 -17.938 1 97.25 350 MET B C 1
ATOM 6411 O O . MET B 1 350 ? 13.969 -35.094 -16.859 1 97.25 350 MET B O 1
ATOM 6415 N N . MET B 1 351 ? 12.344 -35.906 -18.234 1 95.75 351 MET B N 1
ATOM 6416 C CA . MET B 1 351 ? 11.266 -35.781 -17.25 1 95.75 351 MET B CA 1
ATOM 6417 C C . MET B 1 351 ? 11.57 -36.625 -16.016 1 95.75 351 MET B C 1
ATOM 6419 O O . MET B 1 351 ? 11.398 -36.156 -14.891 1 95.75 351 MET B O 1
ATOM 6423 N N . ALA B 1 352 ? 12 -37.844 -16.219 1 94.44 352 ALA B N 1
ATOM 6424 C CA . ALA B 1 352 ? 12.312 -38.75 -15.125 1 94.44 352 ALA B CA 1
ATOM 6425 C C . ALA B 1 352 ? 13.445 -38.188 -14.258 1 94.44 352 ALA B C 1
ATOM 6427 O O . ALA B 1 352 ? 13.461 -38.375 -13.047 1 94.44 352 ALA B O 1
ATOM 6428 N N . ALA B 1 353 ? 14.367 -37.531 -14.906 1 95.19 353 ALA B N 1
ATOM 6429 C CA . ALA B 1 353 ? 15.523 -36.969 -14.203 1 95.19 353 ALA B CA 1
ATOM 6430 C C . ALA B 1 353 ? 15.156 -35.656 -13.508 1 95.19 353 ALA B C 1
ATOM 6432 O O . ALA B 1 353 ? 15.906 -35.188 -12.664 1 95.19 353 ALA B O 1
ATOM 6433 N N . GLY B 1 354 ? 14.016 -35.062 -13.836 1 94.62 354 GLY B N 1
ATOM 6434 C CA . GLY B 1 354 ? 13.578 -33.812 -13.234 1 94.62 354 GLY B CA 1
ATOM 6435 C C . GLY B 1 354 ? 14.211 -32.594 -13.883 1 94.62 354 GLY B C 1
ATOM 6436 O O . GLY B 1 354 ? 14.375 -31.562 -13.227 1 94.62 354 GLY B O 1
ATOM 6437 N N . LEU B 1 355 ? 14.594 -32.719 -15.172 1 96.31 355 LEU B N 1
ATOM 6438 C CA . LEU B 1 355 ? 15.305 -31.656 -15.867 1 96.31 355 LEU B CA 1
ATOM 6439 C C . LEU B 1 355 ? 14.422 -30.406 -16 1 96.31 355 LEU B C 1
ATOM 6441 O O . LEU B 1 355 ? 14.922 -29.281 -15.984 1 96.31 355 LEU B O 1
ATOM 6445 N N . ASN B 1 356 ? 13.125 -30.656 -16.125 1 93.81 356 ASN B N 1
ATOM 6446 C CA . ASN B 1 356 ? 12.211 -29.547 -16.344 1 93.81 356 ASN B CA 1
ATOM 6447 C C . ASN B 1 356 ? 12.297 -28.516 -15.227 1 93.81 356 ASN B C 1
ATOM 6449 O O . ASN B 1 356 ? 12.148 -27.312 -15.469 1 93.81 356 ASN B O 1
ATOM 6453 N N . ALA B 1 357 ? 12.562 -28.906 -14 1 95.25 357 ALA B N 1
ATOM 6454 C CA . ALA B 1 357 ? 12.594 -28.047 -12.828 1 95.25 357 ALA B CA 1
ATOM 6455 C C . ALA B 1 357 ? 13.742 -27.047 -12.914 1 95.25 357 ALA B C 1
ATOM 6457 O O . ALA B 1 357 ? 13.711 -26 -12.258 1 95.25 357 ALA B O 1
ATOM 6458 N N . ILE B 1 358 ? 14.727 -27.344 -13.727 1 96.31 358 ILE B N 1
ATOM 6459 C CA . ILE B 1 358 ? 15.867 -26.438 -13.914 1 96.31 358 ILE B CA 1
ATOM 6460 C C . ILE B 1 358 ? 15.422 -25.203 -14.688 1 96.31 358 ILE B C 1
ATOM 6462 O O . ILE B 1 358 ? 15.844 -24.078 -14.375 1 96.31 358 ILE B O 1
ATOM 6466 N N . PHE B 1 359 ? 14.492 -25.422 -15.648 1 97.12 359 PHE B N 1
ATOM 6467 C CA . PHE B 1 359 ? 14.055 -24.328 -16.516 1 97.12 359 PHE B CA 1
ATOM 6468 C C . PHE B 1 359 ? 12.758 -23.719 -15.984 1 97.12 359 PHE B C 1
ATOM 6470 O O . PHE B 1 359 ? 12.469 -22.547 -16.234 1 97.12 359 PHE B O 1
ATOM 6477 N N . GLN B 1 360 ? 11.969 -24.453 -15.312 1 96.81 360 GLN B N 1
ATOM 6478 C CA . GLN B 1 360 ? 10.742 -23.984 -14.68 1 96.81 360 GLN B CA 1
ATOM 6479 C C . GLN B 1 360 ? 10.688 -24.406 -13.211 1 96.81 360 GLN B C 1
ATOM 6481 O O . GLN B 1 360 ? 10.047 -25.391 -12.867 1 96.81 360 GLN B O 1
ATOM 6486 N N . PRO B 1 361 ? 11.18 -23.609 -12.367 1 95.56 361 PRO B N 1
ATOM 6487 C CA . PRO B 1 361 ? 11.266 -24.016 -10.969 1 95.56 361 PRO B CA 1
ATOM 6488 C C . PRO B 1 361 ? 9.961 -23.812 -10.211 1 95.56 361 PRO B C 1
ATOM 6490 O O . PRO B 1 361 ? 9.867 -24.156 -9.023 1 95.56 361 PRO B O 1
ATOM 6493 N N . HIS B 1 362 ? 8.984 -23.188 -10.773 1 95.94 362 HIS B N 1
ATOM 6494 C CA . HIS B 1 362 ? 7.688 -22.984 -10.133 1 95.94 362 HIS B CA 1
ATOM 6495 C C . HIS B 1 362 ? 6.637 -23.922 -10.719 1 95.94 362 HIS B C 1
ATOM 6497 O O . HIS B 1 362 ? 6.906 -24.641 -11.688 1 95.94 362 HIS B O 1
ATOM 6503 N N . GLY B 1 363 ? 5.469 -23.984 -10.164 1 96.94 363 GLY B N 1
ATOM 6504 C CA . GLY B 1 363 ? 4.375 -24.828 -10.625 1 96.94 363 GLY B CA 1
ATOM 6505 C C . GLY B 1 363 ? 3.668 -24.281 -11.852 1 96.94 363 GLY B C 1
ATOM 6506 O O . GLY B 1 363 ? 4.121 -23.297 -12.445 1 96.94 363 GLY B O 1
ATOM 6507 N N . LEU B 1 364 ? 2.615 -24.969 -12.258 1 98.31 364 LEU B N 1
ATOM 6508 C CA . LEU B 1 364 ? 1.93 -24.656 -13.508 1 98.31 364 LEU B CA 1
ATOM 6509 C C . LEU B 1 364 ? 0.898 -23.547 -13.305 1 98.31 364 LEU B C 1
ATOM 6511 O O . LEU B 1 364 ? 0.47 -22.906 -14.258 1 98.31 364 LEU B O 1
ATOM 6515 N N . GLY B 1 365 ? 0.468 -23.422 -12.039 1 98.12 365 GLY B N 1
ATOM 6516 C CA . GLY B 1 365 ? -0.539 -22.422 -11.742 1 98.12 365 GLY B CA 1
ATOM 6517 C C . GLY B 1 365 ? -1.108 -22.547 -10.344 1 98.12 365 GLY B C 1
ATOM 6518 O O . GLY B 1 365 ? -0.538 -23.234 -9.492 1 98.12 365 GLY B O 1
ATOM 6519 N N . HIS B 1 366 ? -2.119 -21.766 -10.07 1 98.56 366 HIS B N 1
ATOM 6520 C CA . HIS B 1 366 ? -2.76 -21.688 -8.766 1 98.56 366 HIS B CA 1
ATOM 6521 C C . HIS B 1 366 ? -4.195 -21.188 -8.883 1 98.56 366 HIS B C 1
ATOM 6523 O O . HIS B 1 366 ? -4.551 -20.531 -9.859 1 98.56 366 HIS B O 1
ATOM 6529 N N . PHE B 1 367 ? -5 -21.547 -7.848 1 98.69 367 PHE B N 1
ATOM 6530 C CA . PHE B 1 367 ? -6.344 -20.984 -7.785 1 98.69 367 PHE B CA 1
ATOM 6531 C C . PHE B 1 367 ? -6.297 -19.469 -7.656 1 98.69 367 PHE B C 1
ATOM 6533 O O . PHE B 1 367 ? -5.344 -18.906 -7.102 1 98.69 367 PHE B O 1
ATOM 6540 N N . LEU B 1 368 ? -7.273 -18.891 -8.203 1 98.38 368 LEU B N 1
ATOM 6541 C CA . LEU B 1 368 ? -7.434 -17.453 -8.203 1 98.38 368 LEU B CA 1
ATOM 6542 C C . LEU B 1 368 ? -8.836 -17.062 -7.738 1 98.38 368 LEU B C 1
ATOM 6544 O O . LEU B 1 368 ? -9.812 -17.75 -8.055 1 98.38 368 LEU B O 1
ATOM 6548 N N . GLY B 1 369 ? -9.008 -16.016 -7.027 1 98.5 369 GLY B N 1
ATOM 6549 C CA . GLY B 1 369 ? -10.258 -15.477 -6.52 1 98.5 369 GLY B CA 1
ATOM 6550 C C . GLY B 1 369 ? -10.07 -14.219 -5.695 1 98.5 369 GLY B C 1
ATOM 6551 O O . GLY B 1 369 ? -9.555 -13.219 -6.191 1 98.5 369 GLY B O 1
ATOM 6552 N N . LEU B 1 370 ? -10.375 -14.305 -4.418 1 98.69 370 LEU B N 1
ATOM 6553 C CA . LEU B 1 370 ? -10.227 -13.156 -3.529 1 98.69 370 LEU B CA 1
ATOM 6554 C C . LEU B 1 370 ? -8.781 -13.039 -3.041 1 98.69 370 LEU B C 1
ATOM 6556 O O . LEU B 1 370 ? -8.391 -12 -2.492 1 98.69 370 LEU B O 1
ATOM 6560 N N . ASP B 1 371 ? -8.016 -14.047 -3.229 1 98.44 371 ASP B N 1
ATOM 6561 C CA . ASP B 1 371 ? -6.566 -14.031 -3.092 1 98.44 371 ASP B CA 1
ATOM 6562 C C . ASP B 1 371 ? -5.887 -14.398 -4.41 1 98.44 371 ASP B C 1
ATOM 6564 O O . ASP B 1 371 ? -6.434 -15.164 -5.203 1 98.44 371 ASP B O 1
ATOM 6568 N N . VAL B 1 372 ? -4.719 -13.812 -4.68 1 98.31 372 VAL B N 1
ATOM 6569 C CA . VAL B 1 372 ? -4.027 -14.156 -5.918 1 98.31 372 VAL B CA 1
ATOM 6570 C C . VAL B 1 372 ? -3.68 -15.648 -5.914 1 98.31 372 VAL B C 1
ATOM 6572 O O . VAL B 1 372 ? -3.893 -16.344 -6.91 1 98.31 372 VAL B O 1
ATOM 6575 N N . HIS B 1 373 ? -3.053 -16.078 -4.848 1 98.19 373 HIS B N 1
ATOM 6576 C CA . HIS B 1 373 ? -2.994 -17.5 -4.57 1 98.19 373 HIS B CA 1
ATOM 6577 C C . HIS B 1 373 ? -4.129 -17.938 -3.646 1 98.19 373 HIS B C 1
ATOM 6579 O O . HIS B 1 373 ? -3.959 -17.984 -2.428 1 98.19 373 HIS B O 1
ATOM 6585 N N . ASP B 1 374 ? -5.215 -18.234 -4.285 1 98.12 374 ASP B N 1
ATOM 6586 C CA . ASP B 1 374 ? -6.465 -18.422 -3.555 1 98.12 374 ASP B CA 1
ATOM 6587 C C . ASP B 1 374 ? -6.473 -19.781 -2.838 1 98.12 374 ASP B C 1
ATOM 6589 O O . ASP B 1 374 ? -5.605 -20.609 -3.076 1 98.12 374 ASP B O 1
ATOM 6593 N N . VAL B 1 375 ? -7.434 -20.109 -2.049 1 96.94 375 VAL B N 1
ATOM 6594 C CA . VAL B 1 375 ? -7.48 -21.188 -1.054 1 96.94 375 VAL B CA 1
ATOM 6595 C C . VAL B 1 375 ? -7.957 -22.469 -1.706 1 96.94 375 VAL B C 1
ATOM 6597 O O . VAL B 1 375 ? -8.422 -22.469 -2.848 1 96.94 375 VAL B O 1
ATOM 6600 N N . GLY B 1 376 ? -7.719 -23.578 -1 1 97.31 376 GLY B N 1
ATOM 6601 C CA . GLY B 1 376 ? -8.359 -24.844 -1.339 1 97.31 376 GLY B CA 1
ATOM 6602 C C . GLY B 1 376 ? -7.473 -25.766 -2.15 1 97.31 376 GLY B C 1
ATOM 6603 O O . GLY B 1 376 ? -7.914 -26.828 -2.604 1 97.31 376 GLY B O 1
ATOM 6604 N N . GLY B 1 377 ? -6.199 -25.375 -2.365 1 97.69 377 GLY B N 1
ATOM 6605 C CA . GLY B 1 377 ? -5.305 -26.203 -3.145 1 97.69 377 GLY B CA 1
ATOM 6606 C C . GLY B 1 377 ? -4.988 -27.531 -2.473 1 97.69 377 GLY B C 1
ATOM 6607 O O . GLY B 1 377 ? -4.84 -28.547 -3.143 1 97.69 377 GLY B O 1
ATOM 6608 N N . TYR B 1 378 ? -4.898 -27.547 -1.176 1 97.56 378 TYR B N 1
ATOM 6609 C CA . TYR B 1 378 ? -4.5 -28.734 -0.426 1 97.56 378 TYR B CA 1
ATOM 6610 C C . TYR B 1 378 ? -5.32 -28.875 0.853 1 97.56 378 TYR B C 1
ATOM 6612 O O . TYR B 1 378 ? -4.762 -29.031 1.939 1 97.56 378 TYR B O 1
ATOM 6620 N N . LEU B 1 379 ? -6.637 -28.922 0.763 1 96.56 379 LEU B N 1
ATOM 6621 C CA . LEU B 1 379 ? -7.484 -29.266 1.897 1 96.56 379 LEU B CA 1
ATOM 6622 C C . LEU B 1 379 ? -7.352 -30.75 2.242 1 96.56 379 LEU B C 1
ATOM 6624 O O . LEU B 1 379 ? -6.762 -31.516 1.478 1 96.56 379 LEU B O 1
ATOM 6628 N N . ALA B 1 380 ? -7.887 -31.188 3.32 1 94.75 380 ALA B N 1
ATOM 6629 C CA . ALA B 1 380 ? -7.684 -32.531 3.861 1 94.75 380 ALA B CA 1
ATOM 6630 C C . ALA B 1 380 ? -8.141 -33.594 2.873 1 94.75 380 ALA B C 1
ATOM 6632 O O . ALA B 1 380 ? -7.559 -34.656 2.799 1 94.75 380 ALA B O 1
ATOM 6633 N N . HIS B 1 381 ? -9.164 -33.281 2.148 1 94.88 381 HIS B N 1
ATOM 6634 C CA . HIS B 1 381 ? -9.734 -34.281 1.248 1 94.88 381 HIS B CA 1
ATOM 6635 C C . HIS B 1 381 ? -9.039 -34.281 -0.109 1 94.88 381 HIS B C 1
ATOM 6637 O O . HIS B 1 381 ? -9.312 -35.094 -0.968 1 94.88 381 HIS B O 1
ATOM 6643 N N . CYS B 1 382 ? -8.156 -33.312 -0.366 1 96.56 382 CYS B N 1
ATOM 6644 C CA . CYS B 1 382 ? -7.457 -33.156 -1.636 1 96.56 382 CYS B CA 1
ATOM 6645 C C . CYS B 1 382 ? -6.234 -34.062 -1.701 1 96.56 382 CYS B C 1
ATOM 6647 O O . CYS B 1 382 ? -5.691 -34.469 -0.667 1 96.56 382 CYS B O 1
ATOM 6649 N N . PRO B 1 383 ? -5.836 -34.406 -2.967 1 96.94 383 PRO B N 1
ATOM 6650 C CA . PRO B 1 383 ? -4.559 -35.125 -3.062 1 96.94 383 PRO B CA 1
ATOM 6651 C C . PRO B 1 383 ? -3.406 -34.375 -2.408 1 96.94 383 PRO B C 1
ATOM 6653 O O . PRO B 1 383 ? -3.348 -33.156 -2.49 1 96.94 383 PRO B O 1
ATOM 6656 N N . GLU B 1 384 ? -2.535 -35.094 -1.851 1 96.06 384 GLU B N 1
ATOM 6657 C CA . GLU B 1 384 ? -1.363 -34.5 -1.235 1 96.06 384 GLU B CA 1
ATOM 6658 C C . GLU B 1 384 ? -0.441 -33.875 -2.289 1 96.06 384 GLU B C 1
ATOM 6660 O O . GLU B 1 384 ? -0.443 -34.312 -3.445 1 96.06 384 GLU B O 1
ATOM 6665 N N . ARG B 1 385 ? 0.314 -32.938 -1.905 1 95.94 385 ARG B N 1
ATOM 6666 C CA . ARG B 1 385 ? 1.312 -32.375 -2.801 1 95.94 385 ARG B CA 1
ATOM 6667 C C . ARG B 1 385 ? 2.354 -33.406 -3.199 1 95.94 385 ARG B C 1
ATOM 6669 O O . ARG B 1 385 ? 2.965 -34.031 -2.338 1 95.94 385 ARG B O 1
ATOM 6676 N N . PRO B 1 386 ? 2.514 -33.562 -4.5 1 95.44 386 PRO B N 1
ATOM 6677 C CA . PRO B 1 386 ? 3.547 -34.5 -4.914 1 95.44 386 PRO B CA 1
ATOM 6678 C C . PRO B 1 386 ? 4.938 -34.125 -4.414 1 95.44 386 PRO B C 1
ATOM 6680 O O . PRO B 1 386 ? 5.238 -32.938 -4.262 1 95.44 386 PRO B O 1
ATOM 6683 N N . ALA B 1 387 ? 5.84 -35.156 -4.227 1 93.12 387 ALA B N 1
ATOM 6684 C CA . ALA B 1 387 ? 7.184 -34.906 -3.705 1 93.12 387 ALA B CA 1
ATOM 6685 C C . ALA B 1 387 ? 8.203 -34.844 -4.836 1 93.12 387 ALA B C 1
ATOM 6687 O O . ALA B 1 387 ? 9.328 -34.375 -4.641 1 93.12 387 ALA B O 1
ATOM 6688 N N . GLU B 1 388 ? 7.875 -35.375 -5.961 1 89.12 388 GLU B N 1
ATOM 6689 C CA . GLU B 1 388 ? 8.781 -35.438 -7.102 1 89.12 388 GLU B CA 1
ATOM 6690 C C . GLU B 1 388 ? 9.305 -34.062 -7.48 1 89.12 388 GLU B C 1
ATOM 6692 O O . GLU B 1 388 ? 8.555 -33.094 -7.488 1 89.12 388 GLU B O 1
ATOM 6697 N N . PRO B 1 389 ? 10.656 -34.031 -7.773 1 81.38 389 PRO B N 1
ATOM 6698 C CA . PRO B 1 389 ? 11.219 -32.75 -8.211 1 81.38 389 PRO B CA 1
ATOM 6699 C C . PRO B 1 389 ? 10.445 -32.125 -9.375 1 81.38 389 PRO B C 1
ATOM 6701 O O . PRO B 1 389 ? 10.047 -32.844 -10.305 1 81.38 389 PRO B O 1
ATOM 6704 N N . GLY B 1 390 ? 10.234 -30.891 -9.281 1 81 390 GLY B N 1
ATOM 6705 C CA . GLY B 1 390 ? 9.523 -30.172 -10.328 1 81 390 GLY B CA 1
ATOM 6706 C C . GLY B 1 390 ? 8.016 -30.156 -10.125 1 81 390 GLY B C 1
ATOM 6707 O O . GLY B 1 390 ? 7.336 -29.219 -10.562 1 81 390 GLY B O 1
ATOM 6708 N N . VAL B 1 391 ? 7.484 -31.25 -9.555 1 92.38 391 VAL B N 1
ATOM 6709 C CA . VAL B 1 391 ? 6.043 -31.344 -9.352 1 92.38 391 VAL B CA 1
ATOM 6710 C C . VAL B 1 391 ? 5.688 -30.891 -7.934 1 92.38 391 VAL B C 1
ATOM 6712 O O . VAL B 1 391 ? 4.543 -30.516 -7.668 1 92.38 391 VAL B O 1
ATOM 6715 N N . CYS B 1 392 ? 6.695 -30.859 -7.078 1 93.62 392 CYS B N 1
ATOM 6716 C CA . CYS B 1 392 ? 6.508 -30.562 -5.668 1 93.62 392 CYS B CA 1
ATOM 6717 C C . CYS B 1 392 ? 6.223 -29.078 -5.469 1 93.62 392 CYS B C 1
ATOM 6719 O O . CYS B 1 392 ? 6.004 -28.625 -4.344 1 93.62 392 CYS B O 1
ATOM 6721 N N . ARG B 1 393 ? 6.219 -28.297 -6.52 1 93.69 393 ARG B N 1
ATOM 6722 C CA . ARG B 1 393 ? 5.969 -26.859 -6.422 1 93.69 393 ARG B CA 1
ATOM 6723 C C . ARG B 1 393 ? 4.539 -26.531 -6.832 1 93.69 393 ARG B C 1
ATOM 6725 O O . ARG B 1 393 ? 4.152 -25.359 -6.852 1 93.69 393 ARG B O 1
ATOM 6732 N N . LEU B 1 394 ? 3.77 -27.562 -7.156 1 97.75 394 LEU B N 1
ATOM 6733 C CA . LEU B 1 394 ? 2.375 -27.328 -7.523 1 97.75 394 LEU B CA 1
ATOM 6734 C C . LEU B 1 394 ? 1.587 -26.766 -6.348 1 97.75 394 LEU B C 1
ATOM 6736 O O . LEU B 1 394 ? 1.762 -27.203 -5.207 1 97.75 394 LEU B O 1
ATOM 6740 N N . ARG B 1 395 ? 0.716 -25.797 -6.621 1 97.62 395 ARG B N 1
ATOM 6741 C CA . ARG B 1 395 ? -0.08 -25.172 -5.566 1 97.62 395 ARG B CA 1
ATOM 6742 C C . ARG B 1 395 ? -1.445 -25.844 -5.449 1 97.62 395 ARG B C 1
ATOM 6744 O O . ARG B 1 395 ? -2.285 -25.406 -4.652 1 97.62 395 ARG B O 1
ATOM 6751 N N . THR B 1 396 ? -1.683 -26.812 -6.215 1 98.25 396 THR B N 1
ATOM 6752 C CA . THR B 1 396 ? -2.799 -27.75 -6.098 1 98.25 396 THR B CA 1
ATOM 6753 C C . THR B 1 396 ? -2.514 -29.031 -6.871 1 98.25 396 THR B C 1
ATOM 6755 O O . THR B 1 396 ? -1.73 -29.031 -7.824 1 98.25 396 THR B O 1
ATOM 6758 N N . ALA B 1 397 ? -3.049 -30.125 -6.473 1 98 397 ALA B N 1
ATOM 6759 C CA . ALA B 1 397 ? -2.963 -31.406 -7.172 1 98 397 ALA B CA 1
ATOM 6760 C C . ALA B 1 397 ? -4.352 -31.953 -7.496 1 98 397 ALA B C 1
ATOM 6762 O O . ALA B 1 397 ? -4.508 -33.125 -7.793 1 98 397 ALA B O 1
ATOM 6763 N N . ARG B 1 398 ? -5.293 -31.078 -7.469 1 98.19 398 ARG B N 1
ATOM 6764 C CA . ARG B 1 398 ? -6.691 -31.484 -7.574 1 98.19 398 ARG B CA 1
ATOM 6765 C C . ARG B 1 398 ? -7.043 -31.875 -9.008 1 98.19 398 ARG B C 1
ATOM 6767 O O . ARG B 1 398 ? -6.387 -31.438 -9.953 1 98.19 398 ARG B O 1
ATOM 6774 N N . THR B 1 399 ? -8.07 -32.781 -9.07 1 98.5 399 THR B N 1
ATOM 6775 C CA . THR B 1 399 ? -8.766 -32.969 -10.344 1 98.5 399 THR B CA 1
ATOM 6776 C C . THR B 1 399 ? -9.633 -31.734 -10.648 1 98.5 399 THR B C 1
ATOM 6778 O O . THR B 1 399 ? -10.383 -31.266 -9.789 1 98.5 399 THR B O 1
ATOM 6781 N N . LEU B 1 400 ? -9.477 -31.203 -11.844 1 98.69 400 LEU B N 1
ATOM 6782 C CA . LEU B 1 400 ? -10.18 -29.984 -12.219 1 98.69 400 LEU B CA 1
ATOM 6783 C C . LEU B 1 400 ? -11.688 -30.219 -12.266 1 98.69 400 LEU B C 1
ATOM 6785 O O . LEU B 1 400 ? -12.141 -31.297 -12.656 1 98.69 400 LEU B O 1
ATOM 6789 N N . LYS B 1 401 ? -12.406 -29.297 -11.828 1 98.69 401 LYS B N 1
ATOM 6790 C CA . LYS B 1 401 ? -13.867 -29.297 -11.875 1 98.69 401 LYS B CA 1
ATOM 6791 C C . LYS B 1 401 ? -14.391 -28.016 -12.508 1 98.69 401 LYS B C 1
ATOM 6793 O O . LYS B 1 401 ? -13.789 -26.938 -12.359 1 98.69 401 LYS B O 1
ATOM 6798 N N . ALA B 1 402 ? -15.562 -28.172 -13.25 1 98.75 402 ALA B N 1
ATOM 6799 C CA . ALA B 1 402 ? -16.219 -26.984 -13.766 1 98.75 402 ALA B CA 1
ATOM 6800 C C . ALA B 1 402 ? -16.469 -25.969 -12.656 1 98.75 402 ALA B C 1
ATOM 6802 O O . ALA B 1 402 ? -16.906 -26.328 -11.562 1 98.75 402 ALA B O 1
ATOM 6803 N N . GLY B 1 403 ? -16.094 -24.719 -12.93 1 98.62 403 GLY B N 1
ATOM 6804 C CA . GLY B 1 403 ? -16.281 -23.656 -11.953 1 98.62 403 GLY B CA 1
ATOM 6805 C C . GLY B 1 403 ? -14.992 -23.266 -11.25 1 98.62 403 GLY B C 1
ATOM 6806 O O . GLY B 1 403 ? -14.922 -22.203 -10.617 1 98.62 403 GLY B O 1
ATOM 6807 N N . MET B 1 404 ? -14.008 -24.172 -11.305 1 98.88 404 MET B N 1
ATOM 6808 C CA . MET B 1 404 ? -12.688 -23.781 -10.812 1 98.88 404 MET B CA 1
ATOM 6809 C C . MET B 1 404 ? -12.086 -22.688 -11.672 1 98.88 404 MET B C 1
ATOM 6811 O O . MET B 1 404 ? -12.273 -22.672 -12.891 1 98.88 404 MET B O 1
ATOM 6815 N N . TYR B 1 405 ? -11.508 -21.719 -11.109 1 98.88 405 TYR B N 1
ATOM 6816 C CA . TYR B 1 405 ? -10.797 -20.609 -11.734 1 98.88 405 TYR B CA 1
ATOM 6817 C C . TYR B 1 405 ? -9.344 -20.578 -11.297 1 98.88 405 TYR B C 1
ATOM 6819 O O . TYR B 1 405 ? -9.047 -20.547 -10.102 1 98.88 405 TYR B O 1
ATOM 6827 N N . LEU B 1 406 ? -8.406 -20.719 -12.227 1 98.69 406 LEU B N 1
ATOM 6828 C CA . LEU B 1 406 ? -6.988 -20.781 -11.867 1 98.69 406 LEU B CA 1
ATOM 6829 C C . LEU B 1 406 ? -6.113 -20.266 -13.008 1 98.69 406 LEU B C 1
ATOM 6831 O O . LEU B 1 406 ? -6.617 -19.938 -14.086 1 98.69 406 LEU B O 1
ATOM 6835 N N . THR B 1 407 ? -4.84 -20.125 -12.789 1 98.81 407 THR B N 1
ATOM 6836 C CA . THR B 1 407 ? -3.893 -19.672 -13.805 1 98.81 407 THR B CA 1
ATOM 6837 C C . THR B 1 407 ? -3.25 -20.859 -14.508 1 98.81 407 THR B C 1
ATOM 6839 O O . THR B 1 407 ? -3.094 -21.938 -13.914 1 98.81 407 THR B O 1
ATOM 6842 N N . ILE B 1 408 ? -2.967 -20.766 -15.711 1 98.88 408 ILE B N 1
ATOM 6843 C CA . ILE B 1 408 ? -2.035 -21.609 -16.469 1 98.88 408 ILE B CA 1
ATOM 6844 C C . ILE B 1 408 ? -0.796 -20.781 -16.828 1 98.88 408 ILE B C 1
ATOM 6846 O O . ILE B 1 408 ? -0.866 -19.875 -17.672 1 98.88 408 ILE B O 1
ATOM 6850 N N . GLU B 1 409 ? 0.338 -21.125 -16.172 1 98.75 409 GLU B N 1
ATOM 6851 C CA . GLU B 1 409 ? 1.449 -20.188 -16.266 1 98.75 409 GLU B CA 1
ATOM 6852 C C . GLU B 1 409 ? 2.777 -20.906 -16.438 1 98.75 409 GLU B C 1
ATOM 6854 O O . GLU B 1 409 ? 3.725 -20.672 -15.695 1 98.75 409 GLU B O 1
ATOM 6859 N N . PRO B 1 410 ? 2.936 -21.688 -17.547 1 98.75 410 PRO B N 1
ATOM 6860 C CA . PRO B 1 410 ? 4.27 -22.234 -17.797 1 98.75 410 PRO B CA 1
ATOM 6861 C C . PRO B 1 410 ? 5.32 -21.141 -18 1 98.75 410 PRO B C 1
ATOM 6863 O O . PRO B 1 410 ? 4.977 -20 -18.344 1 98.75 410 PRO B O 1
ATOM 6866 N N . GLY B 1 411 ? 6.543 -21.5 -17.719 1 98.5 411 GLY B N 1
ATOM 6867 C CA . GLY B 1 411 ? 7.668 -20.594 -17.922 1 98.5 411 GLY B CA 1
ATOM 6868 C C . GLY B 1 411 ? 8.969 -21.328 -18.203 1 98.5 411 GLY B C 1
ATOM 6869 O O . GLY B 1 411 ? 9.086 -22.516 -17.953 1 98.5 411 GLY B O 1
ATOM 6870 N N . CYS B 1 412 ? 9.867 -20.656 -18.797 1 98.62 412 CYS B N 1
ATOM 6871 C CA . CYS B 1 412 ? 11.227 -21.125 -19.078 1 98.62 412 CYS B CA 1
ATOM 6872 C C . CYS B 1 412 ? 12.25 -20.062 -18.719 1 98.62 412 CYS B C 1
ATOM 6874 O O . CYS B 1 412 ? 12.25 -18.969 -19.297 1 98.62 412 CYS B O 1
ATOM 6876 N N . TYR B 1 413 ? 13.094 -20.406 -17.797 1 98.12 413 TYR B N 1
ATOM 6877 C CA . TYR B 1 413 ? 14.031 -19.422 -17.25 1 98.12 413 TYR B CA 1
ATOM 6878 C C . TYR B 1 413 ? 15.461 -19.938 -17.359 1 98.12 413 TYR B C 1
ATOM 6880 O O . TYR B 1 413 ? 15.703 -21.141 -17.344 1 98.12 413 TYR B O 1
ATOM 6888 N N . PHE B 1 414 ? 16.297 -19.031 -17.531 1 97.94 414 PHE B N 1
ATOM 6889 C CA . PHE B 1 414 ? 17.734 -19.312 -17.469 1 97.94 414 PHE B CA 1
ATOM 6890 C C . PHE B 1 414 ? 18.359 -18.688 -16.219 1 97.94 414 PHE B C 1
ATOM 6892 O O . PHE B 1 414 ? 18.828 -17.547 -16.266 1 97.94 414 PHE B O 1
ATOM 6899 N N . ILE B 1 415 ? 18.312 -19.438 -15.172 1 96.94 415 ILE B N 1
ATOM 6900 C CA . ILE B 1 415 ? 18.75 -19 -13.859 1 96.94 415 ILE B CA 1
ATOM 6901 C C . ILE B 1 415 ? 20.125 -19.578 -13.555 1 96.94 415 ILE B C 1
ATOM 6903 O O . ILE B 1 415 ? 20.266 -20.797 -13.438 1 96.94 415 ILE B O 1
ATOM 6907 N N . ALA B 1 416 ? 21.062 -18.766 -13.32 1 94.44 416 ALA B N 1
ATOM 6908 C CA . ALA B 1 416 ? 22.469 -19.156 -13.25 1 94.44 416 ALA B CA 1
ATOM 6909 C C . ALA B 1 416 ? 22.688 -20.219 -12.172 1 94.44 416 ALA B C 1
ATOM 6911 O O . ALA B 1 416 ? 23.297 -21.266 -12.422 1 94.44 416 ALA B O 1
ATOM 6912 N N . PRO B 1 417 ? 22.203 -20.031 -10.953 1 94.25 417 PRO B N 1
ATOM 6913 C CA . PRO B 1 417 ? 22.469 -21.031 -9.922 1 94.25 417 PRO B CA 1
ATOM 6914 C C . PRO B 1 417 ? 21.859 -22.406 -10.258 1 94.25 417 PRO B C 1
ATOM 6916 O O . PRO B 1 417 ? 22.453 -23.438 -9.93 1 94.25 417 PRO B O 1
ATOM 6919 N N . LEU B 1 418 ? 20.734 -22.453 -10.867 1 95.69 418 LEU B N 1
ATOM 6920 C CA . LEU B 1 418 ? 20.094 -23.719 -11.234 1 95.69 418 LEU B CA 1
ATOM 6921 C C . LEU B 1 418 ? 20.828 -24.375 -12.391 1 95.69 418 LEU B C 1
ATOM 6923 O O . LEU B 1 418 ? 21.031 -25.594 -12.391 1 95.69 418 LEU B O 1
ATOM 6927 N N . LEU B 1 419 ? 21.219 -23.562 -13.375 1 96.69 419 LEU B N 1
ATOM 6928 C CA . LEU B 1 419 ? 21.922 -24.094 -14.539 1 96.69 419 LEU B CA 1
ATOM 6929 C C . LEU B 1 419 ? 23.281 -24.656 -14.125 1 96.69 419 LEU B C 1
ATOM 6931 O O . LEU B 1 419 ? 23.688 -25.734 -14.594 1 96.69 419 LEU B O 1
ATOM 6935 N N . GLU B 1 420 ? 23.969 -23.906 -13.273 1 96 420 GLU B N 1
ATOM 6936 C CA . GLU B 1 420 ? 25.281 -24.391 -12.812 1 96 420 GLU B CA 1
ATOM 6937 C C . GLU B 1 420 ? 25.141 -25.703 -12.055 1 96 420 GLU B C 1
ATOM 6939 O O . GLU B 1 420 ? 25.969 -26.609 -12.227 1 96 420 GLU B O 1
ATOM 6944 N N . LYS B 1 421 ? 24.156 -25.781 -11.203 1 95.56 421 LYS B N 1
ATOM 6945 C CA . LYS B 1 421 ? 23.891 -27.031 -10.5 1 95.56 421 LYS B CA 1
ATOM 6946 C C . LYS B 1 421 ? 23.594 -28.156 -11.477 1 95.56 421 LYS B C 1
ATOM 6948 O O . LYS B 1 421 ? 24.062 -29.281 -11.289 1 95.56 421 LYS B O 1
ATOM 6953 N N . ALA B 1 422 ? 22.859 -27.922 -12.5 1 97.19 422 ALA B N 1
ATOM 6954 C CA . ALA B 1 422 ? 22.484 -28.922 -13.492 1 97.19 422 ALA B CA 1
ATOM 6955 C C . ALA B 1 422 ? 23.703 -29.375 -14.305 1 97.19 422 ALA B C 1
ATOM 6957 O O . ALA B 1 422 ? 23.844 -30.562 -14.609 1 97.19 422 ALA B O 1
ATOM 6958 N N . PHE B 1 423 ? 24.578 -28.422 -14.672 1 97.75 423 PHE B N 1
ATOM 6959 C CA . PHE B 1 423 ? 25.797 -28.75 -15.414 1 97.75 423 PHE B CA 1
ATOM 6960 C C . PHE B 1 423 ? 26.703 -29.656 -14.594 1 97.75 423 PHE B C 1
ATOM 6962 O O . PHE B 1 423 ? 27.438 -30.484 -15.156 1 97.75 423 PHE B O 1
ATOM 6969 N N . ALA B 1 424 ? 26.609 -29.5 -13.312 1 97.88 424 ALA B N 1
ATOM 6970 C CA . ALA B 1 424 ? 27.516 -30.234 -12.422 1 97.88 424 ALA B CA 1
ATOM 6971 C C . ALA B 1 424 ? 26.922 -31.594 -12.055 1 97.88 424 ALA B C 1
ATOM 6973 O O . ALA B 1 424 ? 27.609 -32.438 -11.477 1 97.88 424 ALA B O 1
ATOM 6974 N N . ASP B 1 425 ? 25.703 -31.859 -12.281 1 97.56 425 ASP B N 1
ATOM 6975 C CA . ASP B 1 425 ? 25.031 -33.125 -12 1 97.56 425 ASP B CA 1
ATOM 6976 C C . ASP B 1 425 ? 25 -34 -13.234 1 97.56 425 ASP B C 1
ATOM 6978 O O . ASP B 1 425 ? 24.25 -33.75 -14.172 1 97.56 425 ASP B O 1
ATOM 6982 N N . ALA B 1 426 ? 25.641 -35.094 -13.164 1 97.38 426 ALA B N 1
ATOM 6983 C CA . ALA B 1 426 ? 25.781 -35.969 -14.328 1 97.38 426 ALA B CA 1
ATOM 6984 C C . ALA B 1 426 ? 24.422 -36.469 -14.805 1 97.38 426 ALA B C 1
ATOM 6986 O O . ALA B 1 426 ? 24.219 -36.656 -16 1 97.38 426 ALA B O 1
ATOM 6987 N N . ASN B 1 427 ? 23.531 -36.594 -13.883 1 96.56 427 ASN B N 1
ATOM 6988 C CA . ASN B 1 427 ? 22.188 -37.094 -14.227 1 96.56 427 ASN B CA 1
ATOM 6989 C C . ASN B 1 427 ? 21.406 -36.094 -15.047 1 96.56 427 ASN B C 1
ATOM 6991 O O . ASN B 1 427 ? 20.469 -36.438 -15.758 1 96.56 427 ASN B O 1
ATOM 6995 N N . LEU B 1 428 ? 21.781 -34.844 -15 1 97.88 428 LEU B N 1
ATOM 6996 C CA . LEU B 1 428 ? 21.109 -33.781 -15.734 1 97.88 428 LEU B CA 1
ATOM 6997 C C . LEU B 1 428 ? 21.969 -33.281 -16.891 1 97.88 428 LEU B C 1
ATOM 6999 O O . LEU B 1 428 ? 21.453 -33 -17.969 1 97.88 428 LEU B O 1
ATOM 7003 N N . ALA B 1 429 ? 23.234 -33.219 -16.688 1 98.25 429 ALA B N 1
ATOM 7004 C CA . ALA B 1 429 ? 24.188 -32.594 -17.625 1 98.25 429 ALA B CA 1
ATOM 7005 C C . ALA B 1 429 ? 24.141 -33.312 -18.969 1 98.25 429 ALA B C 1
ATOM 7007 O O . ALA B 1 429 ? 24.344 -32.688 -20.016 1 98.25 429 ALA B O 1
ATOM 7008 N N . LYS B 1 430 ? 23.891 -34.562 -18.969 1 98.25 430 LYS B N 1
ATOM 7009 C CA . LYS B 1 430 ? 23.906 -35.375 -20.188 1 98.25 430 LYS B CA 1
ATOM 7010 C C . LYS B 1 430 ? 22.828 -34.906 -21.172 1 98.25 430 LYS B C 1
ATOM 7012 O O . LYS B 1 430 ? 22.922 -35.156 -22.359 1 98.25 430 LYS B O 1
ATOM 7017 N N . PHE B 1 431 ? 21.828 -34.188 -20.672 1 98.69 431 PHE B N 1
ATOM 7018 C CA . PHE B 1 431 ? 20.734 -33.75 -21.516 1 98.69 431 PHE B CA 1
ATOM 7019 C C . PHE B 1 431 ? 20.984 -32.344 -22.031 1 98.69 431 PHE B C 1
ATOM 7021 O O . PHE B 1 431 ? 20.312 -31.859 -22.938 1 98.69 431 PHE B O 1
ATOM 7028 N N . LEU B 1 432 ? 21.953 -31.609 -21.453 1 98.69 432 LEU B N 1
ATOM 7029 C CA . LEU B 1 432 ? 22.141 -30.188 -21.688 1 98.69 432 LEU B CA 1
ATOM 7030 C C . LEU B 1 432 ? 23.219 -29.953 -22.75 1 98.69 432 LEU B C 1
ATOM 7032 O O . LEU B 1 432 ? 24.281 -30.578 -22.688 1 98.69 432 LEU B O 1
ATOM 7036 N N . VAL B 1 433 ? 22.953 -29.125 -23.719 1 98.62 433 VAL B N 1
ATOM 7037 C CA . VAL B 1 433 ? 23.969 -28.641 -24.656 1 98.62 433 VAL B CA 1
ATOM 7038 C C . VAL B 1 433 ? 24.531 -27.297 -24.188 1 98.62 433 VAL B C 1
ATOM 7040 O O . VAL B 1 433 ? 24.047 -26.25 -24.594 1 98.62 433 VAL B O 1
ATOM 7043 N N . ARG B 1 434 ? 25.531 -27.344 -23.469 1 97 434 ARG B N 1
ATOM 7044 C CA . ARG B 1 434 ? 26.031 -26.219 -22.703 1 97 434 ARG B CA 1
ATOM 7045 C C . ARG B 1 434 ? 26.312 -25.016 -23.609 1 97 434 ARG B C 1
ATOM 7047 O O . ARG B 1 434 ? 25.953 -23.891 -23.281 1 97 434 ARG B O 1
ATOM 7054 N N . GLU B 1 435 ? 26.953 -25.219 -24.734 1 96.94 435 GLU B N 1
ATOM 7055 C CA . GLU B 1 435 ? 27.328 -24.141 -25.656 1 96.94 435 GLU B CA 1
ATOM 7056 C C . GLU B 1 435 ? 26.094 -23.375 -26.125 1 96.94 435 GLU B C 1
ATOM 7058 O O . GLU B 1 435 ? 26.141 -22.156 -26.25 1 96.94 435 GLU B O 1
ATOM 7063 N N . GLN B 1 436 ? 25.047 -24.094 -26.375 1 97.94 436 GLN B N 1
ATOM 7064 C CA . GLN B 1 436 ? 23.812 -23.453 -26.844 1 97.94 436 GLN B CA 1
ATOM 7065 C C . GLN B 1 436 ? 23.109 -22.719 -25.703 1 97.94 436 GLN B C 1
ATOM 7067 O O . GLN B 1 436 ? 22.578 -21.625 -25.891 1 97.94 436 GLN B O 1
ATOM 7072 N N . ILE B 1 437 ? 23.125 -23.328 -24.516 1 98.06 437 ILE B N 1
ATOM 7073 C CA . ILE B 1 437 ? 22.438 -22.766 -23.359 1 98.06 437 ILE B CA 1
ATOM 7074 C C . ILE B 1 437 ? 23.141 -21.469 -22.922 1 98.06 437 ILE B C 1
ATOM 7076 O O . ILE B 1 437 ? 22.484 -20.516 -22.5 1 98.06 437 ILE B O 1
ATOM 7080 N N . GLU B 1 438 ? 24.406 -21.375 -23.078 1 95.81 438 GLU B N 1
ATOM 7081 C CA . GLU B 1 438 ? 25.203 -20.219 -22.656 1 95.81 438 GLU B CA 1
ATOM 7082 C C . GLU B 1 438 ? 24.844 -18.984 -23.453 1 95.81 438 GLU B C 1
ATOM 7084 O O . GLU B 1 438 ? 25.047 -17.859 -22.984 1 95.81 438 GLU B O 1
ATOM 7089 N N . ARG B 1 439 ? 24.25 -19.156 -24.625 1 94.38 439 ARG B N 1
ATOM 7090 C CA . ARG B 1 439 ? 23.75 -18.031 -25.422 1 94.38 439 ARG B CA 1
ATOM 7091 C C . ARG B 1 439 ? 22.672 -17.266 -24.656 1 94.38 439 ARG B C 1
ATOM 7093 O O . ARG B 1 439 ? 22.422 -16.094 -24.953 1 94.38 439 ARG B O 1
ATOM 7100 N N . PHE B 1 440 ? 22.078 -17.938 -23.703 1 96.44 440 PHE B N 1
ATOM 7101 C CA . PHE B 1 440 ? 20.906 -17.375 -23.031 1 96.44 440 PHE B CA 1
ATOM 7102 C C . PHE B 1 440 ? 21.281 -16.875 -21.641 1 96.44 440 PHE B C 1
ATOM 7104 O O . PHE B 1 440 ? 20.391 -16.625 -20.812 1 96.44 440 PHE B O 1
ATOM 7111 N N . ARG B 1 441 ? 22.516 -16.672 -21.312 1 89.94 441 ARG B N 1
ATOM 7112 C CA . ARG B 1 441 ? 23 -16.266 -20 1 89.94 441 ARG B CA 1
ATOM 7113 C C . ARG B 1 441 ? 22.375 -14.938 -19.562 1 89.94 441 ARG B C 1
ATOM 7115 O O . ARG B 1 441 ? 22.156 -14.703 -18.375 1 89.94 441 ARG B O 1
ATOM 7122 N N . ASN B 1 442 ? 22.109 -14 -20.359 1 89.62 442 ASN B N 1
ATOM 7123 C CA . ASN B 1 442 ? 21.516 -12.711 -20.016 1 89.62 442 ASN B CA 1
ATOM 7124 C C . ASN B 1 442 ? 20.125 -12.547 -20.625 1 89.62 442 ASN B C 1
ATOM 7126 O O . ASN B 1 442 ? 19.656 -11.43 -20.797 1 89.62 442 ASN B O 1
ATOM 7130 N N . PHE B 1 443 ? 19.578 -13.703 -20.875 1 95.69 443 PHE B N 1
ATOM 7131 C CA . PHE B 1 443 ? 18.266 -13.719 -21.516 1 95.69 443 PHE B CA 1
ATOM 7132 C C . PHE B 1 443 ? 17.156 -13.438 -20.516 1 95.69 443 PHE B C 1
ATOM 7134 O O . PHE B 1 443 ? 16.203 -12.719 -20.828 1 95.69 443 PHE B O 1
ATOM 7141 N N . GLY B 1 444 ? 17.312 -13.953 -19.328 1 97 444 GLY B N 1
ATOM 7142 C CA . GLY B 1 444 ? 16.234 -13.945 -18.344 1 97 444 GLY B CA 1
ATOM 7143 C C . GLY B 1 444 ? 15.297 -15.125 -18.469 1 97 444 GLY B C 1
ATOM 7144 O O . GLY B 1 444 ? 15.711 -16.281 -18.312 1 97 444 GLY B O 1
ATOM 7145 N N . GLY B 1 445 ? 14.086 -14.836 -18.891 1 98.12 445 GLY B N 1
ATOM 7146 C CA . GLY B 1 445 ? 13.094 -15.891 -19.031 1 98.12 445 GLY B CA 1
ATOM 7147 C C . GLY B 1 445 ? 11.797 -15.422 -19.656 1 98.12 445 GLY B C 1
ATOM 7148 O O . GLY B 1 445 ? 11.672 -14.25 -20.016 1 98.12 445 GLY B O 1
ATOM 7149 N N . VAL B 1 446 ? 10.969 -16.375 -19.938 1 98.81 446 VAL B N 1
ATOM 7150 C CA . VAL B 1 446 ? 9.625 -16.172 -20.453 1 98.81 446 VAL B CA 1
ATOM 7151 C C . VAL B 1 446 ? 8.602 -16.875 -19.562 1 98.81 446 VAL B C 1
ATOM 7153 O O . VAL B 1 446 ? 8.852 -17.969 -19.078 1 98.81 446 VAL B O 1
ATOM 7156 N N . ARG B 1 447 ? 7.59 -16.219 -19.25 1 98.81 447 ARG B N 1
ATOM 7157 C CA . ARG B 1 447 ? 6.395 -16.781 -18.625 1 98.81 447 ARG B CA 1
ATOM 7158 C C . ARG B 1 447 ? 5.133 -16.281 -19.312 1 98.81 447 ARG B C 1
ATOM 7160 O O . ARG B 1 447 ? 5.035 -15.109 -19.688 1 98.81 447 ARG B O 1
ATOM 7167 N N . ILE B 1 448 ? 4.324 -17.125 -19.641 1 98.88 448 ILE B N 1
ATOM 7168 C CA . ILE B 1 448 ? 3 -16.812 -20.172 1 98.88 448 ILE B CA 1
ATOM 7169 C C . ILE B 1 448 ? 1.932 -17.297 -19.188 1 98.88 448 ILE B C 1
ATOM 7171 O O . ILE B 1 448 ? 1.896 -18.484 -18.844 1 98.88 448 ILE B O 1
ATOM 7175 N N . GLU B 1 449 ? 1.141 -16.375 -18.719 1 98.81 449 GLU B N 1
ATOM 7176 C CA . GLU B 1 449 ? 0.175 -16.719 -17.688 1 98.81 449 GLU B CA 1
ATOM 7177 C C . GLU B 1 449 ? -1.215 -16.188 -18.031 1 98.81 449 GLU B C 1
ATOM 7179 O O . GLU B 1 449 ? -1.396 -14.984 -18.234 1 98.81 449 GLU B O 1
ATOM 7184 N N . ASP B 1 450 ? -2.174 -17.062 -18.047 1 98.88 450 ASP B N 1
ATOM 7185 C CA . ASP B 1 450 ? -3.57 -16.75 -18.328 1 98.88 450 ASP B CA 1
ATOM 7186 C C . ASP B 1 450 ? -4.469 -17.156 -17.156 1 98.88 450 ASP B C 1
ATOM 7188 O O . ASP B 1 450 ? -4.191 -18.156 -16.469 1 98.88 450 ASP B O 1
ATOM 7192 N N . ASP B 1 451 ? -5.441 -16.344 -16.938 1 98.94 451 ASP B N 1
ATOM 7193 C CA . ASP B 1 451 ? -6.508 -16.672 -16 1 98.94 451 ASP B CA 1
ATOM 7194 C C . ASP B 1 451 ? -7.629 -17.438 -16.688 1 98.94 451 ASP B C 1
ATOM 7196 O O . ASP B 1 451 ? -8.297 -16.906 -17.578 1 98.94 451 ASP B O 1
ATOM 7200 N N . VAL B 1 452 ? -7.953 -18.688 -16.219 1 98.88 452 VAL B N 1
ATOM 7201 C CA . VAL B 1 452 ? -8.883 -19.516 -16.984 1 98.88 452 VAL B CA 1
ATOM 7202 C C . VAL B 1 452 ? -9.961 -20.078 -16.062 1 98.88 452 VAL B C 1
ATOM 7204 O O . VAL B 1 452 ? -9.68 -20.422 -14.906 1 98.88 452 VAL B O 1
ATOM 7207 N N . LEU B 1 453 ? -11.172 -20.094 -16.531 1 98.94 453 LEU B N 1
ATOM 7208 C CA . LEU B 1 453 ? -12.297 -20.797 -15.922 1 98.94 453 LEU B CA 1
ATOM 7209 C C . LEU B 1 453 ? -12.445 -22.203 -16.5 1 98.94 453 LEU B C 1
ATOM 7211 O O . LEU B 1 453 ? -12.562 -22.359 -17.719 1 98.94 453 LEU B O 1
ATOM 7215 N N . ILE B 1 454 ? -12.383 -23.219 -15.672 1 98.94 454 ILE B N 1
ATOM 7216 C CA . ILE B 1 454 ? -12.578 -24.594 -16.109 1 98.94 454 ILE B CA 1
ATOM 7217 C C . ILE B 1 454 ? -14.055 -24.844 -16.375 1 98.94 454 ILE B C 1
ATOM 7219 O O . ILE B 1 454 ? -14.914 -24.453 -15.586 1 98.94 454 ILE B O 1
ATOM 7223 N N . THR B 1 455 ? -14.352 -25.391 -17.5 1 98.75 455 THR B N 1
ATOM 7224 C CA . THR B 1 455 ? -15.711 -25.797 -17.844 1 98.75 455 THR B CA 1
ATOM 7225 C C . THR B 1 455 ? -15.789 -27.312 -18 1 98.75 455 THR B C 1
ATOM 7227 O O . THR B 1 455 ? -14.789 -28.016 -17.812 1 98.75 455 THR B O 1
ATOM 7230 N N . LYS B 1 456 ? -16.953 -27.844 -18.312 1 98.56 456 LYS B N 1
ATOM 7231 C CA . LYS B 1 456 ? -17.156 -29.281 -18.453 1 98.56 456 LYS B CA 1
ATOM 7232 C C . LYS B 1 456 ? -16.344 -29.828 -19.625 1 98.56 456 LYS B C 1
ATOM 7234 O O . LYS B 1 456 ? -15.852 -30.953 -19.562 1 98.56 456 LYS B O 1
ATOM 7239 N N . THR B 1 457 ? -16.172 -29.031 -20.672 1 98.5 457 THR B N 1
ATOM 7240 C CA . THR B 1 457 ? -15.609 -29.578 -21.891 1 98.5 457 THR B CA 1
ATOM 7241 C C . THR B 1 457 ? -14.32 -28.844 -22.266 1 98.5 457 THR B C 1
ATOM 7243 O O . THR B 1 457 ? -13.75 -29.094 -23.328 1 98.5 457 THR B O 1
ATOM 7246 N N . GLY B 1 458 ? -13.906 -27.969 -21.5 1 98.69 458 GLY B N 1
ATOM 7247 C CA . GLY B 1 458 ? -12.711 -27.188 -21.797 1 98.69 458 GLY B CA 1
ATOM 7248 C C . GLY B 1 458 ? -12.477 -26.062 -20.812 1 98.69 458 GLY B C 1
ATOM 7249 O O . GLY B 1 458 ? -12.641 -26.234 -19.594 1 98.69 458 GLY B O 1
ATOM 7250 N N . ILE B 1 459 ? -12.031 -24.984 -21.344 1 98.75 459 ILE B N 1
ATOM 7251 C CA . ILE B 1 459 ? -11.781 -23.812 -20.516 1 98.75 459 ILE B CA 1
ATOM 7252 C C . ILE B 1 459 ? -12.398 -22.562 -21.156 1 98.75 459 ILE B C 1
ATOM 7254 O O . ILE B 1 459 ? -12.742 -22.594 -22.344 1 98.75 459 ILE B O 1
ATOM 7258 N N . GLU B 1 460 ? -12.656 -21.562 -20.422 1 98.81 460 GLU B N 1
ATOM 7259 C CA . GLU B 1 460 ? -12.828 -20.188 -20.875 1 98.81 460 GLU B CA 1
ATOM 7260 C C . GLU B 1 460 ? -11.664 -19.297 -20.422 1 98.81 460 GLU B C 1
ATOM 7262 O O . GLU B 1 460 ? -11.438 -19.125 -19.234 1 98.81 460 GLU B O 1
ATOM 7267 N N . ASN B 1 461 ? -10.891 -18.875 -21.375 1 98.88 461 ASN B N 1
ATOM 7268 C CA . ASN B 1 461 ? -9.766 -18 -21.062 1 98.88 461 ASN B CA 1
ATOM 7269 C C . ASN B 1 461 ? -10.203 -16.547 -20.906 1 98.88 461 ASN B C 1
ATOM 7271 O O . ASN B 1 461 ? -10.734 -15.945 -21.828 1 98.88 461 ASN B O 1
ATOM 7275 N N . PHE B 1 462 ? -9.992 -15.969 -19.719 1 98.88 462 PHE B N 1
ATOM 7276 C CA . PHE B 1 462 ? -10.438 -14.609 -19.422 1 98.88 462 PHE B CA 1
ATOM 7277 C C . PHE B 1 462 ? -9.375 -13.602 -19.828 1 98.88 462 PHE B C 1
ATOM 7279 O O . PHE B 1 462 ? -9.648 -12.398 -19.891 1 98.88 462 PHE B O 1
ATOM 7286 N N . THR B 1 463 ? -8.172 -14.055 -20.078 1 98.81 463 THR B N 1
ATOM 7287 C CA . THR B 1 463 ? -7.07 -13.172 -20.453 1 98.81 463 THR B CA 1
ATOM 7288 C C . THR B 1 463 ? -7.164 -12.789 -21.938 1 98.81 463 THR B C 1
ATOM 7290 O O . THR B 1 463 ? -7.203 -13.664 -22.797 1 98.81 463 THR B O 1
ATOM 7293 N N . LEU B 1 464 ? -7.203 -11.531 -22.188 1 98.62 464 LEU B N 1
ATOM 7294 C CA . LEU B 1 464 ? -7.355 -11.008 -23.547 1 98.62 464 LEU B CA 1
ATOM 7295 C C . LEU B 1 464 ? -6.148 -10.172 -23.938 1 98.62 464 LEU B C 1
ATOM 7297 O O . LEU B 1 464 ? -6.25 -8.945 -24.078 1 98.62 464 LEU B O 1
ATOM 7301 N N . VAL B 1 465 ? -5.07 -10.773 -24.219 1 98.88 465 VAL B N 1
ATOM 7302 C CA . VAL B 1 465 ? -3.838 -10.125 -24.656 1 98.88 465 VAL B CA 1
ATOM 7303 C C . VAL B 1 465 ? -3.273 -10.844 -25.875 1 98.88 465 VAL B C 1
ATOM 7305 O O . VAL B 1 465 ? -3.609 -12.008 -26.125 1 98.88 465 VAL B O 1
ATOM 7308 N N . PRO B 1 466 ? -2.4 -10.188 -26.672 1 98.69 466 PRO B N 1
ATOM 7309 C CA . PRO B 1 466 ? -1.722 -10.93 -27.734 1 98.69 466 PRO B CA 1
ATOM 7310 C C . PRO B 1 466 ? -0.828 -12.047 -27.203 1 98.69 466 PRO B C 1
ATOM 7312 O O . PRO B 1 466 ? -0.111 -11.844 -26.219 1 98.69 466 PRO B O 1
ATOM 7315 N N . ARG B 1 467 ? -0.87 -13.219 -27.844 1 98.75 467 ARG B N 1
ATOM 7316 C CA . ARG B 1 467 ? -0.087 -14.336 -27.312 1 98.75 467 ARG B CA 1
ATOM 7317 C C . ARG B 1 467 ? 0.882 -14.859 -28.375 1 98.75 467 ARG B C 1
ATOM 7319 O O . ARG B 1 467 ? 2.02 -15.219 -28.047 1 98.75 467 ARG B O 1
ATOM 7326 N N . THR B 1 468 ? 0.48 -14.914 -29.594 1 98.81 468 THR B N 1
ATOM 7327 C CA . THR B 1 468 ? 1.428 -15.406 -30.594 1 98.81 468 THR B CA 1
ATOM 7328 C C . THR B 1 468 ? 2.482 -14.352 -30.906 1 98.81 468 THR B C 1
ATOM 7330 O O . THR B 1 468 ? 2.262 -13.164 -30.688 1 98.81 468 THR B O 1
ATOM 7333 N N . VAL B 1 469 ? 3.602 -14.836 -31.438 1 98.75 469 VAL B N 1
ATOM 7334 C CA . VAL B 1 469 ? 4.668 -13.93 -31.844 1 98.75 469 VAL B CA 1
ATOM 7335 C C . VAL B 1 469 ? 4.117 -12.891 -32.812 1 98.75 469 VAL B C 1
ATOM 7337 O O . VAL B 1 469 ? 4.344 -11.688 -32.656 1 98.75 469 VAL B O 1
ATOM 7340 N N . ASP B 1 470 ? 3.332 -13.367 -33.781 1 98.56 470 ASP B N 1
ATOM 7341 C CA . ASP B 1 470 ? 2.775 -12.477 -34.812 1 98.56 470 ASP B CA 1
ATOM 7342 C C . ASP B 1 470 ? 1.844 -11.445 -34.156 1 98.56 470 ASP B C 1
ATOM 7344 O O . ASP B 1 470 ? 1.882 -10.266 -34.531 1 98.56 470 ASP B O 1
ATOM 7348 N N . GLU B 1 471 ? 1.004 -11.859 -33.281 1 98.69 471 GLU B N 1
ATOM 7349 C CA . GLU B 1 471 ? 0.06 -10.961 -32.625 1 98.69 471 GLU B CA 1
ATOM 7350 C C . GLU B 1 471 ? 0.788 -9.906 -31.797 1 98.69 471 GLU B C 1
ATOM 7352 O O . GLU B 1 471 ? 0.398 -8.734 -31.781 1 98.69 471 GLU B O 1
ATOM 7357 N N . ILE B 1 472 ? 1.791 -10.336 -31.078 1 98.88 472 ILE B N 1
ATOM 7358 C CA . ILE B 1 472 ? 2.541 -9.43 -30.219 1 98.88 472 ILE B CA 1
ATOM 7359 C C . ILE B 1 472 ? 3.264 -8.391 -31.078 1 98.88 472 ILE B C 1
ATOM 7361 O O . ILE B 1 472 ? 3.188 -7.191 -30.797 1 98.88 472 ILE B O 1
ATOM 7365 N N . GLU B 1 473 ? 3.963 -8.867 -32.125 1 98.69 473 GLU B N 1
ATOM 7366 C CA . GLU B 1 473 ? 4.668 -7.941 -33 1 98.69 473 GLU B CA 1
ATOM 7367 C C . GLU B 1 473 ? 3.703 -6.965 -33.688 1 98.69 473 GLU B C 1
ATOM 7369 O O . GLU B 1 473 ? 4.004 -5.777 -33.812 1 98.69 473 GLU B O 1
ATOM 7374 N N . ALA B 1 474 ? 2.557 -7.48 -34.062 1 98.62 474 ALA B N 1
ATOM 7375 C CA . ALA B 1 474 ? 1.553 -6.621 -34.688 1 98.62 474 ALA B CA 1
ATOM 7376 C C . ALA B 1 474 ? 1.032 -5.578 -33.719 1 98.62 474 ALA B C 1
ATOM 7378 O O . ALA B 1 474 ? 0.858 -4.41 -34.062 1 98.62 474 ALA B O 1
ATOM 7379 N N . TRP B 1 475 ? 0.743 -5.973 -32.5 1 98.5 475 TRP B N 1
ATOM 7380 C CA . TRP B 1 475 ? 0.206 -5.066 -31.484 1 98.5 475 TRP B CA 1
ATOM 7381 C C . TRP B 1 475 ? 1.216 -3.979 -31.141 1 98.5 475 TRP B C 1
ATOM 7383 O O . TRP B 1 475 ? 0.844 -2.822 -30.922 1 98.5 475 TRP B O 1
ATOM 7393 N N . MET B 1 476 ? 2.475 -4.383 -31.062 1 98.12 476 MET B N 1
ATOM 7394 C CA . MET B 1 476 ? 3.506 -3.457 -30.594 1 98.12 476 MET B CA 1
ATOM 7395 C C . MET B 1 476 ? 4.051 -2.625 -31.75 1 98.12 476 MET B C 1
ATOM 7397 O O . MET B 1 476 ? 4.902 -1.758 -31.562 1 98.12 476 MET B O 1
ATOM 7401 N N . ALA B 1 477 ? 3.523 -2.971 -32.938 1 92.88 477 ALA B N 1
ATOM 7402 C CA . ALA B 1 477 ? 4.016 -2.23 -34.094 1 92.88 477 ALA B CA 1
ATOM 7403 C C . ALA B 1 477 ? 3.623 -0.758 -34 1 92.88 477 ALA B C 1
ATOM 7405 O O . ALA B 1 477 ? 2.502 -0.428 -33.625 1 92.88 477 ALA B O 1
ATOM 7406 N N . ARG B 1 478 ? 4.621 0.029 -34.031 1 71.88 478 ARG B N 1
ATOM 7407 C CA . ARG B 1 478 ? 4.48 1.476 -33.906 1 71.88 478 ARG B CA 1
ATOM 7408 C C . ARG B 1 478 ? 4.316 2.137 -35.281 1 71.88 478 ARG B C 1
ATOM 7410 O O . ARG B 1 478 ? 4.93 1.711 -36.25 1 71.88 478 ARG B O 1
#

Nearest PDB structures (foldseek):
  6h2p-assembly1_A  TM=9.944E-01  e=2.674E-75  Homo sapiens
  5mc1-assembly1_A  TM=9.946E-01  e=7.246E-75  Homo sapiens
  5mc3-assembly1_A  TM=9.947E-01  e=7.683E-75  Homo sapiens
  2bwu-assembly1_A  TM=8.560E-01  e=2.055E-40  Escherichia coli
  2bww-assembly1_A  TM=8.555E-01  e=3.098E-40  Escherichia coli

Secondary structure (DSSP, 8-state):
--EE-SSTTSPPEETHHHHHHHHHHHHHHTT-GGGTT--EEEEEE-----BSTTSS-BPPP---HHHHHHH---SSS-EEEEETTT--EEEEE----TTHHHHH-PPPPHHHHHHHHT-SEEEEGGGHHHHHHHH--SEEEE--EE-TTT--EEPPP--TTGGGS-EE-SSHHHHHHHHHHB--HHHHHHHHHHHHHHHHHHHHHHHH--TT-BHHHHHHHHHHHHHHTT---EESS--EEEEGGGGG-TT-SSTTS-S-PBPPTTPEEEEEE-EEETTEE--EEEEEETTS---HHHHHHHHHHHHHHHHHHHH-STT-BHHHHHHHHHHHHHHHHHHTTSB-S-HHHHHHHTTHHHH--S-S--B-SSSSS-S-TT-TTSPPPP-STTTTT-S--PBP-TTBEEEE--EEE--HHHHHHHHH-HHHHTTB-HHHHGGGTTT-EEE-BEEEEE-SSSEEE---S--SHHHHHHHH--/--EE-SSTTSPPEETHHHHHHHHHHHHHHTT-GGGTT--EEEEEE-----BSTTSS-BPPP---HHHHHHH---SSS-EEEEETTT--EEEEE----TTHHHHH-PPPPHHHHHHHHT-SEEEEGGGHHHHHHHH--SEEEE--EE-TTT--EEPPP--TTGGGS-EE-SSHHHHHHHHHHB--HHHHHHHHHHHHHHHHHHHHHHHH--TT-BHHHHHHHHHHHHHHTT---EESS--EEEEGGGGG-TT-SSTTS-S-PBPPTTPEEEEEE-EEETTEE--EEEEEETTS---HHHHHHHHHHHHHHHHHHHH-STT-BHHHHHHHHHHHHHHHHHHTTSB-S-HHHHHHHTTHHHH--S-S--B-SSSSS-S-TT-TTSPPPP-STTTTT-S--PBP-TTBEEEE--EEE--HHHHHHHHH-HHHHTTB-HHHHGGGTTT-EEE-BEEEEE-SSSEEE---S--SHHHHHHHH--